Protein AF-0000000080181613 (afdb_homodimer)

Nearest PDB structures (foldseek):
  6r6u-assembly1_B  TM=8.801E-01  e=9.992E-25  Homo sapiens
  6s62-assembly1_C  TM=7.739E-01  e=1.213E-23  Pseudomonas aeruginosa PAO1
  7bra-assembly1_B  TM=8.434E-01  e=7.903E-22  Bacillus subtilis
  7e9d-assembly1_B  TM=8.275E-01  e=2.889E-21  Bacillus subtilis
  2hp0-assembly1_B  TM=8.731E-01  e=1.554E-19  Agrobacterium tumefaciens

Secondary structure (DSSP, 8-state):
-----HHHHHHHHHHH--GGGS-HHHHHHHHHHHHHHHHHHHHTTTSTTHHHHHHHHHHH--S--EEPTTS-EE-HHHHHHHHHHHHHTTS-S-BEEETTEEE-GGGGHHHHHHHHHHTT-BHHHHHHHHHHHHHHHHHHHHH--TTTTTB-THHHHHHHHHHHHHHHHT--HHHHHHHHHHHHHT-B-BGGGGSSSP-THHHHHHHHHHHHHHHHHHHHHTT----GGGTTSTTSHHHHHTS-----TT-----GGGGPBPPSSSS-GGGHHHHHHHHHHHHHHT--GGGEEEEEEEE-HHHIIIIISSTT---S---SHHHHTT-HHHHHHHHHHHS--SHHHHSHHHHT-HHHHHHHTTEEEEE-HHHHHHTTT---EEEEEEETTS-EEEEEES--TTSTTSPPPHHHHHHHHHHHHTTTS-HHHHHHHHHHHHTGGGSBHHHHHHHHHTS-SS--S--SS---/-----HHHHHHHHHHH--GGGS-HHHHHHHHHHHHHHHHHHHHTTT-TTHHHHHHHHHHH--S--EEPTTS-EE-HHHHHHHHHHHHHTTS-S-BEEETTEEE-GGGGHHHHHHHHHHTT-BHHHHHHHHHHHHHHHHHHHHH--TTTTTB-THHHHHHHHHHHHHHHHT--HHHHHHHHHHHHHT-B-BGGGGSSSP-THHHHHHHHHHHHHHHHHHHHHTT----GGGTTSTTSHHHHHTS-----TT-----GGGG-B--SSSS-GGGHHHHHHHHHHHHHHT--GGGEEEEEEEE-HHHIIIIISSTT---S---SHHHHTT-HHHHHHHHHHHS--SHHHHSHHHHT-HHHHHHHTTEEEEE-HHHHHHTTT---EEEEEEETTS-EEEEEES--TTSTTSPPPHHHHHHHHHHHHTTTS-HHHHHHHHHHHHTGGGSBHHHHHHHHHTS-SS--S--SS---

Sequence (936 aa):
MGQQYVVRDIGKFVAGAEASDLVGRSRRQLKRNVLDSIACAVGALDGELIGTIREHAAQFSGVPTATLVGGGRASVDQAAFFNSVLVRYPDLLDTYLTAGGLCHPADNFGAVLAVAEYTGASGADFLLALAVAYEVQCRFSAKVPVMARGLNHALQLAMSVAAGSAKLLGLGVDQTASAIAAAAVDNVSLAAVHAEPVSNWKGISPAITGMRAIYATMLTGRGITGPDALFDGPYGLAQLFGEPIDFDADDRPLTAVEQTYLKQYCSLIHGQAIVDAVLAIRTENQLSGQDAASVTLEVFQGAYDFAGGGAYGAKDHPRTKEQADYNLKYLSAVALIDGGVGPEQLESKRVTRADVQDLLARVEVRPAADLTADYPRRTAARVHVRTRDGREFSREETDYEGSPTRPMSWERVVDKFDWLAEPFCGAALRADIVAAVAQIDEIPITELTALLGAVSPVAAGPRSKPRFMGQQYVVRDIGKFVAGAEASDLVGRSRRQLKRNVLDSIACAVGALDGELIGTIREHAAQFSGVPTATLVGGGRASVDQAAFFNSVLVRYPDLLDTYLTAGGLCHPADNFGAVLAVAEYTGASGADFLLALAVAYEVQCRFSAKVPVMARGLNHALQLAMSVAAGSAKLLGLGVDQTASAIAAAAVDNVSLAAVHAEPVSNWKGISPAITGMRAIYATMLTGRGITGPDALFDGPYGLAQLFGEPIDFDADDRPLTAVEQTYLKQYCSLIHGQAIVDAVLAIRTENQLSGQDAASVTLEVFQGAYDFAGGGAYGAKDHPRTKEQADYNLKYLSAVALIDGGVGPEQLESKRVTRADVQDLLARVEVRPAADLTADYPRRTAARVHVRTRDGREFSREETDYEGSPTRPMSWERVVDKFDWLAEPFCGAALRADIVAAVAQIDEIPITELTALLGAVSPVAAGPRSKPRF

Structure (mmCIF, N/CA/C/O backbone):
data_AF-0000000080181613-model_v1
#
loop_
_entity.id
_entity.type
_entity.pdbx_description
1 polymer '2-methylcitrate dehydratase'
#
loop_
_atom_site.group_PDB
_atom_site.id
_atom_site.type_symbol
_atom_site.label_atom_id
_atom_site.label_alt_id
_atom_site.label_comp_id
_atom_site.label_asym_id
_atom_site.label_entity_id
_atom_site.label_seq_id
_atom_site.pdbx_PDB_ins_code
_atom_site.Cartn_x
_atom_site.Cartn_y
_atom_site.Cartn_z
_atom_site.occupancy
_atom_site.B_iso_or_equiv
_atom_site.auth_seq_id
_atom_site.auth_comp_id
_atom_site.auth_asym_id
_atom_site.auth_atom_id
_atom_site.pdbx_PDB_model_num
ATOM 1 N N . MET A 1 1 ? 29.016 7.316 16.312 1 33.53 1 MET A N 1
ATOM 2 C CA . MET A 1 1 ? 28.938 6.539 15.078 1 33.53 1 MET A CA 1
ATOM 3 C C . MET A 1 1 ? 27.484 6.414 14.609 1 33.53 1 MET A C 1
ATOM 5 O O . MET A 1 1 ? 26.609 6.062 15.391 1 33.53 1 MET A O 1
ATOM 9 N N . GLY A 1 2 ? 26.938 7.105 13.703 1 51.5 2 GLY A N 1
ATOM 10 C CA . GLY A 1 2 ? 25.531 7.191 13.312 1 51.5 2 GLY A CA 1
ATOM 11 C C . GLY A 1 2 ? 24.844 5.844 13.266 1 51.5 2 GLY A C 1
ATOM 12 O O . GLY A 1 2 ? 25.484 4.816 13.039 1 51.5 2 GLY A O 1
ATOM 13 N N . GLN A 1 3 ? 23.734 5.57 13.953 1 65.62 3 GLN A N 1
ATOM 14 C CA . GLN A 1 3 ? 23.016 4.305 14.016 1 65.62 3 GLN A CA 1
ATOM 15 C C . GLN A 1 3 ? 23 3.613 12.656 1 65.62 3 GLN A C 1
ATOM 17 O O . GLN A 1 3 ? 22.734 4.25 11.633 1 65.62 3 GLN A O 1
ATOM 22 N N . GLN A 1 4 ? 23.703 2.535 12.594 1 84.88 4 GLN A N 1
ATOM 23 C CA . GLN A 1 4 ? 23.688 1.706 11.391 1 84.88 4 GLN A CA 1
ATOM 24 C C . GLN A 1 4 ? 22.344 1.004 11.219 1 84.88 4 GLN A C 1
ATOM 26 O O . GLN A 1 4 ? 21.891 0.284 12.117 1 84.88 4 GLN A O 1
ATOM 31 N N . TYR A 1 5 ? 21.625 1.371 10.164 1 94.06 5 TYR A N 1
ATOM 32 C CA . TYR A 1 5 ? 20.312 0.81 9.898 1 94.06 5 TYR A CA 1
ATOM 33 C C . TYR A 1 5 ? 20.406 -0.378 8.953 1 94.06 5 TYR A C 1
ATOM 35 O O . TYR A 1 5 ? 21.156 -0.343 7.977 1 94.06 5 TYR A O 1
ATOM 43 N N . VAL A 1 6 ? 19.609 -1.441 9.25 1 97 6 VAL A N 1
ATOM 44 C CA . VAL A 1 6 ? 19.562 -2.66 8.445 1 97 6 VAL A CA 1
ATOM 45 C C . VAL A 1 6 ? 19.25 -2.311 6.996 1 97 6 VAL A C 1
ATOM 47 O O . VAL A 1 6 ? 19.812 -2.896 6.07 1 97 6 VAL A O 1
ATOM 50 N N . VAL A 1 7 ? 18.344 -1.355 6.758 1 97.94 7 VAL A N 1
ATOM 51 C CA . VAL A 1 7 ? 17.938 -1.015 5.402 1 97.94 7 VAL A CA 1
ATOM 52 C C . VAL A 1 7 ? 19.125 -0.48 4.613 1 97.94 7 VAL A C 1
ATOM 54 O O . VAL A 1 7 ? 19.219 -0.688 3.4 1 97.94 7 VAL A O 1
ATOM 57 N N . ARG A 1 8 ? 20.078 0.216 5.223 1 96.94 8 ARG A N 1
ATOM 58 C CA . ARG A 1 8 ? 21.266 0.711 4.543 1 96.94 8 ARG A CA 1
ATOM 59 C C . ARG A 1 8 ? 22.203 -0.437 4.152 1 96.94 8 ARG A C 1
ATOM 61 O O . ARG A 1 8 ? 22.875 -0.378 3.121 1 96.94 8 ARG A O 1
ATOM 68 N N . ASP A 1 9 ? 22.25 -1.458 5.027 1 97.5 9 ASP A N 1
ATOM 69 C CA . ASP A 1 9 ? 23.016 -2.654 4.676 1 97.5 9 ASP A CA 1
ATOM 70 C C . ASP A 1 9 ? 22.422 -3.328 3.434 1 97.5 9 ASP A C 1
ATOM 72 O O . ASP A 1 9 ? 23.172 -3.824 2.586 1 97.5 9 ASP A O 1
ATOM 76 N N . ILE A 1 10 ? 21.141 -3.373 3.365 1 98.38 10 ILE A N 1
ATOM 77 C CA . ILE A 1 10 ? 20.5 -3.936 2.182 1 98.38 10 ILE A CA 1
ATOM 78 C C . ILE A 1 10 ? 20.797 -3.061 0.966 1 98.38 10 ILE A C 1
ATOM 80 O O . ILE A 1 10 ? 21.031 -3.57 -0.132 1 98.38 10 ILE A O 1
ATOM 84 N N . GLY A 1 11 ? 20.703 -1.697 1.191 1 98.44 11 GLY A N 1
ATOM 85 C CA . GLY A 1 11 ? 21.078 -0.789 0.12 1 98.44 11 GLY A CA 1
ATOM 86 C C . GLY A 1 11 ? 22.469 -1.057 -0.428 1 98.44 11 GLY A C 1
ATOM 87 O O . GLY A 1 11 ? 22.672 -1.059 -1.644 1 98.44 11 GLY A O 1
ATOM 88 N N . LYS A 1 12 ? 23.453 -1.268 0.465 1 98.19 12 LYS A N 1
ATOM 89 C CA . LYS A 1 12 ? 24.828 -1.6 0.06 1 98.19 12 LYS A CA 1
ATOM 90 C C . LYS A 1 12 ? 24.859 -2.908 -0.724 1 98.19 12 LYS A C 1
ATOM 92 O O . LYS A 1 12 ? 25.578 -3.025 -1.714 1 98.19 12 LYS A O 1
ATOM 97 N N . PHE A 1 13 ? 24.156 -3.9 -0.235 1 98.62 13 PHE A N 1
ATOM 98 C CA . PHE A 1 13 ? 24.062 -5.199 -0.893 1 98.62 13 PHE A CA 1
ATOM 99 C C . PHE A 1 13 ? 23.547 -5.047 -2.318 1 98.62 13 PHE A C 1
ATOM 101 O O . PHE A 1 13 ? 24.141 -5.574 -3.26 1 98.62 13 PHE A O 1
ATOM 108 N N . VAL A 1 14 ? 22.453 -4.289 -2.51 1 98.75 14 VAL A N 1
ATOM 109 C CA . VAL A 1 14 ? 21.781 -4.113 -3.797 1 98.75 14 VAL A CA 1
ATOM 110 C C . VAL A 1 14 ? 22.688 -3.316 -4.738 1 98.75 14 VAL A C 1
ATOM 112 O O . VAL A 1 14 ? 22.938 -3.734 -5.871 1 98.75 14 VAL A O 1
ATOM 115 N N . ALA A 1 15 ? 23.156 -2.16 -4.258 1 98.19 15 ALA A N 1
ATOM 116 C CA . ALA A 1 15 ? 24 -1.289 -5.082 1 98.19 15 ALA A CA 1
ATOM 117 C C . ALA A 1 15 ? 25.297 -1.979 -5.465 1 98.19 15 ALA A C 1
ATOM 119 O O . ALA A 1 15 ? 25.828 -1.759 -6.559 1 98.19 15 ALA A O 1
ATOM 120 N N . GLY A 1 16 ? 25.781 -2.848 -4.617 1 98.06 16 GLY A N 1
ATOM 121 C CA . GLY A 1 16 ? 27.078 -3.467 -4.805 1 98.06 16 GLY A CA 1
ATOM 122 C C . GLY A 1 16 ? 27.016 -4.77 -5.582 1 98.06 16 GLY A C 1
ATOM 123 O O . GLY A 1 16 ? 28.047 -5.309 -5.984 1 98.06 16 GLY A O 1
ATOM 124 N N . ALA A 1 17 ? 25.859 -5.297 -5.867 1 98.44 17 ALA A N 1
ATOM 125 C CA . ALA A 1 17 ? 25.719 -6.559 -6.594 1 98.44 17 ALA A CA 1
ATOM 126 C C . ALA A 1 17 ? 26.312 -6.449 -7.996 1 98.44 17 ALA A C 1
ATOM 128 O O . ALA A 1 17 ? 26.156 -5.43 -8.672 1 98.44 17 ALA A O 1
ATOM 129 N N . GLU A 1 18 ? 27.031 -7.453 -8.422 1 97.94 18 GLU A N 1
ATOM 130 C CA . GLU A 1 18 ? 27.703 -7.488 -9.719 1 97.94 18 GLU A CA 1
ATOM 131 C C . GLU A 1 18 ? 27.453 -8.812 -10.43 1 97.94 18 GLU A C 1
ATOM 133 O O . GLU A 1 18 ? 26.969 -9.773 -9.82 1 97.94 18 GLU A O 1
ATOM 138 N N . ALA A 1 19 ? 27.734 -8.844 -11.719 1 96.56 19 ALA A N 1
ATOM 139 C CA . ALA A 1 19 ? 27.516 -10.023 -12.555 1 96.56 19 ALA A CA 1
ATOM 140 C C . ALA A 1 19 ? 28.219 -11.25 -11.977 1 96.56 19 ALA A C 1
ATOM 142 O O . ALA A 1 19 ? 27.719 -12.367 -12.094 1 96.56 19 ALA A O 1
ATOM 143 N N . SER A 1 20 ? 29.359 -11.008 -11.312 1 97.38 20 SER A N 1
ATOM 144 C CA . SER A 1 20 ? 30.156 -12.102 -10.766 1 97.38 20 SER A CA 1
ATOM 145 C C . SER A 1 20 ? 29.453 -12.75 -9.57 1 97.38 20 SER A C 1
ATOM 147 O O . SER A 1 20 ? 29.828 -13.844 -9.148 1 97.38 20 SER A O 1
ATOM 149 N N . ASP A 1 21 ? 28.406 -12.133 -9.031 1 98.06 21 ASP A N 1
ATOM 150 C CA . ASP A 1 21 ? 27.656 -12.68 -7.906 1 98.06 21 ASP A CA 1
ATOM 151 C C . ASP A 1 21 ? 26.594 -13.68 -8.383 1 98.06 21 ASP A C 1
ATOM 153 O O . ASP A 1 21 ? 26.047 -14.43 -7.578 1 98.06 21 ASP A O 1
ATOM 157 N N . LEU A 1 22 ? 26.266 -13.695 -9.68 1 97.94 22 LEU A N 1
ATOM 158 C CA . LEU A 1 22 ? 25.297 -14.586 -10.305 1 97.94 22 LEU A CA 1
ATOM 159 C C . LEU A 1 22 ? 25.984 -15.5 -11.32 1 97.94 22 LEU A C 1
ATOM 161 O O . LEU A 1 22 ? 26.016 -15.195 -12.508 1 97.94 22 LEU A O 1
ATOM 165 N N . VAL A 1 23 ? 26.469 -16.703 -10.883 1 93.19 23 VAL A N 1
ATOM 166 C CA . VAL A 1 23 ? 27.25 -17.531 -11.789 1 93.19 23 VAL A CA 1
ATOM 167 C C . VAL A 1 23 ? 26.797 -18.984 -11.688 1 93.19 23 VAL A C 1
ATOM 169 O O . VAL A 1 23 ? 26 -19.328 -10.805 1 93.19 23 VAL A O 1
ATOM 172 N N . GLY A 1 24 ? 27.156 -19.688 -12.766 1 95.44 24 GLY A N 1
ATOM 173 C CA . GLY A 1 24 ? 27 -21.125 -12.719 1 95.44 24 GLY A CA 1
ATOM 174 C C . GLY A 1 24 ? 25.547 -21.578 -12.648 1 95.44 24 GLY A C 1
ATOM 175 O O . GLY A 1 24 ? 24.734 -21.156 -13.469 1 95.44 24 GLY A O 1
ATOM 176 N N . ARG A 1 25 ? 25.297 -22.406 -11.688 1 96.12 25 ARG A N 1
ATOM 177 C CA . ARG A 1 25 ? 24 -23.047 -11.508 1 96.12 25 ARG A CA 1
ATOM 178 C C . ARG A 1 25 ? 22.906 -22.031 -11.25 1 96.12 25 ARG A C 1
ATOM 180 O O . ARG A 1 25 ? 21.797 -22.141 -11.781 1 96.12 25 ARG A O 1
ATOM 187 N N . SER A 1 26 ? 23.25 -20.984 -10.453 1 97.88 26 SER A N 1
ATOM 188 C CA . SER A 1 26 ? 22.266 -19.969 -10.117 1 97.88 26 SER A CA 1
ATOM 189 C C . SER A 1 26 ? 21.828 -19.203 -11.359 1 97.88 26 SER A C 1
ATOM 191 O O . SER A 1 26 ? 20.641 -18.922 -11.531 1 97.88 26 SER A O 1
ATOM 193 N N . ARG A 1 27 ? 22.734 -18.891 -12.234 1 98.12 27 ARG A N 1
ATOM 194 C CA . ARG A 1 27 ? 22.422 -18.188 -13.469 1 98.12 27 ARG A CA 1
ATOM 195 C C . ARG A 1 27 ? 21.531 -19.031 -14.375 1 98.12 27 ARG A C 1
ATOM 197 O O . ARG A 1 27 ? 20.547 -18.531 -14.922 1 98.12 27 ARG A O 1
ATOM 204 N N . ARG A 1 28 ? 21.859 -20.297 -14.555 1 97.81 28 ARG A N 1
ATOM 205 C CA . ARG A 1 28 ? 21.078 -21.203 -15.391 1 97.81 28 ARG A CA 1
ATOM 206 C C . ARG A 1 28 ? 19.672 -21.375 -14.836 1 97.81 28 ARG A C 1
ATOM 208 O O . ARG A 1 28 ? 18.688 -21.359 -15.586 1 97.81 28 ARG A O 1
ATOM 215 N N . GLN A 1 29 ? 19.594 -21.547 -13.555 1 98.12 29 GLN A N 1
ATOM 216 C CA . GLN A 1 29 ? 18.297 -21.75 -12.922 1 98.12 29 GLN A CA 1
ATOM 217 C C . GLN A 1 29 ? 17.438 -20.484 -13 1 98.12 29 GLN A C 1
ATOM 219 O O . GLN A 1 29 ? 16.219 -20.578 -13.125 1 98.12 29 GLN A O 1
ATOM 224 N N . LEU A 1 30 ? 18.094 -19.344 -12.898 1 98.69 30 LEU A N 1
ATOM 225 C CA . LEU A 1 30 ? 17.328 -18.109 -13.016 1 98.69 30 LEU A CA 1
ATOM 226 C C . LEU A 1 30 ? 16.719 -17.969 -14.414 1 98.69 30 LEU A C 1
ATOM 228 O O . LEU A 1 30 ? 15.578 -17.531 -14.562 1 98.69 30 LEU A O 1
ATOM 232 N N . LYS A 1 31 ? 17.516 -18.297 -15.469 1 98.75 31 LYS A N 1
ATOM 233 C CA . LYS A 1 31 ? 16.984 -18.297 -16.828 1 98.75 31 LYS A CA 1
ATOM 234 C C . LYS A 1 31 ? 15.797 -19.25 -16.969 1 98.75 31 LYS A C 1
ATOM 236 O O . LYS A 1 31 ? 14.805 -18.906 -17.609 1 98.75 31 LYS A O 1
ATOM 241 N N . ARG A 1 32 ? 15.914 -20.422 -16.344 1 98.75 32 ARG A N 1
ATOM 242 C CA . ARG A 1 32 ? 14.82 -21.375 -16.312 1 98.75 32 ARG A CA 1
ATOM 243 C C . ARG A 1 32 ? 13.57 -20.766 -15.688 1 98.75 32 ARG A C 1
ATOM 245 O O . ARG A 1 32 ? 12.469 -20.922 -16.219 1 98.75 32 ARG A O 1
ATOM 252 N N . ASN A 1 33 ? 13.742 -20.109 -14.562 1 98.88 33 ASN A N 1
ATOM 253 C CA . ASN A 1 33 ? 12.617 -19.5 -13.852 1 98.88 33 ASN A CA 1
ATOM 254 C C . ASN A 1 33 ? 12.023 -18.328 -14.641 1 98.88 33 ASN A C 1
ATOM 256 O O . ASN A 1 33 ? 10.828 -18.078 -14.57 1 98.88 33 ASN A O 1
ATOM 260 N N . VAL A 1 34 ? 12.844 -17.594 -15.383 1 98.94 34 VAL A N 1
ATOM 261 C CA . VAL A 1 34 ? 12.352 -16.547 -16.281 1 98.94 34 VAL A CA 1
ATOM 262 C C . VAL A 1 34 ? 11.406 -17.156 -17.312 1 98.94 34 VAL A C 1
ATOM 264 O O . VAL A 1 34 ? 10.305 -16.656 -17.516 1 98.94 34 VAL A O 1
ATOM 267 N N . LEU A 1 35 ? 11.867 -18.25 -17.953 1 98.94 35 LEU A N 1
ATOM 268 C CA . LEU A 1 35 ? 11.016 -18.906 -18.938 1 98.94 35 LEU A CA 1
ATOM 269 C C . LEU A 1 35 ? 9.727 -19.422 -18.297 1 98.94 35 LEU A C 1
ATOM 271 O O . LEU A 1 35 ? 8.656 -19.359 -18.906 1 98.94 35 LEU A O 1
ATOM 275 N N . ASP A 1 36 ? 9.852 -19.938 -17.078 1 98.94 36 ASP A N 1
ATOM 276 C CA . ASP A 1 36 ? 8.688 -20.391 -16.344 1 98.94 36 ASP A CA 1
ATOM 277 C C . ASP A 1 36 ? 7.699 -19.25 -16.109 1 98.94 36 ASP A C 1
ATOM 279 O O . ASP A 1 36 ? 6.488 -19.422 -16.266 1 98.94 36 ASP A O 1
ATOM 283 N N . SER A 1 37 ? 8.172 -18.094 -15.703 1 98.94 37 SER A N 1
ATOM 284 C CA . SER A 1 37 ? 7.328 -16.922 -15.508 1 98.94 37 SER A CA 1
ATOM 285 C C . SER A 1 37 ? 6.656 -16.484 -16.812 1 98.94 37 SER A C 1
ATOM 287 O O . SER A 1 37 ? 5.484 -16.109 -16.812 1 98.94 37 SER A O 1
ATOM 289 N N . ILE A 1 38 ? 7.406 -16.516 -17.875 1 98.94 38 ILE A N 1
ATOM 290 C CA . ILE A 1 38 ? 6.867 -16.172 -19.188 1 98.94 38 ILE A CA 1
ATOM 291 C C . ILE A 1 38 ? 5.773 -17.172 -19.578 1 98.94 38 ILE A C 1
ATOM 293 O O . ILE A 1 38 ? 4.738 -16.781 -20.125 1 98.94 38 ILE A O 1
ATOM 297 N N . ALA A 1 39 ? 6.023 -18.453 -19.297 1 98.88 39 ALA A N 1
ATOM 298 C CA . ALA A 1 39 ? 5.012 -19.484 -19.562 1 98.88 39 ALA A CA 1
ATOM 299 C C . ALA A 1 39 ? 3.703 -19.156 -18.859 1 98.88 39 ALA A C 1
ATOM 301 O O . ALA A 1 39 ? 2.629 -19.219 -19.453 1 98.88 39 ALA A O 1
ATOM 302 N N . CYS A 1 40 ? 3.789 -18.797 -17.609 1 98.75 40 CYS A N 1
ATOM 303 C CA . CYS A 1 40 ? 2.611 -18.438 -16.828 1 98.75 40 CYS A CA 1
ATOM 304 C C . CYS A 1 40 ? 1.915 -17.219 -17.422 1 98.75 40 CYS A C 1
ATOM 306 O O . CYS A 1 40 ? 0.693 -17.219 -17.594 1 98.75 40 CYS A O 1
ATOM 308 N N . ALA A 1 41 ? 2.693 -16.188 -17.734 1 98.88 41 ALA A N 1
ATOM 309 C CA . ALA A 1 41 ? 2.127 -14.938 -18.266 1 98.88 41 ALA A CA 1
ATOM 310 C C . ALA A 1 41 ? 1.372 -15.188 -19.562 1 98.88 41 ALA A C 1
ATOM 312 O O . ALA A 1 41 ? 0.231 -14.742 -19.719 1 98.88 41 ALA A O 1
ATOM 313 N N . VAL A 1 42 ? 2.014 -15.906 -20.484 1 98.75 42 VAL A N 1
ATOM 314 C CA . VAL A 1 42 ? 1.402 -16.172 -21.797 1 98.75 42 VAL A CA 1
ATOM 315 C C . VAL A 1 42 ? 0.176 -17.062 -21.609 1 98.75 42 VAL A C 1
ATOM 317 O O . VAL A 1 42 ? -0.871 -16.812 -22.219 1 98.75 42 VAL A O 1
ATOM 320 N N . GLY A 1 43 ? 0.278 -18.062 -20.75 1 97.69 43 GLY A N 1
ATOM 321 C CA . GLY A 1 43 ? -0.806 -19 -20.516 1 97.69 43 GLY A CA 1
ATOM 322 C C . GLY A 1 43 ? -2.004 -18.375 -19.828 1 97.69 43 GLY A C 1
ATOM 323 O O . GLY A 1 43 ? -3.082 -18.969 -19.781 1 97.69 43 GLY A O 1
ATOM 324 N N . ALA A 1 44 ? -1.874 -17.156 -19.344 1 98.06 44 ALA A N 1
ATOM 325 C CA . ALA A 1 44 ? -2.916 -16.516 -18.562 1 98.06 44 ALA A CA 1
ATOM 326 C C . ALA A 1 44 ? -3.76 -15.578 -19.422 1 98.06 44 ALA A C 1
ATOM 328 O O . ALA A 1 44 ? -4.789 -15.07 -18.969 1 98.06 44 ALA A O 1
ATOM 329 N N . LEU A 1 45 ? -3.416 -15.336 -20.688 1 98.12 45 LEU A N 1
ATOM 330 C CA . LEU A 1 45 ? -3.893 -14.219 -21.5 1 98.12 45 LEU A CA 1
ATOM 331 C C . LEU A 1 45 ? -5.395 -14.328 -21.734 1 98.12 45 LEU A C 1
ATOM 333 O O . LEU A 1 45 ? -6.07 -13.312 -21.938 1 98.12 45 LEU A O 1
ATOM 337 N N . ASP A 1 46 ? -5.973 -15.5 -21.656 1 95.19 46 ASP A N 1
ATOM 338 C CA . ASP A 1 46 ? -7.406 -15.625 -21.891 1 95.19 46 ASP A CA 1
ATOM 339 C C . ASP A 1 46 ? -8.156 -15.844 -20.578 1 95.19 46 ASP A C 1
ATOM 341 O O . ASP A 1 46 ? -9.305 -16.297 -20.578 1 95.19 46 ASP A O 1
ATOM 345 N N . GLY A 1 47 ? -7.461 -15.656 -19.406 1 94.88 47 GLY A N 1
ATOM 346 C CA . GLY A 1 47 ? -8.102 -15.797 -18.109 1 94.88 47 GLY A CA 1
ATOM 347 C C . GLY A 1 47 ? -9.312 -14.898 -17.938 1 94.88 47 GLY A C 1
ATOM 348 O O . GLY A 1 47 ? -9.406 -13.852 -18.594 1 94.88 47 GLY A O 1
ATOM 349 N N . GLU A 1 48 ? -10.117 -15.383 -16.859 1 88.25 48 GLU A N 1
ATOM 350 C CA . GLU A 1 48 ? -11.305 -14.617 -16.516 1 88.25 48 GLU A CA 1
ATOM 351 C C . GLU A 1 48 ? -10.922 -13.227 -16 1 88.25 48 GLU A C 1
ATOM 353 O O . GLU A 1 48 ? -10.07 -13.094 -15.117 1 88.25 48 GLU A O 1
ATOM 358 N N . LEU A 1 49 ? -11.102 -12.094 -16.406 1 90.44 49 LEU A N 1
ATOM 359 C CA . LEU A 1 49 ? -11.023 -10.68 -16.047 1 90.44 49 LEU A CA 1
ATOM 360 C C . LEU A 1 49 ? -9.742 -10.047 -16.578 1 90.44 49 LEU A C 1
ATOM 362 O O . LEU A 1 49 ? -9.469 -8.875 -16.328 1 90.44 49 LEU A O 1
ATOM 366 N N . ILE A 1 50 ? -8.867 -10.922 -17.297 1 97.19 50 ILE A N 1
ATOM 367 C CA . ILE A 1 50 ? -7.613 -10.398 -17.828 1 97.19 50 ILE A CA 1
ATOM 368 C C . ILE A 1 50 ? -7.895 -9.242 -18.781 1 97.19 50 ILE A C 1
ATOM 370 O O . ILE A 1 50 ? -7.203 -8.227 -18.766 1 97.19 50 ILE A O 1
ATOM 374 N N . GLY A 1 51 ? -8.953 -9.453 -19.625 1 97 51 GLY A N 1
ATOM 375 C CA . GLY A 1 51 ? -9.352 -8.359 -20.5 1 97 51 GLY A CA 1
ATOM 376 C C . GLY A 1 51 ? -9.703 -7.094 -19.75 1 97 51 GLY A C 1
ATOM 377 O O . GLY A 1 51 ? -9.266 -6 -20.125 1 97 51 GLY A O 1
ATOM 378 N N . THR A 1 52 ? -10.461 -7.262 -18.688 1 96.56 52 THR A N 1
ATOM 379 C CA . THR A 1 52 ? -10.875 -6.148 -17.844 1 96.56 52 THR A CA 1
ATOM 380 C C . THR A 1 52 ? -9.672 -5.488 -17.188 1 96.56 52 THR A C 1
ATOM 382 O O . THR A 1 52 ? -9.594 -4.262 -17.094 1 96.56 52 THR A O 1
ATOM 385 N N . ILE A 1 53 ? -8.797 -6.258 -16.734 1 98.06 53 ILE A N 1
ATOM 386 C CA . ILE A 1 53 ? -7.598 -5.762 -16.062 1 98.06 53 ILE A CA 1
ATOM 387 C C . ILE A 1 53 ? -6.707 -5.031 -17.062 1 98.06 53 ILE A C 1
ATOM 389 O O . ILE A 1 53 ? -6.102 -4.008 -16.734 1 98.06 53 ILE A O 1
ATOM 393 N N . ARG A 1 54 ? -6.629 -5.543 -18.297 1 98.12 54 ARG A N 1
ATOM 394 C CA . ARG A 1 54 ? -5.887 -4.875 -19.359 1 98.12 54 ARG A CA 1
ATOM 395 C C . ARG A 1 54 ? -6.457 -3.49 -19.625 1 98.12 54 ARG A C 1
ATOM 397 O O . ARG A 1 54 ? -5.711 -2.523 -19.781 1 98.12 54 ARG A O 1
ATOM 404 N N . GLU A 1 55 ? -7.777 -3.398 -19.719 1 97.44 55 GLU A N 1
ATOM 405 C CA . GLU A 1 55 ? -8.453 -2.121 -19.922 1 97.44 55 GLU A CA 1
ATOM 406 C C . GLU A 1 55 ? -8.164 -1.15 -18.781 1 97.44 55 GLU A C 1
ATOM 408 O O . GLU A 1 55 ? -7.965 0.045 -19.016 1 97.44 55 GLU A O 1
ATOM 413 N N . HIS A 1 56 ? -8.188 -1.678 -17.594 1 97.88 56 HIS A N 1
ATOM 414 C CA . HIS A 1 56 ? -7.883 -0.872 -16.422 1 97.88 56 HIS A CA 1
ATOM 415 C C . HIS A 1 56 ? -6.473 -0.296 -16.5 1 97.88 56 HIS A C 1
ATOM 417 O O . HIS A 1 56 ? -6.273 0.896 -16.25 1 97.88 56 HIS A O 1
ATOM 423 N N . ALA A 1 57 ? -5.504 -1.134 -16.797 1 98.06 57 ALA A N 1
ATOM 424 C CA . ALA A 1 57 ? -4.113 -0.7 -16.922 1 98.06 57 ALA A CA 1
ATOM 425 C C . ALA A 1 57 ? -3.979 0.377 -18 1 98.06 57 ALA A C 1
ATOM 427 O O . ALA A 1 57 ? -3.229 1.342 -17.828 1 98.06 57 ALA A O 1
ATOM 428 N N . ALA A 1 58 ? -4.668 0.205 -19.094 1 97.5 58 ALA A N 1
ATOM 429 C CA . ALA A 1 58 ? -4.629 1.172 -20.188 1 97.5 58 ALA A CA 1
ATOM 430 C C . ALA A 1 58 ? -5.164 2.529 -19.75 1 97.5 58 ALA A C 1
ATOM 432 O O . ALA A 1 58 ? -4.613 3.57 -20.109 1 97.5 58 ALA A O 1
ATOM 433 N N . GLN A 1 59 ? -6.211 2.523 -19 1 96.94 59 GLN A N 1
ATOM 434 C CA . GLN A 1 59 ? -6.844 3.752 -18.531 1 96.94 59 GLN A CA 1
ATOM 435 C C . GLN A 1 59 ? -5.879 4.578 -17.672 1 96.94 59 GLN A C 1
ATOM 437 O O . GLN A 1 59 ? -5.887 5.809 -17.75 1 96.94 59 GLN A O 1
ATOM 442 N N . PHE A 1 60 ? -5.059 3.963 -16.891 1 97.75 60 PHE A N 1
ATOM 443 C CA . PHE A 1 60 ? -4.211 4.668 -15.945 1 97.75 60 PHE A CA 1
ATOM 444 C C . PHE A 1 60 ? -2.793 4.816 -16.484 1 97.75 60 PHE A C 1
ATOM 446 O O . PHE A 1 60 ? -1.927 5.387 -15.82 1 97.75 60 PHE A O 1
ATOM 453 N N . SER A 1 61 ? -2.547 4.324 -17.688 1 98.31 61 SER A N 1
ATOM 454 C CA . SER A 1 61 ? -1.207 4.34 -18.266 1 98.31 61 SER A CA 1
ATOM 455 C C . SER A 1 61 ? -0.81 5.746 -18.703 1 98.31 61 SER A C 1
ATOM 457 O O . SER A 1 61 ? -1.521 6.383 -19.484 1 98.31 61 SER A O 1
ATOM 459 N N . GLY A 1 62 ? 0.364 6.211 -18.141 1 97.12 62 GLY A N 1
ATOM 460 C CA . GLY A 1 62 ? 0.996 7.391 -18.719 1 97.12 62 GLY A CA 1
ATOM 461 C C . GLY A 1 62 ? 1.679 7.125 -20.047 1 97.12 62 GLY A C 1
ATOM 462 O O . GLY A 1 62 ? 1.146 6.402 -20.891 1 97.12 62 GLY A O 1
ATOM 463 N N . VAL A 1 63 ? 2.838 7.723 -20.25 1 96 63 VAL A N 1
ATOM 464 C CA . VAL A 1 63 ? 3.613 7.508 -21.469 1 96 63 VAL A CA 1
ATOM 465 C C . VAL A 1 63 ? 4.035 6.043 -21.547 1 96 63 VAL A C 1
ATOM 467 O O . VAL A 1 63 ? 4.625 5.504 -20.609 1 96 63 VAL A O 1
ATOM 470 N N . PRO A 1 64 ? 3.666 5.402 -22.641 1 97.88 64 PRO A N 1
ATOM 471 C CA . PRO A 1 64 ? 4.062 4 -22.781 1 97.88 64 PRO A CA 1
ATOM 472 C C . PRO A 1 64 ? 5.574 3.816 -22.859 1 97.88 64 PRO A C 1
ATOM 474 O O . PRO A 1 64 ? 6.227 4.383 -23.75 1 97.88 64 PRO A O 1
ATOM 477 N N . THR A 1 65 ? 6.117 3.039 -21.953 1 98.38 65 THR A N 1
ATOM 478 C CA . THR A 1 65 ? 7.566 2.877 -21.906 1 98.38 65 THR A CA 1
ATOM 479 C C . THR A 1 65 ? 7.941 1.408 -21.734 1 98.38 65 THR A C 1
ATOM 481 O O . THR A 1 65 ? 9.125 1.061 -21.734 1 98.38 65 THR A O 1
ATOM 484 N N . ALA A 1 66 ? 6.992 0.488 -21.625 1 98.81 66 ALA A N 1
ATOM 485 C CA . ALA A 1 66 ? 7.242 -0.939 -21.438 1 98.81 66 ALA A CA 1
ATOM 486 C C . ALA A 1 66 ? 6.172 -1.778 -22.141 1 98.81 66 ALA A C 1
ATOM 488 O O . ALA A 1 66 ? 5.035 -1.334 -22.297 1 98.81 66 ALA A O 1
ATOM 489 N N . THR A 1 67 ? 6.516 -2.979 -22.484 1 98.88 67 THR A N 1
ATOM 490 C CA . THR A 1 67 ? 5.688 -3.861 -23.312 1 98.88 67 THR A CA 1
ATOM 491 C C . THR A 1 67 ? 4.746 -4.68 -22.422 1 98.88 67 THR A C 1
ATOM 493 O O . THR A 1 67 ? 5.133 -5.141 -21.359 1 98.88 67 THR A O 1
ATOM 496 N N . LEU A 1 68 ? 3.512 -4.801 -22.859 1 98.88 68 LEU A N 1
ATOM 497 C CA . LEU A 1 68 ? 2.58 -5.766 -22.281 1 98.88 68 LEU A CA 1
ATOM 498 C C . LEU A 1 68 ? 2.707 -7.121 -22.953 1 98.88 68 LEU A C 1
ATOM 500 O O . LEU A 1 68 ? 2.729 -7.199 -24.188 1 98.88 68 LEU A O 1
ATOM 504 N N . VAL A 1 69 ? 2.836 -8.188 -22.141 1 98.88 69 VAL A N 1
ATOM 505 C CA . VAL A 1 69 ? 2.715 -9.523 -22.719 1 98.88 69 VAL A CA 1
ATOM 506 C C . VAL A 1 69 ? 1.362 -9.664 -23.406 1 98.88 69 VAL A C 1
ATOM 508 O O . VAL A 1 69 ? 0.324 -9.328 -22.828 1 98.88 69 VAL A O 1
ATOM 511 N N . GLY A 1 70 ? 1.36 -10.234 -24.703 1 98.5 70 GLY A N 1
ATOM 512 C CA . GLY A 1 70 ? 0.125 -10.336 -25.469 1 98.5 70 GLY A CA 1
ATOM 513 C C . GLY A 1 70 ? -0.179 -9.094 -26.281 1 98.5 70 GLY A C 1
ATOM 514 O O . GLY A 1 70 ? -1.298 -8.93 -26.766 1 98.5 70 GLY A O 1
ATOM 515 N N . GLY A 1 71 ? 0.737 -8.078 -26.344 1 97.62 71 GLY A N 1
ATOM 516 C CA . GLY A 1 71 ? 0.609 -6.965 -27.281 1 97.62 71 GLY A CA 1
ATOM 517 C C . GLY A 1 71 ? 0.282 -5.652 -26.594 1 97.62 71 GLY A C 1
ATOM 518 O O . GLY A 1 71 ? -0.471 -5.625 -25.625 1 97.62 71 GLY A O 1
ATOM 519 N N . GLY A 1 72 ? 0.837 -4.609 -27.188 1 97.56 72 GLY A N 1
ATOM 520 C CA . GLY A 1 72 ? 0.64 -3.268 -26.672 1 97.56 72 GLY A CA 1
ATOM 521 C C . GLY A 1 72 ? 1.748 -2.826 -25.734 1 97.56 72 GLY A C 1
ATOM 522 O O . GLY A 1 72 ? 2.648 -3.605 -25.406 1 97.56 72 GLY A O 1
ATOM 523 N N . ARG A 1 73 ? 1.742 -1.562 -25.438 1 98.38 73 ARG A N 1
ATOM 524 C CA . ARG A 1 73 ? 2.684 -0.954 -24.516 1 98.38 73 ARG A CA 1
ATOM 525 C C . ARG A 1 73 ? 1.955 -0.092 -23.484 1 98.38 73 ARG A C 1
ATOM 527 O O . ARG A 1 73 ? 0.831 0.351 -23.719 1 98.38 73 ARG A O 1
ATOM 534 N N . ALA A 1 74 ? 2.516 0.114 -22.359 1 98.62 74 ALA A N 1
ATOM 535 C CA . ALA A 1 74 ? 2.004 0.94 -21.266 1 98.62 74 ALA A CA 1
ATOM 536 C C . ALA A 1 74 ? 3.145 1.602 -20.5 1 98.62 74 ALA A C 1
ATOM 538 O O . ALA A 1 74 ? 4.316 1.369 -20.797 1 98.62 74 ALA A O 1
ATOM 539 N N . SER A 1 75 ? 2.773 2.572 -19.625 1 98.69 75 SER A N 1
ATOM 540 C CA . SER A 1 75 ? 3.781 3.117 -18.719 1 98.69 75 SER A CA 1
ATOM 541 C C . SER A 1 75 ? 4.414 2.021 -17.875 1 98.69 75 SER A C 1
ATOM 543 O O . SER A 1 75 ? 3.811 0.967 -17.656 1 98.69 75 SER A O 1
ATOM 545 N N . VAL A 1 76 ? 5.605 2.211 -17.406 1 98.88 76 VAL A N 1
ATOM 546 C CA . VAL A 1 76 ? 6.41 1.221 -16.703 1 98.88 76 VAL A CA 1
ATOM 547 C C . VAL A 1 76 ? 5.605 0.628 -15.547 1 98.88 76 VAL A C 1
ATOM 549 O O . VAL A 1 76 ? 5.609 -0.587 -15.344 1 98.88 76 VAL A O 1
ATOM 552 N N . ASP A 1 77 ? 4.867 1.495 -14.805 1 98.69 77 ASP A N 1
ATOM 553 C CA . ASP A 1 77 ? 4.109 1.026 -13.648 1 98.69 77 ASP A CA 1
ATOM 554 C C . ASP A 1 77 ? 2.934 0.152 -14.078 1 98.69 77 ASP A C 1
ATOM 556 O O . ASP A 1 77 ? 2.676 -0.89 -13.477 1 98.69 77 ASP A O 1
ATOM 560 N N . GLN A 1 78 ? 2.229 0.486 -15.18 1 98.81 78 GLN A N 1
ATOM 561 C CA . GLN A 1 78 ? 1.054 -0.267 -15.602 1 98.81 78 GLN A CA 1
ATOM 562 C C . GLN A 1 78 ? 1.455 -1.551 -16.328 1 98.81 78 GLN A C 1
ATOM 564 O O . GLN A 1 78 ? 0.763 -2.566 -16.219 1 98.81 78 GLN A O 1
ATOM 569 N N . ALA A 1 79 ? 2.586 -1.523 -17.047 1 98.94 79 ALA A N 1
ATOM 570 C CA . ALA A 1 79 ? 3.119 -2.764 -17.594 1 98.94 79 ALA A CA 1
ATOM 571 C C . ALA A 1 79 ? 3.518 -3.734 -16.5 1 98.94 79 ALA A C 1
ATOM 573 O O . ALA A 1 79 ? 3.262 -4.938 -16.594 1 98.94 79 ALA A O 1
ATOM 574 N N . ALA A 1 80 ? 4.203 -3.189 -15.469 1 98.94 80 ALA A N 1
ATOM 575 C CA . ALA A 1 80 ? 4.543 -4 -14.305 1 98.94 80 ALA A CA 1
ATOM 576 C C . ALA A 1 80 ? 3.299 -4.645 -13.703 1 98.94 80 ALA A C 1
ATOM 578 O O . ALA A 1 80 ? 3.295 -5.84 -13.406 1 98.94 80 ALA A O 1
ATOM 579 N N . PHE A 1 81 ? 2.225 -3.844 -13.531 1 98.88 81 PHE A N 1
ATOM 580 C CA . PHE A 1 81 ? 0.977 -4.332 -12.961 1 98.88 81 PHE A CA 1
ATOM 581 C C . PHE A 1 81 ? 0.396 -5.461 -13.805 1 98.88 81 PHE A C 1
ATOM 583 O O . PHE A 1 81 ? 0.194 -6.57 -13.305 1 98.88 81 PHE A O 1
ATOM 590 N N . PHE A 1 82 ? 0.16 -5.203 -15.078 1 98.94 82 PHE A N 1
ATOM 591 C CA . PHE A 1 82 ? -0.532 -6.148 -15.945 1 98.94 82 PHE A CA 1
ATOM 592 C C . PHE A 1 82 ? 0.273 -7.434 -16.094 1 98.94 82 PHE A C 1
ATOM 594 O O . PHE A 1 82 ? -0.264 -8.531 -15.945 1 98.94 82 PHE A O 1
ATOM 601 N N . ASN A 1 83 ? 1.574 -7.312 -16.406 1 98.94 83 ASN A N 1
ATOM 602 C CA . ASN A 1 83 ? 2.418 -8.484 -16.609 1 98.94 83 ASN A CA 1
ATOM 603 C C . ASN A 1 83 ? 2.537 -9.32 -15.344 1 98.94 83 ASN A C 1
ATOM 605 O O . ASN A 1 83 ? 2.643 -10.547 -15.406 1 98.94 83 ASN A O 1
ATOM 609 N N . SER A 1 84 ? 2.545 -8.672 -14.164 1 98.88 84 SER A N 1
ATOM 610 C CA . SER A 1 84 ? 2.607 -9.406 -12.906 1 98.88 84 SER A CA 1
ATOM 611 C C . SER A 1 84 ? 1.302 -10.148 -12.633 1 98.88 84 SER A C 1
ATOM 613 O O . SER A 1 84 ? 1.31 -11.25 -12.078 1 98.88 84 SER A O 1
ATOM 615 N N . VAL A 1 85 ? 0.158 -9.531 -12.984 1 98.81 85 VAL A N 1
ATOM 616 C CA . VAL A 1 85 ? -1.119 -10.227 -12.867 1 98.81 85 VAL A CA 1
ATOM 617 C C . VAL A 1 85 ? -1.095 -11.5 -13.711 1 98.81 85 VAL A C 1
ATOM 619 O O . VAL A 1 85 ? -1.533 -12.555 -13.258 1 98.81 85 VAL A O 1
ATOM 622 N N . LEU A 1 86 ? -0.56 -11.367 -14.906 1 98.81 86 LEU A N 1
ATOM 623 C CA . LEU A 1 86 ? -0.518 -12.508 -15.812 1 98.81 86 LEU A CA 1
ATOM 624 C C . LEU A 1 86 ? 0.312 -13.641 -15.219 1 98.81 86 LEU A C 1
ATOM 626 O O . LEU A 1 86 ? -0.105 -14.805 -15.25 1 98.81 86 LEU A O 1
ATOM 630 N N . VAL A 1 87 ? 1.499 -13.328 -14.68 1 98.81 87 VAL A N 1
ATOM 631 C CA . VAL A 1 87 ? 2.385 -14.344 -14.117 1 98.81 87 VAL A CA 1
ATOM 632 C C . VAL A 1 87 ? 1.679 -15.07 -12.977 1 98.81 87 VAL A C 1
ATOM 634 O O . VAL A 1 87 ? 1.795 -16.281 -12.836 1 98.81 87 VAL A O 1
ATOM 637 N N . ARG A 1 88 ? 0.957 -14.344 -12.195 1 98.25 88 ARG A N 1
ATOM 638 C CA . ARG A 1 88 ? 0.355 -14.867 -10.977 1 98.25 88 ARG A CA 1
ATOM 639 C C . ARG A 1 88 ? -0.932 -15.625 -11.273 1 98.25 88 ARG A C 1
ATOM 641 O O . ARG A 1 88 ? -1.284 -16.562 -10.562 1 98.25 88 ARG A O 1
ATOM 648 N N . TYR A 1 89 ? -1.621 -15.375 -12.305 1 97.75 89 TYR A N 1
ATOM 649 C CA . TYR A 1 89 ? -3.01 -15.734 -12.57 1 97.75 89 TYR A CA 1
ATOM 650 C C . TYR A 1 89 ? -3.186 -17.25 -12.578 1 97.75 89 TYR A C 1
ATOM 652 O O . TYR A 1 89 ? -4.102 -17.781 -11.945 1 97.75 89 TYR A O 1
ATOM 660 N N . PRO A 1 90 ? -2.305 -18.016 -13.25 1 97.19 90 PRO A N 1
ATOM 661 C CA . PRO A 1 90 ? -2.559 -19.453 -13.336 1 97.19 90 PRO A CA 1
ATOM 662 C C . PRO A 1 90 ? -2.141 -20.203 -12.07 1 97.19 90 PRO A C 1
ATOM 664 O O . PRO A 1 90 ? -2.385 -21.406 -11.953 1 97.19 90 PRO A O 1
ATOM 667 N N . ASP A 1 91 ? -1.414 -19.484 -11.148 1 97.31 91 ASP A N 1
ATOM 668 C CA . ASP A 1 91 ? -0.834 -20.094 -9.953 1 97.31 91 ASP A CA 1
ATOM 669 C C . ASP A 1 91 ? 0.09 -21.266 -10.328 1 97.31 91 ASP A C 1
ATOM 671 O O . ASP A 1 91 ? 0.011 -22.344 -9.734 1 97.31 91 ASP A O 1
ATOM 675 N N . LEU A 1 92 ? 0.933 -21.047 -11.289 1 97.88 92 LEU A N 1
ATOM 676 C CA . LEU A 1 92 ? 1.888 -22 -11.828 1 97.88 92 LEU A CA 1
ATOM 677 C C . LEU A 1 92 ? 3.32 -21.516 -11.633 1 97.88 92 LEU A C 1
ATOM 679 O O . LEU A 1 92 ? 4.266 -22.172 -12.086 1 97.88 92 LEU A O 1
ATOM 683 N N . LEU A 1 93 ? 3.471 -20.406 -10.906 1 97.75 93 LEU A N 1
ATOM 684 C CA . LEU A 1 93 ? 4.766 -19.75 -10.773 1 97.75 93 LEU A CA 1
ATOM 685 C C . LEU A 1 93 ? 5.582 -20.391 -9.648 1 97.75 93 LEU A C 1
ATOM 687 O O . LEU A 1 93 ? 5.082 -21.25 -8.93 1 97.75 93 LEU A O 1
ATOM 691 N N . ASP A 1 94 ? 6.789 -20 -9.531 1 98.25 94 ASP A N 1
ATOM 692 C CA . ASP A 1 94 ? 7.711 -20.625 -8.586 1 98.25 94 ASP A CA 1
ATOM 693 C C . ASP A 1 94 ? 7.367 -20.234 -7.148 1 98.25 94 ASP A C 1
ATOM 695 O O . ASP A 1 94 ? 6.547 -19.344 -6.922 1 98.25 94 ASP A O 1
ATOM 699 N N . THR A 1 95 ? 7.82 -21 -6.207 1 97.44 95 THR A N 1
ATOM 700 C CA . THR A 1 95 ? 7.621 -20.812 -4.777 1 97.44 95 THR A CA 1
ATOM 701 C C . THR A 1 95 ? 8.922 -21.047 -4.016 1 97.44 95 THR A C 1
ATOM 703 O O . THR A 1 95 ? 9.742 -21.875 -4.418 1 97.44 95 THR A O 1
ATOM 706 N N . TYR A 1 96 ? 9.203 -20.25 -3.084 1 96.81 96 TYR A N 1
ATOM 707 C CA . TYR A 1 96 ? 10.266 -20.453 -2.104 1 96.81 96 TYR A CA 1
ATOM 708 C C . TYR A 1 96 ? 9.688 -20.766 -0.728 1 96.81 96 TYR A C 1
ATOM 710 O O . TYR A 1 96 ? 9.008 -19.922 -0.129 1 96.81 96 TYR A O 1
ATOM 718 N N . LEU A 1 97 ? 9.945 -21.953 -0.225 1 94.12 97 LEU A N 1
ATOM 719 C CA . LEU A 1 97 ? 9.352 -22.406 1.026 1 94.12 97 LEU A CA 1
ATOM 720 C C . LEU A 1 97 ? 10.312 -22.203 2.193 1 94.12 97 LEU A C 1
ATOM 722 O O . LEU A 1 97 ? 11.523 -22.375 2.045 1 94.12 97 LEU A O 1
ATOM 726 N N . THR A 1 98 ? 9.766 -21.797 3.273 1 90 98 THR A N 1
ATOM 727 C CA . THR A 1 98 ? 10.5 -21.672 4.527 1 90 98 THR A CA 1
ATOM 728 C C . THR A 1 98 ? 9.703 -22.25 5.688 1 90 98 THR A C 1
ATOM 730 O O . THR A 1 98 ? 8.523 -22.578 5.531 1 90 98 THR A O 1
ATOM 733 N N . ALA A 1 99 ? 10.273 -22.578 6.875 1 80.25 99 ALA A N 1
ATOM 734 C CA . ALA A 1 99 ? 9.609 -23.156 8.039 1 80.25 99 ALA A CA 1
ATOM 735 C C . ALA A 1 99 ? 8.414 -22.312 8.477 1 80.25 99 ALA A C 1
ATOM 737 O O . ALA A 1 99 ? 7.406 -22.859 8.938 1 80.25 99 ALA A O 1
ATOM 738 N N . GLY A 1 100 ? 8.391 -21.094 8.25 1 79.25 100 GLY A N 1
ATOM 739 C CA . GLY A 1 100 ? 7.309 -20.266 8.75 1 79.25 100 GLY A CA 1
ATOM 740 C C . GLY A 1 100 ? 6.625 -19.453 7.66 1 79.25 100 GLY A C 1
ATOM 741 O O . GLY A 1 100 ? 5.895 -18.516 7.949 1 79.25 100 GLY A O 1
ATOM 742 N N . GLY A 1 101 ? 6.789 -19.984 6.449 1 85.62 101 GLY A N 1
ATOM 743 C CA . GLY A 1 101 ? 6.137 -19.234 5.395 1 85.62 101 GLY A CA 1
ATOM 744 C C . GLY A 1 101 ? 6.637 -19.594 4.008 1 85.62 101 GLY A C 1
ATOM 745 O O . GLY A 1 101 ? 6.98 -20.734 3.744 1 85.62 101 GLY A O 1
ATOM 746 N N . LEU A 1 102 ? 6.359 -18.766 3.145 1 93.19 102 LEU A N 1
ATOM 747 C CA . LEU A 1 102 ? 6.773 -18.906 1.753 1 93.19 102 LEU A CA 1
ATOM 748 C C . LEU A 1 102 ? 6.703 -17.578 1.022 1 93.19 102 LEU A C 1
ATOM 750 O O . LEU A 1 102 ? 6.195 -16.594 1.567 1 93.19 102 LEU A O 1
ATOM 754 N N . CYS A 1 103 ? 7.27 -17.484 -0.061 1 96.56 103 CYS A N 1
ATOM 755 C CA . CYS A 1 103 ? 7.066 -16.406 -1.022 1 96.56 103 CYS A CA 1
ATOM 756 C C . CYS A 1 103 ? 7.141 -16.938 -2.451 1 96.56 103 CYS A C 1
ATOM 758 O O . CYS A 1 103 ? 7.434 -18.109 -2.672 1 96.56 103 CYS A O 1
ATOM 760 N N . HIS A 1 104 ? 6.727 -16.109 -3.365 1 98.19 104 HIS A N 1
ATOM 761 C CA . HIS A 1 104 ? 6.785 -16.406 -4.789 1 98.19 104 HIS A CA 1
ATOM 762 C C . HIS A 1 104 ? 7.707 -15.438 -5.52 1 98.19 104 HIS A C 1
ATOM 764 O O . HIS A 1 104 ? 7.254 -14.422 -6.051 1 98.19 104 HIS A O 1
ATOM 770 N N . PRO A 1 105 ? 8.977 -15.797 -5.699 1 98.56 105 PRO A N 1
ATOM 771 C CA . PRO A 1 105 ? 9.945 -14.867 -6.297 1 98.56 105 PRO A CA 1
ATOM 772 C C . PRO A 1 105 ? 9.562 -14.461 -7.719 1 98.56 105 PRO A C 1
ATOM 774 O O . PRO A 1 105 ? 9.891 -13.359 -8.156 1 98.56 105 PRO A O 1
ATOM 777 N N . ALA A 1 106 ? 8.836 -15.328 -8.398 1 98.81 106 ALA A N 1
ATOM 778 C CA . ALA A 1 106 ? 8.406 -15.031 -9.758 1 98.81 106 ALA A CA 1
ATOM 779 C C . ALA A 1 106 ? 7.504 -13.797 -9.797 1 98.81 106 ALA A C 1
ATOM 781 O O . ALA A 1 106 ? 7.301 -13.203 -10.852 1 98.81 106 ALA A O 1
ATOM 782 N N . ASP A 1 107 ? 6.922 -13.43 -8.641 1 98.75 107 ASP A N 1
ATOM 783 C CA . ASP A 1 107 ? 6.094 -12.234 -8.562 1 98.75 107 ASP A CA 1
ATOM 784 C C . ASP A 1 107 ? 6.91 -10.984 -8.883 1 98.75 107 ASP A C 1
ATOM 786 O O . ASP A 1 107 ? 6.344 -9.93 -9.18 1 98.75 107 ASP A O 1
ATOM 790 N N . ASN A 1 108 ? 8.25 -11.07 -8.852 1 98.94 108 ASN A N 1
ATOM 791 C CA . ASN A 1 108 ? 9.125 -9.961 -9.188 1 98.94 108 ASN A CA 1
ATOM 792 C C . ASN A 1 108 ? 9.242 -9.773 -10.695 1 98.94 108 ASN A C 1
ATOM 794 O O . ASN A 1 108 ? 9.648 -8.703 -11.164 1 98.94 108 ASN A O 1
ATOM 798 N N . PHE A 1 109 ? 8.969 -10.812 -11.531 1 98.94 109 PHE A N 1
ATOM 799 C CA . PHE A 1 109 ? 9.336 -10.875 -12.945 1 98.94 109 PHE A CA 1
ATOM 800 C C . PHE A 1 109 ? 8.711 -9.727 -13.719 1 98.94 109 PHE A C 1
ATOM 802 O O . PHE A 1 109 ? 9.422 -8.961 -14.383 1 98.94 109 PHE A O 1
ATOM 809 N N . GLY A 1 110 ? 7.352 -9.562 -13.633 1 98.94 110 GLY A N 1
ATOM 810 C CA . GLY A 1 110 ? 6.672 -8.531 -14.398 1 98.94 110 GLY A CA 1
ATOM 811 C C . GLY A 1 110 ? 7.164 -7.133 -14.078 1 98.94 110 GLY A C 1
ATOM 812 O O . GLY A 1 110 ? 7.355 -6.312 -14.977 1 98.94 110 GLY A O 1
ATOM 813 N N . ALA A 1 111 ? 7.402 -6.863 -12.797 1 98.88 111 ALA A N 1
ATOM 814 C CA . ALA A 1 111 ? 7.848 -5.547 -12.344 1 98.88 111 ALA A CA 1
ATOM 815 C C . ALA A 1 111 ? 9.273 -5.262 -12.812 1 98.88 111 ALA A C 1
ATOM 817 O O . ALA A 1 111 ? 9.539 -4.215 -13.406 1 98.88 111 ALA A O 1
ATOM 818 N N . VAL A 1 112 ? 10.18 -6.203 -12.578 1 98.94 112 VAL A N 1
ATOM 819 C CA . VAL A 1 112 ? 11.586 -6 -12.906 1 98.94 112 VAL A CA 1
ATOM 820 C C . VAL A 1 112 ? 11.758 -5.934 -14.422 1 98.94 112 VAL A C 1
ATOM 822 O O . VAL A 1 112 ? 12.578 -5.16 -14.922 1 98.94 112 VAL A O 1
ATOM 825 N N . LEU A 1 113 ? 10.984 -6.746 -15.195 1 98.94 113 LEU A N 1
ATOM 826 C CA . LEU A 1 113 ? 11.031 -6.703 -16.656 1 98.94 113 LEU A CA 1
ATOM 827 C C . LEU A 1 113 ? 10.617 -5.328 -17.172 1 98.94 113 LEU A C 1
ATOM 829 O O . LEU A 1 113 ? 11.258 -4.785 -18.078 1 98.94 113 LEU A O 1
ATOM 833 N N . ALA A 1 114 ? 9.531 -4.77 -16.625 1 98.94 114 ALA A N 1
ATOM 834 C CA . ALA A 1 114 ? 9.062 -3.455 -17.047 1 98.94 114 ALA A CA 1
ATOM 835 C C . ALA A 1 114 ? 10.125 -2.387 -16.812 1 98.94 114 ALA A C 1
ATOM 837 O O . ALA A 1 114 ? 10.375 -1.544 -17.672 1 98.94 114 ALA A O 1
ATOM 838 N N . VAL A 1 115 ? 10.758 -2.402 -15.648 1 98.94 115 VAL A N 1
ATOM 839 C CA . VAL A 1 115 ? 11.773 -1.402 -15.328 1 98.94 115 VAL A CA 1
ATOM 840 C C . VAL A 1 115 ? 12.992 -1.605 -16.219 1 98.94 115 VAL A C 1
ATOM 842 O O . VAL A 1 115 ? 13.641 -0.637 -16.625 1 98.94 115 VAL A O 1
ATOM 845 N N . ALA A 1 116 ? 13.336 -2.869 -16.469 1 98.94 116 ALA A N 1
ATOM 846 C CA . ALA A 1 116 ? 14.469 -3.141 -17.359 1 98.94 116 ALA A CA 1
ATOM 847 C C . ALA A 1 116 ? 14.242 -2.52 -18.734 1 98.94 116 ALA A C 1
ATOM 849 O O . ALA A 1 116 ? 15.133 -1.876 -19.281 1 98.94 116 ALA A O 1
ATOM 850 N N . GLU A 1 117 ? 13.094 -2.76 -19.281 1 98.88 117 GLU A N 1
ATOM 851 C CA . GLU A 1 117 ? 12.789 -2.16 -20.578 1 98.88 117 GLU A CA 1
ATOM 852 C C . GLU A 1 117 ? 12.773 -0.636 -20.484 1 98.88 117 GLU A C 1
ATOM 854 O O . GLU A 1 117 ? 13.297 0.047 -21.359 1 98.88 117 GLU A O 1
ATOM 859 N N . TYR A 1 118 ? 12.164 -0.1 -19.484 1 98.75 118 TYR A N 1
ATOM 860 C CA . TYR A 1 118 ? 12.062 1.337 -19.25 1 98.75 118 TYR A CA 1
ATOM 861 C C . TYR A 1 118 ? 13.445 1.986 -19.281 1 98.75 118 TYR A C 1
ATOM 863 O O . TYR A 1 118 ? 13.609 3.086 -19.812 1 98.75 118 TYR A O 1
ATOM 871 N N . THR A 1 119 ? 14.438 1.318 -18.703 1 98.69 119 THR A N 1
ATOM 872 C CA . THR A 1 119 ? 15.773 1.892 -18.578 1 98.69 119 THR A CA 1
ATOM 873 C C . THR A 1 119 ? 16.641 1.525 -19.781 1 98.69 119 THR A C 1
ATOM 875 O O . THR A 1 119 ? 17.797 1.934 -19.859 1 98.69 119 THR A O 1
ATOM 878 N N . GLY A 1 120 ? 16.094 0.704 -20.703 1 98.5 120 GLY A N 1
ATOM 879 C CA . GLY A 1 120 ? 16.906 0.238 -21.812 1 98.5 120 GLY A CA 1
ATOM 880 C C . GLY A 1 120 ? 18.016 -0.689 -21.391 1 98.5 120 GLY A C 1
ATOM 881 O O . GLY A 1 120 ? 19.125 -0.644 -21.953 1 98.5 120 GLY A O 1
ATOM 882 N N . ALA A 1 121 ? 17.781 -1.527 -20.469 1 98.69 121 ALA A N 1
ATOM 883 C CA . ALA A 1 121 ? 18.812 -2.385 -19.875 1 98.69 121 ALA A CA 1
ATOM 884 C C . ALA A 1 121 ? 19.172 -3.527 -20.812 1 98.69 121 ALA A C 1
ATOM 886 O O . ALA A 1 121 ? 18.422 -3.854 -21.734 1 98.69 121 ALA A O 1
ATOM 887 N N . SER A 1 122 ? 20.391 -4.102 -20.594 1 98.75 122 SER A N 1
ATOM 888 C CA . SER A 1 122 ? 20.75 -5.375 -21.219 1 98.75 122 SER A CA 1
ATOM 889 C C . SER A 1 122 ? 20.047 -6.539 -20.531 1 98.75 122 SER A C 1
ATOM 891 O O . SER A 1 122 ? 19.531 -6.398 -19.422 1 98.75 122 SER A O 1
ATOM 893 N N . GLY A 1 123 ? 20 -7.656 -21.219 1 98.69 123 GLY A N 1
ATOM 894 C CA . GLY A 1 123 ? 19.484 -8.859 -20.609 1 98.69 123 GLY A CA 1
ATOM 895 C C . GLY A 1 123 ? 20.266 -9.289 -19.375 1 98.69 123 GLY A C 1
ATOM 896 O O . GLY A 1 123 ? 19.703 -9.812 -18.422 1 98.69 123 GLY A O 1
ATOM 897 N N . ALA A 1 124 ? 21.562 -9.07 -19.391 1 98.56 124 ALA A N 1
ATOM 898 C CA . ALA A 1 124 ? 22.422 -9.383 -18.25 1 98.56 124 ALA A CA 1
ATOM 899 C C . ALA A 1 124 ? 22.062 -8.523 -17.047 1 98.56 124 ALA A C 1
ATOM 901 O O . ALA A 1 124 ? 22.031 -9.016 -15.914 1 98.56 124 ALA A O 1
ATOM 902 N N . ASP A 1 125 ? 21.828 -7.223 -17.328 1 98.69 125 ASP A N 1
ATOM 903 C CA . ASP A 1 125 ? 21.406 -6.324 -16.25 1 98.69 125 ASP A CA 1
ATOM 904 C C . ASP A 1 125 ? 20.062 -6.746 -15.672 1 98.69 125 ASP A C 1
ATOM 906 O O . ASP A 1 125 ? 19.859 -6.672 -14.461 1 98.69 125 ASP A O 1
ATOM 910 N N . PHE A 1 126 ? 19.188 -7.145 -16.547 1 98.88 126 PHE A N 1
ATOM 911 C CA . PHE A 1 126 ? 17.875 -7.641 -16.109 1 98.88 126 PHE A CA 1
ATOM 912 C C . PHE A 1 126 ? 18.031 -8.859 -15.219 1 98.88 126 PHE A C 1
ATOM 914 O O . PHE A 1 126 ? 17.438 -8.922 -14.133 1 98.88 126 PHE A O 1
ATOM 921 N N . LEU A 1 127 ? 18.812 -9.828 -15.625 1 98.75 127 LEU A N 1
ATOM 922 C CA . LEU A 1 127 ? 19.016 -11.047 -14.844 1 98.75 127 LEU A CA 1
ATOM 923 C C . LEU A 1 127 ? 19.594 -10.727 -13.469 1 98.75 127 LEU A C 1
ATOM 925 O O . LEU A 1 127 ? 19.188 -11.305 -12.461 1 98.75 127 LEU A O 1
ATOM 929 N N . LEU A 1 128 ? 20.578 -9.852 -13.5 1 98.88 128 LEU A N 1
ATOM 930 C CA . LEU A 1 128 ? 21.219 -9.477 -12.242 1 98.88 128 LEU A CA 1
ATOM 931 C C . LEU A 1 128 ? 20.219 -8.82 -11.297 1 98.88 128 LEU A C 1
ATOM 933 O O . LEU A 1 128 ? 20.156 -9.164 -10.117 1 98.88 128 LEU A O 1
ATOM 937 N N . ALA A 1 129 ? 19.453 -7.867 -11.812 1 98.94 129 ALA A N 1
ATOM 938 C CA . ALA A 1 129 ? 18.453 -7.176 -10.992 1 98.94 129 ALA A CA 1
ATOM 939 C C . ALA A 1 129 ? 17.406 -8.156 -10.469 1 98.94 129 ALA A C 1
ATOM 941 O O . ALA A 1 129 ? 16.984 -8.055 -9.32 1 98.94 129 ALA A O 1
ATOM 942 N N . LEU A 1 130 ? 16.969 -9.062 -11.336 1 98.94 130 LEU A N 1
ATOM 943 C CA . LEU A 1 130 ? 15.992 -10.062 -10.922 1 98.94 130 LEU A CA 1
ATOM 944 C C . LEU A 1 130 ? 16.578 -10.969 -9.844 1 98.94 130 LEU A C 1
ATOM 946 O O . LEU A 1 130 ? 15.891 -11.305 -8.867 1 98.94 130 LEU A O 1
ATOM 950 N N . ALA A 1 131 ? 17.828 -11.383 -10.008 1 98.94 131 ALA A N 1
ATOM 951 C CA . ALA A 1 131 ? 18.484 -12.203 -9 1 98.94 131 ALA A CA 1
ATOM 952 C C . ALA A 1 131 ? 18.562 -11.477 -7.656 1 98.94 131 ALA A C 1
ATOM 954 O O . ALA A 1 131 ? 18.359 -12.086 -6.602 1 98.94 131 ALA A O 1
ATOM 955 N N . VAL A 1 132 ? 18.891 -10.227 -7.707 1 98.88 132 VAL A N 1
ATOM 956 C CA . VAL A 1 132 ? 18.953 -9.406 -6.5 1 98.88 132 VAL A CA 1
ATOM 957 C C . VAL A 1 132 ? 17.578 -9.367 -5.832 1 98.88 132 VAL A C 1
ATOM 959 O O . VAL A 1 132 ? 17.469 -9.523 -4.617 1 98.88 132 VAL A O 1
ATOM 962 N N . ALA A 1 133 ? 16.562 -9.141 -6.613 1 98.94 133 ALA A N 1
ATOM 963 C CA . ALA A 1 133 ? 15.203 -9.141 -6.086 1 98.94 133 ALA A CA 1
ATOM 964 C C . ALA A 1 133 ? 14.859 -10.477 -5.438 1 98.94 133 ALA A C 1
ATOM 966 O O . ALA A 1 133 ? 14.312 -10.523 -4.336 1 98.94 133 ALA A O 1
ATOM 967 N N . TYR A 1 134 ? 15.203 -11.625 -6.145 1 98.88 134 TYR A N 1
ATOM 968 C CA . TYR A 1 134 ? 15 -12.953 -5.582 1 98.88 134 TYR A CA 1
ATOM 969 C C . TYR A 1 134 ? 15.672 -13.078 -4.223 1 98.88 134 TYR A C 1
ATOM 971 O O . TYR A 1 134 ? 15.07 -13.586 -3.27 1 98.88 134 TYR A O 1
ATOM 979 N N . GLU A 1 135 ? 16.891 -12.625 -4.102 1 98.69 135 GLU A N 1
ATOM 980 C CA . GLU A 1 135 ? 17.672 -12.766 -2.871 1 98.69 135 GLU A CA 1
ATOM 981 C C . GLU A 1 135 ? 17.031 -11.984 -1.726 1 98.69 135 GLU A C 1
ATOM 983 O O . GLU A 1 135 ? 16.875 -12.508 -0.621 1 98.69 135 GLU A O 1
ATOM 988 N N . VAL A 1 136 ? 16.656 -10.727 -2.018 1 98.62 136 VAL A N 1
ATOM 989 C CA . VAL A 1 136 ? 16.094 -9.883 -0.971 1 98.62 136 VAL A CA 1
ATOM 990 C C . VAL A 1 136 ? 14.797 -10.516 -0.451 1 98.62 136 VAL A C 1
ATOM 992 O O . VAL A 1 136 ? 14.586 -10.602 0.761 1 98.62 136 VAL A O 1
ATOM 995 N N . GLN A 1 137 ? 13.961 -10.945 -1.331 1 98.5 137 GLN A N 1
ATOM 996 C CA . GLN A 1 137 ? 12.688 -11.539 -0.942 1 98.5 137 GLN A CA 1
ATOM 997 C C . GLN A 1 137 ? 12.898 -12.844 -0.173 1 98.5 137 GLN A C 1
ATOM 999 O O . GLN A 1 137 ? 12.305 -13.047 0.886 1 98.5 137 GLN A O 1
ATOM 1004 N N . CYS A 1 138 ? 13.727 -13.711 -0.669 1 97.75 138 CYS A N 1
ATOM 1005 C CA . CYS A 1 138 ? 13.938 -15.039 -0.094 1 97.75 138 CYS A CA 1
ATOM 1006 C C . CYS A 1 138 ? 14.656 -14.945 1.243 1 97.75 138 CYS A C 1
ATOM 1008 O O . CYS A 1 138 ? 14.328 -15.672 2.184 1 97.75 138 CYS A O 1
ATOM 1010 N N . ARG A 1 139 ? 15.656 -14.078 1.338 1 96.88 139 ARG A N 1
ATOM 1011 C CA . ARG A 1 139 ? 16.375 -13.922 2.596 1 96.88 139 ARG A CA 1
ATOM 1012 C C . ARG A 1 139 ? 15.461 -13.414 3.697 1 96.88 139 ARG A C 1
ATOM 1014 O O . ARG A 1 139 ? 15.539 -13.867 4.844 1 96.88 139 ARG A O 1
ATOM 1021 N N . PHE A 1 140 ? 14.625 -12.398 3.35 1 96.75 140 PHE A N 1
ATOM 1022 C CA . PHE A 1 140 ? 13.633 -11.953 4.32 1 96.75 140 PHE A CA 1
ATOM 1023 C C . PHE A 1 140 ? 12.719 -13.109 4.723 1 96.75 140 PHE A C 1
ATOM 1025 O O . PHE A 1 140 ? 12.461 -13.312 5.91 1 96.75 140 PHE A O 1
ATOM 1032 N N . SER A 1 141 ? 12.203 -13.852 3.736 1 95.81 141 SER A N 1
ATOM 1033 C CA . SER A 1 141 ? 11.281 -14.953 3.992 1 95.81 141 SER A CA 1
ATOM 1034 C C . SER A 1 141 ? 11.922 -16.016 4.879 1 95.81 141 SER A C 1
ATOM 1036 O O . SER A 1 141 ? 11.25 -16.625 5.715 1 95.81 141 SER A O 1
ATOM 1038 N N . ALA A 1 142 ? 13.164 -16.281 4.66 1 93.94 142 ALA A N 1
ATOM 1039 C CA . ALA A 1 142 ? 13.891 -17.297 5.426 1 93.94 142 ALA A CA 1
ATOM 1040 C C . ALA A 1 142 ? 14.023 -16.891 6.891 1 93.94 142 ALA A C 1
ATOM 1042 O O . ALA A 1 142 ? 14.047 -17.75 7.777 1 93.94 142 ALA A O 1
ATOM 1043 N N . LYS A 1 143 ? 14.078 -15.641 7.129 1 93.19 143 LYS A N 1
ATOM 1044 C CA . LYS A 1 143 ? 14.336 -15.141 8.477 1 93.19 143 LYS A CA 1
ATOM 1045 C C . LYS A 1 143 ? 13.031 -14.875 9.219 1 93.19 143 LYS A C 1
ATOM 1047 O O . LYS A 1 143 ? 12.969 -15.023 10.445 1 93.19 143 LYS A O 1
ATOM 1052 N N . VAL A 1 144 ? 12.062 -14.32 8.531 1 93.94 144 VAL A N 1
ATOM 1053 C CA . VAL A 1 144 ? 10.844 -13.82 9.164 1 93.94 144 VAL A CA 1
ATOM 1054 C C . VAL A 1 144 ? 9.656 -14.688 8.75 1 93.94 144 VAL A C 1
ATOM 1056 O O . VAL A 1 144 ? 9.289 -14.719 7.578 1 93.94 144 VAL A O 1
ATOM 1059 N N . PRO A 1 145 ? 9 -15.367 9.648 1 91.81 145 PRO A N 1
ATOM 1060 C CA . PRO A 1 145 ? 7.84 -16.203 9.344 1 91.81 145 PRO A CA 1
ATOM 1061 C C . PRO A 1 145 ? 6.543 -15.414 9.219 1 91.81 145 PRO A C 1
ATOM 1063 O O . PRO A 1 145 ? 5.637 -15.57 10.047 1 91.81 145 PRO A O 1
ATOM 1066 N N . VAL A 1 146 ? 6.387 -14.602 8.203 1 92.31 146 VAL A N 1
ATOM 1067 C CA . VAL A 1 146 ? 5.305 -13.633 8.07 1 92.31 146 VAL A CA 1
ATOM 1068 C C . VAL A 1 146 ? 3.959 -14.352 8.117 1 92.31 146 VAL A C 1
ATOM 1070 O O . VAL A 1 146 ? 3.016 -13.883 8.758 1 92.31 146 VAL A O 1
ATOM 1073 N N . MET A 1 147 ? 3.826 -15.523 7.457 1 91.31 147 MET A N 1
ATOM 1074 C CA . MET A 1 147 ? 2.545 -16.219 7.387 1 91.31 147 MET A CA 1
ATOM 1075 C C . MET A 1 147 ? 2.176 -16.812 8.742 1 91.31 147 MET A C 1
ATOM 1077 O O . MET A 1 147 ? 1.002 -16.828 9.117 1 91.31 147 MET A O 1
ATOM 1081 N N . ALA A 1 148 ? 3.158 -17.344 9.438 1 90.31 148 ALA A N 1
ATOM 1082 C CA . ALA A 1 148 ? 2.924 -17.891 10.773 1 90.31 148 ALA A CA 1
ATOM 1083 C C . ALA A 1 148 ? 2.43 -16.797 11.727 1 90.31 148 ALA A C 1
ATOM 1085 O O . ALA A 1 148 ? 1.797 -17.094 12.742 1 90.31 148 ALA A O 1
ATOM 1086 N N . ARG A 1 149 ? 2.682 -15.57 11.383 1 92.12 149 ARG A N 1
ATOM 1087 C CA . ARG A 1 149 ? 2.268 -14.453 12.227 1 92.12 149 ARG A CA 1
ATOM 1088 C C . ARG A 1 149 ? 0.981 -13.82 11.703 1 92.12 149 ARG A C 1
ATOM 1090 O O . ARG A 1 149 ? 0.606 -12.727 12.117 1 92.12 149 ARG A O 1
ATOM 1097 N N . GLY A 1 150 ? 0.378 -14.477 10.742 1 93.25 150 GLY A N 1
ATOM 1098 C CA . GLY A 1 150 ? -0.898 -14.016 10.227 1 93.25 150 GLY A CA 1
ATOM 1099 C C . GLY A 1 150 ? -0.756 -12.906 9.195 1 93.25 150 GLY A C 1
ATOM 1100 O O . GLY A 1 150 ? -1.707 -12.164 8.938 1 93.25 150 GLY A O 1
ATOM 1101 N N . LEU A 1 151 ? 0.408 -12.75 8.641 1 96 151 LEU A N 1
ATOM 1102 C CA . LEU A 1 151 ? 0.67 -11.734 7.633 1 96 151 LEU A CA 1
ATOM 1103 C C . LEU A 1 151 ? 1.002 -12.367 6.289 1 96 151 LEU A C 1
ATOM 1105 O O . LEU A 1 151 ? 1.174 -13.586 6.199 1 96 151 LEU A O 1
ATOM 1109 N N . ASN A 1 152 ? 0.958 -11.555 5.246 1 95.88 152 ASN A N 1
ATOM 1110 C CA . ASN A 1 152 ? 1.089 -12.031 3.871 1 95.88 152 ASN A CA 1
ATOM 1111 C C . ASN A 1 152 ? 2.414 -11.594 3.252 1 95.88 152 ASN A C 1
ATOM 1113 O O . ASN A 1 152 ? 3.084 -10.703 3.773 1 95.88 152 ASN A O 1
ATOM 1117 N N . HIS A 1 153 ? 2.777 -12.273 2.193 1 94.12 153 HIS A N 1
ATOM 1118 C CA . HIS A 1 153 ? 4.113 -12.156 1.617 1 94.12 153 HIS A CA 1
ATOM 1119 C C . HIS A 1 153 ? 4.211 -10.953 0.691 1 94.12 153 HIS A C 1
ATOM 1121 O O . HIS A 1 153 ? 5.262 -10.711 0.091 1 94.12 153 HIS A O 1
ATOM 1127 N N . ALA A 1 154 ? 3.203 -10.117 0.58 1 97.06 154 ALA A N 1
ATOM 1128 C CA . ALA A 1 154 ? 3.291 -8.867 -0.178 1 97.06 154 ALA A CA 1
ATOM 1129 C C . ALA A 1 154 ? 4.312 -7.918 0.444 1 97.06 154 ALA A C 1
ATOM 1131 O O . ALA A 1 154 ? 4.926 -7.109 -0.256 1 97.06 154 ALA A O 1
ATOM 1132 N N . LEU A 1 155 ? 4.566 -8.086 1.732 1 97.69 155 LEU A N 1
ATOM 1133 C CA . LEU A 1 155 ? 5.535 -7.258 2.441 1 97.69 155 LEU A CA 1
ATOM 1134 C C . LEU A 1 155 ? 6.938 -7.449 1.874 1 97.69 155 LEU A C 1
ATOM 1136 O O . LEU A 1 155 ? 7.602 -6.477 1.511 1 97.69 155 LEU A O 1
ATOM 1140 N N . GLN A 1 156 ? 7.414 -8.648 1.821 1 97.31 156 GLN A N 1
ATOM 1141 C CA . GLN A 1 156 ? 8.766 -8.891 1.332 1 97.31 156 GLN A CA 1
ATOM 1142 C C . GLN A 1 156 ? 8.859 -8.633 -0.17 1 97.31 156 GLN A C 1
ATOM 1144 O O . GLN A 1 156 ? 9.922 -8.258 -0.675 1 97.31 156 GLN A O 1
ATOM 1149 N N . LEU A 1 157 ? 7.719 -8.812 -0.906 1 98.69 157 LEU A N 1
ATOM 1150 C CA . LEU A 1 157 ? 7.711 -8.492 -2.33 1 98.69 157 LEU A CA 1
ATOM 1151 C C . LEU A 1 157 ? 7.941 -7 -2.549 1 98.69 157 LEU A C 1
ATOM 1153 O O . LEU A 1 157 ? 8.656 -6.609 -3.471 1 98.69 157 LEU A O 1
ATOM 1157 N N . ALA A 1 158 ? 7.34 -6.168 -1.71 1 98.81 158 ALA A N 1
ATOM 1158 C CA . ALA A 1 158 ? 7.555 -4.727 -1.807 1 98.81 158 ALA A CA 1
ATOM 1159 C C . ALA A 1 158 ? 9.039 -4.383 -1.717 1 98.81 158 ALA A C 1
ATOM 1161 O O . ALA A 1 158 ? 9.539 -3.559 -2.486 1 98.81 158 ALA A O 1
ATOM 1162 N N . MET A 1 159 ? 9.711 -5.027 -0.832 1 98.81 159 MET A N 1
ATOM 1163 C CA . MET A 1 159 ? 11.148 -4.809 -0.642 1 98.81 159 MET A CA 1
ATOM 1164 C C . MET A 1 159 ? 11.938 -5.273 -1.859 1 98.81 159 MET A C 1
ATOM 1166 O O . MET A 1 159 ? 12.836 -4.574 -2.324 1 98.81 159 MET A O 1
ATOM 1170 N N . SER A 1 160 ? 11.602 -6.414 -2.338 1 98.94 160 SER A N 1
ATOM 1171 C CA . SER A 1 160 ? 12.398 -7.047 -3.385 1 98.94 160 SER A CA 1
ATOM 1172 C C . SER A 1 160 ? 12.227 -6.328 -4.719 1 98.94 160 SER A C 1
ATOM 1174 O O . SER A 1 160 ? 13.195 -6.152 -5.461 1 98.94 160 SER A O 1
ATOM 1176 N N . VAL A 1 161 ? 10.977 -5.914 -5.059 1 98.94 161 VAL A N 1
ATOM 1177 C CA . VAL A 1 161 ? 10.758 -5.16 -6.289 1 98.94 161 VAL A CA 1
ATOM 1178 C C . VAL A 1 161 ? 11.5 -3.83 -6.227 1 98.94 161 VAL A C 1
ATOM 1180 O O . VAL A 1 161 ? 12.094 -3.396 -7.215 1 98.94 161 VAL A O 1
ATOM 1183 N N . ALA A 1 162 ? 11.414 -3.172 -5.055 1 98.94 162 ALA A N 1
ATOM 1184 C CA . ALA A 1 162 ? 12.164 -1.928 -4.887 1 98.94 162 ALA A CA 1
ATOM 1185 C C . ALA A 1 162 ? 13.656 -2.152 -5.105 1 98.94 162 ALA A C 1
ATOM 1187 O O . ALA A 1 162 ? 14.32 -1.351 -5.766 1 98.94 162 ALA A O 1
ATOM 1188 N N . ALA A 1 163 ? 14.188 -3.205 -4.562 1 98.94 163 ALA A N 1
ATOM 1189 C CA . ALA A 1 163 ? 15.609 -3.531 -4.699 1 98.94 163 ALA A CA 1
ATOM 1190 C C . ALA A 1 163 ? 15.984 -3.748 -6.16 1 98.94 163 ALA A C 1
ATOM 1192 O O . ALA A 1 163 ? 16.922 -3.139 -6.664 1 98.94 163 ALA A O 1
ATOM 1193 N N . GLY A 1 164 ? 15.25 -4.652 -6.848 1 98.94 164 GLY A N 1
ATOM 1194 C CA . GLY A 1 164 ? 15.516 -4.902 -8.25 1 98.94 164 GLY A CA 1
ATOM 1195 C C . GLY A 1 164 ? 15.391 -3.662 -9.117 1 98.94 164 GLY A C 1
ATOM 1196 O O . GLY A 1 164 ? 16.219 -3.428 -10 1 98.94 164 GLY A O 1
ATOM 1197 N N . SER A 1 165 ? 14.359 -2.854 -8.875 1 98.94 165 SER A N 1
ATOM 1198 C CA . SER A 1 165 ? 14.133 -1.622 -9.625 1 98.94 165 SER A CA 1
ATOM 1199 C C . SER A 1 165 ? 15.25 -0.617 -9.391 1 98.94 165 SER A C 1
ATOM 1201 O O . SER A 1 165 ? 15.727 0.023 -10.328 1 98.94 165 SER A O 1
ATOM 1203 N N . ALA A 1 166 ? 15.609 -0.478 -8.117 1 98.94 166 ALA A N 1
ATOM 1204 C CA . ALA A 1 166 ? 16.688 0.447 -7.781 1 98.94 166 ALA A CA 1
ATOM 1205 C C . ALA A 1 166 ? 17.984 0.063 -8.5 1 98.94 166 ALA A C 1
ATOM 1207 O O . ALA A 1 166 ? 18.719 0.931 -8.977 1 98.94 166 ALA A O 1
ATOM 1208 N N . LYS A 1 167 ? 18.266 -1.222 -8.562 1 98.94 167 LYS A N 1
ATOM 1209 C CA . LYS A 1 167 ? 19.453 -1.715 -9.258 1 98.94 167 LYS A CA 1
ATOM 1210 C C . LYS A 1 167 ? 19.438 -1.309 -10.727 1 98.94 167 LYS A C 1
ATOM 1212 O O . LYS A 1 167 ? 20.438 -0.824 -11.25 1 98.94 167 LYS A O 1
ATOM 1217 N N . LEU A 1 168 ? 18.359 -1.495 -11.406 1 98.94 168 LEU A N 1
ATOM 1218 C CA . LEU A 1 168 ? 18.219 -1.194 -12.828 1 98.94 168 LEU A CA 1
ATOM 1219 C C . LEU A 1 168 ? 18.281 0.31 -13.07 1 98.94 168 LEU A C 1
ATOM 1221 O O . LEU A 1 168 ? 18.781 0.755 -14.109 1 98.94 168 LEU A O 1
ATOM 1225 N N . LEU A 1 169 ? 17.781 1.111 -12.109 1 98.88 169 LEU A N 1
ATOM 1226 C CA . LEU A 1 169 ? 17.75 2.564 -12.242 1 98.88 169 LEU A CA 1
ATOM 1227 C C . LEU A 1 169 ? 19.094 3.172 -11.898 1 98.88 169 LEU A C 1
ATOM 1229 O O . LEU A 1 169 ? 19.312 4.367 -12.109 1 98.88 169 LEU A O 1
ATOM 1233 N N . GLY A 1 170 ? 20 2.377 -11.336 1 98.69 170 GLY A N 1
ATOM 1234 C CA . GLY A 1 170 ? 21.328 2.846 -10.977 1 98.69 170 GLY A CA 1
ATOM 1235 C C . GLY A 1 170 ? 21.344 3.697 -9.719 1 98.69 170 GLY A C 1
ATOM 1236 O O . GLY A 1 170 ? 22.156 4.625 -9.602 1 98.69 170 GLY A O 1
ATOM 1237 N N . LEU A 1 171 ? 20.469 3.467 -8.812 1 98.69 171 LEU A N 1
ATOM 1238 C CA . LEU A 1 171 ? 20.406 4.258 -7.586 1 98.69 171 LEU A CA 1
ATOM 1239 C C . LEU A 1 171 ? 21.531 3.887 -6.637 1 98.69 171 LEU A C 1
ATOM 1241 O O . LEU A 1 171 ? 21.969 2.732 -6.602 1 98.69 171 LEU A O 1
ATOM 1245 N N . GLY A 1 172 ? 22.016 4.859 -5.879 1 98.44 172 GLY A N 1
ATOM 1246 C CA . GLY A 1 172 ? 23.031 4.629 -4.875 1 98.44 172 GLY A CA 1
ATOM 1247 C C . GLY A 1 172 ? 22.5 3.969 -3.617 1 98.44 172 GLY A C 1
ATOM 1248 O O . GLY A 1 172 ? 21.312 3.627 -3.547 1 98.44 172 GLY A O 1
ATOM 1249 N N . VAL A 1 173 ? 23.391 3.748 -2.646 1 98.25 173 VAL A N 1
ATOM 1250 C CA . VAL A 1 173 ? 23.094 3.025 -1.414 1 98.25 173 VAL A CA 1
ATOM 1251 C C . VAL A 1 173 ? 21.938 3.707 -0.681 1 98.25 173 VAL A C 1
ATOM 1253 O O . VAL A 1 173 ? 20.953 3.059 -0.317 1 98.25 173 VAL A O 1
ATOM 1256 N N . ASP A 1 174 ? 22 5.02 -0.491 1 97.88 174 ASP A N 1
ATOM 1257 C CA . ASP A 1 174 ? 21.016 5.754 0.305 1 97.88 174 ASP A CA 1
ATOM 1258 C C . ASP A 1 174 ? 19.656 5.781 -0.389 1 97.88 174 ASP A C 1
ATOM 1260 O O . ASP A 1 174 ? 18.625 5.594 0.254 1 97.88 174 ASP A O 1
ATOM 1264 N N . GLN A 1 175 ? 19.656 6.027 -1.7 1 98.62 175 GLN A N 1
ATOM 1265 C CA . GLN A 1 175 ? 18.406 6.047 -2.455 1 98.62 175 GLN A CA 1
ATOM 1266 C C . GLN A 1 175 ? 17.75 4.664 -2.479 1 98.62 175 GLN A C 1
ATOM 1268 O O . GLN A 1 175 ? 16.531 4.547 -2.4 1 98.62 175 GLN A O 1
ATOM 1273 N N . THR A 1 176 ? 18.578 3.631 -2.598 1 98.81 176 THR A N 1
ATOM 1274 C CA . THR A 1 176 ? 18.078 2.264 -2.584 1 98.81 176 THR A CA 1
ATOM 1275 C C . THR A 1 176 ? 17.453 1.931 -1.229 1 98.81 176 THR A C 1
ATOM 1277 O O . THR A 1 176 ? 16.375 1.343 -1.161 1 98.81 176 THR A O 1
ATOM 1280 N N . ALA A 1 177 ? 18.172 2.295 -0.156 1 98.69 177 ALA A N 1
ATOM 1281 C CA . ALA A 1 177 ? 17.641 2.088 1.188 1 98.69 177 ALA A CA 1
ATOM 1282 C C . ALA A 1 177 ? 16.297 2.799 1.364 1 98.69 177 ALA A C 1
ATOM 1284 O O . ALA A 1 177 ? 15.344 2.221 1.892 1 98.69 177 ALA A O 1
ATOM 1285 N N . SER A 1 178 ? 16.219 4.035 0.887 1 98.81 178 SER A N 1
ATOM 1286 C CA . SER A 1 178 ? 14.992 4.809 0.959 1 98.81 178 SER A CA 1
ATOM 1287 C C . SER A 1 178 ? 13.875 4.148 0.153 1 98.81 178 SER A C 1
ATOM 1289 O O . SER A 1 178 ? 12.719 4.141 0.576 1 98.81 178 SER A O 1
ATOM 1291 N N . ALA A 1 179 ? 14.234 3.639 -1.013 1 98.88 179 ALA A N 1
ATOM 1292 C CA . ALA A 1 179 ? 13.258 2.984 -1.876 1 98.88 179 ALA A CA 1
ATOM 1293 C C . ALA A 1 179 ? 12.656 1.76 -1.191 1 98.88 179 ALA A C 1
ATOM 1295 O O . ALA A 1 179 ? 11.438 1.572 -1.198 1 98.88 179 ALA A O 1
ATOM 1296 N N . ILE A 1 180 ? 13.508 0.944 -0.609 1 98.88 180 ILE A N 1
ATOM 1297 C CA . ILE A 1 180 ? 13.062 -0.265 0.077 1 98.88 180 ILE A CA 1
ATOM 1298 C C . ILE A 1 180 ? 12.18 0.11 1.267 1 98.88 180 ILE A C 1
ATOM 1300 O O . ILE A 1 180 ? 11.109 -0.463 1.455 1 98.88 180 ILE A O 1
ATOM 1304 N N . ALA A 1 181 ? 12.586 1.104 2.01 1 98.88 181 ALA A N 1
ATOM 1305 C CA . ALA A 1 181 ? 11.836 1.537 3.184 1 98.88 181 ALA A CA 1
ATOM 1306 C C . ALA A 1 181 ? 10.484 2.117 2.781 1 98.88 181 ALA A C 1
ATOM 1308 O O . ALA A 1 181 ? 9.453 1.772 3.369 1 98.88 181 ALA A O 1
ATOM 1309 N N . ALA A 1 182 ? 10.484 2.988 1.765 1 98.75 182 ALA A N 1
ATOM 1310 C CA . ALA A 1 182 ? 9.258 3.645 1.301 1 98.75 182 ALA A CA 1
ATOM 1311 C C . ALA A 1 182 ? 8.273 2.629 0.729 1 98.75 182 ALA A C 1
ATOM 1313 O O . ALA A 1 182 ? 7.066 2.74 0.941 1 98.75 182 ALA A O 1
ATOM 1314 N N . ALA A 1 183 ? 8.758 1.65 0.053 1 98.69 183 ALA A N 1
ATOM 1315 C CA . ALA A 1 183 ? 7.906 0.65 -0.585 1 98.69 183 ALA A CA 1
ATOM 1316 C C . ALA A 1 183 ? 7.281 -0.278 0.452 1 98.69 183 ALA A C 1
ATOM 1318 O O . ALA A 1 183 ? 6.176 -0.786 0.252 1 98.69 183 ALA A O 1
ATOM 1319 N N . ALA A 1 184 ? 7.922 -0.451 1.593 1 98.56 184 ALA A N 1
ATOM 1320 C CA . ALA A 1 184 ? 7.535 -1.533 2.492 1 98.56 184 ALA A CA 1
ATOM 1321 C C . ALA A 1 184 ? 6.789 -0.993 3.711 1 98.56 184 ALA A C 1
ATOM 1323 O O . ALA A 1 184 ? 5.93 -1.676 4.273 1 98.56 184 ALA A O 1
ATOM 1324 N N . VAL A 1 185 ? 7.023 0.226 4.145 1 98.62 185 VAL A N 1
ATOM 1325 C CA . VAL A 1 185 ? 6.594 0.725 5.445 1 98.62 185 VAL A CA 1
ATOM 1326 C C . VAL A 1 185 ? 5.07 0.796 5.492 1 98.62 185 VAL A C 1
ATOM 1328 O O . VAL A 1 185 ? 4.465 0.594 6.551 1 98.62 185 VAL A O 1
ATOM 1331 N N . ASP A 1 186 ? 4.418 1.046 4.336 1 97.88 186 ASP A N 1
ATOM 1332 C CA . ASP A 1 186 ? 2.963 1.107 4.246 1 97.88 186 ASP A CA 1
ATOM 1333 C C . ASP A 1 186 ? 2.4 -0.146 3.58 1 97.88 186 ASP A C 1
ATOM 1335 O O . ASP A 1 186 ? 1.33 -0.104 2.969 1 97.88 186 ASP A O 1
ATOM 1339 N N . ASN A 1 187 ? 3.133 -1.293 3.621 1 97.94 187 ASN A N 1
ATOM 1340 C CA . ASN A 1 187 ? 2.709 -2.463 2.859 1 97.94 187 ASN A CA 1
ATOM 1341 C C . ASN A 1 187 ? 2.725 -3.727 3.715 1 97.94 187 ASN A C 1
ATOM 1343 O O . ASN A 1 187 ? 2.855 -4.832 3.191 1 97.94 187 ASN A O 1
ATOM 1347 N N . VAL A 1 188 ? 2.619 -3.615 5.02 1 97.44 188 VAL A N 1
ATOM 1348 C CA . VAL A 1 188 ? 2.336 -4.816 5.801 1 97.44 188 VAL A CA 1
ATOM 1349 C C . VAL A 1 188 ? 0.971 -5.375 5.406 1 97.44 188 VAL A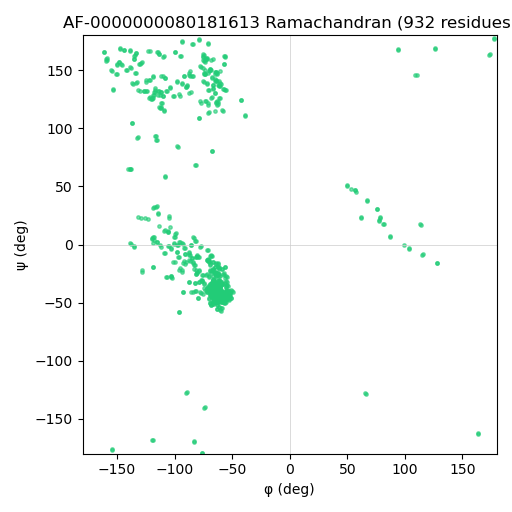 C 1
ATOM 1351 O O . VAL A 1 188 ? -0.035 -4.664 5.449 1 97.44 188 VAL A O 1
ATOM 1354 N N . SER A 1 189 ? 0.974 -6.586 4.941 1 97.75 189 SER A N 1
ATOM 1355 C CA . SER A 1 189 ? -0.196 -7.219 4.34 1 97.75 189 SER A CA 1
ATOM 1356 C C . SER A 1 189 ? -0.743 -8.328 5.227 1 97.75 189 SER A C 1
ATOM 1358 O O . SER A 1 189 ? 0.023 -9.078 5.84 1 97.75 189 SER A O 1
ATOM 1360 N N . LEU A 1 190 ? -2.08 -8.5 5.238 1 98.12 190 LEU A N 1
ATOM 1361 C CA . LEU A 1 190 ? -2.729 -9.5 6.082 1 98.12 190 LEU A CA 1
ATOM 1362 C C . LEU A 1 190 ? -2.898 -10.812 5.332 1 98.12 190 LEU A C 1
ATOM 1364 O O . LEU A 1 190 ? -3.195 -10.82 4.137 1 98.12 190 LEU A O 1
ATOM 1368 N N . ALA A 1 191 ? -2.771 -11.93 6.051 1 97.12 191 ALA A N 1
ATOM 1369 C CA . ALA A 1 191 ? -3.014 -13.25 5.469 1 97.12 191 ALA A CA 1
ATOM 1370 C C . ALA A 1 191 ? -4.488 -13.43 5.121 1 97.12 191 ALA A C 1
ATOM 1372 O O . ALA A 1 191 ? -4.848 -14.352 4.387 1 97.12 191 ALA A O 1
ATOM 1373 N N . ALA A 1 192 ? -5.352 -12.508 5.559 1 97.69 192 ALA A N 1
ATOM 1374 C CA . ALA A 1 192 ? -6.773 -12.531 5.238 1 97.69 192 ALA A CA 1
ATOM 1375 C C . ALA A 1 192 ? -6.996 -12.539 3.729 1 97.69 192 ALA A C 1
ATOM 1377 O O . ALA A 1 192 ? -8.07 -12.914 3.256 1 97.69 192 ALA A O 1
ATOM 1378 N N . VAL A 1 193 ? -6.004 -12.133 2.977 1 97.56 193 VAL A N 1
ATOM 1379 C CA . VAL A 1 193 ? -6.043 -12.164 1.518 1 97.56 193 VAL A CA 1
ATOM 1380 C C . VAL A 1 193 ? -6.348 -13.578 1.035 1 97.56 193 VAL A C 1
ATOM 1382 O O . VAL A 1 193 ? -6.965 -13.766 -0.015 1 97.56 193 VAL A O 1
ATOM 1385 N N . HIS A 1 194 ? -5.996 -14.586 1.832 1 96.31 194 HIS A N 1
ATOM 1386 C CA . HIS A 1 194 ? -6.113 -15.984 1.435 1 96.31 194 HIS A CA 1
ATOM 1387 C C . HIS A 1 194 ? -7.328 -16.641 2.086 1 96.31 194 HIS A C 1
ATOM 1389 O O . HIS A 1 194 ? -7.605 -17.812 1.843 1 96.31 194 HIS A O 1
ATOM 1395 N N . ALA A 1 195 ? -8.023 -15.922 2.912 1 96.69 195 ALA A N 1
ATOM 1396 C CA . ALA A 1 195 ? -9.125 -16.5 3.67 1 96.69 195 ALA A CA 1
ATOM 1397 C C . ALA A 1 195 ? -10.336 -16.75 2.773 1 96.69 195 ALA A C 1
ATOM 1399 O O . ALA A 1 195 ? -10.57 -16 1.82 1 96.69 195 ALA A O 1
ATOM 1400 N N . GLU A 1 196 ? -11.086 -17.797 3.057 1 95.75 196 GLU A N 1
ATOM 1401 C CA . GLU A 1 196 ? -12.312 -18.094 2.322 1 95.75 196 GLU A CA 1
ATOM 1402 C C . GLU A 1 196 ? -13.398 -17.062 2.615 1 95.75 196 GLU A C 1
ATOM 1404 O O . GLU A 1 196 ? -13.508 -16.578 3.74 1 95.75 196 GLU A O 1
ATOM 1409 N N . PRO A 1 197 ? -14.359 -16.781 1.651 1 95.75 197 PRO A N 1
ATOM 1410 C CA . PRO A 1 197 ? -14.156 -17.172 0.256 1 95.75 197 PRO A CA 1
ATOM 1411 C C . PRO A 1 197 ? -13.031 -16.406 -0.425 1 95.75 197 PRO A C 1
ATOM 1413 O O . PRO A 1 197 ? -13.023 -15.164 -0.403 1 95.75 197 PRO A O 1
ATOM 1416 N N . VAL A 1 198 ? -12.062 -17.125 -1.026 1 97 198 VAL A N 1
ATOM 1417 C CA . VAL A 1 198 ? -10.898 -16.484 -1.639 1 97 198 VAL A CA 1
ATOM 1418 C C . VAL A 1 198 ? -11.352 -15.555 -2.762 1 97 198 VAL A C 1
ATOM 1420 O O . VAL A 1 198 ? -12.133 -15.953 -3.631 1 97 198 VAL A O 1
ATOM 1423 N N . SER A 1 199 ? -10.922 -14.305 -2.686 1 97.38 199 SER A N 1
ATOM 1424 C CA . SER A 1 199 ? -11.32 -13.297 -3.664 1 97.38 199 SER A CA 1
ATOM 1425 C C . SER A 1 199 ? -10.305 -13.195 -4.797 1 97.38 199 SER A C 1
ATOM 1427 O O . SER A 1 199 ? -9.25 -13.836 -4.754 1 97.38 199 SER A O 1
ATOM 1429 N N . ASN A 1 200 ? -10.641 -12.336 -5.844 1 97.75 200 ASN A N 1
ATOM 1430 C CA . ASN A 1 200 ? -9.719 -12.07 -6.941 1 97.75 200 ASN A CA 1
ATOM 1431 C C . ASN A 1 200 ? -8.438 -11.406 -6.449 1 97.75 200 ASN A C 1
ATOM 1433 O O . ASN A 1 200 ? -7.379 -11.555 -7.059 1 97.75 200 ASN A O 1
ATOM 1437 N N . TRP A 1 201 ? -8.562 -10.734 -5.324 1 98.19 201 TRP A N 1
ATOM 1438 C CA . TRP A 1 201 ? -7.469 -9.898 -4.848 1 98.19 201 TRP A CA 1
ATOM 1439 C C . TRP A 1 201 ? -6.234 -10.742 -4.531 1 98.19 201 TRP A C 1
ATOM 1441 O O . TRP A 1 201 ? -5.105 -10.25 -4.602 1 98.19 201 TRP A O 1
ATOM 1451 N N . LYS A 1 202 ? -6.453 -11.992 -4.219 1 96.81 202 LYS A N 1
ATOM 1452 C CA . LYS A 1 202 ? -5.328 -12.891 -3.967 1 96.81 202 LYS A CA 1
ATOM 1453 C C . LYS A 1 202 ? -4.336 -12.859 -5.125 1 96.81 202 LYS A C 1
ATOM 1455 O O . LYS A 1 202 ? -3.121 -12.867 -4.906 1 96.81 202 LYS A O 1
ATOM 1460 N N . GLY A 1 203 ? -4.848 -12.852 -6.34 1 96.69 203 GLY A N 1
ATOM 1461 C CA . GLY A 1 203 ? -4.012 -12.852 -7.531 1 96.69 203 GLY A CA 1
ATOM 1462 C C . GLY A 1 203 ? -3.592 -11.469 -7.973 1 96.69 203 GLY A C 1
ATOM 1463 O O . GLY A 1 203 ? -2.711 -11.32 -8.82 1 96.69 203 GLY A O 1
ATOM 1464 N N . ILE A 1 204 ? -4.145 -10.422 -7.383 1 98.06 204 ILE A N 1
ATOM 1465 C CA . ILE A 1 204 ? -3.904 -9.039 -7.793 1 98.06 204 ILE A CA 1
ATOM 1466 C C . ILE A 1 204 ? -2.943 -8.367 -6.812 1 98.06 204 ILE A C 1
ATOM 1468 O O . ILE A 1 204 ? -2.129 -7.531 -7.207 1 98.06 204 ILE A O 1
ATOM 1472 N N . SER A 1 205 ? -2.93 -8.836 -5.57 1 98.38 205 SER A N 1
ATOM 1473 C CA . SER A 1 205 ? -2.145 -8.266 -4.48 1 98.38 205 SER A CA 1
ATOM 1474 C C . SER A 1 205 ? -0.675 -8.133 -4.867 1 98.38 205 SER A C 1
ATOM 1476 O O . SER A 1 205 ? -0.077 -7.066 -4.703 1 98.38 205 SER A O 1
ATOM 1478 N N . PRO A 1 206 ? -0.024 -9.188 -5.461 1 98.44 206 PRO A N 1
ATOM 1479 C CA . PRO A 1 206 ? 1.388 -9.031 -5.82 1 98.44 206 PRO A CA 1
ATOM 1480 C C . PRO A 1 206 ? 1.611 -7.965 -6.891 1 98.44 206 PRO A C 1
ATOM 1482 O O . PRO A 1 206 ? 2.586 -7.215 -6.824 1 98.44 206 PRO A O 1
ATOM 1485 N N . ALA A 1 207 ? 0.716 -7.875 -7.844 1 98.75 207 ALA A N 1
ATOM 1486 C CA . ALA A 1 207 ? 0.859 -6.926 -8.945 1 98.75 207 ALA A CA 1
ATOM 1487 C C . ALA A 1 207 ? 0.732 -5.488 -8.453 1 98.75 207 ALA A C 1
ATOM 1489 O O . ALA A 1 207 ? 1.503 -4.617 -8.859 1 98.75 207 ALA A O 1
ATOM 1490 N N . ILE A 1 208 ? -0.244 -5.238 -7.586 1 98.38 208 ILE A N 1
ATOM 1491 C CA . ILE A 1 208 ? -0.431 -3.902 -7.031 1 98.38 208 ILE A CA 1
ATOM 1492 C C . ILE A 1 208 ? 0.772 -3.527 -6.172 1 98.38 208 ILE A C 1
ATOM 1494 O O . ILE A 1 208 ? 1.215 -2.377 -6.18 1 98.38 208 ILE A O 1
ATOM 1498 N N . THR A 1 209 ? 1.289 -4.508 -5.426 1 98.62 209 THR A N 1
ATOM 1499 C CA . THR A 1 209 ? 2.473 -4.301 -4.602 1 98.62 209 THR A CA 1
ATOM 1500 C C . THR A 1 209 ? 3.674 -3.92 -5.461 1 98.62 209 THR A C 1
ATOM 1502 O O . THR A 1 209 ? 4.387 -2.963 -5.152 1 98.62 209 THR A O 1
ATOM 1505 N N . GLY A 1 210 ? 3.904 -4.668 -6.559 1 98.75 210 GLY A N 1
ATOM 1506 C CA . GLY A 1 210 ? 5.016 -4.387 -7.449 1 98.75 210 GLY A CA 1
ATOM 1507 C C . GLY A 1 210 ? 4.918 -3.029 -8.117 1 98.75 210 GLY A C 1
ATOM 1508 O O . GLY A 1 210 ? 5.902 -2.289 -8.18 1 98.75 210 GLY A O 1
ATOM 1509 N N . MET A 1 211 ? 3.727 -2.693 -8.617 1 98.62 211 MET A N 1
ATOM 1510 C CA . MET A 1 211 ? 3.475 -1.414 -9.281 1 98.62 211 MET A CA 1
ATOM 1511 C C . MET A 1 211 ? 3.779 -0.251 -8.344 1 98.62 211 MET A C 1
ATOM 1513 O O . MET A 1 211 ? 4.445 0.71 -8.734 1 98.62 211 MET A O 1
ATOM 1517 N N . ARG A 1 212 ? 3.348 -0.384 -7.141 1 98.06 212 ARG A N 1
ATOM 1518 C CA . ARG A 1 212 ? 3.561 0.661 -6.145 1 98.06 212 ARG A CA 1
ATOM 1519 C C . ARG A 1 212 ? 5.035 0.777 -5.777 1 98.06 212 ARG A C 1
ATOM 1521 O O . ARG A 1 212 ? 5.539 1.879 -5.551 1 98.06 212 ARG A O 1
ATOM 1528 N N . ALA A 1 213 ? 5.672 -0.344 -5.625 1 98.81 213 ALA A N 1
ATOM 1529 C CA . ALA A 1 213 ? 7.094 -0.341 -5.289 1 98.81 213 ALA A CA 1
ATOM 1530 C C . ALA A 1 213 ? 7.91 0.386 -6.359 1 98.81 213 ALA A C 1
ATOM 1532 O O . ALA A 1 213 ? 8.844 1.126 -6.039 1 98.81 213 ALA A O 1
ATOM 1533 N N . ILE A 1 214 ? 7.586 0.187 -7.625 1 98.88 214 ILE A N 1
ATOM 1534 C CA . ILE A 1 214 ? 8.258 0.882 -8.719 1 98.88 214 ILE A CA 1
ATOM 1535 C C . ILE A 1 214 ? 8.016 2.385 -8.594 1 98.88 214 ILE A C 1
ATOM 1537 O O . ILE A 1 214 ? 8.953 3.182 -8.695 1 98.88 214 ILE A O 1
ATOM 1541 N N . TYR A 1 215 ? 6.766 2.748 -8.336 1 98.69 215 TYR A N 1
ATOM 1542 C CA . TYR A 1 215 ? 6.395 4.152 -8.195 1 98.69 215 TYR A CA 1
ATOM 1543 C C . TYR A 1 215 ? 7.195 4.816 -7.082 1 98.69 215 TYR A C 1
ATOM 1545 O O . TYR A 1 215 ? 7.762 5.895 -7.273 1 98.69 215 TYR A O 1
ATOM 1553 N N . ALA A 1 216 ? 7.254 4.172 -5.938 1 98.69 216 ALA A N 1
ATOM 1554 C CA . ALA A 1 216 ? 7.988 4.688 -4.785 1 98.69 216 ALA A CA 1
ATOM 1555 C C . ALA A 1 216 ? 9.484 4.758 -5.078 1 98.69 216 ALA A C 1
ATOM 1557 O O . ALA A 1 216 ? 10.156 5.715 -4.684 1 98.69 216 ALA A O 1
ATOM 1558 N N . THR A 1 217 ? 10.016 3.719 -5.754 1 98.88 217 THR A N 1
ATOM 1559 C CA . THR A 1 217 ? 11.438 3.68 -6.07 1 98.88 217 THR A CA 1
ATOM 1560 C C . THR A 1 217 ? 11.828 4.855 -6.965 1 98.88 217 THR A C 1
ATOM 1562 O O . THR A 1 217 ? 12.844 5.508 -6.734 1 98.88 217 THR A O 1
ATOM 1565 N N . MET A 1 218 ? 11.031 5.117 -7.934 1 98.62 218 MET A N 1
ATOM 1566 C CA . MET A 1 218 ? 11.336 6.227 -8.836 1 98.62 218 MET A CA 1
ATOM 1567 C C . MET A 1 218 ? 11.203 7.562 -8.117 1 98.62 218 MET A C 1
ATOM 1569 O O . MET A 1 218 ? 11.953 8.5 -8.406 1 98.62 218 MET A O 1
ATOM 1573 N N . LEU A 1 219 ? 10.266 7.656 -7.18 1 98.19 219 LEU A N 1
ATOM 1574 C CA . LEU A 1 219 ? 10.133 8.844 -6.344 1 98.19 219 LEU A CA 1
ATOM 1575 C C . LEU A 1 219 ? 11.391 9.062 -5.508 1 98.19 219 LEU A C 1
ATOM 1577 O O . LEU A 1 219 ? 11.875 10.195 -5.387 1 98.19 219 LEU A O 1
ATOM 1581 N N . THR A 1 220 ? 11.898 8.023 -4.898 1 98.12 220 THR A N 1
ATOM 1582 C CA . THR A 1 220 ? 13.109 8.125 -4.094 1 98.12 220 THR A CA 1
ATOM 1583 C C . THR A 1 220 ? 14.32 8.445 -4.973 1 98.12 220 THR A C 1
ATOM 1585 O O . THR A 1 220 ? 15.266 9.102 -4.527 1 98.12 220 THR A O 1
ATOM 1588 N N . GLY A 1 221 ? 14.32 7.977 -6.227 1 98.06 221 GLY A N 1
ATOM 1589 C CA . GLY A 1 221 ? 15.344 8.359 -7.188 1 98.06 221 GLY A CA 1
ATOM 1590 C C . GLY A 1 221 ? 15.406 9.852 -7.43 1 98.06 221 GLY A C 1
ATOM 1591 O O . GLY A 1 221 ? 16.438 10.375 -7.852 1 98.06 221 GLY A O 1
ATOM 1592 N N . ARG A 1 222 ? 14.312 10.539 -7.117 1 97.19 222 ARG A N 1
ATOM 1593 C CA . ARG A 1 222 ? 14.227 11.984 -7.301 1 97.19 222 ARG A CA 1
ATOM 1594 C C . ARG A 1 222 ? 14.547 12.719 -6.004 1 97.19 222 ARG A C 1
ATOM 1596 O O . ARG A 1 222 ? 14.406 13.938 -5.93 1 97.19 222 ARG A O 1
ATOM 1603 N N . GLY A 1 223 ? 14.883 11.984 -4.988 1 96.75 223 GLY A N 1
ATOM 1604 C CA . GLY A 1 223 ? 15.375 12.633 -3.785 1 96.75 223 GLY A CA 1
ATOM 1605 C C . GLY A 1 223 ? 14.469 12.445 -2.586 1 96.75 223 GLY A C 1
ATOM 1606 O O . GLY A 1 223 ? 14.82 12.82 -1.466 1 96.75 223 GLY A O 1
ATOM 1607 N N . ILE A 1 224 ? 13.305 11.914 -2.732 1 97.88 224 ILE A N 1
ATOM 1608 C CA . ILE A 1 224 ? 12.414 11.633 -1.614 1 97.88 224 ILE A CA 1
ATOM 1609 C C . ILE A 1 224 ? 13.016 10.547 -0.727 1 97.88 224 ILE A C 1
ATOM 1611 O O . ILE A 1 224 ? 13.531 9.547 -1.227 1 97.88 224 ILE A O 1
ATOM 1615 N N . THR A 1 225 ? 12.945 10.711 0.563 1 98.12 225 THR A N 1
ATOM 1616 C CA . THR A 1 225 ? 13.578 9.766 1.477 1 98.12 225 THR A CA 1
ATOM 1617 C C . THR A 1 225 ? 12.516 8.93 2.197 1 98.12 225 THR A C 1
ATOM 1619 O O . THR A 1 225 ? 11.414 9.406 2.461 1 98.12 225 THR A O 1
ATOM 1622 N N . GLY A 1 226 ? 12.859 7.629 2.422 1 98.44 226 GLY A N 1
ATOM 1623 C CA . GLY A 1 226 ? 12.055 6.73 3.234 1 98.44 226 GLY A CA 1
ATOM 1624 C C . GLY A 1 226 ? 12.578 6.574 4.648 1 98.44 226 GLY A C 1
ATOM 1625 O O . GLY A 1 226 ? 13.688 7.023 4.961 1 98.44 226 GLY A O 1
ATOM 1626 N N . PRO A 1 227 ? 11.781 6.02 5.52 1 98.25 227 PRO A N 1
ATOM 1627 C CA . PRO A 1 227 ? 12.188 5.914 6.926 1 98.25 227 PRO A CA 1
ATOM 1628 C C . PRO A 1 227 ? 13.297 4.895 7.145 1 98.25 227 PRO A C 1
ATOM 1630 O O . PRO A 1 227 ? 13.062 3.688 7.039 1 98.25 227 PRO A O 1
ATOM 1633 N N . ASP A 1 228 ? 14.414 5.344 7.664 1 96.88 228 ASP A N 1
ATOM 1634 C CA . ASP A 1 228 ? 15.547 4.469 7.965 1 96.88 228 ASP A CA 1
ATOM 1635 C C . ASP A 1 228 ? 15.188 3.465 9.055 1 96.88 228 ASP A C 1
ATOM 1637 O O . ASP A 1 228 ? 15.797 2.396 9.148 1 96.88 228 ASP A O 1
ATOM 1641 N N . ALA A 1 229 ? 14.156 3.76 9.805 1 96.12 229 ALA A N 1
ATOM 1642 C CA . ALA A 1 229 ? 13.758 3.004 10.992 1 96.12 229 ALA A CA 1
ATOM 1643 C C . ALA A 1 229 ? 12.953 1.765 10.609 1 96.12 229 ALA A C 1
ATOM 1645 O O . ALA A 1 229 ? 12.547 0.988 11.477 1 96.12 229 ALA A O 1
ATOM 1646 N N . LEU A 1 230 ? 12.742 1.463 9.367 1 98.06 230 LEU A N 1
ATOM 1647 C CA . LEU A 1 230 ? 11.812 0.443 8.891 1 98.06 230 LEU A CA 1
ATOM 1648 C C . LEU A 1 230 ? 12.047 -0.881 9.609 1 98.06 230 LEU A C 1
ATOM 1650 O O . LEU A 1 230 ? 11.094 -1.511 10.078 1 98.06 230 LEU A O 1
ATOM 1654 N N . PHE A 1 231 ? 13.32 -1.285 9.719 1 97.94 231 PHE A N 1
ATOM 1655 C CA . PHE A 1 231 ? 13.578 -2.623 10.234 1 97.94 231 PHE A CA 1
ATOM 1656 C C . PHE A 1 231 ? 13.867 -2.576 11.734 1 97.94 231 PHE A C 1
ATOM 1658 O O . PHE A 1 231 ? 13.109 -3.129 12.531 1 97.94 231 PHE A O 1
ATOM 1665 N N . ASP A 1 232 ? 14.859 -1.84 12.117 1 96.5 232 ASP A N 1
ATOM 1666 C CA . ASP A 1 232 ? 15.406 -1.971 13.461 1 96.5 232 ASP A CA 1
ATOM 1667 C C . ASP A 1 232 ? 15.125 -0.716 14.289 1 96.5 232 ASP A C 1
ATOM 1669 O O . ASP A 1 232 ? 15.539 -0.628 15.453 1 96.5 232 ASP A O 1
ATOM 1673 N N . GLY A 1 233 ? 14.508 0.277 13.742 1 94.81 233 GLY A N 1
ATOM 1674 C CA . GLY A 1 233 ? 14.117 1.445 14.516 1 94.81 233 GLY A CA 1
ATOM 1675 C C . GLY A 1 233 ? 12.859 1.225 15.336 1 94.81 233 GLY A C 1
ATOM 1676 O O . GLY A 1 233 ? 12.266 0.146 15.289 1 94.81 233 GLY A O 1
ATOM 1677 N N . PRO A 1 234 ? 12.547 2.297 16.125 1 95 234 PRO A N 1
ATOM 1678 C CA . PRO A 1 234 ? 11.297 2.213 16.891 1 95 234 PRO A CA 1
ATOM 1679 C C . PRO A 1 234 ? 10.086 1.95 15.992 1 95 234 PRO A C 1
ATOM 1681 O O . PRO A 1 234 ? 9.93 2.59 14.945 1 95 234 PRO A O 1
ATOM 1684 N N . TYR A 1 235 ? 9.25 0.931 16.484 1 95.75 235 TYR A N 1
ATOM 1685 C CA . TYR A 1 235 ? 8 0.571 15.812 1 95.75 235 TYR A CA 1
ATOM 1686 C C . TYR A 1 235 ? 8.266 0.056 14.406 1 95.75 235 TYR A C 1
ATOM 1688 O O . TYR A 1 235 ? 7.414 0.171 13.523 1 95.75 235 TYR A O 1
ATOM 1696 N N . GLY A 1 236 ? 9.477 -0.424 14.195 1 97.44 236 GLY A N 1
ATOM 1697 C CA . GLY A 1 236 ? 9.828 -1.058 12.93 1 97.44 236 GLY A CA 1
ATOM 1698 C C . GLY A 1 236 ? 9.414 -2.516 12.859 1 97.44 236 GLY A C 1
ATOM 1699 O O . GLY A 1 236 ? 8.648 -2.992 13.703 1 97.44 236 GLY A O 1
ATOM 1700 N N . LEU A 1 237 ? 9.859 -3.217 11.883 1 97.94 237 LEU A N 1
ATOM 1701 C CA . LEU A 1 237 ? 9.492 -4.598 11.602 1 97.94 237 LEU A CA 1
ATOM 1702 C C . LEU A 1 237 ? 10.031 -5.535 12.672 1 97.94 237 LEU A C 1
ATOM 1704 O O . LEU A 1 237 ? 9.383 -6.527 13.023 1 97.94 237 LEU A O 1
ATOM 1708 N N . ALA A 1 238 ? 11.312 -5.301 13.141 1 97.31 238 ALA A N 1
ATOM 1709 C CA . ALA A 1 238 ? 11.867 -6.145 14.195 1 97.31 238 ALA A CA 1
ATOM 1710 C C . ALA A 1 238 ? 10.961 -6.16 15.422 1 97.31 238 ALA A C 1
ATOM 1712 O O . ALA A 1 238 ? 10.781 -7.199 16.047 1 97.31 238 ALA A O 1
ATOM 1713 N N . GLN A 1 239 ? 10.422 -5.023 15.766 1 95.88 239 GLN A N 1
ATOM 1714 C CA . GLN A 1 239 ? 9.477 -4.945 16.875 1 95.88 239 GLN A CA 1
ATOM 1715 C C . GLN A 1 239 ? 8.172 -5.668 16.547 1 95.88 239 GLN A C 1
ATOM 1717 O O . GLN A 1 239 ? 7.625 -6.383 17.391 1 95.88 239 GLN A O 1
ATOM 1722 N N . LEU A 1 240 ? 7.621 -5.457 15.359 1 95.75 240 LEU A N 1
ATOM 1723 C CA . LEU A 1 240 ? 6.379 -6.098 14.945 1 95.75 240 LEU A CA 1
ATOM 1724 C C . LEU A 1 240 ? 6.492 -7.617 15.039 1 95.75 240 LEU A C 1
ATOM 1726 O O . LEU A 1 240 ? 5.57 -8.289 15.5 1 95.75 240 LEU A O 1
ATOM 1730 N N . PHE A 1 241 ? 7.617 -8.125 14.625 1 95.25 241 PHE A N 1
ATOM 1731 C CA . PHE A 1 241 ? 7.762 -9.57 14.539 1 95.25 241 PHE A CA 1
ATOM 1732 C C . PHE A 1 241 ? 8.43 -10.125 15.789 1 95.25 241 PHE A C 1
ATOM 1734 O O . PHE A 1 241 ? 8.508 -11.344 15.977 1 95.25 241 PHE A O 1
ATOM 1741 N N . GLY A 1 242 ? 8.984 -9.281 16.656 1 94.19 242 GLY A N 1
ATOM 1742 C CA . GLY A 1 242 ? 9.547 -9.68 17.938 1 94.19 242 GLY A CA 1
ATOM 1743 C C . GLY A 1 242 ? 10.922 -10.312 17.828 1 94.19 242 GLY A C 1
ATOM 1744 O O . GLY A 1 242 ? 11.328 -11.109 18.672 1 94.19 242 GLY A O 1
ATOM 1745 N N . GLU A 1 243 ? 11.625 -10.062 16.719 1 93.38 243 GLU A N 1
ATOM 1746 C CA . GLU A 1 243 ? 12.961 -10.602 16.516 1 93.38 243 GLU A CA 1
ATOM 1747 C C . GLU A 1 243 ? 13.766 -9.727 15.562 1 93.38 243 GLU A C 1
ATOM 1749 O O . GLU A 1 243 ? 13.203 -9.094 14.664 1 93.38 243 GLU A O 1
ATOM 1754 N N . PRO A 1 244 ? 15.086 -9.68 15.727 1 94.06 244 PRO A N 1
ATOM 1755 C CA . PRO A 1 244 ? 15.914 -8.961 14.758 1 94.06 244 PRO A CA 1
ATOM 1756 C C . PRO A 1 244 ? 15.844 -9.562 13.359 1 94.06 244 PRO A C 1
ATOM 1758 O O . PRO A 1 244 ? 15.672 -10.773 13.211 1 94.06 244 PRO A O 1
ATOM 1761 N N . ILE A 1 245 ? 15.945 -8.781 12.383 1 94.88 245 ILE A N 1
ATOM 1762 C CA . ILE A 1 245 ? 15.891 -9.219 10.992 1 94.88 245 ILE A CA 1
ATOM 1763 C C . ILE A 1 245 ? 17.25 -9 10.328 1 94.88 245 ILE A C 1
ATOM 1765 O O . ILE A 1 245 ? 17.719 -7.867 10.219 1 94.88 245 ILE A O 1
ATOM 1769 N N . ASP A 1 246 ? 17.828 -10.039 9.898 1 92.12 246 ASP A N 1
ATOM 1770 C CA . ASP A 1 246 ? 19.125 -10.023 9.25 1 92.12 246 ASP A CA 1
ATOM 1771 C C . ASP A 1 246 ? 19.047 -10.594 7.836 1 92.12 246 ASP A C 1
ATOM 1773 O O . ASP A 1 246 ? 18.594 -11.719 7.641 1 92.12 246 ASP A O 1
ATOM 1777 N N . PHE A 1 247 ? 19.484 -9.859 6.855 1 94.56 247 PHE A N 1
ATOM 1778 C CA . PHE A 1 247 ? 19.422 -10.25 5.453 1 94.56 247 PHE A CA 1
ATOM 1779 C C . PHE A 1 247 ? 20.719 -10.922 5.023 1 94.56 247 PHE A C 1
ATOM 1781 O O . PHE A 1 247 ? 20.844 -11.352 3.875 1 94.56 247 PHE A O 1
ATOM 1788 N N . ASP A 1 248 ? 21.672 -11.078 5.938 1 94.94 248 ASP A N 1
ATOM 1789 C CA . ASP A 1 248 ? 23 -11.57 5.578 1 94.94 248 ASP A CA 1
ATOM 1790 C C . ASP A 1 248 ? 23.578 -10.797 4.391 1 94.94 248 ASP A C 1
ATOM 1792 O O . ASP A 1 248 ? 23.984 -11.391 3.391 1 94.94 248 ASP A O 1
ATOM 1796 N N . ALA A 1 249 ? 23.547 -9.484 4.508 1 94.06 249 ALA A N 1
ATOM 1797 C CA . ALA A 1 249 ? 23.859 -8.594 3.393 1 94.06 249 ALA A CA 1
ATOM 1798 C C . ALA A 1 249 ? 25.328 -8.719 2.996 1 94.06 249 ALA A C 1
ATOM 1800 O O . ALA A 1 249 ? 25.719 -8.305 1.901 1 94.06 249 ALA A O 1
ATOM 1801 N N . ASP A 1 250 ? 26.188 -9.305 3.791 1 94.69 250 ASP A N 1
ATOM 1802 C CA . ASP A 1 250 ? 27.594 -9.492 3.484 1 94.69 250 ASP A CA 1
ATOM 1803 C C . ASP A 1 250 ? 27.812 -10.734 2.619 1 94.69 250 ASP A C 1
ATOM 1805 O O . ASP A 1 250 ? 28.875 -10.914 2.039 1 94.69 250 ASP A O 1
ATOM 1809 N N . ASP A 1 251 ? 26.812 -11.641 2.576 1 96.5 251 ASP A N 1
ATOM 1810 C CA . ASP A 1 251 ? 26.875 -12.812 1.708 1 96.5 251 ASP A CA 1
ATOM 1811 C C . ASP A 1 251 ? 26.531 -12.445 0.266 1 96.5 251 ASP A C 1
ATOM 1813 O O . ASP A 1 251 ? 25.359 -12.344 -0.095 1 96.5 251 ASP A O 1
ATOM 1817 N N . ARG A 1 252 ? 27.438 -12.43 -0.636 1 96.25 252 ARG A N 1
ATOM 1818 C CA . ARG A 1 252 ? 27.344 -11.773 -1.937 1 96.25 252 ARG A CA 1
ATOM 1819 C C . ARG A 1 252 ? 26.703 -12.703 -2.971 1 96.25 252 ARG A C 1
ATOM 1821 O O . ARG A 1 252 ? 26.078 -12.234 -3.92 1 96.25 252 ARG A O 1
ATOM 1828 N N . PRO A 1 253 ? 26.922 -14.055 -2.867 1 97.5 253 PRO A N 1
ATOM 1829 C CA . PRO A 1 253 ? 26.391 -14.938 -3.908 1 97.5 253 PRO A CA 1
ATOM 1830 C C . PRO A 1 253 ? 24.859 -14.867 -4.016 1 97.5 253 PRO A C 1
ATOM 1832 O O . PRO A 1 253 ? 24.172 -14.773 -2.998 1 97.5 253 PRO A O 1
ATOM 1835 N N . LEU A 1 254 ? 24.391 -14.82 -5.18 1 98.56 254 LEU A N 1
ATOM 1836 C CA . LEU A 1 254 ? 22.953 -14.781 -5.477 1 98.56 254 LEU A CA 1
ATOM 1837 C C . LEU A 1 254 ? 22.438 -16.172 -5.816 1 98.56 254 LEU A C 1
ATOM 1839 O O . LEU A 1 254 ? 22.266 -16.5 -6.992 1 98.56 254 LEU A O 1
ATOM 1843 N N . THR A 1 255 ? 22.094 -16.969 -4.789 1 98.12 255 THR A N 1
ATOM 1844 C CA . THR A 1 255 ? 21.859 -18.391 -5 1 98.12 255 THR A CA 1
ATOM 1845 C C . THR A 1 255 ? 20.438 -18.766 -4.609 1 98.12 255 THR A C 1
ATOM 1847 O O . THR A 1 255 ? 20.062 -19.953 -4.66 1 98.12 255 THR A O 1
ATOM 1850 N N . ALA A 1 256 ? 19.562 -17.797 -4.242 1 97.62 256 ALA A N 1
ATOM 1851 C CA . ALA A 1 256 ? 18.234 -18.094 -3.713 1 97.62 256 ALA A CA 1
ATOM 1852 C C . ALA A 1 256 ? 17.406 -18.891 -4.719 1 97.62 256 ALA A C 1
ATOM 1854 O O . ALA A 1 256 ? 16.609 -19.75 -4.336 1 97.62 256 ALA A O 1
ATOM 1855 N N . VAL A 1 257 ? 17.594 -18.656 -5.992 1 98.19 257 VAL A N 1
ATOM 1856 C CA . VAL A 1 257 ? 16.797 -19.266 -7.055 1 98.19 257 VAL A CA 1
ATOM 1857 C C . VAL A 1 257 ? 16.984 -20.781 -7.027 1 98.19 257 VAL A C 1
ATOM 1859 O O . VAL A 1 257 ? 16.078 -21.531 -7.418 1 98.19 257 VAL A O 1
ATOM 1862 N N . GLU A 1 258 ? 18.094 -21.281 -6.5 1 97.44 258 GLU A N 1
ATOM 1863 C CA . GLU A 1 258 ? 18.406 -22.703 -6.488 1 97.44 258 GLU A CA 1
ATOM 1864 C C . GLU A 1 258 ? 17.469 -23.453 -5.547 1 97.44 258 GLU A C 1
ATOM 1866 O O . GLU A 1 258 ? 17.328 -24.672 -5.648 1 97.44 258 GLU A O 1
ATOM 1871 N N . GLN A 1 259 ? 16.828 -22.688 -4.672 1 95.81 259 GLN A N 1
ATOM 1872 C CA . GLN A 1 259 ? 15.961 -23.297 -3.674 1 95.81 259 GLN A CA 1
ATOM 1873 C C . GLN A 1 259 ? 14.484 -23.094 -4.008 1 95.81 259 GLN A C 1
ATOM 1875 O O . GLN A 1 259 ? 13.609 -23.391 -3.195 1 95.81 259 GLN A O 1
ATOM 1880 N N . THR A 1 260 ? 14.203 -22.625 -5.176 1 97.31 260 THR A N 1
ATOM 1881 C CA . THR A 1 260 ? 12.82 -22.375 -5.562 1 97.31 260 THR A CA 1
ATOM 1882 C C . THR A 1 260 ? 12.172 -23.656 -6.098 1 97.31 260 THR A C 1
ATOM 1884 O O . THR A 1 260 ? 12.859 -24.516 -6.672 1 97.31 260 THR A O 1
ATOM 1887 N N . TYR A 1 261 ? 10.906 -23.797 -5.805 1 97.06 261 TYR A N 1
ATOM 1888 C CA . TYR A 1 261 ? 10.039 -24.828 -6.367 1 97.06 261 TYR A CA 1
ATOM 1889 C C . TYR A 1 261 ? 9.375 -24.344 -7.648 1 97.06 261 TYR A C 1
ATOM 1891 O O . TYR A 1 261 ? 8.953 -23.188 -7.738 1 97.06 261 TYR A O 1
ATOM 1899 N N . LEU A 1 262 ? 9.336 -25.156 -8.672 1 98.25 262 LEU A N 1
ATOM 1900 C CA . LEU A 1 262 ? 8.516 -24.875 -9.844 1 98.25 262 LEU A CA 1
ATOM 1901 C C . LEU A 1 262 ? 7.258 -25.734 -9.852 1 98.25 262 LEU A C 1
ATOM 1903 O O . LEU A 1 262 ? 7.32 -26.938 -9.547 1 98.25 262 LEU A O 1
ATOM 1907 N N . LYS A 1 263 ? 6.18 -25.172 -10.125 1 98.12 263 LYS A N 1
ATOM 1908 C CA . LYS A 1 263 ? 4.906 -25.875 -10.125 1 98.12 263 LYS A CA 1
ATOM 1909 C C . LYS A 1 263 ? 4.633 -26.531 -11.477 1 98.12 263 LYS A C 1
ATOM 1911 O O . LYS A 1 263 ? 5 -25.984 -12.516 1 98.12 263 LYS A O 1
ATOM 1916 N N . GLN A 1 264 ? 3.988 -27.688 -11.414 1 96.81 264 GLN A N 1
ATOM 1917 C CA . GLN A 1 264 ? 3.586 -28.406 -12.617 1 96.81 264 GLN A CA 1
ATOM 1918 C C . GLN A 1 264 ? 2.094 -28.234 -12.891 1 96.81 264 GLN A C 1
ATOM 1920 O O . GLN A 1 264 ? 1.657 -28.297 -14.039 1 96.81 264 GLN A O 1
ATOM 1925 N N . TYR A 1 265 ? 1.341 -28.031 -11.852 1 97.75 265 TYR A N 1
ATOM 1926 C CA . TYR A 1 265 ? -0.117 -28 -11.906 1 97.75 265 TYR A CA 1
ATOM 1927 C C . TYR A 1 265 ? -0.65 -26.656 -11.461 1 97.75 265 TYR A C 1
ATOM 1929 O O . TYR A 1 265 ? -0.041 -25.984 -10.625 1 97.75 265 TYR A O 1
ATOM 1937 N N . CYS A 1 266 ? -1.73 -26.219 -12.086 1 97.75 266 CYS A N 1
ATOM 1938 C CA . CYS A 1 266 ? -2.373 -24.969 -11.688 1 97.75 266 CYS A CA 1
ATOM 1939 C C . CYS A 1 266 ? -2.988 -25.094 -10.297 1 97.75 266 CYS A C 1
ATOM 1941 O O . CYS A 1 266 ? -4.207 -25.234 -10.164 1 97.75 266 CYS A O 1
ATOM 1943 N N . SER A 1 267 ? -2.201 -24.969 -9.312 1 97.31 267 SER A N 1
ATOM 1944 C CA . SER A 1 267 ? -2.584 -25.125 -7.914 1 97.31 267 SER A CA 1
ATOM 1945 C C . SER A 1 267 ? -1.597 -24.422 -6.988 1 97.31 267 SER A C 1
ATOM 1947 O O . SER A 1 267 ? -0.461 -24.156 -7.383 1 97.31 267 SER A O 1
ATOM 1949 N N . LEU A 1 268 ? -2.084 -24.156 -5.75 1 96.62 268 LEU A N 1
ATOM 1950 C CA . LEU A 1 268 ? -1.129 -23.734 -4.73 1 96.62 268 LEU A CA 1
ATOM 1951 C C . LEU A 1 268 ? -0.031 -24.781 -4.555 1 96.62 268 LEU A C 1
ATOM 1953 O O . LEU A 1 268 ? -0.191 -25.922 -4.965 1 96.62 268 LEU A O 1
ATOM 1957 N N . ILE A 1 269 ? 1.046 -24.391 -3.967 1 96.25 269 ILE A N 1
ATOM 1958 C CA . ILE A 1 269 ? 2.256 -25.203 -3.891 1 96.25 269 ILE A CA 1
ATOM 1959 C C . ILE A 1 269 ? 1.96 -26.516 -3.152 1 96.25 269 ILE A C 1
ATOM 1961 O O . ILE A 1 269 ? 2.506 -27.562 -3.494 1 96.25 269 ILE A O 1
ATOM 1965 N N . HIS A 1 270 ? 1.069 -26.5 -2.188 1 94.5 270 HIS A N 1
ATOM 1966 C CA . HIS A 1 270 ? 0.8 -27.672 -1.364 1 94.5 270 HIS A CA 1
ATOM 1967 C C . HIS A 1 270 ? -0.096 -28.672 -2.096 1 94.5 270 HIS A C 1
ATOM 1969 O O . HIS A 1 270 ? -0.271 -29.812 -1.645 1 94.5 270 HIS A O 1
ATOM 1975 N N . GLY A 1 271 ? -0.616 -28.266 -3.16 1 96.81 271 GLY A N 1
ATOM 1976 C CA . GLY A 1 271 ? -1.436 -29.156 -3.971 1 96.81 271 GLY A CA 1
ATOM 1977 C C . GLY A 1 271 ? -0.63 -29.969 -4.969 1 96.81 271 GLY A C 1
ATOM 1978 O O . GLY A 1 271 ? -1.121 -30.953 -5.508 1 96.81 271 GLY A O 1
ATOM 1979 N N . GLN A 1 272 ? 0.642 -29.641 -5.234 1 97.06 272 GLN A N 1
ATOM 1980 C CA . GLN A 1 272 ? 1.451 -30.234 -6.285 1 97.06 272 GLN A CA 1
ATOM 1981 C C . GLN A 1 272 ? 1.65 -31.734 -6.035 1 97.06 272 GLN A C 1
ATOM 1983 O O . GLN A 1 272 ? 1.335 -32.562 -6.891 1 97.06 272 GLN A O 1
ATOM 1988 N N . ALA A 1 273 ? 2.102 -32.094 -4.828 1 96.38 273 ALA A N 1
ATOM 1989 C CA . ALA A 1 273 ? 2.365 -33.469 -4.492 1 96.38 273 ALA A CA 1
ATOM 1990 C C . ALA A 1 273 ? 1.075 -34.281 -4.488 1 96.38 273 ALA A C 1
ATOM 1992 O O . ALA A 1 273 ? 1.076 -35.469 -4.848 1 96.38 273 ALA A O 1
ATOM 1993 N N . ILE A 1 274 ? -0.001 -33.656 -4.098 1 97.5 274 ILE A N 1
ATOM 1994 C CA . ILE A 1 274 ? -1.299 -34.344 -4.035 1 97.5 274 ILE A CA 1
ATOM 1995 C C . ILE A 1 274 ? -1.772 -34.688 -5.445 1 97.5 274 ILE A C 1
ATOM 1997 O O . ILE A 1 274 ? -2.162 -35.812 -5.723 1 97.5 274 ILE A O 1
ATOM 2001 N N . VAL A 1 275 ? -1.732 -33.688 -6.336 1 97.75 275 VAL A N 1
ATOM 2002 C CA . VAL A 1 275 ? -2.156 -33.906 -7.715 1 97.75 275 VAL A CA 1
ATOM 2003 C C . VAL A 1 275 ? -1.263 -34.969 -8.359 1 97.75 275 VAL A C 1
ATOM 2005 O O . VAL A 1 275 ? -1.75 -35.875 -9.062 1 97.75 275 VAL A O 1
ATOM 2008 N N . ASP A 1 276 ? 0.024 -34.875 -8.117 1 96.94 276 ASP A N 1
ATOM 2009 C CA . ASP A 1 276 ? 0.972 -35.875 -8.633 1 96.94 276 ASP A CA 1
ATOM 2010 C C . ASP A 1 276 ? 0.599 -37.281 -8.195 1 96.94 276 ASP A C 1
ATOM 2012 O O . ASP A 1 276 ? 0.592 -38.188 -9 1 96.94 276 ASP A O 1
ATOM 2016 N N . ALA A 1 277 ? 0.295 -37.469 -6.949 1 97.62 277 ALA A N 1
ATOM 2017 C CA . ALA A 1 277 ? -0.071 -38.75 -6.383 1 97.62 277 ALA A CA 1
ATOM 2018 C C . ALA A 1 277 ? -1.391 -39.25 -6.965 1 97.62 277 ALA A C 1
ATOM 2020 O O . ALA A 1 277 ? -1.525 -40.438 -7.289 1 97.62 277 ALA A O 1
ATOM 2021 N N . VAL A 1 278 ? -2.355 -38.375 -7.035 1 97.75 278 VAL A N 1
ATOM 2022 C CA . VAL A 1 278 ? -3.668 -38.75 -7.562 1 97.75 278 VAL A CA 1
ATOM 2023 C C . VAL A 1 278 ? -3.533 -39.219 -9.008 1 97.75 278 VAL A C 1
ATOM 2025 O O . VAL A 1 278 ? -4.117 -40.219 -9.391 1 97.75 278 VAL A O 1
ATOM 2028 N N . LEU A 1 279 ? -2.795 -38.5 -9.812 1 97.25 279 LEU A N 1
ATOM 2029 C CA . LEU A 1 279 ? -2.615 -38.844 -11.211 1 97.25 279 LEU A CA 1
ATOM 2030 C C . LEU A 1 279 ? -1.878 -40.156 -11.352 1 97.25 279 LEU A C 1
ATOM 2032 O O . LEU A 1 279 ? -2.176 -40.969 -12.25 1 97.25 279 LEU A O 1
ATOM 2036 N N . ALA A 1 280 ? -0.894 -40.406 -10.5 1 97.19 280 ALA A N 1
ATOM 2037 C CA . ALA A 1 280 ? -0.195 -41.688 -10.508 1 97.19 280 ALA A CA 1
ATOM 2038 C C . ALA A 1 280 ? -1.156 -42.844 -10.227 1 97.19 280 ALA A C 1
ATOM 2040 O O . ALA A 1 280 ? -1.145 -43.844 -10.922 1 97.19 280 ALA A O 1
ATOM 2041 N N . ILE A 1 281 ? -1.955 -42.656 -9.203 1 97.81 281 ILE A N 1
ATOM 2042 C CA . ILE A 1 281 ? -2.934 -43.688 -8.852 1 97.81 281 ILE A CA 1
ATOM 2043 C C . ILE A 1 281 ? -3.885 -43.938 -10.023 1 97.81 281 ILE A C 1
ATOM 2045 O O . ILE A 1 281 ? -4.164 -45.062 -10.391 1 97.81 281 ILE A O 1
ATOM 2049 N N . ARG A 1 282 ? -4.363 -42.844 -10.555 1 97.44 282 ARG A N 1
ATOM 2050 C CA . ARG A 1 282 ? -5.285 -42.906 -11.68 1 97.44 282 ARG A CA 1
ATOM 2051 C C . ARG A 1 282 ? -4.672 -43.656 -12.852 1 97.44 282 ARG A C 1
ATOM 2053 O O . ARG A 1 282 ? -5.301 -44.562 -13.398 1 97.44 282 ARG A O 1
ATOM 2060 N N . THR A 1 283 ? -3.457 -43.312 -13.273 1 96.31 283 THR A N 1
ATOM 2061 C CA . THR A 1 283 ? -2.789 -43.875 -14.445 1 96.31 283 THR A CA 1
ATOM 2062 C C . THR A 1 283 ? -2.393 -45.312 -14.211 1 96.31 283 THR A C 1
ATOM 2064 O O . THR A 1 283 ? -2.648 -46.188 -15.055 1 96.31 283 THR A O 1
ATOM 2067 N N . GLU A 1 284 ? -1.809 -45.594 -13.086 1 96.94 284 GLU A N 1
ATOM 2068 C CA . GLU A 1 284 ? -1.303 -46.938 -12.773 1 96.94 284 GLU A CA 1
ATOM 2069 C C . GLU A 1 284 ? -2.441 -47.938 -12.672 1 96.94 284 GLU A C 1
ATOM 2071 O O . GLU A 1 284 ? -2.252 -49.125 -12.938 1 96.94 284 GLU A O 1
ATOM 2076 N N . ASN A 1 285 ? -3.604 -47.438 -12.352 1 96.56 285 ASN A N 1
ATOM 2077 C CA . ASN A 1 285 ? -4.707 -48.375 -12.094 1 96.56 285 ASN A CA 1
ATOM 2078 C C . ASN A 1 285 ? -5.844 -48.156 -13.094 1 96.56 285 ASN A C 1
ATOM 2080 O O . ASN A 1 285 ? -6.922 -48.75 -12.938 1 96.56 285 ASN A O 1
ATOM 2084 N N . GLN A 1 286 ? -5.664 -47.281 -14.031 1 95.88 286 GLN A N 1
ATOM 2085 C CA . GLN A 1 286 ? -6.629 -46.969 -15.094 1 95.88 286 GLN A CA 1
ATOM 2086 C C . GLN A 1 286 ? -7.988 -46.625 -14.516 1 95.88 286 GLN A C 1
ATOM 2088 O O . GLN A 1 286 ? -9.016 -47.156 -14.914 1 95.88 286 GLN A O 1
ATOM 2093 N N . LEU A 1 287 ? -7.914 -45.75 -13.531 1 95.94 287 LEU A N 1
ATOM 2094 C CA . LEU A 1 287 ? -9.133 -45.281 -12.883 1 95.94 287 LEU A CA 1
ATOM 2095 C C . LEU A 1 287 ? -9.727 -44.094 -13.625 1 95.94 287 LEU A C 1
ATOM 2097 O O . LEU A 1 287 ? -9 -43.312 -14.266 1 95.94 287 LEU A O 1
ATOM 2101 N N . SER A 1 288 ? -11.07 -44 -13.562 1 91.88 288 SER A N 1
ATOM 2102 C CA . SER A 1 288 ? -11.797 -42.812 -13.953 1 91.88 288 SER A CA 1
ATOM 2103 C C . SER A 1 288 ? -12.477 -42.156 -12.758 1 91.88 288 SER A C 1
ATOM 2105 O O . SER A 1 288 ? -12.586 -42.75 -11.695 1 91.88 288 SER A O 1
ATOM 2107 N N . GLY A 1 289 ? -12.867 -40.906 -12.961 1 89.06 289 GLY A N 1
ATOM 2108 C CA . GLY A 1 289 ? -13.555 -40.188 -11.898 1 89.06 289 GLY A CA 1
ATOM 2109 C C . GLY A 1 289 ? -14.789 -40.906 -11.398 1 89.06 289 GLY A C 1
ATOM 2110 O O . GLY A 1 289 ? -15.109 -40.875 -10.211 1 89.06 289 GLY A O 1
ATOM 2111 N N . GLN A 1 290 ? -15.438 -41.531 -12.234 1 89.81 290 GLN A N 1
ATOM 2112 C CA . GLN A 1 290 ? -16.672 -42.25 -11.906 1 89.81 290 GLN A CA 1
ATOM 2113 C C . GLN A 1 290 ? -16.391 -43.469 -11.023 1 89.81 290 GLN A C 1
ATOM 2115 O O . GLN A 1 290 ? -17.281 -43.938 -10.297 1 89.81 290 GLN A O 1
ATOM 2120 N N . ASP A 1 291 ? -15.227 -43.938 -11.062 1 94.81 291 ASP A N 1
ATOM 2121 C CA . ASP A 1 291 ? -14.867 -45.125 -10.297 1 94.81 291 ASP A CA 1
ATOM 2122 C C . ASP A 1 291 ? -14.695 -44.781 -8.82 1 94.81 291 ASP A C 1
ATOM 2124 O O . ASP A 1 291 ? -14.789 -45.656 -7.961 1 94.81 291 ASP A O 1
ATOM 2128 N N . ALA A 1 292 ? -14.367 -43.562 -8.547 1 96.56 292 ALA A N 1
ATOM 2129 C CA . ALA A 1 292 ? -13.977 -43.188 -7.191 1 96.56 292 ALA A CA 1
ATOM 2130 C C . ALA A 1 292 ? -15.195 -43.062 -6.285 1 96.56 292 ALA A C 1
ATOM 2132 O O . ALA A 1 292 ? -16.125 -42.312 -6.582 1 96.56 292 ALA A O 1
ATOM 2133 N N . ALA A 1 293 ? -15.242 -43.812 -5.223 1 97.75 293 ALA A N 1
ATOM 2134 C CA . ALA A 1 293 ? -16.266 -43.688 -4.188 1 97.75 293 ALA A CA 1
ATOM 2135 C C . ALA A 1 293 ? -15.898 -42.594 -3.182 1 97.75 293 ALA A C 1
ATOM 2137 O O . ALA A 1 293 ? -16.766 -41.844 -2.725 1 97.75 293 ALA A O 1
ATOM 2138 N N . SER A 1 294 ? -14.641 -42.562 -2.838 1 97.94 294 SER A N 1
ATOM 2139 C CA . SER A 1 294 ? -14.148 -41.531 -1.909 1 97.94 294 SER A CA 1
ATOM 2140 C C . SER A 1 294 ? -12.641 -41.344 -2.041 1 97.94 294 SER A C 1
ATOM 2142 O O . SER A 1 294 ? -11.945 -42.219 -2.57 1 97.94 294 SER A O 1
ATOM 2144 N N . VAL A 1 295 ? -12.188 -40.281 -1.632 1 98.56 295 VAL A N 1
ATOM 2145 C CA . VAL A 1 295 ? -10.766 -39.938 -1.598 1 98.56 295 VAL A CA 1
ATOM 2146 C C . VAL A 1 295 ? -10.398 -39.375 -0.227 1 98.56 295 VAL A C 1
ATOM 2148 O O . VAL A 1 295 ? -11.148 -38.562 0.336 1 98.56 295 VAL A O 1
ATOM 2151 N N . THR A 1 296 ? -9.336 -39.812 0.367 1 98.75 296 THR A N 1
ATOM 2152 C CA . THR A 1 296 ? -8.797 -39.25 1.601 1 98.75 296 THR A CA 1
ATOM 2153 C C . THR A 1 296 ? -7.387 -38.719 1.374 1 98.75 296 THR A C 1
ATOM 2155 O O . THR A 1 296 ? -6.52 -39.406 0.846 1 98.75 296 THR A O 1
ATOM 2158 N N . LEU A 1 297 ? -7.176 -37.531 1.758 1 98.75 297 LEU A N 1
ATOM 2159 C CA . LEU A 1 297 ? -5.883 -36.844 1.671 1 98.75 297 LEU A CA 1
ATOM 2160 C C . LEU A 1 297 ? -5.301 -36.625 3.059 1 98.75 297 LEU A C 1
ATOM 2162 O O . LEU A 1 297 ? -5.945 -36 3.906 1 98.75 297 LEU A O 1
ATOM 2166 N N . GLU A 1 298 ? -4.125 -37.125 3.334 1 98.56 298 GLU A N 1
ATOM 2167 C CA . GLU A 1 298 ? -3.357 -36.75 4.52 1 98.56 298 GLU A CA 1
ATOM 2168 C C . GLU A 1 298 ? -2.264 -35.75 4.184 1 98.56 298 GLU A C 1
ATOM 2170 O O . GLU A 1 298 ? -1.456 -35.969 3.281 1 98.56 298 GLU A O 1
ATOM 2175 N N . VAL A 1 299 ? -2.273 -34.688 4.91 1 97.69 299 VAL A N 1
ATOM 2176 C CA . VAL A 1 299 ? -1.346 -33.625 4.617 1 97.69 299 VAL A CA 1
ATOM 2177 C C . VAL A 1 299 ? -0.769 -33.062 5.922 1 97.69 299 VAL A C 1
ATOM 2179 O O . VAL A 1 299 ? -1.184 -33.469 7.012 1 97.69 299 VAL A O 1
ATOM 2182 N N . PHE A 1 300 ? 0.308 -32.25 5.855 1 94.81 300 PHE A N 1
ATOM 2183 C CA . PHE A 1 300 ? 0.811 -31.562 7.043 1 94.81 300 PHE A CA 1
ATOM 2184 C C . PHE A 1 300 ? -0.138 -30.438 7.473 1 94.81 300 PHE A C 1
ATOM 2186 O O . PHE A 1 300 ? -0.931 -29.953 6.664 1 94.81 300 PHE A O 1
ATOM 2193 N N . GLN A 1 301 ? -0.062 -30 8.727 1 94.88 301 GLN A N 1
ATOM 2194 C CA . GLN A 1 301 ? -1.029 -29.109 9.359 1 94.88 301 GLN A CA 1
ATOM 2195 C C . GLN A 1 301 ? -1.19 -27.812 8.562 1 94.88 301 GLN A C 1
ATOM 2197 O O . GLN A 1 301 ? -2.309 -27.328 8.367 1 94.88 301 GLN A O 1
ATOM 2202 N N . GLY A 1 302 ? -0.122 -27.203 8.094 1 92.44 302 GLY A N 1
ATOM 2203 C CA . GLY A 1 302 ? -0.178 -25.969 7.324 1 92.44 302 GLY A CA 1
ATOM 2204 C C . GLY A 1 302 ? -0.989 -26.109 6.047 1 92.44 302 GLY A C 1
ATOM 2205 O O . GLY A 1 302 ? -1.759 -25.203 5.699 1 92.44 302 GLY A O 1
ATOM 2206 N N . ALA A 1 303 ? -0.798 -27.188 5.371 1 95.31 303 ALA A N 1
ATOM 2207 C CA . ALA A 1 303 ? -1.563 -27.438 4.152 1 95.31 303 ALA A CA 1
ATOM 2208 C C . ALA A 1 303 ? -3.053 -27.578 4.457 1 95.31 303 ALA A C 1
ATOM 2210 O O . ALA A 1 303 ? -3.895 -27.094 3.697 1 95.31 303 ALA A O 1
ATOM 2211 N N . TYR A 1 304 ? -3.34 -28.297 5.582 1 97.25 304 TYR A N 1
ATOM 2212 C CA . TYR A 1 304 ? -4.73 -28.422 6 1 97.25 304 TYR A CA 1
ATOM 2213 C C . TYR A 1 304 ? -5.344 -27.062 6.312 1 97.25 304 TYR A C 1
ATOM 2215 O O . TYR A 1 304 ? -6.469 -26.781 5.898 1 97.25 304 TYR A O 1
ATOM 2223 N N . ASP A 1 305 ? -4.625 -26.266 7.016 1 94.75 305 ASP A N 1
ATOM 2224 C CA . ASP A 1 305 ? -5.113 -24.953 7.414 1 94.75 305 ASP A CA 1
ATOM 2225 C C . ASP A 1 305 ? -5.359 -24.062 6.195 1 94.75 305 ASP A C 1
ATOM 2227 O O . ASP A 1 305 ? -6.379 -23.375 6.117 1 94.75 305 ASP A O 1
ATOM 2231 N N . PHE A 1 306 ? -4.477 -24.109 5.25 1 93.69 306 PHE A N 1
ATOM 2232 C CA . PHE A 1 306 ? -4.504 -23.188 4.117 1 93.69 306 PHE A CA 1
ATOM 2233 C C . PHE A 1 306 ? -5.484 -23.672 3.055 1 93.69 306 PHE A C 1
ATOM 2235 O O . PHE A 1 306 ? -6.203 -22.859 2.455 1 93.69 306 PHE A O 1
ATOM 2242 N N . ALA A 1 307 ? -5.531 -24.984 2.809 1 96.75 307 ALA A N 1
ATOM 2243 C CA . ALA A 1 307 ? -6.184 -25.438 1.578 1 96.75 307 ALA A CA 1
ATOM 2244 C C . ALA A 1 307 ? -7.047 -26.672 1.828 1 96.75 307 ALA A C 1
ATOM 2246 O O . ALA A 1 307 ? -7.656 -27.203 0.9 1 96.75 307 ALA A O 1
ATOM 2247 N N . GLY A 1 308 ? -7.094 -27.141 3.059 1 97.75 308 GLY A N 1
ATOM 2248 C CA . GLY A 1 308 ? -7.797 -28.391 3.332 1 97.75 308 GLY A CA 1
ATOM 2249 C C . GLY A 1 308 ? -9.094 -28.188 4.098 1 97.75 308 GLY A C 1
ATOM 2250 O O . GLY A 1 308 ? -9.836 -29.141 4.336 1 97.75 308 GLY A O 1
ATOM 2251 N N . GLY A 1 309 ? -9.32 -26.953 4.531 1 96.12 309 GLY A N 1
ATOM 2252 C CA . GLY A 1 309 ? -10.539 -26.656 5.266 1 96.12 309 GLY A CA 1
ATOM 2253 C C . GLY A 1 309 ? -10.289 -26.281 6.711 1 96.12 309 GLY A C 1
ATOM 2254 O O . GLY A 1 309 ? -11.195 -26.359 7.547 1 96.12 309 GLY A O 1
ATOM 2255 N N . GLY A 1 310 ? -9.141 -25.938 7.035 1 96.06 310 GLY A N 1
ATOM 2256 C CA . GLY A 1 310 ? -8.766 -25.594 8.398 1 96.06 310 GLY A CA 1
ATOM 2257 C C . GLY A 1 310 ? -8.938 -24.109 8.695 1 96.06 310 GLY A C 1
ATOM 2258 O O . GLY A 1 310 ? -10 -23.547 8.438 1 96.06 310 GLY A O 1
ATOM 2259 N N . ALA A 1 311 ? -7.91 -23.469 9.195 1 94.44 311 ALA A N 1
ATOM 2260 C CA . ALA A 1 311 ? -7.938 -22.141 9.797 1 94.44 311 ALA A CA 1
ATOM 2261 C C . ALA A 1 311 ? 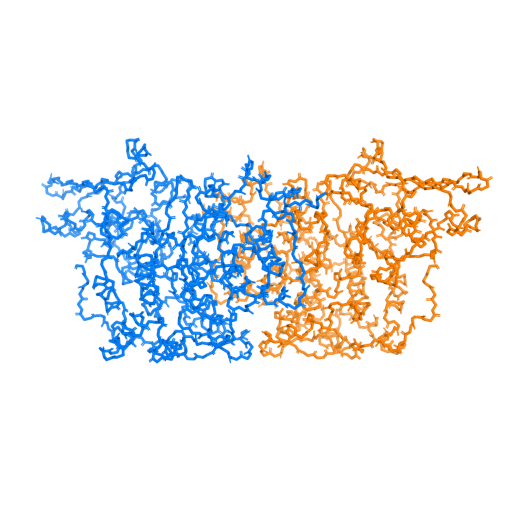-8.398 -21.094 8.797 1 94.44 311 ALA A C 1
ATOM 2263 O O . ALA A 1 311 ? -9.023 -20.094 9.172 1 94.44 311 ALA A O 1
ATOM 2264 N N . TYR A 1 312 ? -8.125 -21.266 7.508 1 95.44 312 TYR A N 1
ATOM 2265 C CA . TYR A 1 312 ? -8.438 -20.25 6.512 1 95.44 312 TYR A CA 1
ATOM 2266 C C . TYR A 1 312 ? -9.859 -20.406 5.984 1 95.44 312 TYR A C 1
ATOM 2268 O O . TYR A 1 312 ? -10.328 -19.609 5.184 1 95.44 312 TYR A O 1
ATOM 2276 N N . GLY A 1 313 ? -10.547 -21.484 6.367 1 95.06 313 GLY A N 1
ATOM 2277 C CA . GLY A 1 313 ? -11.969 -21.609 6.059 1 95.06 313 GLY A CA 1
ATOM 2278 C C . GLY A 1 313 ? -12.305 -22.906 5.348 1 95.06 313 GLY A C 1
ATOM 2279 O O . GLY A 1 313 ? -11.414 -23.609 4.855 1 95.06 313 GLY A O 1
ATOM 2280 N N . ALA A 1 314 ? -13.562 -23.172 5.266 1 95.12 314 ALA A N 1
ATOM 2281 C CA . ALA A 1 314 ? -14.078 -24.422 4.695 1 95.12 314 ALA A CA 1
ATOM 2282 C C . ALA A 1 314 ? -13.859 -24.453 3.184 1 95.12 314 ALA A C 1
ATOM 2284 O O . ALA A 1 314 ? -13.906 -23.422 2.516 1 95.12 314 ALA A O 1
ATOM 2285 N N . LYS A 1 315 ? -13.664 -25.656 2.645 1 97.12 315 LYS A N 1
ATOM 2286 C CA . LYS A 1 315 ? -13.312 -25.859 1.239 1 97.12 315 LYS A CA 1
ATOM 2287 C C . LYS A 1 315 ? -14.383 -26.688 0.524 1 97.12 315 LYS A C 1
ATOM 2289 O O . LYS A 1 315 ? -14.117 -27.281 -0.521 1 97.12 315 LYS A O 1
ATOM 2294 N N . ASP A 1 316 ? -15.578 -26.578 0.905 1 96.62 316 ASP A N 1
ATOM 2295 C CA . ASP A 1 316 ? -16.578 -27.562 0.488 1 96.62 316 ASP A CA 1
ATOM 2296 C C . ASP A 1 316 ? -17.312 -27.094 -0.774 1 96.62 316 ASP A C 1
ATOM 2298 O O . ASP A 1 316 ? -17.891 -27.906 -1.5 1 96.62 316 ASP A O 1
ATOM 2302 N N . HIS A 1 317 ? -17.312 -25.844 -1.04 1 94.81 317 HIS A N 1
ATOM 2303 C CA . HIS A 1 317 ? -18.141 -25.375 -2.146 1 94.81 317 HIS A CA 1
ATOM 2304 C C . HIS A 1 317 ? -17.422 -24.297 -2.951 1 94.81 317 HIS A C 1
ATOM 2306 O O . HIS A 1 317 ? -17.891 -23.172 -3.051 1 94.81 317 HIS A O 1
ATOM 2312 N N . PRO A 1 318 ? -16.297 -24.656 -3.627 1 97.75 318 PRO A N 1
ATOM 2313 C CA . PRO A 1 318 ? -15.656 -23.672 -4.488 1 97.75 318 PRO A CA 1
ATOM 2314 C C . PRO A 1 318 ? -16.5 -23.312 -5.707 1 97.75 318 PRO A C 1
ATOM 2316 O O . PRO A 1 318 ? -17.172 -24.172 -6.273 1 97.75 318 PRO A O 1
ATOM 2319 N N . ARG A 1 319 ? -16.453 -22.047 -6.09 1 96.69 319 ARG A N 1
ATOM 2320 C CA . ARG A 1 319 ? -17.281 -21.578 -7.195 1 96.69 319 ARG A CA 1
ATOM 2321 C C . ARG A 1 319 ? -16.438 -20.844 -8.234 1 96.69 319 ARG A C 1
ATOM 2323 O O . ARG A 1 319 ? -16.859 -20.688 -9.383 1 96.69 319 ARG A O 1
ATOM 2330 N N . THR A 1 320 ? -15.312 -20.328 -7.859 1 96.62 320 THR A N 1
ATOM 2331 C CA . THR A 1 320 ? -14.469 -19.531 -8.734 1 96.62 320 THR A CA 1
ATOM 2332 C C . THR A 1 320 ? -13.086 -20.141 -8.883 1 96.62 320 THR A C 1
ATOM 2334 O O . THR A 1 320 ? -12.727 -21.062 -8.133 1 96.62 320 THR A O 1
ATOM 2337 N N . LYS A 1 321 ? -12.336 -19.656 -9.859 1 96.69 321 LYS A N 1
ATOM 2338 C CA . LYS A 1 321 ? -10.953 -20.078 -10.086 1 96.69 321 LYS A CA 1
ATOM 2339 C C . LYS A 1 321 ? -10.109 -19.891 -8.828 1 96.69 321 LYS A C 1
ATOM 2341 O O . LYS A 1 321 ? -9.328 -20.766 -8.461 1 96.69 321 LYS A O 1
ATOM 2346 N N . GLU A 1 322 ? -10.258 -18.75 -8.141 1 96.31 322 GLU A N 1
ATOM 2347 C CA . GLU A 1 322 ? -9.469 -18.406 -6.965 1 96.31 322 GLU A CA 1
ATOM 2348 C C . GLU A 1 322 ? -9.734 -19.359 -5.812 1 96.31 322 GLU A C 1
ATOM 2350 O O . GLU A 1 322 ? -8.812 -19.734 -5.078 1 96.31 322 GLU A O 1
ATOM 2355 N N . GLN A 1 323 ? -10.938 -19.766 -5.715 1 97.25 323 GLN A N 1
ATOM 2356 C CA . GLN A 1 323 ? -11.289 -20.719 -4.672 1 97.25 323 GLN A CA 1
ATOM 2357 C C . GLN A 1 323 ? -10.789 -22.109 -5.016 1 97.25 323 GLN A C 1
ATOM 2359 O O . GLN A 1 323 ? -10.328 -22.844 -4.137 1 97.25 323 GLN A O 1
ATOM 2364 N N . ALA A 1 324 ? -10.781 -22.422 -6.27 1 98.12 324 ALA A N 1
ATOM 2365 C CA . ALA A 1 324 ? -10.484 -23.781 -6.723 1 98.12 324 ALA A CA 1
ATOM 2366 C C . ALA A 1 324 ? -8.992 -24.078 -6.629 1 98.12 324 ALA A C 1
ATOM 2368 O O . ALA A 1 324 ? -8.594 -25.172 -6.219 1 98.12 324 ALA A O 1
ATOM 2369 N N . ASP A 1 325 ? -8.141 -23.156 -7.02 1 97.5 325 ASP A N 1
ATOM 2370 C CA . ASP A 1 325 ? -6.711 -23.453 -7.051 1 97.5 325 ASP A CA 1
ATOM 2371 C C . ASP A 1 325 ? -6.109 -23.406 -5.648 1 97.5 325 ASP A C 1
ATOM 2373 O O . ASP A 1 325 ? -4.934 -23.719 -5.457 1 97.5 325 ASP A O 1
ATOM 2377 N N . TYR A 1 326 ? -6.898 -23.094 -4.621 1 97.19 326 TYR A N 1
ATOM 2378 C CA . TYR A 1 326 ? -6.539 -23.156 -3.207 1 97.19 326 TYR A CA 1
ATOM 2379 C C . TYR A 1 326 ? -7.387 -24.188 -2.471 1 97.19 326 TYR A C 1
ATOM 2381 O O . TYR A 1 326 ? -7.793 -23.953 -1.328 1 97.19 326 TYR A O 1
ATOM 2389 N N . ASN A 1 327 ? -7.762 -25.219 -3.104 1 98.44 327 ASN A N 1
ATOM 2390 C CA . ASN A 1 327 ? -8.711 -26.203 -2.572 1 98.44 327 ASN A CA 1
ATOM 2391 C C . ASN A 1 327 ? -8.258 -27.625 -2.857 1 98.44 327 ASN A C 1
ATOM 2393 O O . ASN A 1 327 ? -8.461 -28.141 -3.959 1 98.44 327 ASN A O 1
ATOM 2397 N N . LEU A 1 328 ? -7.742 -28.297 -1.821 1 98.56 328 LEU A N 1
ATOM 2398 C CA . LEU A 1 328 ? -7.199 -29.641 -2.01 1 98.56 328 LEU A CA 1
ATOM 2399 C C . LEU A 1 328 ? -8.297 -30.625 -2.377 1 98.56 328 LEU A C 1
ATOM 2401 O O . LEU A 1 328 ? -8.055 -31.594 -3.102 1 98.56 328 LEU A O 1
ATOM 2405 N N . LYS A 1 329 ? -9.531 -30.375 -1.907 1 98.69 329 LYS A N 1
ATOM 2406 C CA . LYS A 1 329 ? -10.656 -31.234 -2.273 1 98.69 329 LYS A CA 1
ATOM 2407 C C . LYS A 1 329 ? -10.961 -31.125 -3.764 1 98.69 329 LYS A C 1
ATOM 2409 O O . LYS A 1 329 ? -11.062 -32.156 -4.453 1 98.69 329 LYS A O 1
ATOM 2414 N N . TYR A 1 330 ? -11.047 -29.938 -4.195 1 98.69 330 TYR A N 1
ATOM 2415 C CA . TYR A 1 330 ? -11.336 -29.719 -5.609 1 98.69 330 TYR A CA 1
ATOM 2416 C C . TYR A 1 330 ? -10.219 -30.281 -6.484 1 98.69 330 TYR A C 1
ATOM 2418 O O . TYR A 1 330 ? -10.477 -31 -7.453 1 98.69 330 TYR A O 1
ATOM 2426 N N . LEU A 1 331 ? -8.969 -29.953 -6.164 1 98.62 331 LEU A N 1
ATOM 2427 C CA . LEU A 1 331 ? -7.816 -30.297 -6.98 1 98.62 331 LEU A CA 1
ATOM 2428 C C . LEU A 1 331 ? -7.695 -31.812 -7.129 1 98.62 331 LEU A C 1
ATOM 2430 O O . LEU A 1 331 ? -7.422 -32.312 -8.219 1 98.62 331 LEU A O 1
ATOM 2434 N N . SER A 1 332 ? -7.918 -32.562 -6.066 1 98.19 332 SER A N 1
ATOM 2435 C CA . SER A 1 332 ? -7.84 -34 -6.145 1 98.19 332 SER A CA 1
ATOM 2436 C C . SER A 1 332 ? -9 -34.594 -6.953 1 98.19 332 SER A C 1
ATOM 2438 O O . SER A 1 332 ? -8.812 -35.5 -7.75 1 98.19 332 SER A O 1
ATOM 2440 N N . ALA A 1 333 ? -10.172 -33.969 -6.766 1 98.31 333 ALA A N 1
ATOM 2441 C CA . ALA A 1 333 ? -11.359 -34.438 -7.477 1 98.31 333 ALA A CA 1
ATOM 2442 C C . ALA A 1 333 ? -11.211 -34.25 -8.984 1 98.31 333 ALA A C 1
ATOM 2444 O O . ALA A 1 333 ? -11.406 -35.188 -9.766 1 98.31 333 ALA A O 1
ATOM 2445 N N . VAL A 1 334 ? -10.828 -33.062 -9.359 1 98.19 334 VAL A N 1
ATOM 2446 C CA . VAL A 1 334 ? -10.773 -32.75 -10.781 1 98.19 334 VAL A CA 1
ATOM 2447 C C . VAL A 1 334 ? -9.617 -33.5 -11.438 1 98.19 334 VAL A C 1
ATOM 2449 O O . VAL A 1 334 ? -9.711 -33.875 -12.602 1 98.19 334 VAL A O 1
ATOM 2452 N N . ALA A 1 335 ? -8.492 -33.656 -10.727 1 97.81 335 ALA A N 1
ATOM 2453 C CA . ALA A 1 335 ? -7.375 -34.469 -11.25 1 97.81 335 ALA A CA 1
ATOM 2454 C C . ALA A 1 335 ? -7.809 -35.875 -11.539 1 97.81 335 ALA A C 1
ATOM 2456 O O . ALA A 1 335 ? -7.41 -36.469 -12.555 1 97.81 335 ALA A O 1
ATOM 2457 N N . LEU A 1 336 ? -8.578 -36.438 -10.688 1 97.56 336 LEU A N 1
ATOM 2458 C CA . LEU A 1 336 ? -9.047 -37.812 -10.859 1 97.56 336 LEU A CA 1
ATOM 2459 C C . LEU A 1 336 ? -10.008 -37.906 -12.047 1 97.56 336 LEU A C 1
ATOM 2461 O O . LEU A 1 336 ? -10.008 -38.906 -12.766 1 97.56 336 LEU A O 1
ATOM 2465 N N . ILE A 1 337 ? -10.797 -36.906 -12.219 1 97.38 337 ILE A N 1
ATOM 2466 C CA . ILE A 1 337 ? -11.844 -36.906 -13.242 1 97.38 337 ILE A CA 1
ATOM 2467 C C . ILE A 1 337 ? -11.227 -36.594 -14.609 1 97.38 337 ILE A C 1
ATOM 2469 O O . ILE A 1 337 ? -11.453 -37.344 -15.578 1 97.38 337 ILE A O 1
ATOM 2473 N N . ASP A 1 338 ? -10.398 -35.594 -14.633 1 96.56 338 ASP A N 1
ATOM 2474 C CA . ASP A 1 338 ? -9.953 -35.062 -15.914 1 96.56 338 ASP A CA 1
ATOM 2475 C C . ASP A 1 338 ? -8.562 -35.562 -16.266 1 96.56 338 ASP A C 1
ATOM 2477 O O . ASP A 1 338 ? -8.125 -35.438 -17.422 1 96.56 338 ASP A O 1
ATOM 2481 N N . GLY A 1 339 ? -7.867 -36.094 -15.328 1 96.19 339 GLY A N 1
ATOM 2482 C CA . GLY A 1 339 ? -6.52 -36.594 -15.594 1 96.19 339 GLY A CA 1
ATOM 2483 C C . GLY A 1 339 ? -5.484 -35.5 -15.648 1 96.19 339 GLY A C 1
ATOM 2484 O O . GLY A 1 339 ? -4.438 -35.656 -16.281 1 96.19 339 GLY A O 1
ATOM 2485 N N . GLY A 1 340 ? -5.738 -34.375 -15.039 1 95.56 340 GLY A N 1
ATOM 2486 C CA . GLY A 1 340 ? -4.824 -33.25 -15.008 1 95.56 340 GLY A CA 1
ATOM 2487 C C . GLY A 1 340 ? -5.418 -32 -14.359 1 95.56 340 GLY A C 1
ATOM 2488 O O . GLY A 1 340 ? -6.625 -31.953 -14.133 1 95.56 340 GLY A O 1
ATOM 2489 N N . VAL A 1 341 ? -4.535 -31.109 -14.031 1 97.62 341 VAL A N 1
ATOM 2490 C CA . VAL A 1 341 ? -4.957 -29.828 -13.492 1 97.62 341 VAL A CA 1
ATOM 2491 C C . VAL A 1 341 ? -4.223 -28.703 -14.203 1 97.62 341 VAL A C 1
ATOM 2493 O O . VAL A 1 341 ? -3.16 -28.25 -13.758 1 97.62 341 VAL A O 1
ATOM 2496 N N . GLY A 1 342 ? -4.77 -28.172 -15.242 1 96.56 342 GLY A N 1
ATOM 2497 C CA . GLY A 1 342 ? -4.316 -27.016 -16 1 96.56 342 GLY A CA 1
ATOM 2498 C C . GLY A 1 342 ? -5.316 -25.875 -16 1 96.56 342 GLY A C 1
ATOM 2499 O O . GLY A 1 342 ? -6.238 -25.844 -15.188 1 96.56 342 GLY A O 1
ATOM 2500 N N . PRO A 1 343 ? -5.098 -24.922 -16.828 1 95.56 343 PRO A N 1
ATOM 2501 C CA . PRO A 1 343 ? -5.992 -23.766 -16.891 1 95.56 343 PRO A CA 1
ATOM 2502 C C . PRO A 1 343 ? -7.449 -24.156 -17.125 1 95.56 343 PRO A C 1
ATOM 2504 O O . PRO A 1 343 ? -8.359 -23.562 -16.531 1 95.56 343 PRO A O 1
ATOM 2507 N N . GLU A 1 344 ? -7.699 -25.172 -17.922 1 94.69 344 GLU A N 1
ATOM 2508 C CA . GLU A 1 344 ? -9.055 -25.578 -18.266 1 94.69 344 GLU A CA 1
ATOM 2509 C C . GLU A 1 344 ? -9.805 -26.078 -17.031 1 94.69 344 GLU A C 1
ATOM 2511 O O . GLU A 1 344 ? -11 -25.812 -16.875 1 94.69 344 GLU A O 1
ATOM 2516 N N . GLN A 1 345 ? -9.148 -26.766 -16.203 1 96.5 345 GLN A N 1
ATOM 2517 C CA . GLN A 1 345 ? -9.758 -27.344 -15.008 1 96.5 345 GLN A CA 1
ATOM 2518 C C . GLN A 1 345 ? -10.109 -26.25 -13.992 1 96.5 345 GLN A C 1
ATOM 2520 O O . GLN A 1 345 ? -10.859 -26.5 -13.047 1 96.5 345 GLN A O 1
ATOM 2525 N N . LEU A 1 346 ? -9.57 -25.031 -14.164 1 96.75 346 LEU A N 1
ATOM 2526 C CA . LEU A 1 346 ? -9.789 -23.984 -13.172 1 96.75 346 LEU A CA 1
ATOM 2527 C C . LEU A 1 346 ? -10.797 -22.953 -13.672 1 96.75 346 LEU A C 1
ATOM 2529 O O . LEU A 1 346 ? -11.148 -22.016 -12.953 1 96.75 346 LEU A O 1
ATOM 2533 N N . GLU A 1 347 ? -11.289 -23.125 -14.891 1 95.62 347 GLU A N 1
ATOM 2534 C CA . GLU A 1 347 ? -12.375 -22.266 -15.352 1 95.62 347 GLU A CA 1
ATOM 2535 C C . GLU A 1 347 ? -13.602 -22.391 -14.445 1 95.62 347 GLU A C 1
ATOM 2537 O O . GLU A 1 347 ? -13.977 -23.5 -14.055 1 95.62 347 GLU A O 1
ATOM 2542 N N . SER A 1 348 ? -14.211 -21.266 -14.164 1 95.69 348 SER A N 1
ATOM 2543 C CA . SER A 1 348 ? -15.336 -21.25 -13.234 1 95.69 348 SER A CA 1
ATOM 2544 C C . SER A 1 348 ? -16.422 -22.219 -13.672 1 95.69 348 SER A C 1
ATOM 2546 O O . SER A 1 348 ? -17.047 -22.875 -12.836 1 95.69 348 SER A O 1
ATOM 2548 N N . LYS A 1 349 ? -16.688 -22.297 -14.961 1 96.19 349 LYS A N 1
ATOM 2549 C CA . LYS A 1 349 ? -17.703 -23.219 -15.477 1 96.19 349 LYS A CA 1
ATOM 2550 C C . LYS A 1 349 ? -17.344 -24.656 -15.156 1 96.19 349 LYS A C 1
ATOM 2552 O O . LYS A 1 349 ? -18.234 -25.484 -14.914 1 96.19 349 LYS A O 1
ATOM 2557 N N . ARG A 1 350 ? -16.047 -25.031 -15.195 1 97.06 350 ARG A N 1
ATOM 2558 C CA . ARG A 1 350 ? -15.625 -26.375 -14.844 1 97.06 350 ARG A CA 1
ATOM 2559 C C . ARG A 1 350 ? -15.703 -26.594 -13.336 1 97.06 350 ARG A C 1
ATOM 2561 O O . ARG A 1 350 ? -16.141 -27.656 -12.875 1 97.06 350 ARG A O 1
ATOM 2568 N N . VAL A 1 351 ? -15.344 -25.609 -12.539 1 98.19 351 VAL A N 1
ATOM 2569 C CA . VAL A 1 351 ? -15.305 -25.672 -11.078 1 98.19 351 VAL A CA 1
ATOM 2570 C C . VAL A 1 351 ? -16.703 -25.969 -10.539 1 98.19 351 VAL A C 1
ATOM 2572 O O . VAL A 1 351 ? -16.844 -26.719 -9.57 1 98.19 351 VAL A O 1
ATOM 2575 N N . THR A 1 352 ? -17.719 -25.453 -11.219 1 98.06 352 THR A N 1
ATOM 2576 C CA . THR A 1 352 ? -19.078 -25.531 -10.664 1 98.06 352 THR A CA 1
ATOM 2577 C C . THR A 1 352 ? -19.828 -26.703 -11.258 1 98.06 352 THR A C 1
ATOM 2579 O O . THR A 1 352 ? -21 -26.938 -10.93 1 98.06 352 THR A O 1
ATOM 2582 N N . ARG A 1 353 ? -19.203 -27.469 -12.164 1 98 353 ARG A N 1
ATOM 2583 C CA . ARG A 1 353 ? -19.906 -28.594 -12.797 1 98 353 ARG A CA 1
ATOM 2584 C C . ARG A 1 353 ? -20.266 -29.672 -11.773 1 98 353 ARG A C 1
ATOM 2586 O O . ARG A 1 353 ? -19.484 -29.938 -10.859 1 98 353 ARG A O 1
ATOM 2593 N N . ALA A 1 354 ? -21.359 -30.359 -11.977 1 97.5 354 ALA A N 1
ATOM 2594 C CA . ALA A 1 354 ? -21.953 -31.281 -11.008 1 97.5 354 ALA A CA 1
ATOM 2595 C C . ALA A 1 354 ? -21.031 -32.469 -10.766 1 97.5 354 ALA A C 1
ATOM 2597 O O . ALA A 1 354 ? -20.953 -33 -9.648 1 97.5 354 ALA A O 1
ATOM 2598 N N . ASP A 1 355 ? -20.391 -33 -11.781 1 97.19 355 ASP A N 1
ATOM 2599 C CA . ASP A 1 355 ? -19.547 -34.188 -11.633 1 97.19 355 ASP A CA 1
ATOM 2600 C C . ASP A 1 355 ? -18.406 -33.906 -10.664 1 97.19 355 ASP A C 1
ATOM 2602 O O . ASP A 1 355 ? -18.109 -34.75 -9.797 1 97.19 355 ASP A O 1
ATOM 2606 N N . VAL A 1 356 ? -17.766 -32.781 -10.828 1 97.38 356 VAL A N 1
ATOM 2607 C CA . VAL A 1 356 ? -16.641 -32.469 -9.969 1 97.38 356 VAL A CA 1
ATOM 2608 C C . VAL A 1 356 ? -17.141 -32.125 -8.562 1 97.38 356 VAL A C 1
ATOM 2610 O O . VAL A 1 356 ? -16.531 -32.562 -7.57 1 97.38 356 VAL A O 1
ATOM 2613 N N . GLN A 1 357 ? -18.297 -31.391 -8.453 1 97.88 357 GLN A N 1
ATOM 2614 C CA . GLN A 1 357 ? -18.844 -31.047 -7.145 1 97.88 357 GLN A CA 1
ATOM 2615 C C . GLN A 1 357 ? -19.266 -32.281 -6.379 1 97.88 357 GLN A C 1
ATOM 2617 O O . GLN A 1 357 ? -19.109 -32.344 -5.156 1 97.88 357 GLN A O 1
ATOM 2622 N N . ASP A 1 358 ? -19.781 -33.188 -7.047 1 97.5 358 ASP A N 1
ATOM 2623 C CA . ASP A 1 358 ? -20.203 -34.469 -6.434 1 97.5 358 ASP A CA 1
ATOM 2624 C C . ASP A 1 358 ? -19.016 -35.219 -5.84 1 97.5 358 ASP A C 1
ATOM 2626 O O . ASP A 1 358 ? -19.078 -35.688 -4.703 1 97.5 358 ASP A O 1
ATOM 2630 N N . LEU A 1 359 ? -17.953 -35.375 -6.609 1 97.62 359 LEU A N 1
ATOM 2631 C CA . LEU A 1 359 ? -16.781 -36.094 -6.113 1 97.62 359 LEU A CA 1
ATOM 2632 C C . LEU A 1 359 ? -16.094 -35.312 -5 1 97.62 359 LEU A C 1
ATOM 2634 O O . LEU A 1 359 ? -15.625 -35.875 -4.02 1 97.62 359 LEU A O 1
ATOM 2638 N N . LEU A 1 360 ? -15.953 -34 -5.207 1 97.94 360 LEU A N 1
ATOM 2639 C CA . LEU A 1 360 ? -15.359 -33.125 -4.207 1 97.94 360 LEU A CA 1
ATOM 2640 C C . LEU A 1 360 ? -16 -33.344 -2.844 1 97.94 360 LEU A C 1
ATOM 2642 O O . LEU A 1 360 ? -15.32 -33.344 -1.82 1 97.94 360 LEU A O 1
ATOM 2646 N N . ALA A 1 361 ? -17.328 -33.531 -2.799 1 97.56 361 ALA A N 1
ATOM 2647 C CA . ALA A 1 361 ? -18.078 -33.719 -1.563 1 97.56 361 ALA A CA 1
ATOM 2648 C C . ALA A 1 361 ? -17.672 -35 -0.847 1 97.56 361 ALA A C 1
ATOM 2650 O O . ALA A 1 361 ? -17.922 -35.156 0.347 1 97.56 361 ALA A O 1
ATOM 2651 N N . ARG A 1 362 ? -17 -35.875 -1.553 1 97.69 362 ARG A N 1
ATOM 2652 C CA . ARG A 1 362 ? -16.578 -37.125 -0.99 1 97.69 362 ARG A CA 1
ATOM 2653 C C . ARG A 1 362 ? -15.062 -37.156 -0.765 1 97.69 362 ARG A C 1
ATOM 2655 O O . ARG A 1 362 ? -14.484 -38.25 -0.585 1 97.69 362 ARG A O 1
ATOM 2662 N N . VAL A 1 363 ? -14.453 -36.125 -0.841 1 98.56 363 VAL A N 1
ATOM 2663 C CA . VAL A 1 363 ? -13.039 -36 -0.517 1 98.56 363 VAL A CA 1
ATOM 2664 C C . VAL A 1 363 ? -12.883 -35.5 0.919 1 98.56 363 VAL A C 1
ATOM 2666 O O . VAL A 1 363 ? -13.5 -34.5 1.312 1 98.56 363 VAL A O 1
ATOM 2669 N N . GLU A 1 364 ? -12.102 -36.156 1.694 1 98.38 364 GLU A N 1
ATOM 2670 C CA . GLU A 1 364 ? -11.758 -35.75 3.053 1 98.38 364 GLU A CA 1
ATOM 2671 C C . GLU A 1 364 ? -10.281 -35.406 3.17 1 98.38 364 GLU A C 1
ATOM 2673 O O . GLU A 1 364 ? -9.422 -36.125 2.666 1 98.38 364 GLU A O 1
ATOM 2678 N N . VAL A 1 365 ? -9.977 -34.281 3.775 1 98.69 365 VAL A N 1
ATOM 2679 C CA . VAL A 1 365 ? -8.602 -33.875 4.035 1 98.69 365 VAL A CA 1
ATOM 2680 C C . VAL A 1 365 ? -8.328 -33.906 5.539 1 98.69 365 VAL A C 1
ATOM 2682 O O . VAL A 1 365 ? -9.109 -33.375 6.328 1 98.69 365 VAL A O 1
ATOM 2685 N N . ARG A 1 366 ? -7.258 -34.5 5.934 1 97.94 366 ARG A N 1
ATOM 2686 C CA . ARG A 1 366 ? -6.895 -34.594 7.348 1 97.94 366 ARG A CA 1
ATOM 2687 C C . ARG A 1 366 ? -5.43 -34.219 7.562 1 97.94 366 ARG A C 1
ATOM 2689 O O . ARG A 1 366 ? -4.57 -34.594 6.754 1 97.94 366 ARG A O 1
ATOM 2696 N N . PRO A 1 367 ? -5.172 -33.5 8.625 1 97.94 367 PRO A N 1
ATOM 2697 C CA . PRO A 1 367 ? -3.764 -33.312 8.977 1 97.94 367 PRO A CA 1
ATOM 2698 C C . PRO A 1 367 ? -3.131 -34.531 9.609 1 97.94 367 PRO A C 1
ATOM 2700 O O . PRO A 1 367 ? -3.789 -35.25 10.367 1 97.94 367 PRO A O 1
ATOM 2703 N N . ALA A 1 368 ? -1.949 -34.812 9.281 1 97.75 368 ALA A N 1
ATOM 2704 C CA . ALA A 1 368 ? -1.192 -35.906 9.852 1 97.75 368 ALA A CA 1
ATOM 2705 C C . ALA A 1 368 ? 0.04 -35.406 10.602 1 97.75 368 ALA A C 1
ATOM 2707 O O . ALA A 1 368 ? 0.846 -34.656 10.047 1 97.75 368 ALA A O 1
ATOM 2708 N N . ALA A 1 369 ? 0.259 -35.938 11.781 1 96.75 369 ALA A N 1
ATOM 2709 C CA . ALA A 1 369 ? 1.313 -35.438 12.672 1 96.75 369 ALA A CA 1
ATOM 2710 C C . ALA A 1 369 ? 2.695 -35.75 12.094 1 96.75 369 ALA A C 1
ATOM 2712 O O . ALA A 1 369 ? 3.615 -34.938 12.227 1 96.75 369 ALA A O 1
ATOM 2713 N N . ASP A 1 370 ? 2.85 -36.875 11.562 1 95.88 370 ASP A N 1
ATOM 2714 C CA . ASP A 1 370 ? 4.148 -37.25 11.016 1 95.88 370 ASP A CA 1
ATOM 2715 C C . ASP A 1 370 ? 4.516 -36.375 9.812 1 95.88 370 ASP A C 1
ATOM 2717 O O . ASP A 1 370 ? 5.672 -35.969 9.664 1 95.88 370 ASP A O 1
ATOM 2721 N N . LEU A 1 371 ? 3.551 -36.125 8.969 1 95.31 371 LEU A N 1
ATOM 2722 C CA . LEU A 1 371 ? 3.789 -35.219 7.832 1 95.31 371 LEU A CA 1
ATOM 2723 C C . LEU A 1 371 ? 4.082 -33.812 8.297 1 95.31 371 LEU A C 1
ATOM 2725 O O . LEU A 1 371 ? 4.914 -33.125 7.715 1 95.31 371 LEU A O 1
ATOM 2729 N N . THR A 1 372 ? 3.42 -33.344 9.352 1 94 372 THR A N 1
ATOM 2730 C CA . THR A 1 372 ? 3.639 -32.031 9.922 1 94 372 THR A CA 1
ATOM 2731 C C . THR A 1 372 ? 5.059 -31.906 10.469 1 94 372 THR A C 1
ATOM 2733 O O . THR A 1 372 ? 5.699 -30.859 10.312 1 94 372 THR A O 1
ATOM 2736 N N . ALA A 1 373 ? 5.562 -32.938 11.07 1 92.31 373 ALA A N 1
ATOM 2737 C CA . ALA A 1 373 ? 6.891 -32.938 11.68 1 92.31 373 ALA A CA 1
ATOM 2738 C C . ALA A 1 373 ? 7.98 -32.844 10.617 1 92.31 373 ALA A C 1
ATOM 2740 O O . ALA A 1 373 ? 9.047 -32.281 10.875 1 92.31 373 ALA A O 1
ATOM 2741 N N . ASP A 1 374 ? 7.707 -33.25 9.461 1 88.69 374 ASP A N 1
ATOM 2742 C CA . ASP A 1 374 ? 8.703 -33.281 8.391 1 88.69 374 ASP A CA 1
ATOM 2743 C C . ASP A 1 374 ? 8.703 -31.969 7.598 1 88.69 374 ASP A C 1
ATOM 2745 O O . ASP A 1 374 ? 9.641 -31.703 6.844 1 88.69 374 ASP A O 1
ATOM 2749 N N . TYR A 1 375 ? 7.762 -31.234 7.734 1 86.19 375 TYR A N 1
ATOM 2750 C CA . TYR A 1 375 ? 7.676 -29.953 7.051 1 86.19 375 TYR A CA 1
ATOM 2751 C C . TYR A 1 375 ? 8.648 -28.953 7.648 1 86.19 375 TYR A C 1
ATOM 2753 O O . TYR A 1 375 ? 8.844 -28.906 8.867 1 86.19 375 TYR A O 1
ATOM 2761 N N . PRO A 1 376 ? 9.375 -28.125 6.879 1 81.19 376 PRO A N 1
ATOM 2762 C CA . PRO A 1 376 ? 9.25 -27.938 5.43 1 81.19 376 PRO A CA 1
ATOM 2763 C C . PRO A 1 376 ? 10.312 -28.703 4.652 1 81.19 376 PRO A C 1
ATOM 2765 O O . PRO A 1 376 ? 10.477 -28.5 3.447 1 81.19 376 PRO A O 1
ATOM 2768 N N . ARG A 1 377 ? 11.07 -29.5 5.336 1 79.31 377 ARG A N 1
ATOM 2769 C CA . ARG A 1 377 ? 12.102 -30.281 4.656 1 79.31 377 ARG A CA 1
ATOM 2770 C C . ARG A 1 377 ? 11.508 -31.109 3.516 1 79.31 377 ARG A C 1
ATOM 2772 O O . ARG A 1 377 ? 12.156 -31.297 2.482 1 79.31 377 ARG A O 1
ATOM 2779 N N . ARG A 1 378 ? 10.328 -31.5 3.848 1 80.88 378 ARG A N 1
ATOM 2780 C CA . ARG A 1 378 ? 9.539 -32.188 2.834 1 80.88 378 ARG A CA 1
ATOM 2781 C C . ARG A 1 378 ? 8.117 -31.656 2.783 1 80.88 378 ARG A C 1
ATOM 2783 O O . ARG A 1 378 ? 7.586 -31.188 3.793 1 80.88 378 ARG A O 1
ATOM 2790 N N . THR A 1 379 ? 7.562 -31.688 1.569 1 87 379 THR A N 1
ATOM 2791 C CA . THR A 1 379 ? 6.152 -31.359 1.39 1 87 379 THR A CA 1
ATOM 2792 C C . THR A 1 379 ? 5.34 -32.594 1.062 1 87 379 THR A C 1
ATOM 2794 O O . THR A 1 379 ? 4.625 -32.656 0.059 1 87 379 THR A O 1
ATOM 2797 N N . ALA A 1 380 ? 5.426 -33.5 1.977 1 91.44 380 ALA A N 1
ATOM 2798 C CA . ALA A 1 380 ? 4.895 -34.844 1.73 1 91.44 380 ALA A CA 1
ATOM 2799 C C . ALA A 1 380 ? 3.377 -34.844 1.877 1 91.44 380 ALA A C 1
ATOM 2801 O O . ALA A 1 380 ? 2.805 -34.031 2.604 1 91.44 380 ALA A O 1
ATOM 2802 N N . ALA A 1 381 ? 2.75 -35.75 1.198 1 96.31 381 ALA A N 1
ATOM 2803 C CA . ALA A 1 381 ? 1.312 -36 1.255 1 96.31 381 ALA A CA 1
ATOM 2804 C C . ALA A 1 381 ? 0.993 -37.469 0.974 1 96.31 381 ALA A C 1
ATOM 2806 O O . ALA A 1 381 ? 1.808 -38.188 0.388 1 96.31 381 ALA A O 1
ATOM 2807 N N . ARG A 1 382 ? -0.123 -37.906 1.484 1 98.19 382 ARG A N 1
ATOM 2808 C CA . ARG A 1 382 ? -0.632 -39.219 1.22 1 98.19 382 ARG A CA 1
ATOM 2809 C C . ARG A 1 382 ? -2.045 -39.188 0.646 1 98.19 382 ARG A C 1
ATOM 2811 O O . ARG A 1 382 ? -2.896 -38.438 1.148 1 98.19 382 ARG A O 1
ATOM 2818 N N . VAL A 1 383 ? -2.229 -39.906 -0.387 1 98.56 383 VAL A N 1
ATOM 2819 C CA . VAL A 1 383 ? -3.527 -39.969 -1.046 1 98.56 383 VAL A CA 1
ATOM 2820 C C . VAL A 1 383 ? -4.074 -41.406 -0.969 1 98.56 383 VAL A C 1
ATOM 2822 O O . VAL A 1 383 ? -3.348 -42.375 -1.223 1 98.56 383 VAL A O 1
ATOM 2825 N N . HIS A 1 384 ? -5.336 -41.531 -0.543 1 98.44 384 HIS A N 1
ATOM 2826 C CA . HIS A 1 384 ? -6.062 -42.781 -0.534 1 98.44 384 HIS A CA 1
ATOM 2827 C C . HIS A 1 384 ? -7.332 -42.688 -1.375 1 98.44 384 HIS A C 1
ATOM 2829 O O . HIS A 1 384 ? -8.164 -41.812 -1.156 1 98.44 384 HIS A O 1
ATOM 2835 N N . VAL A 1 385 ? -7.492 -43.625 -2.309 1 98.5 385 VAL A N 1
ATOM 2836 C CA . VAL A 1 385 ? -8.68 -43.688 -3.16 1 98.5 385 VAL A CA 1
ATOM 2837 C C . VAL A 1 385 ? -9.406 -45 -2.955 1 98.5 385 VAL A C 1
ATOM 2839 O O . VAL A 1 385 ? -8.805 -46.062 -3.062 1 98.5 385 VAL A O 1
ATOM 2842 N N . ARG A 1 386 ? -10.641 -44.812 -2.656 1 98.31 386 ARG A N 1
ATOM 2843 C CA . ARG A 1 386 ? -11.523 -45.969 -2.623 1 98.31 386 ARG A CA 1
ATOM 2844 C C . ARG A 1 386 ? -12.469 -45.969 -3.82 1 98.31 386 ARG A C 1
ATOM 2846 O O . ARG A 1 386 ? -13.109 -44.969 -4.113 1 98.31 386 ARG A O 1
ATOM 2853 N N . THR A 1 387 ? -12.539 -47.125 -4.457 1 97.88 387 THR A N 1
ATOM 2854 C CA . THR A 1 387 ? -13.406 -47.219 -5.629 1 97.88 387 THR A CA 1
ATOM 2855 C C . THR A 1 387 ? -14.789 -47.75 -5.25 1 97.88 387 THR A C 1
ATOM 2857 O O . THR A 1 387 ? -14.969 -48.312 -4.16 1 97.88 387 THR A O 1
ATOM 2860 N N . ARG A 1 388 ? -15.719 -47.531 -6.125 1 96.56 388 ARG A N 1
ATOM 2861 C CA . ARG A 1 388 ? -17.094 -47.969 -5.891 1 96.56 388 ARG A CA 1
ATOM 2862 C C . ARG A 1 388 ? -17.188 -49.5 -5.816 1 96.56 388 ARG A C 1
ATOM 2864 O O . ARG A 1 388 ? -18.047 -50.031 -5.121 1 96.56 388 ARG A O 1
ATOM 2871 N N . ASP A 1 389 ? -16.312 -50.188 -6.457 1 96.25 389 ASP A N 1
ATOM 2872 C CA . ASP A 1 389 ? -16.312 -51.656 -6.445 1 96.25 389 ASP A CA 1
ATOM 2873 C C . ASP A 1 389 ? -15.547 -52.188 -5.242 1 96.25 389 ASP A C 1
ATOM 2875 O O . ASP A 1 389 ? -15.328 -53.406 -5.133 1 96.25 389 ASP A O 1
ATOM 2879 N N . GLY A 1 390 ? -15.016 -51.281 -4.43 1 95.69 390 GLY A N 1
ATOM 2880 C CA . GLY A 1 390 ? -14.484 -51.719 -3.143 1 95.69 390 GLY A CA 1
ATOM 2881 C C . GLY A 1 390 ? -12.969 -51.781 -3.117 1 95.69 390 GLY A C 1
ATOM 2882 O O . GLY A 1 390 ? -12.367 -52 -2.068 1 95.69 390 GLY A O 1
ATOM 2883 N N . ARG A 1 391 ? -12.211 -51.531 -4.195 1 97.31 391 ARG A N 1
ATOM 2884 C CA . ARG A 1 391 ? -10.75 -51.5 -4.219 1 97.31 391 ARG A CA 1
ATOM 2885 C C . ARG A 1 391 ? -10.211 -50.25 -3.551 1 97.31 391 ARG A C 1
ATOM 2887 O O . ARG A 1 391 ? -10.891 -49.219 -3.502 1 97.31 391 ARG A O 1
ATOM 2894 N N . GLU A 1 392 ? -8.992 -50.438 -2.986 1 97.69 392 GLU A N 1
ATOM 2895 C CA . GLU A 1 392 ? -8.312 -49.312 -2.332 1 97.69 392 GLU A CA 1
ATOM 2896 C C . GLU A 1 392 ? -6.906 -49.125 -2.898 1 97.69 392 GLU A C 1
ATOM 2898 O O . GLU A 1 392 ? -6.172 -50.094 -3.1 1 97.69 392 GLU A O 1
ATOM 2903 N N . PHE A 1 393 ? -6.621 -47.969 -3.207 1 98.25 393 PHE A N 1
ATOM 2904 C CA . PHE A 1 393 ? -5.309 -47.562 -3.711 1 98.25 393 PHE A CA 1
ATOM 2905 C C . PHE A 1 393 ? -4.715 -46.438 -2.873 1 98.25 393 PHE A C 1
ATOM 2907 O O . PHE A 1 393 ? -5.434 -45.562 -2.424 1 98.25 393 PHE A O 1
ATOM 2914 N N . SER A 1 394 ? -3.438 -46.5 -2.623 1 97.75 394 SER A N 1
ATOM 2915 C CA . SER A 1 394 ? -2.77 -45.469 -1.847 1 97.75 394 SER A CA 1
ATOM 2916 C C . SER A 1 394 ? -1.416 -45.094 -2.451 1 97.75 394 SER A C 1
ATOM 2918 O O . SER A 1 394 ? -0.787 -45.938 -3.111 1 97.75 394 SER A O 1
ATOM 2920 N N . ARG A 1 395 ? -1.043 -43.906 -2.211 1 97.88 395 ARG A N 1
ATOM 2921 C CA . ARG A 1 395 ? 0.265 -43.438 -2.646 1 97.88 395 ARG A CA 1
ATOM 2922 C C . ARG A 1 395 ? 0.76 -42.312 -1.75 1 97.88 395 ARG A C 1
ATOM 2924 O O . ARG A 1 395 ? -0.018 -41.438 -1.351 1 97.88 395 ARG A O 1
ATOM 2931 N N . GLU A 1 396 ? 1.995 -42.438 -1.367 1 96.31 396 GLU A N 1
ATOM 2932 C CA . GLU A 1 396 ? 2.67 -41.375 -0.643 1 96.31 396 GLU A CA 1
ATOM 2933 C C . GLU A 1 396 ? 3.746 -40.719 -1.503 1 96.31 396 GLU A C 1
ATOM 2935 O O . GLU A 1 396 ? 4.516 -41.406 -2.174 1 96.31 396 GLU A O 1
ATOM 2940 N N . GLU A 1 397 ? 3.711 -39.469 -1.615 1 94.56 397 GLU A N 1
ATOM 2941 C CA . GLU A 1 397 ? 4.738 -38.656 -2.295 1 94.56 397 GLU A CA 1
ATOM 2942 C C . GLU A 1 397 ? 5.484 -37.781 -1.313 1 94.56 397 GLU A C 1
ATOM 2944 O O . GLU A 1 397 ? 4.863 -37.062 -0.528 1 94.56 397 GLU A O 1
ATOM 2949 N N . THR A 1 398 ? 6.812 -37.812 -1.329 1 91.19 398 THR A N 1
ATOM 2950 C CA . THR A 1 398 ? 7.621 -37 -0.446 1 91.19 398 THR A CA 1
ATOM 2951 C C . THR A 1 398 ? 8.047 -35.719 -1.155 1 91.19 398 THR A C 1
ATOM 2953 O O . THR A 1 398 ? 8.477 -34.75 -0.511 1 91.19 398 THR A O 1
ATOM 2956 N N . ASP A 1 399 ? 8.031 -35.75 -2.398 1 91.06 399 ASP A N 1
ATOM 2957 C CA . ASP A 1 399 ? 8.352 -34.594 -3.258 1 91.06 399 ASP A CA 1
ATOM 2958 C C . ASP A 1 399 ? 7.66 -34.719 -4.613 1 91.06 399 ASP A C 1
ATOM 2960 O O . ASP A 1 399 ? 6.742 -35.531 -4.773 1 91.06 399 ASP A O 1
ATOM 2964 N N . TYR A 1 400 ? 7.875 -33.875 -5.512 1 92.38 400 TYR A N 1
ATOM 2965 C CA . TYR A 1 400 ? 7.375 -33.875 -6.883 1 92.38 400 TYR A CA 1
ATOM 2966 C C . TYR A 1 400 ? 8.367 -33.219 -7.836 1 92.38 400 TYR A C 1
ATOM 2968 O O . TYR A 1 400 ? 9.312 -32.562 -7.398 1 92.38 400 TYR A O 1
ATOM 2976 N N . GLU A 1 401 ? 8.258 -33.594 -9.172 1 95 401 GLU A N 1
ATOM 2977 C CA . GLU A 1 401 ? 9.109 -32.938 -10.148 1 95 401 GLU A CA 1
ATOM 2978 C C . GLU A 1 401 ? 8.883 -31.422 -10.125 1 95 401 GLU A C 1
ATOM 2980 O O . GLU A 1 401 ? 7.809 -30.938 -10.484 1 95 401 GLU A O 1
ATOM 2985 N N . GLY A 1 402 ? 9.805 -30.609 -9.766 1 95.75 402 GLY A N 1
ATOM 2986 C CA . GLY A 1 402 ? 9.75 -29.172 -9.578 1 95.75 402 GLY A CA 1
ATOM 2987 C C . GLY A 1 402 ? 10.281 -28.719 -8.234 1 95.75 402 GLY A C 1
ATOM 2988 O O . GLY A 1 402 ? 10.578 -27.547 -8.039 1 95.75 402 GLY A O 1
ATOM 2989 N N . SER A 1 403 ? 10.398 -29.719 -7.293 1 94.88 403 SER A N 1
ATOM 2990 C CA . SER A 1 403 ? 11.016 -29.438 -6 1 94.88 403 SER A CA 1
ATOM 2991 C C . SER A 1 403 ? 12.531 -29.297 -6.133 1 94.88 403 SER A C 1
ATOM 2993 O O . SER A 1 403 ? 13.125 -29.766 -7.098 1 94.88 403 SER A O 1
ATOM 2995 N N . PRO A 1 404 ? 13.141 -28.609 -5.18 1 93.06 404 PRO A N 1
ATOM 2996 C CA . PRO A 1 404 ? 14.602 -28.5 -5.219 1 93.06 404 PRO A CA 1
ATOM 2997 C C . PRO A 1 404 ? 15.289 -29.859 -5.215 1 93.06 404 PRO A C 1
ATOM 2999 O O . PRO A 1 404 ? 16.375 -30.016 -5.789 1 93.06 404 PRO A O 1
ATOM 3002 N N . THR A 1 405 ? 14.648 -30.891 -4.699 1 92.12 405 THR A N 1
ATOM 3003 C CA . THR A 1 405 ? 15.219 -32.219 -4.633 1 92.12 405 THR A CA 1
ATOM 3004 C C . THR A 1 405 ? 15.031 -32.969 -5.957 1 92.12 405 THR A C 1
ATOM 3006 O O . THR A 1 405 ? 15.711 -33.969 -6.223 1 92.12 405 THR A O 1
ATOM 3009 N N . ARG A 1 406 ? 14.094 -32.562 -6.766 1 94.06 406 ARG A N 1
ATOM 3010 C CA . ARG A 1 406 ? 13.812 -33.094 -8.102 1 94.06 406 ARG A CA 1
ATOM 3011 C C . ARG A 1 406 ? 13.492 -31.953 -9.07 1 94.06 406 ARG A C 1
ATOM 3013 O O . ARG A 1 406 ? 12.391 -31.875 -9.602 1 94.06 406 ARG A O 1
ATOM 3020 N N . PRO A 1 407 ? 14.508 -31.141 -9.289 1 94.94 407 PRO A N 1
ATOM 3021 C CA . PRO A 1 407 ? 14.25 -29.906 -10.031 1 94.94 407 PRO A CA 1
ATOM 3022 C C . PRO A 1 407 ? 13.812 -30.172 -11.477 1 94.94 407 PRO A C 1
ATOM 3024 O O . PRO A 1 407 ? 14.305 -31.094 -12.109 1 94.94 407 PRO A O 1
ATOM 3027 N N . MET A 1 408 ? 12.914 -29.391 -11.961 1 96.94 408 MET A N 1
ATOM 3028 C CA . MET A 1 408 ? 12.516 -29.422 -13.359 1 96.94 408 MET A CA 1
ATOM 3029 C C . MET A 1 408 ? 13.664 -29 -14.266 1 96.94 408 MET A C 1
ATOM 3031 O O . MET A 1 408 ? 14.297 -27.969 -14.031 1 96.94 408 MET A O 1
ATOM 3035 N N . SER A 1 409 ? 13.961 -29.766 -15.289 1 97.38 409 SER A N 1
ATOM 3036 C CA . SER A 1 409 ? 15.016 -29.406 -16.234 1 97.38 409 SER A CA 1
ATOM 3037 C C . SER A 1 409 ? 14.578 -28.297 -17.172 1 97.38 409 SER A C 1
ATOM 3039 O O . SER A 1 409 ? 13.391 -27.953 -17.219 1 97.38 409 SER A O 1
ATOM 3041 N N . TRP A 1 410 ? 15.562 -27.688 -17.828 1 98.19 410 TRP A N 1
ATOM 3042 C CA . TRP A 1 410 ? 15.273 -26.672 -18.844 1 98.19 410 TRP A CA 1
ATOM 3043 C C . TRP A 1 410 ? 14.289 -27.219 -19.875 1 98.19 410 TRP A C 1
ATOM 3045 O O . TRP A 1 410 ? 13.32 -26.531 -20.219 1 98.19 410 TRP A O 1
ATOM 3055 N N . GLU A 1 411 ? 14.492 -28.438 -20.328 1 98.19 411 GLU A N 1
ATOM 3056 C CA . GLU A 1 411 ? 13.656 -29.062 -21.359 1 98.19 411 GLU A CA 1
ATOM 3057 C C . GLU A 1 411 ? 12.219 -29.219 -20.859 1 98.19 411 GLU A C 1
ATOM 3059 O O . GLU A 1 411 ? 11.273 -29.031 -21.625 1 98.19 411 GLU A O 1
ATOM 3064 N N . ARG A 1 412 ? 12.07 -29.562 -19.594 1 97.69 412 ARG A N 1
ATOM 3065 C CA . ARG A 1 412 ? 10.742 -29.734 -19.016 1 97.69 412 ARG A CA 1
ATOM 3066 C C . ARG A 1 412 ? 10.023 -28.391 -18.906 1 97.69 412 ARG A C 1
ATOM 3068 O O . ARG A 1 412 ? 8.797 -28.312 -19.047 1 97.69 412 ARG A O 1
ATOM 3075 N N . VAL A 1 413 ? 10.773 -27.328 -18.641 1 98.56 413 VAL A N 1
ATOM 3076 C CA . VAL A 1 413 ? 10.18 -26 -18.578 1 98.56 413 VAL A CA 1
ATOM 3077 C C . VAL A 1 413 ? 9.805 -25.531 -19.984 1 98.56 413 VAL A C 1
ATOM 3079 O O . VAL A 1 413 ? 8.781 -24.875 -20.172 1 98.56 413 VAL A O 1
ATOM 3082 N N . VAL A 1 414 ? 10.625 -25.844 -21 1 98.62 414 VAL A N 1
ATOM 3083 C CA . VAL A 1 414 ? 10.273 -25.547 -22.391 1 98.62 414 VAL A CA 1
ATOM 3084 C C . VAL A 1 414 ? 8.977 -26.25 -22.75 1 98.62 414 VAL A C 1
ATOM 3086 O O . VAL A 1 414 ? 8.102 -25.672 -23.406 1 98.62 414 VAL A O 1
ATOM 3089 N N . ASP A 1 415 ? 8.852 -27.516 -22.328 1 97.62 415 ASP A N 1
ATOM 3090 C CA . ASP A 1 415 ? 7.625 -28.281 -22.562 1 97.62 415 ASP A CA 1
ATOM 3091 C C . ASP A 1 415 ? 6.426 -27.578 -21.922 1 97.62 415 ASP A C 1
ATOM 3093 O O . ASP A 1 415 ? 5.352 -27.5 -22.516 1 97.62 415 ASP A O 1
ATOM 3097 N N . LYS A 1 416 ? 6.609 -27.141 -20.688 1 97.62 416 LYS A N 1
ATOM 3098 C CA . LYS A 1 416 ? 5.574 -26.391 -19.969 1 97.62 416 LYS A CA 1
ATOM 3099 C C . LYS A 1 416 ? 5.199 -25.125 -20.703 1 97.62 416 LYS A C 1
ATOM 3101 O O . LYS A 1 416 ? 4.02 -24.797 -20.844 1 97.62 416 LYS A O 1
ATOM 3106 N N . PHE A 1 417 ? 6.23 -24.406 -21.219 1 98.56 417 PHE A N 1
ATOM 3107 C CA . PHE A 1 417 ? 6 -23.188 -21.984 1 98.56 417 PHE A CA 1
ATOM 3108 C C . PHE A 1 417 ? 5.219 -23.484 -23.25 1 98.56 417 PHE A C 1
ATOM 3110 O O . PHE A 1 417 ? 4.254 -22.781 -23.562 1 98.56 417 PHE A O 1
ATOM 3117 N N . ASP A 1 418 ? 5.625 -24.484 -23.922 1 97.88 418 ASP A N 1
ATOM 3118 C CA . ASP A 1 418 ? 4.961 -24.844 -25.172 1 97.88 418 ASP A CA 1
ATOM 3119 C C . ASP A 1 418 ? 3.492 -25.188 -24.938 1 97.88 418 ASP A C 1
ATOM 3121 O O . ASP A 1 418 ? 2.621 -24.766 -25.703 1 97.88 418 ASP A O 1
ATOM 3125 N N . TRP A 1 419 ? 3.275 -25.922 -23.891 1 96.88 419 TRP A N 1
ATOM 3126 C CA . TRP A 1 419 ? 1.923 -26.312 -23.5 1 96.88 419 TRP A CA 1
ATOM 3127 C C . TRP A 1 419 ? 1.065 -25.094 -23.203 1 96.88 419 TRP A C 1
ATOM 3129 O O . TRP A 1 419 ? -0.036 -24.953 -23.734 1 96.88 419 TRP A O 1
ATOM 3139 N N . LEU A 1 420 ? 1.514 -24.156 -22.438 1 97.56 420 LEU A N 1
ATOM 3140 C CA . LEU A 1 420 ? 0.749 -23 -22 1 97.56 420 LEU A CA 1
ATOM 3141 C C . LEU A 1 420 ? 0.613 -21.969 -23.125 1 97.56 420 LEU A C 1
ATOM 3143 O O . LEU A 1 420 ? -0.4 -21.281 -23.219 1 97.56 420 LEU A O 1
ATOM 3147 N N . ALA A 1 421 ? 1.607 -21.875 -24 1 98.06 421 ALA A N 1
ATOM 3148 C CA . ALA A 1 421 ? 1.688 -20.797 -24.984 1 98.06 421 ALA A CA 1
ATOM 3149 C C . ALA A 1 421 ? 1.009 -21.188 -26.281 1 98.06 421 ALA A C 1
ATOM 3151 O O . ALA A 1 421 ? 0.695 -20.312 -27.109 1 98.06 421 ALA A O 1
ATOM 3152 N N . GLU A 1 422 ? 0.769 -22.453 -26.469 1 97.75 422 GLU A N 1
ATOM 3153 C CA . GLU A 1 422 ? 0.306 -22.984 -27.75 1 97.75 422 GLU A CA 1
ATOM 3154 C C . GLU A 1 422 ? -0.914 -22.219 -28.25 1 97.75 422 GLU A C 1
ATOM 3156 O O . GLU A 1 422 ? -1.001 -21.875 -29.438 1 97.75 422 GLU A O 1
ATOM 3161 N N . PRO A 1 423 ? -1.853 -21.859 -27.406 1 97.56 423 PRO A N 1
ATOM 3162 C CA . PRO A 1 423 ? -3.037 -21.172 -27.906 1 97.56 423 PRO A CA 1
ATOM 3163 C C . PRO A 1 423 ? -2.732 -19.75 -28.375 1 97.56 423 PRO A C 1
ATOM 3165 O O . PRO A 1 423 ? -3.537 -19.141 -29.094 1 97.56 423 PRO A O 1
ATOM 3168 N N . PHE A 1 424 ? -1.565 -19.141 -28.062 1 98.25 424 PHE A N 1
ATOM 3169 C CA . PHE A 1 424 ? -1.381 -17.703 -28.203 1 98.25 424 PHE A CA 1
ATOM 3170 C C . PHE A 1 424 ? -0.265 -17.391 -29.203 1 98.25 424 PHE A C 1
ATOM 3172 O O . PHE A 1 424 ? -0.137 -16.266 -29.672 1 98.25 424 PHE A O 1
ATOM 3179 N N . CYS A 1 425 ? 0.559 -18.344 -29.438 1 96.12 425 CYS A N 1
ATOM 3180 C CA . CYS A 1 425 ? 1.621 -18.094 -30.406 1 96.12 425 CYS A CA 1
ATOM 3181 C C . CYS A 1 425 ? 2.033 -19.375 -31.109 1 96.12 425 CYS A C 1
ATOM 3183 O O . CYS A 1 425 ? 1.952 -20.453 -30.547 1 96.12 425 CYS A O 1
ATOM 3185 N N . GLY A 1 426 ? 2.439 -19.297 -32.406 1 96.88 426 GLY A N 1
ATOM 3186 C CA . GLY A 1 426 ? 2.879 -20.422 -33.219 1 96.88 426 GLY A CA 1
ATOM 3187 C C . GLY A 1 426 ? 4.23 -20.969 -32.812 1 96.88 426 GLY A C 1
ATOM 3188 O O . GLY A 1 426 ? 4.906 -20.391 -31.953 1 96.88 426 GLY A O 1
ATOM 3189 N N . ALA A 1 427 ? 4.652 -22.078 -33.406 1 97.31 427 ALA A N 1
ATOM 3190 C CA . ALA A 1 427 ? 5.871 -22.797 -33.031 1 97.31 427 ALA A CA 1
ATOM 3191 C C . ALA A 1 427 ? 7.105 -21.922 -33.25 1 97.31 427 ALA A C 1
ATOM 3193 O O . ALA A 1 427 ? 8.055 -22 -32.469 1 97.31 427 ALA A O 1
ATOM 3194 N N . ALA A 1 428 ? 7.133 -21.125 -34.25 1 98.44 428 ALA A N 1
ATOM 3195 C CA . ALA A 1 428 ? 8.289 -20.297 -34.562 1 98.44 428 ALA A CA 1
ATOM 3196 C C . ALA A 1 428 ? 8.516 -19.234 -33.469 1 98.44 428 ALA A C 1
ATOM 3198 O O . ALA A 1 428 ? 9.648 -19.047 -33.031 1 98.44 428 ALA A O 1
ATOM 3199 N N . LEU A 1 429 ? 7.445 -18.516 -33.156 1 98.62 429 LEU A N 1
ATOM 3200 C CA . LEU A 1 429 ? 7.562 -17.5 -32.125 1 98.62 429 LEU A CA 1
ATOM 3201 C C . LEU A 1 429 ? 7.945 -18.141 -30.781 1 98.62 429 LEU A C 1
ATOM 3203 O O . LEU A 1 429 ? 8.734 -17.562 -30.016 1 98.62 429 LEU A O 1
ATOM 3207 N N . ARG A 1 430 ? 7.379 -19.297 -30.406 1 98.69 430 ARG A N 1
ATOM 3208 C CA . ARG A 1 430 ? 7.746 -20 -29.188 1 98.69 430 ARG A CA 1
ATOM 3209 C C . ARG A 1 430 ? 9.234 -20.328 -29.172 1 98.69 430 ARG A C 1
ATOM 3211 O O . ARG A 1 430 ? 9.906 -20.141 -28.156 1 98.69 430 ARG A O 1
ATOM 3218 N N . ALA A 1 431 ? 9.727 -20.828 -30.281 1 98.75 431 ALA A N 1
ATOM 3219 C CA . ALA A 1 431 ? 11.148 -21.156 -30.391 1 98.75 431 ALA A CA 1
ATOM 3220 C C . ALA A 1 431 ? 12 -19.906 -30.203 1 98.75 431 ALA A C 1
ATOM 3222 O O . ALA A 1 431 ? 13.055 -19.953 -29.562 1 98.75 431 ALA A O 1
ATOM 3223 N N . ASP A 1 432 ? 11.578 -18.781 -30.766 1 98.88 432 ASP A N 1
ATOM 3224 C CA . ASP A 1 432 ? 12.305 -17.531 -30.641 1 98.88 432 ASP A CA 1
ATOM 3225 C C . ASP A 1 432 ? 12.352 -17.062 -29.188 1 98.88 432 ASP A C 1
ATOM 3227 O O . ASP A 1 432 ? 13.375 -16.547 -28.734 1 98.88 432 ASP A O 1
ATOM 3231 N N . ILE A 1 433 ? 11.242 -17.203 -28.5 1 98.94 433 ILE A N 1
ATOM 3232 C CA . ILE A 1 433 ? 11.18 -16.797 -27.094 1 98.94 433 ILE A CA 1
ATOM 3233 C C . ILE A 1 433 ? 12.109 -17.656 -26.266 1 98.94 433 ILE A C 1
ATOM 3235 O O . ILE A 1 433 ? 12.859 -17.156 -25.422 1 98.94 433 ILE A O 1
ATOM 3239 N N . VAL A 1 434 ? 12.047 -18.984 -26.453 1 98.94 434 VAL A N 1
ATOM 3240 C CA . VAL A 1 434 ? 12.914 -19.906 -25.719 1 98.94 434 VAL A CA 1
ATOM 3241 C C . VAL A 1 434 ? 14.375 -19.547 -25.969 1 98.94 434 VAL A C 1
ATOM 3243 O O . VAL A 1 434 ? 15.18 -19.5 -25.031 1 98.94 434 VAL A O 1
ATOM 3246 N N . ALA A 1 435 ? 14.734 -19.297 -27.219 1 98.88 435 ALA A N 1
ATOM 3247 C CA . ALA A 1 435 ? 16.109 -18.938 -27.578 1 98.88 435 ALA A CA 1
ATOM 3248 C C . ALA A 1 435 ? 16.531 -17.625 -26.938 1 98.88 435 ALA A C 1
ATOM 3250 O O . ALA A 1 435 ? 17.656 -17.5 -26.453 1 98.88 435 ALA A O 1
ATOM 3251 N N . ALA A 1 436 ? 15.641 -16.656 -26.969 1 98.88 436 ALA A N 1
ATOM 3252 C CA . ALA A 1 436 ? 15.93 -15.359 -26.359 1 98.88 436 ALA A CA 1
ATOM 3253 C C . ALA A 1 436 ? 16.203 -15.492 -24.859 1 98.88 436 ALA A C 1
ATOM 3255 O O . ALA A 1 436 ? 17.109 -14.859 -24.328 1 98.88 436 ALA A O 1
ATOM 3256 N N . VAL A 1 437 ? 15.43 -16.297 -24.172 1 98.94 437 VAL A N 1
ATOM 3257 C CA . VAL A 1 437 ? 15.617 -16.484 -22.734 1 98.94 437 VAL A CA 1
ATOM 3258 C C . VAL A 1 437 ? 16.922 -17.234 -22.484 1 98.94 437 VAL A C 1
ATOM 3260 O O . VAL A 1 437 ? 17.672 -16.906 -21.562 1 98.94 437 VAL A O 1
ATOM 3263 N N . ALA A 1 438 ? 17.188 -18.266 -23.266 1 98.69 438 ALA A N 1
ATOM 3264 C CA . ALA A 1 438 ? 18.406 -19.062 -23.125 1 98.69 438 ALA A CA 1
ATOM 3265 C C . ALA A 1 438 ? 19.641 -18.172 -23.266 1 98.69 438 ALA A C 1
ATOM 3267 O O . ALA A 1 438 ? 20.656 -18.406 -22.609 1 98.69 438 ALA A O 1
ATOM 3268 N N . GLN A 1 439 ? 19.547 -17.141 -24.109 1 98.25 439 GLN A N 1
ATOM 3269 C CA . GLN A 1 439 ? 20.703 -16.281 -24.375 1 98.25 439 GLN A CA 1
ATOM 3270 C C . GLN A 1 439 ? 20.469 -14.875 -23.859 1 98.25 439 GLN A C 1
ATOM 3272 O O . GLN A 1 439 ? 21 -13.906 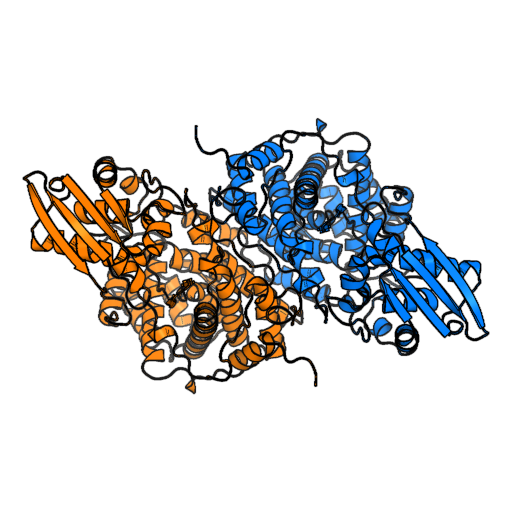-24.391 1 98.25 439 GLN A O 1
ATOM 3277 N N . ILE A 1 440 ? 19.641 -14.789 -22.859 1 98.5 440 ILE A N 1
ATOM 3278 C CA . ILE A 1 440 ? 19.141 -13.492 -22.438 1 98.5 440 ILE A CA 1
ATOM 3279 C C . ILE A 1 440 ? 20.297 -12.594 -22.016 1 98.5 440 ILE A C 1
ATOM 3281 O O . ILE A 1 440 ? 20.25 -11.375 -22.188 1 98.5 440 ILE A O 1
ATOM 3285 N N . ASP A 1 441 ? 21.406 -13.07 -21.469 1 95.19 441 ASP A N 1
ATOM 3286 C CA . ASP A 1 441 ? 22.531 -12.273 -20.984 1 95.19 441 ASP A CA 1
ATOM 3287 C C . ASP A 1 441 ? 23.312 -11.672 -22.156 1 95.19 441 ASP A C 1
ATOM 3289 O O . ASP A 1 441 ? 24.188 -10.828 -21.953 1 95.19 441 ASP A O 1
ATOM 3293 N N . GLU A 1 442 ? 22.938 -12.031 -23.391 1 97.5 442 GLU A N 1
ATOM 3294 C CA . GLU A 1 442 ? 23.703 -11.602 -24.547 1 97.5 442 GLU A CA 1
ATOM 3295 C C . GLU A 1 442 ? 22.891 -10.672 -25.438 1 97.5 442 GLU A C 1
ATOM 3297 O O . GLU A 1 442 ? 23.359 -10.258 -26.5 1 97.5 442 GLU A O 1
ATOM 3302 N N . ILE A 1 443 ? 21.766 -10.383 -25.062 1 98.62 443 ILE A N 1
ATOM 3303 C CA . ILE A 1 443 ? 20.891 -9.555 -25.906 1 98.62 443 ILE A CA 1
ATOM 3304 C C . ILE A 1 443 ? 20.344 -8.391 -25.094 1 98.62 443 ILE A C 1
ATOM 3306 O O . ILE A 1 443 ? 20.344 -8.438 -23.859 1 98.62 443 ILE A O 1
ATOM 3310 N N . PRO A 1 444 ? 19.938 -7.289 -25.828 1 98.62 444 PRO A N 1
ATOM 3311 C CA . PRO A 1 444 ? 19.156 -6.285 -25.109 1 98.62 444 PRO A CA 1
ATOM 3312 C C . PRO A 1 444 ? 17.812 -6.816 -24.625 1 98.62 444 PRO A C 1
ATOM 3314 O O . PRO A 1 444 ? 17.188 -7.645 -25.312 1 98.62 444 PRO A O 1
ATOM 3317 N N . ILE A 1 445 ? 17.328 -6.32 -23.531 1 98.81 445 ILE A N 1
ATOM 3318 C CA . ILE A 1 445 ? 16.094 -6.84 -22.953 1 98.81 445 ILE A CA 1
ATOM 3319 C C . ILE A 1 445 ? 14.93 -6.57 -23.906 1 98.81 445 ILE A C 1
ATOM 3321 O O . ILE A 1 445 ? 13.938 -7.297 -23.891 1 98.81 445 ILE A O 1
ATOM 3325 N N . THR A 1 446 ? 15.047 -5.539 -24.781 1 98.75 446 THR A N 1
ATOM 3326 C CA . THR A 1 446 ? 13.992 -5.137 -25.703 1 98.75 446 THR A CA 1
ATOM 3327 C C . THR A 1 446 ? 13.75 -6.215 -26.766 1 98.75 446 THR A C 1
ATOM 3329 O O . THR A 1 446 ? 12.672 -6.285 -27.344 1 98.75 446 THR A O 1
ATOM 3332 N N . GLU A 1 447 ? 14.773 -7.07 -26.984 1 98.81 447 GLU A N 1
ATOM 3333 C CA . GLU A 1 447 ? 14.555 -8.188 -27.906 1 98.81 447 GLU A CA 1
ATOM 3334 C C . GLU A 1 447 ? 13.555 -9.188 -27.312 1 98.81 447 GLU A C 1
ATOM 3336 O O . GLU A 1 447 ? 12.672 -9.68 -28.031 1 98.81 447 GLU A O 1
ATOM 3341 N N . LEU A 1 448 ? 13.742 -9.477 -26.062 1 98.88 448 LEU A N 1
ATOM 3342 C CA . LEU A 1 448 ? 12.797 -10.383 -25.406 1 98.88 448 LEU A CA 1
ATOM 3343 C C . LEU A 1 448 ? 11.414 -9.75 -25.328 1 98.88 448 LEU A C 1
ATOM 3345 O O . LEU A 1 448 ? 10.406 -10.406 -25.625 1 98.88 448 LEU A O 1
ATOM 3349 N N . THR A 1 449 ? 11.344 -8.461 -24.906 1 98.88 449 THR A N 1
ATOM 3350 C CA . THR A 1 449 ? 10.031 -7.844 -24.719 1 98.88 449 THR A CA 1
ATOM 3351 C C . THR A 1 449 ? 9.312 -7.707 -26.062 1 98.88 449 THR A C 1
ATOM 3353 O O . THR A 1 449 ? 8.086 -7.805 -26.125 1 98.88 449 THR A O 1
ATOM 3356 N N . ALA A 1 450 ? 10.055 -7.496 -27.141 1 98.75 450 ALA A N 1
ATOM 3357 C CA . ALA A 1 450 ? 9.445 -7.453 -28.469 1 98.75 450 ALA A CA 1
ATOM 3358 C C . ALA A 1 450 ? 8.781 -8.781 -28.812 1 98.75 450 ALA A C 1
ATOM 3360 O O . ALA A 1 450 ? 7.688 -8.812 -29.375 1 98.75 450 ALA A O 1
ATOM 3361 N N . LEU A 1 451 ? 9.469 -9.867 -28.531 1 98.88 451 LEU A N 1
ATOM 3362 C CA . LEU A 1 451 ? 8.914 -11.195 -28.766 1 98.88 451 LEU A CA 1
ATOM 3363 C C . LEU A 1 451 ? 7.652 -11.414 -27.938 1 98.88 451 LEU A C 1
ATOM 3365 O O . LEU A 1 451 ? 6.664 -11.953 -28.438 1 98.88 451 LEU A O 1
ATOM 3369 N N . LEU A 1 452 ? 7.672 -11.008 -26.672 1 98.94 452 LEU A N 1
ATOM 3370 C CA . LEU A 1 452 ? 6.516 -11.164 -25.797 1 98.94 452 LEU A CA 1
ATOM 3371 C C . LEU A 1 452 ? 5.352 -10.297 -26.281 1 98.94 452 LEU A C 1
ATOM 3373 O O . LEU A 1 452 ? 4.191 -10.68 -26.125 1 98.94 452 LEU A O 1
ATOM 3377 N N . GLY A 1 453 ? 5.672 -9.094 -26.828 1 98.81 453 GLY A N 1
ATOM 3378 C CA . GLY A 1 453 ? 4.656 -8.227 -27.406 1 98.81 453 GLY A CA 1
ATOM 3379 C C . GLY A 1 453 ? 4.016 -8.797 -28.656 1 98.81 453 GLY A C 1
ATOM 3380 O O . GLY A 1 453 ? 2.91 -8.398 -29.031 1 98.81 453 GLY A O 1
ATOM 3381 N N . ALA A 1 454 ? 4.695 -9.727 -29.297 1 98.62 454 ALA A N 1
ATOM 3382 C CA . ALA A 1 454 ? 4.215 -10.312 -30.547 1 98.62 454 ALA A CA 1
ATOM 3383 C C . ALA A 1 454 ? 3.256 -11.469 -30.266 1 98.62 454 ALA A C 1
ATOM 3385 O O . ALA A 1 454 ? 2.594 -11.961 -31.188 1 98.62 454 ALA A O 1
ATOM 3386 N N . VAL A 1 455 ? 3.197 -11.898 -29.016 1 98.75 455 VAL A N 1
ATOM 3387 C CA . VAL A 1 455 ? 2.252 -12.938 -28.625 1 98.75 455 VAL A CA 1
ATOM 3388 C C . VAL A 1 455 ? 0.823 -12.43 -28.797 1 98.75 455 VAL A C 1
ATOM 3390 O O . VAL A 1 455 ? 0.537 -11.258 -28.516 1 98.75 455 VAL A O 1
ATOM 3393 N N . SER A 1 456 ? -0.106 -13.305 -29.281 1 98.12 456 SER A N 1
ATOM 3394 C CA . SER A 1 456 ? -1.499 -12.906 -29.453 1 98.12 456 SER A CA 1
ATOM 3395 C C . SER A 1 456 ? -2.195 -12.719 -28.109 1 98.12 456 SER A C 1
ATOM 3397 O O . SER A 1 456 ? -2.061 -13.562 -27.219 1 98.12 456 SER A O 1
ATOM 3399 N N . PRO A 1 457 ? -2.91 -11.648 -27.938 1 96.75 457 PRO A N 1
ATOM 3400 C CA . PRO A 1 457 ? -3.641 -11.445 -26.688 1 96.75 457 PRO A CA 1
ATOM 3401 C C . PRO A 1 457 ? -4.852 -12.367 -26.562 1 96.75 457 PRO A C 1
ATOM 3403 O O . PRO A 1 457 ? -5.449 -12.461 -25.484 1 96.75 457 PRO A O 1
ATOM 3406 N N . VAL A 1 458 ? -5.234 -12.992 -27.656 1 95.75 458 VAL A N 1
ATOM 3407 C CA . VAL A 1 458 ? -6.398 -13.867 -27.688 1 95.75 458 VAL A CA 1
ATOM 3408 C C . VAL A 1 458 ? -5.98 -15.266 -28.141 1 95.75 458 VAL A C 1
ATOM 3410 O O . VAL A 1 458 ? -5.117 -15.414 -29 1 95.75 458 VAL A O 1
ATOM 3413 N N . ALA A 1 459 ? -6.566 -16.25 -27.547 1 96.12 459 ALA A N 1
ATOM 3414 C CA . ALA A 1 459 ? -6.281 -17.625 -27.922 1 96.12 459 ALA A CA 1
ATOM 3415 C C . ALA A 1 459 ? -6.77 -17.922 -29.344 1 96.12 459 ALA A C 1
ATOM 3417 O O . ALA A 1 459 ? -7.875 -17.531 -29.719 1 96.12 459 ALA A O 1
ATOM 3418 N N . ALA A 1 460 ? -5.961 -18.547 -30.109 1 93.88 460 ALA A N 1
ATOM 3419 C CA . ALA A 1 460 ? -6.332 -18.922 -31.469 1 93.88 460 ALA A CA 1
ATOM 3420 C C . ALA A 1 460 ? -7.176 -20.203 -31.469 1 93.88 460 ALA A C 1
ATOM 3422 O O . ALA A 1 460 ? -7.957 -20.438 -32.375 1 93.88 460 ALA A O 1
ATOM 3423 N N . GLY A 1 461 ? -7.109 -21.031 -30.516 1 90.62 461 GLY A N 1
ATOM 3424 C CA . GLY A 1 461 ? -7.801 -22.297 -30.375 1 90.62 461 GLY A CA 1
ATOM 3425 C C . GLY A 1 461 ? -7.414 -23.047 -29.109 1 90.62 461 GLY A C 1
ATOM 3426 O O . GLY A 1 461 ? -6.621 -22.547 -28.312 1 90.62 461 GLY A O 1
ATOM 3427 N N . PRO A 1 462 ? -8.062 -24.141 -28.953 1 89.38 462 PRO A N 1
ATOM 3428 C CA . PRO A 1 462 ? -7.703 -24.969 -27.797 1 89.38 462 PRO A CA 1
ATOM 3429 C C . PRO A 1 462 ? -6.309 -25.578 -27.922 1 89.38 462 PRO A C 1
ATOM 3431 O O . PRO A 1 462 ? -5.73 -25.594 -29.016 1 89.38 462 PRO A O 1
ATOM 3434 N N . ARG A 1 463 ? -5.719 -25.969 -26.797 1 91.38 463 ARG A N 1
ATOM 3435 C CA . ARG A 1 463 ? -4.473 -26.719 -26.812 1 91.38 463 ARG A CA 1
ATOM 3436 C C . ARG A 1 463 ? -4.652 -28.062 -27.531 1 91.38 463 ARG A C 1
ATOM 3438 O O . ARG A 1 463 ? -5.691 -28.703 -27.391 1 91.38 463 ARG A O 1
ATOM 3445 N N . SER A 1 464 ? -3.699 -28.484 -28.297 1 89.06 464 SER A N 1
ATOM 3446 C CA . SER A 1 464 ? -3.811 -29.625 -29.203 1 89.06 464 SER A CA 1
ATOM 3447 C C . SER A 1 464 ? -3.719 -30.938 -28.438 1 89.06 464 SER A C 1
ATOM 3449 O O . SER A 1 464 ? -4.223 -31.969 -28.891 1 89.06 464 SER A O 1
ATOM 3451 N N . LYS A 1 465 ? -3.021 -31.016 -27.359 1 86.56 465 LYS A N 1
ATOM 3452 C CA . LYS A 1 465 ? -2.838 -32.25 -26.594 1 86.56 465 LYS A CA 1
ATOM 3453 C C . LYS A 1 465 ? -2.848 -31.953 -25.094 1 86.56 465 LYS A C 1
ATOM 3455 O O . LYS A 1 465 ? -2.467 -30.859 -24.672 1 86.56 465 LYS A O 1
ATOM 3460 N N . PRO A 1 466 ? -3.322 -33 -24.391 1 83.5 466 PRO A N 1
ATOM 3461 C CA . PRO A 1 466 ? -3.201 -32.844 -22.938 1 83.5 466 PRO A CA 1
ATOM 3462 C C . PRO A 1 466 ? -1.752 -32.875 -22.469 1 83.5 466 PRO A C 1
ATOM 3464 O O . PRO A 1 466 ? -0.916 -33.562 -23.078 1 83.5 466 PRO A O 1
ATOM 3467 N N . ARG A 1 467 ? -1.487 -32.219 -21.438 1 87.62 467 ARG A N 1
ATOM 3468 C CA . ARG A 1 467 ? -0.131 -32.188 -20.891 1 87.62 467 ARG A CA 1
ATOM 3469 C C . ARG A 1 467 ? 0.15 -33.406 -20.031 1 87.62 467 ARG A C 1
ATOM 3471 O O . ARG A 1 467 ? 1.294 -33.875 -19.938 1 87.62 467 ARG A O 1
ATOM 3478 N N . PHE A 1 468 ? -0.896 -33.812 -19.422 1 84.94 468 PHE A N 1
ATOM 3479 C CA . PHE A 1 468 ? -0.7 -34.812 -18.406 1 84.94 468 PHE A CA 1
ATOM 3480 C C . PHE A 1 468 ? -1.311 -36.156 -18.859 1 84.94 468 PHE A C 1
ATOM 3482 O O . PHE A 1 468 ? -2.314 -36.156 -19.562 1 84.94 468 PHE A O 1
ATOM 3489 N N . MET B 1 1 ? -27.297 -19.047 7.207 1 33.84 1 MET B N 1
ATOM 3490 C CA . MET B 1 1 ? -27.297 -17.609 7.023 1 33.84 1 MET B CA 1
ATOM 3491 C C . MET B 1 1 ? -25.891 -17.094 6.676 1 33.84 1 MET B C 1
ATOM 3493 O O . MET B 1 1 ? -24.922 -17.438 7.348 1 33.84 1 MET B O 1
ATOM 3497 N N . GLY B 1 2 ? -25.484 -16.828 5.52 1 51.94 2 GLY B N 1
ATOM 3498 C CA . GLY B 1 2 ? -24.141 -16.531 5.059 1 51.94 2 GLY B CA 1
ATOM 3499 C C . GLY B 1 2 ? -23.391 -15.602 5.988 1 51.94 2 GLY B C 1
ATOM 3500 O O . GLY B 1 2 ? -24 -14.805 6.707 1 51.94 2 GLY B O 1
ATOM 3501 N N . GLN B 1 3 ? -22.219 -15.914 6.504 1 65.44 3 GLN B N 1
ATOM 3502 C CA . GLN B 1 3 ? -21.422 -15.125 7.438 1 65.44 3 GLN B CA 1
ATOM 3503 C C . GLN B 1 3 ? -21.5 -13.633 7.102 1 65.44 3 GLN B C 1
ATOM 3505 O O . GLN B 1 3 ? -21.359 -13.25 5.938 1 65.44 3 GLN B O 1
ATOM 3510 N N . GLN B 1 4 ? -22.141 -12.914 7.949 1 85 4 GLN B N 1
ATOM 3511 C CA . GLN B 1 4 ? -22.203 -11.461 7.816 1 85 4 GLN B CA 1
ATOM 3512 C C . GLN B 1 4 ? -20.859 -10.82 8.117 1 85 4 GLN B C 1
ATOM 3514 O O . GLN B 1 4 ? -20.297 -11.023 9.203 1 85 4 GLN B O 1
ATOM 3519 N N . TYR B 1 5 ? -20.25 -10.234 7.102 1 94.06 5 TYR B N 1
ATOM 3520 C CA . TYR B 1 5 ? -18.938 -9.617 7.242 1 94.06 5 TYR B CA 1
ATOM 3521 C C . TYR B 1 5 ? -19.062 -8.125 7.551 1 94.06 5 TYR B C 1
ATOM 3523 O O . TYR B 1 5 ? -19.906 -7.438 6.965 1 94.06 5 TYR B O 1
ATOM 3531 N N . VAL B 1 6 ? -18.219 -7.625 8.484 1 97.06 6 VAL B N 1
ATOM 3532 C CA . VAL B 1 6 ? -18.188 -6.227 8.898 1 97.06 6 VAL B CA 1
ATOM 3533 C C . VAL B 1 6 ? -18.031 -5.328 7.676 1 97.06 6 VAL B C 1
ATOM 3535 O O . VAL B 1 6 ? -18.656 -4.27 7.586 1 97.06 6 VAL B O 1
ATOM 3538 N N . VAL B 1 7 ? -17.188 -5.723 6.707 1 97.94 7 VAL B N 1
ATOM 3539 C CA . VAL B 1 7 ? -16.922 -4.891 5.539 1 97.94 7 VAL B CA 1
ATOM 3540 C C . VAL B 1 7 ? -18.203 -4.684 4.738 1 97.94 7 VAL B C 1
ATOM 3542 O O . VAL B 1 7 ? -18.406 -3.625 4.137 1 97.94 7 VAL B O 1
ATOM 3545 N N . ARG B 1 8 ? -19.125 -5.629 4.684 1 96.94 8 ARG B N 1
ATOM 3546 C CA . ARG B 1 8 ? -20.406 -5.484 3.984 1 96.94 8 ARG B CA 1
ATOM 3547 C C . ARG B 1 8 ? -21.312 -4.488 4.699 1 96.94 8 ARG B C 1
ATOM 3549 O O . ARG B 1 8 ? -22.078 -3.77 4.059 1 96.94 8 ARG B O 1
ATOM 3556 N N . ASP B 1 9 ? -21.234 -4.5 6.035 1 97.5 9 ASP B N 1
ATOM 3557 C CA . ASP B 1 9 ? -21.969 -3.494 6.797 1 97.5 9 ASP B CA 1
ATOM 3558 C C . ASP B 1 9 ? -21.484 -2.088 6.461 1 97.5 9 ASP B C 1
ATOM 3560 O O . ASP B 1 9 ? -22.281 -1.153 6.367 1 97.5 9 ASP B O 1
ATOM 3564 N N . ILE B 1 10 ? -20.203 -1.942 6.336 1 98.38 10 ILE B N 1
ATOM 3565 C CA . ILE B 1 10 ? -19.656 -0.648 5.949 1 98.38 10 ILE B CA 1
ATOM 3566 C C . ILE B 1 10 ? -20.094 -0.299 4.535 1 98.38 10 ILE B C 1
ATOM 3568 O O . ILE B 1 10 ? -20.406 0.857 4.242 1 98.38 10 ILE B O 1
ATOM 3572 N N . GLY B 1 11 ? -20.031 -1.348 3.631 1 98.44 11 GLY B N 1
ATOM 3573 C CA . GLY B 1 11 ? -20.547 -1.134 2.289 1 98.44 11 GLY B CA 1
ATOM 3574 C C . GLY B 1 11 ? -21.969 -0.605 2.271 1 98.44 11 GLY B C 1
ATOM 3575 O O . GLY B 1 11 ? -22.297 0.313 1.513 1 98.44 11 GLY B O 1
ATOM 3576 N N . LYS B 1 12 ? -22.875 -1.187 3.09 1 98.19 12 LYS B N 1
ATOM 3577 C CA . LYS B 1 12 ? -24.25 -0.724 3.211 1 98.19 12 LYS B CA 1
ATOM 3578 C C . LYS B 1 12 ? -24.297 0.715 3.715 1 98.19 12 LYS B C 1
ATOM 3580 O O . LYS B 1 12 ? -25.109 1.514 3.242 1 98.19 12 LYS B O 1
ATOM 3585 N N . PHE B 1 13 ? -23.516 1.005 4.723 1 98.62 13 PHE B N 1
ATOM 3586 C CA . PHE B 1 13 ? -23.422 2.348 5.285 1 98.62 13 PHE B CA 1
ATOM 3587 C C . PHE B 1 13 ? -23.062 3.361 4.211 1 98.62 13 PHE B C 1
ATOM 3589 O O . PHE B 1 13 ? -23.719 4.395 4.066 1 98.62 13 PHE B O 1
ATOM 3596 N N . VAL B 1 14 ? -22.016 3.072 3.41 1 98.75 14 VAL B N 1
ATOM 3597 C CA . VAL B 1 14 ? -21.484 3.973 2.393 1 98.75 14 VAL B CA 1
ATOM 3598 C C . VAL B 1 14 ? -22.5 4.137 1.263 1 98.75 14 VAL B C 1
ATOM 3600 O O . VAL B 1 14 ? -22.828 5.258 0.879 1 98.75 14 VAL B O 1
ATOM 3603 N N . ALA B 1 15 ? -22.969 3.004 0.727 1 98.19 15 ALA B N 1
ATOM 3604 C CA . ALA B 1 15 ? -23.922 3.033 -0.388 1 98.19 15 ALA B CA 1
ATOM 3605 C C . ALA B 1 15 ? -25.219 3.713 0.017 1 98.19 15 ALA B C 1
ATOM 3607 O O . ALA B 1 15 ? -25.859 4.379 -0.8 1 98.19 15 ALA B O 1
ATOM 3608 N N . GLY B 1 16 ? -25.578 3.6 1.261 1 98 16 GLY B N 1
ATOM 3609 C CA . GLY B 1 16 ? -26.875 4.082 1.736 1 98 16 GLY B CA 1
ATOM 3610 C C . GLY B 1 16 ? -26.828 5.52 2.229 1 98 16 GLY B C 1
ATOM 3611 O O . GLY B 1 16 ? -27.859 6.129 2.479 1 98 16 GLY B O 1
ATOM 3612 N N . ALA B 1 17 ? -25.672 6.129 2.344 1 98.44 17 ALA B N 1
ATOM 3613 C CA . ALA B 1 17 ? -25.547 7.5 2.828 1 98.44 17 ALA B CA 1
ATOM 3614 C C . ALA B 1 17 ? -26.281 8.477 1.904 1 98.44 17 ALA B C 1
ATOM 3616 O O . ALA B 1 17 ? -26.219 8.336 0.68 1 98.44 17 ALA B O 1
ATOM 3617 N N . GLU B 1 18 ? -26.984 9.422 2.463 1 97.94 18 GLU B N 1
ATOM 3618 C CA . GLU B 1 18 ? -27.766 10.414 1.723 1 97.94 18 GLU B CA 1
ATOM 3619 C C . GLU B 1 18 ? -27.531 11.82 2.258 1 97.94 18 GLU B C 1
ATOM 3621 O O . GLU B 1 18 ? -26.953 11.992 3.34 1 97.94 18 GLU B O 1
ATOM 3626 N N . ALA B 1 19 ? -27.938 12.812 1.487 1 96.56 19 ALA B N 1
ATOM 3627 C CA . ALA B 1 19 ? -27.734 14.219 1.831 1 96.56 19 ALA B CA 1
ATOM 3628 C C . ALA B 1 19 ? -28.328 14.531 3.203 1 96.56 19 ALA B C 1
ATOM 3630 O O . ALA B 1 19 ? -27.797 15.359 3.939 1 96.56 19 ALA B O 1
ATOM 3631 N N . SER B 1 20 ? -29.406 13.82 3.555 1 97.38 20 SER B N 1
ATOM 3632 C CA . SER B 1 20 ? -30.109 14.07 4.816 1 97.38 20 SER B CA 1
ATOM 3633 C C . SER B 1 20 ? -29.266 13.609 6.004 1 97.38 20 SER B C 1
ATOM 3635 O O . SER B 1 20 ? -29.562 13.969 7.148 1 97.38 20 SER B O 1
ATOM 3637 N N . ASP B 1 21 ? -28.203 12.844 5.785 1 98.06 21 ASP B N 1
ATOM 3638 C CA . ASP B 1 21 ? -27.344 12.367 6.855 1 98.06 21 ASP B CA 1
ATOM 3639 C C . ASP B 1 21 ? -26.297 13.422 7.215 1 98.06 21 ASP B C 1
ATOM 3641 O O . ASP B 1 21 ? -25.641 13.32 8.25 1 98.06 21 ASP B O 1
ATOM 3645 N N . LEU B 1 22 ? -26.078 14.43 6.363 1 98 22 LEU B N 1
ATOM 3646 C CA . LEU B 1 22 ? -25.125 15.531 6.551 1 98 22 LEU B CA 1
ATOM 3647 C C . LEU B 1 22 ? -25.859 16.859 6.664 1 98 22 LEU B C 1
ATOM 3649 O O . LEU B 1 22 ? -26.016 17.578 5.672 1 98 22 LEU B O 1
ATOM 3653 N N . VAL B 1 23 ? -26.25 17.281 7.895 1 93.38 23 VAL B N 1
ATOM 3654 C CA . VAL B 1 23 ? -27.094 18.469 8.023 1 93.38 23 VAL B CA 1
ATOM 3655 C C . VAL B 1 23 ? -26.562 19.359 9.156 1 93.38 23 VAL B C 1
ATOM 3657 O O . VAL B 1 23 ? -25.688 18.938 9.914 1 93.38 23 VAL B O 1
ATOM 3660 N N . GLY B 1 24 ? -27 20.609 9.039 1 95.44 24 GLY B N 1
ATOM 3661 C CA . GLY B 1 24 ? -26.781 21.516 10.156 1 95.44 24 GLY B CA 1
ATOM 3662 C C . GLY B 1 24 ? -25.312 21.812 10.414 1 95.44 24 GLY B C 1
ATOM 3663 O O . GLY B 1 24 ? -24.578 22.203 9.5 1 95.44 24 GLY B O 1
ATOM 3664 N N . ARG B 1 25 ? -24.922 21.625 11.641 1 96.19 25 ARG B N 1
ATOM 3665 C CA . ARG B 1 25 ? -23.594 21.969 12.133 1 96.19 25 ARG B CA 1
ATOM 3666 C C . ARG B 1 25 ? -22.531 21.156 11.414 1 96.19 25 ARG B C 1
ATOM 3668 O O . ARG B 1 25 ? -21.469 21.688 11.062 1 96.19 25 ARG B O 1
ATOM 3675 N N . SER B 1 26 ? -22.844 19.859 11.164 1 97.88 26 SER B N 1
ATOM 3676 C CA . SER B 1 26 ? -21.875 18.984 10.508 1 97.88 26 SER B CA 1
ATOM 3677 C C . SER B 1 26 ? -21.578 19.469 9.094 1 97.88 26 SER B C 1
ATOM 3679 O O . SER B 1 26 ? -20.422 19.469 8.656 1 97.88 26 SER B O 1
ATOM 3681 N N . ARG B 1 27 ? -22.578 19.891 8.383 1 98.12 27 ARG B N 1
ATOM 3682 C CA . ARG B 1 27 ? -22.406 20.391 7.023 1 98.12 27 ARG B CA 1
ATOM 3683 C C . ARG B 1 27 ? -21.578 21.656 7.008 1 98.12 27 ARG B C 1
ATOM 3685 O O . ARG B 1 27 ? -20.656 21.797 6.191 1 98.12 27 ARG B O 1
ATOM 3692 N N . ARG B 1 28 ? -21.859 22.594 7.887 1 97.81 28 ARG B N 1
ATOM 3693 C CA . ARG B 1 28 ? -21.125 23.859 7.973 1 97.81 28 ARG B CA 1
ATOM 3694 C C . ARG B 1 28 ? -19.656 23.609 8.336 1 97.81 28 ARG B C 1
ATOM 3696 O O . ARG B 1 28 ? -18.766 24.219 7.754 1 97.81 28 ARG B O 1
ATOM 3703 N N . GLN B 1 29 ? -19.469 22.734 9.273 1 98.12 29 GLN B N 1
ATOM 3704 C CA . GLN B 1 29 ? -18.109 22.453 9.719 1 98.12 29 GLN B CA 1
ATOM 3705 C C . GLN B 1 29 ? -17.312 21.734 8.625 1 98.12 29 GLN B C 1
ATOM 3707 O O . GLN B 1 29 ? -16.109 21.938 8.5 1 98.12 29 GLN B O 1
ATOM 3712 N N . LEU B 1 30 ? -18 20.891 7.879 1 98.69 30 LEU B N 1
ATOM 3713 C CA . LEU B 1 30 ? -17.297 20.219 6.789 1 98.69 30 LEU B CA 1
ATOM 3714 C C . LEU B 1 30 ? -16.844 21.219 5.738 1 98.69 30 LEU B C 1
ATOM 3716 O O . LEU B 1 30 ? -15.734 21.109 5.203 1 98.69 30 LEU B O 1
ATOM 3720 N N . LYS B 1 31 ? -17.703 22.203 5.387 1 98.75 31 LYS B N 1
ATOM 3721 C CA . LYS B 1 31 ? -17.312 23.266 4.465 1 98.75 31 LYS B CA 1
ATOM 3722 C C . LYS B 1 31 ? -16.094 24.031 4.992 1 98.75 31 LYS B C 1
ATOM 3724 O O . LYS B 1 31 ? -15.188 24.344 4.234 1 98.75 31 LYS B O 1
ATOM 3729 N N . ARG B 1 32 ? -16.109 24.297 6.289 1 98.75 32 ARG B N 1
ATOM 3730 C CA . ARG B 1 32 ? -14.977 24.953 6.949 1 98.75 32 ARG B CA 1
ATOM 3731 C C . ARG B 1 32 ? -13.703 24.125 6.766 1 98.75 32 ARG B C 1
ATOM 3733 O O . ARG B 1 32 ? -12.648 24.672 6.434 1 98.75 32 ARG B O 1
ATOM 3740 N N . ASN B 1 33 ? -13.797 22.828 6.992 1 98.88 33 ASN B N 1
ATOM 3741 C CA . ASN B 1 33 ? -12.641 21.938 6.871 1 98.88 33 ASN B CA 1
ATOM 3742 C C . ASN B 1 33 ? -12.172 21.828 5.426 1 98.88 33 ASN B C 1
ATOM 3744 O O . ASN B 1 33 ? -10.977 21.656 5.164 1 98.88 33 ASN B O 1
ATOM 3748 N N . VAL B 1 34 ? -13.086 21.891 4.473 1 98.94 34 VAL B N 1
ATOM 3749 C CA . VAL B 1 34 ? -12.719 21.922 3.059 1 98.94 34 VAL B CA 1
ATOM 3750 C C . VAL B 1 34 ? -11.852 23.141 2.775 1 98.94 34 VAL B C 1
ATOM 3752 O O . VAL B 1 34 ? -10.797 23.016 2.148 1 98.94 34 VAL B O 1
ATOM 3755 N N . LEU B 1 35 ? -12.312 24.312 3.246 1 98.94 35 LEU B N 1
ATOM 3756 C CA . LEU B 1 35 ? -11.531 25.531 3.037 1 98.94 35 LEU B CA 1
ATOM 3757 C C . LEU B 1 35 ? -10.172 25.422 3.717 1 98.94 35 LEU B C 1
ATOM 3759 O O . LEU B 1 35 ? -9.164 25.891 3.18 1 98.94 35 LEU B O 1
ATOM 3763 N N . ASP B 1 36 ? -10.164 24.828 4.895 1 98.94 36 ASP B N 1
ATOM 3764 C CA . ASP B 1 36 ? -8.914 24.594 5.609 1 98.94 36 ASP B CA 1
ATOM 3765 C C . ASP B 1 36 ? -7.957 23.734 4.793 1 98.94 36 ASP B C 1
ATOM 3767 O O . ASP B 1 36 ? -6.758 24.016 4.719 1 98.94 36 ASP B O 1
ATOM 3771 N N . SER B 1 37 ? -8.445 22.656 4.215 1 98.94 37 SER B N 1
ATOM 3772 C CA . SER B 1 37 ? -7.637 21.781 3.369 1 98.94 37 SER B CA 1
ATOM 3773 C C . SER B 1 37 ? -7.105 22.531 2.152 1 98.94 37 SER B C 1
ATOM 3775 O O . SER B 1 37 ? -5.953 22.344 1.757 1 98.94 37 SER B O 1
ATOM 3777 N N . ILE B 1 38 ? -7.953 23.344 1.562 1 98.94 38 ILE B N 1
ATOM 3778 C CA . ILE B 1 38 ? -7.551 24.141 0.411 1 98.94 38 ILE B CA 1
ATOM 3779 C C . ILE B 1 38 ? -6.453 25.125 0.824 1 98.94 38 ILE B C 1
ATOM 3781 O O . ILE B 1 38 ? -5.492 25.328 0.085 1 98.94 38 ILE B O 1
ATOM 3785 N N . ALA B 1 39 ? -6.621 25.734 2.004 1 98.88 39 ALA B N 1
ATOM 3786 C CA . ALA B 1 39 ? -5.598 26.641 2.527 1 98.88 39 ALA B CA 1
ATOM 3787 C C . ALA B 1 39 ? -4.242 25.938 2.605 1 98.88 39 ALA B C 1
ATOM 3789 O O . ALA B 1 39 ? -3.227 26.484 2.172 1 98.88 39 ALA B O 1
ATOM 3790 N N . CYS B 1 40 ? -4.234 24.75 3.137 1 98.75 40 CYS B N 1
ATOM 3791 C CA . CYS B 1 40 ? -3.004 23.984 3.252 1 98.75 40 CYS B CA 1
ATOM 3792 C C . CYS B 1 40 ? -2.418 23.672 1.878 1 98.75 40 CYS B C 1
ATOM 3794 O O . CYS B 1 40 ? -1.217 23.844 1.66 1 98.75 40 CYS B O 1
ATOM 3796 N N . ALA B 1 41 ? -3.266 23.219 0.963 1 98.88 41 ALA B N 1
ATOM 3797 C CA . ALA B 1 41 ? -2.803 22.844 -0.37 1 98.88 41 ALA B CA 1
ATOM 3798 C C . ALA B 1 41 ? -2.16 24.031 -1.086 1 98.88 41 ALA B C 1
ATOM 3800 O O . ALA B 1 41 ? -1.058 23.906 -1.626 1 98.88 41 ALA B O 1
ATOM 3801 N N . VAL B 1 42 ? -2.852 25.172 -1.075 1 98.75 42 VAL B N 1
ATOM 3802 C CA . VAL B 1 42 ? -2.35 26.359 -1.759 1 98.75 42 VAL B CA 1
ATOM 3803 C C . VAL B 1 42 ? -1.074 26.844 -1.075 1 98.75 42 VAL B C 1
ATOM 3805 O O . VAL B 1 42 ? -0.098 27.188 -1.743 1 98.75 42 VAL B O 1
ATOM 3808 N N . GLY B 1 43 ? -1.05 26.812 0.253 1 97.69 43 GLY B N 1
ATOM 3809 C CA . GLY B 1 43 ? 0.09 27.297 1.02 1 97.69 43 GLY B CA 1
ATOM 3810 C C . GLY B 1 43 ? 1.319 26.422 0.87 1 97.69 43 GLY B C 1
ATOM 3811 O O . GLY B 1 43 ? 2.422 26.812 1.248 1 97.69 43 GLY B O 1
ATOM 3812 N N . ALA B 1 44 ? 1.178 25.266 0.268 1 98.06 44 ALA B N 1
ATOM 3813 C CA . ALA B 1 44 ? 2.26 24.297 0.177 1 98.06 44 ALA B CA 1
ATOM 3814 C C . ALA B 1 44 ? 2.977 24.391 -1.167 1 98.06 44 ALA B C 1
ATOM 3816 O O . ALA B 1 44 ? 4.023 23.766 -1.366 1 98.06 44 ALA B O 1
ATOM 3817 N N . LEU B 1 45 ? 2.508 25.188 -2.125 1 98.12 45 LEU B N 1
ATOM 3818 C CA . LEU B 1 45 ? 2.859 25.109 -3.539 1 98.12 45 LEU B CA 1
ATOM 3819 C C . LEU B 1 45 ? 4.336 25.422 -3.75 1 98.12 45 LEU B C 1
ATOM 3821 O O . LEU B 1 45 ? 4.945 24.938 -4.711 1 98.12 45 LEU B O 1
ATOM 3825 N N . ASP B 1 46 ? 4.98 26.156 -2.879 1 95.12 46 ASP B N 1
ATOM 3826 C CA . ASP B 1 46 ? 6.391 26.484 -3.066 1 95.12 46 ASP B CA 1
ATOM 3827 C C . ASP B 1 46 ? 7.273 25.656 -2.139 1 95.12 46 ASP B C 1
ATOM 3829 O O . ASP B 1 46 ? 8.438 25.984 -1.909 1 95.12 46 ASP B O 1
ATOM 3833 N N . GLY B 1 47 ? 6.738 24.625 -1.583 1 95 47 GLY B N 1
ATOM 3834 C CA . GLY B 1 47 ? 7.523 23.75 -0.726 1 95 47 GLY B CA 1
ATOM 3835 C C . GLY B 1 47 ? 8.703 23.109 -1.441 1 95 47 GLY B C 1
ATOM 3836 O O . GLY B 1 47 ? 8.672 22.953 -2.662 1 95 47 GLY B O 1
ATOM 3837 N N . GLU B 1 48 ? 9.844 22.797 -0.755 1 89.56 48 GLU B N 1
ATOM 3838 C CA . GLU B 1 48 ? 11.125 22.328 -1.264 1 89.56 48 GLU B CA 1
ATOM 3839 C C . GLU B 1 48 ? 10.945 21.156 -2.221 1 89.56 48 GLU B C 1
ATOM 3841 O O . GLU B 1 48 ? 11.555 21.125 -3.293 1 89.56 48 GLU B O 1
ATOM 3846 N N . LEU B 1 49 ? 10.086 20.109 -2.096 1 90.62 49 LEU B N 1
ATOM 3847 C CA . LEU B 1 49 ? 10.016 18.938 -2.953 1 90.62 49 LEU B CA 1
ATOM 3848 C C . LEU B 1 49 ? 8.703 18.906 -3.729 1 90.62 49 LEU B C 1
ATOM 3850 O O . LEU B 1 49 ? 8.406 17.922 -4.422 1 90.62 49 LEU B O 1
ATOM 3854 N N . ILE B 1 50 ? 8.023 19.984 -3.783 1 97.25 50 ILE B N 1
ATOM 3855 C CA . ILE B 1 50 ? 6.707 19.984 -4.41 1 97.25 50 ILE B CA 1
ATOM 3856 C C . ILE B 1 50 ? 6.859 20 -5.93 1 97.25 50 ILE B C 1
ATOM 3858 O O . ILE B 1 50 ? 6.125 19.297 -6.637 1 97.25 50 ILE B O 1
ATOM 3862 N N . GLY B 1 51 ? 7.848 20.828 -6.438 1 97 51 GLY B N 1
ATOM 3863 C CA . GLY B 1 51 ? 8.117 20.797 -7.867 1 97 51 GLY B CA 1
ATOM 3864 C C . GLY B 1 51 ? 8.484 19.422 -8.383 1 97 51 GLY B C 1
ATOM 3865 O O . GLY B 1 51 ? 7.973 18.984 -9.414 1 97 51 GLY B O 1
ATOM 3866 N N . THR B 1 52 ? 9.352 18.75 -7.652 1 96.69 52 THR B N 1
ATOM 3867 C CA . THR B 1 52 ? 9.797 17.406 -8 1 96.69 52 THR B CA 1
ATOM 3868 C C . THR B 1 52 ? 8.625 16.438 -7.973 1 96.69 52 THR B C 1
ATOM 3870 O O . THR B 1 52 ? 8.508 15.57 -8.852 1 96.69 52 THR B O 1
ATOM 3873 N N . ILE B 1 53 ? 7.828 16.547 -7.023 1 98.06 53 ILE B N 1
ATOM 3874 C CA . ILE B 1 53 ? 6.68 15.664 -6.859 1 98.06 53 ILE B CA 1
ATOM 3875 C C . ILE B 1 53 ? 5.672 15.922 -7.98 1 98.06 53 ILE B C 1
ATOM 3877 O O . ILE B 1 53 ? 5.055 14.984 -8.492 1 98.06 53 ILE B O 1
ATOM 3881 N N . ARG B 1 54 ? 5.508 17.188 -8.359 1 98.12 54 ARG B N 1
ATOM 3882 C CA . ARG B 1 54 ? 4.637 17.531 -9.477 1 98.12 54 ARG B CA 1
ATOM 3883 C C . ARG B 1 54 ? 5.121 16.875 -10.766 1 98.12 54 ARG B C 1
ATOM 3885 O O . ARG B 1 54 ? 4.32 16.344 -11.531 1 98.12 54 ARG B O 1
ATOM 3892 N N . GLU B 1 55 ? 6.426 16.938 -11.016 1 97.56 55 GLU B N 1
ATOM 3893 C CA . GLU B 1 55 ? 7.023 16.297 -12.188 1 97.56 55 GLU B CA 1
ATOM 3894 C C . GLU B 1 55 ? 6.797 14.797 -12.172 1 97.56 55 GLU B C 1
ATOM 3896 O O . GLU B 1 55 ? 6.531 14.188 -13.211 1 97.56 55 GLU B O 1
ATOM 3901 N N . HIS B 1 56 ? 6.949 14.227 -11.016 1 97.94 56 HIS B N 1
ATOM 3902 C CA . HIS B 1 56 ? 6.723 12.797 -10.852 1 97.94 56 HIS B CA 1
ATOM 3903 C C . HIS B 1 56 ? 5.285 12.422 -11.211 1 97.94 56 HIS B C 1
ATOM 3905 O O . HIS B 1 56 ? 5.059 11.461 -11.945 1 97.94 56 HIS B O 1
ATOM 3911 N N . ALA B 1 57 ? 4.328 13.148 -10.68 1 98.12 57 ALA B N 1
ATOM 3912 C CA . ALA B 1 57 ? 2.918 12.914 -10.969 1 98.12 57 ALA B CA 1
ATOM 3913 C C . ALA B 1 57 ? 2.641 13.031 -12.461 1 98.12 57 ALA B C 1
ATOM 3915 O O . ALA B 1 57 ? 1.873 12.242 -13.023 1 98.12 57 ALA B O 1
ATOM 3916 N N . ALA B 1 58 ? 3.234 14.016 -13.094 1 97.62 58 ALA B N 1
ATOM 3917 C CA . ALA B 1 58 ? 3.055 14.219 -14.531 1 97.62 58 ALA B CA 1
ATOM 3918 C C . ALA B 1 58 ? 3.57 13.023 -15.328 1 97.62 58 ALA B C 1
ATOM 3920 O O . ALA B 1 58 ? 2.941 12.602 -16.297 1 97.62 58 ALA B O 1
ATOM 3921 N N . GLN B 1 59 ? 4.68 12.5 -14.938 1 97.06 59 GLN B N 1
ATOM 3922 C CA . GLN B 1 59 ? 5.297 11.375 -15.641 1 97.06 59 GLN B CA 1
ATOM 3923 C C . GLN B 1 59 ? 4.383 10.156 -15.641 1 97.06 59 GLN B C 1
ATOM 3925 O O . GLN B 1 59 ? 4.328 9.414 -16.625 1 97.06 59 GLN B O 1
ATOM 3930 N N . PHE B 1 60 ? 3.666 9.914 -14.602 1 97.81 60 PHE B N 1
ATOM 3931 C CA . PHE B 1 60 ? 2.883 8.695 -14.453 1 97.81 60 PHE B CA 1
ATOM 3932 C C . PHE B 1 60 ? 1.416 8.945 -14.781 1 97.81 60 PHE B C 1
ATOM 3934 O O . PHE B 1 60 ? 0.59 8.039 -14.703 1 97.81 60 PHE B O 1
ATOM 3941 N N . SER B 1 61 ? 1.081 10.18 -15.156 1 98.31 61 SER B N 1
ATOM 3942 C CA . SER B 1 61 ? -0.305 10.562 -15.414 1 98.31 61 SER B CA 1
ATOM 3943 C C . SER B 1 61 ? -0.805 9.969 -16.719 1 98.31 61 SER B C 1
ATOM 3945 O O . SER B 1 61 ? -0.197 10.18 -17.781 1 98.31 61 SER B O 1
ATOM 3947 N N . GLY B 1 62 ? -1.945 9.195 -16.609 1 97.12 62 GLY B N 1
ATOM 3948 C CA . GLY B 1 62 ? -2.68 8.836 -17.812 1 97.12 62 GLY B CA 1
ATOM 3949 C C . GLY B 1 62 ? -3.477 9.992 -18.391 1 97.12 62 GLY B C 1
ATOM 3950 O O . GLY B 1 62 ? -2.998 11.125 -18.438 1 97.12 62 GLY B O 1
ATOM 3951 N N . VAL B 1 63 ? -4.68 9.711 -18.875 1 95.94 63 VAL B N 1
ATOM 3952 C CA . VAL B 1 63 ? -5.555 10.742 -19.406 1 95.94 63 VAL B CA 1
ATOM 3953 C C . VAL B 1 63 ? -5.918 11.742 -18.312 1 95.94 63 VAL B C 1
ATOM 3955 O O . VAL B 1 63 ? -6.391 11.352 -17.25 1 95.94 63 VAL B O 1
ATOM 3958 N N . PRO B 1 64 ? -5.617 12.992 -18.562 1 97.81 64 PRO B N 1
ATOM 3959 C CA . PRO B 1 64 ? -5.953 13.992 -17.547 1 97.81 64 PRO B CA 1
ATOM 3960 C C . PRO B 1 64 ? -7.457 14.117 -17.312 1 97.81 64 PRO B C 1
ATOM 3962 O O . PRO B 1 64 ? -8.211 14.414 -18.25 1 97.81 64 PRO B O 1
ATOM 3965 N N . THR B 1 65 ? -7.879 13.906 -16.094 1 98.38 65 THR B N 1
ATOM 3966 C CA . THR B 1 65 ? -9.305 13.914 -15.812 1 98.38 65 THR B CA 1
ATOM 3967 C C . THR B 1 65 ? -9.602 14.719 -14.547 1 98.38 65 THR B C 1
ATOM 3969 O O . THR B 1 65 ? -10.766 14.898 -14.172 1 98.38 65 THR B O 1
ATOM 3972 N N . ALA B 1 66 ? -8.609 15.258 -13.859 1 98.81 66 ALA B N 1
ATOM 3973 C CA . ALA B 1 66 ? -8.773 16.031 -12.633 1 98.81 66 ALA B CA 1
ATOM 3974 C C . ALA B 1 66 ? -7.742 17.141 -12.531 1 98.81 66 ALA B C 1
ATOM 3976 O O . ALA B 1 66 ? -6.641 17.031 -13.078 1 98.81 66 ALA B O 1
ATOM 3977 N N . THR B 1 67 ? -8.062 18.172 -11.805 1 98.88 67 THR B N 1
ATOM 3978 C CA . THR B 1 67 ? -7.277 19.406 -11.734 1 98.88 67 THR B CA 1
ATOM 3979 C C . THR B 1 67 ? -6.227 19.312 -10.633 1 98.88 67 THR B C 1
ATOM 3981 O O . THR B 1 67 ? -6.492 18.766 -9.555 1 98.88 67 THR B O 1
ATOM 3984 N N . LEU B 1 68 ? -5.031 19.75 -10.922 1 98.88 68 LEU B N 1
ATOM 3985 C CA . LEU B 1 68 ? -4.016 19.969 -9.906 1 98.88 68 LEU B CA 1
ATOM 3986 C C . LEU B 1 68 ? -4.152 21.359 -9.297 1 98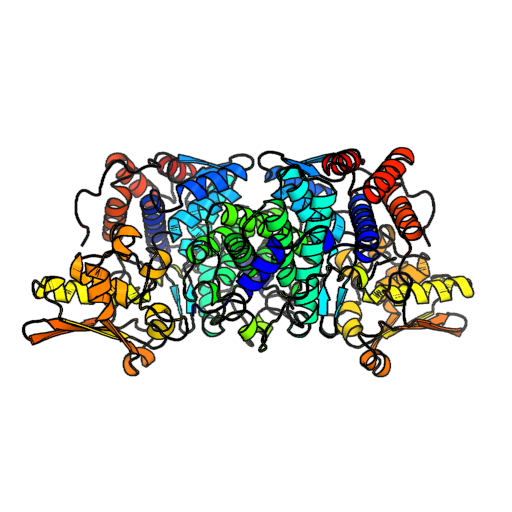.88 68 LEU B C 1
ATOM 3988 O O . LEU B 1 68 ? -4.293 22.344 -10.023 1 98.88 68 LEU B O 1
ATOM 3992 N N . VAL B 1 69 ? -4.148 21.422 -7.945 1 98.88 69 VAL B N 1
ATOM 3993 C CA . VAL B 1 69 ? -4.02 22.734 -7.305 1 98.88 69 VAL B CA 1
ATOM 3994 C C . VAL B 1 69 ? -2.732 23.406 -7.766 1 98.88 69 VAL B C 1
ATOM 3996 O O . VAL B 1 69 ? -1.66 22.812 -7.742 1 98.88 69 VAL B O 1
ATOM 3999 N N . GLY B 1 70 ? -2.834 24.75 -8.156 1 98.5 70 GLY B N 1
ATOM 4000 C CA . GLY B 1 70 ? -1.669 25.453 -8.68 1 98.5 70 GLY B CA 1
ATOM 4001 C C . GLY B 1 70 ? -1.495 25.281 -10.18 1 98.5 70 GLY B C 1
ATOM 4002 O O . GLY B 1 70 ? -0.431 25.578 -10.727 1 98.5 70 GLY B O 1
ATOM 4003 N N . GLY B 1 71 ? -2.465 24.656 -10.914 1 97.69 71 GLY B N 1
ATOM 4004 C CA . GLY B 1 71 ? -2.469 24.656 -12.367 1 97.69 71 GLY B CA 1
ATOM 4005 C C . GLY B 1 71 ? -2.137 23.297 -12.961 1 97.69 71 GLY B C 1
ATOM 4006 O O . GLY B 1 71 ? -1.3 22.578 -12.43 1 97.69 71 GLY B O 1
ATOM 4007 N N . GLY B 1 72 ? -2.785 23.062 -14.094 1 97.56 72 GLY B N 1
ATOM 4008 C CA . GLY B 1 72 ? -2.6 21.797 -14.797 1 97.56 72 GLY B CA 1
ATOM 4009 C C . GLY B 1 72 ? -3.635 20.75 -14.438 1 97.56 72 GLY B C 1
ATOM 4010 O O . GLY B 1 72 ? -4.469 20.984 -13.555 1 97.56 72 GLY B O 1
ATOM 4011 N N . ARG B 1 73 ? -3.65 19.719 -15.219 1 98.38 73 ARG B N 1
ATOM 4012 C CA . ARG B 1 73 ? -4.527 18.578 -15 1 98.38 73 ARG B CA 1
ATOM 4013 C C . ARG B 1 73 ? -3.744 17.266 -15.062 1 98.38 73 ARG B C 1
ATOM 4015 O O . ARG B 1 73 ? -2.664 17.219 -15.656 1 98.38 73 ARG B O 1
ATOM 4022 N N . ALA B 1 74 ? -4.207 16.25 -14.445 1 98.62 74 ALA B N 1
ATOM 4023 C CA . ALA B 1 74 ? -3.633 14.898 -14.43 1 98.62 74 ALA B CA 1
ATOM 4024 C C . ALA B 1 74 ? -4.727 13.836 -14.336 1 98.62 74 ALA B C 1
ATOM 4026 O O . ALA B 1 74 ? -5.91 14.164 -14.242 1 98.62 74 ALA B O 1
ATOM 4027 N N . SER B 1 75 ? -4.312 12.57 -14.555 1 98.69 75 SER B N 1
ATOM 4028 C CA . SER B 1 75 ? -5.258 11.484 -14.305 1 98.69 75 SER B CA 1
ATOM 4029 C C . SER B 1 75 ? -5.762 11.516 -12.867 1 98.69 75 SER B C 1
ATOM 4031 O O . SER B 1 75 ? -5.102 12.062 -11.977 1 98.69 75 SER B O 1
ATOM 40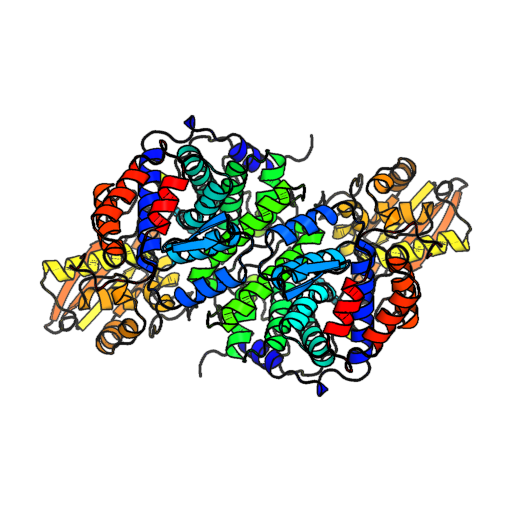33 N N . VAL B 1 76 ? -6.914 10.984 -12.609 1 98.88 76 VAL B N 1
ATOM 4034 C CA . VAL B 1 76 ? -7.605 11.039 -11.328 1 98.88 76 VAL B CA 1
ATOM 4035 C C . VAL B 1 76 ? -6.672 10.578 -10.211 1 98.88 76 VAL B C 1
ATOM 4037 O O . VAL B 1 76 ? -6.605 11.203 -9.148 1 98.88 76 VAL B O 1
ATOM 4040 N N . ASP B 1 77 ? -5.902 9.484 -10.461 1 98.69 77 ASP B N 1
ATOM 4041 C CA . ASP B 1 77 ? -5.023 8.938 -9.438 1 98.69 77 ASP B CA 1
ATOM 4042 C C . ASP B 1 77 ? -3.857 9.883 -9.148 1 98.69 77 ASP B C 1
ATOM 4044 O O . ASP B 1 77 ? -3.502 10.102 -7.992 1 98.69 77 ASP B O 1
ATOM 4048 N N . GLN B 1 78 ? -3.271 10.539 -10.172 1 98.81 78 GLN B N 1
ATOM 4049 C CA . GLN B 1 78 ? -2.109 11.398 -9.984 1 98.81 78 GLN B CA 1
ATOM 4050 C C . GLN B 1 78 ? -2.52 12.758 -9.43 1 98.81 78 GLN B C 1
ATOM 4052 O O . GLN B 1 78 ? -1.779 13.367 -8.648 1 98.81 78 GLN B O 1
ATOM 4057 N N . ALA B 1 79 ? -3.715 13.242 -9.797 1 98.94 79 ALA B N 1
ATOM 4058 C CA . ALA B 1 79 ? -4.242 14.445 -9.156 1 98.94 79 ALA B CA 1
ATOM 4059 C C . ALA B 1 79 ? -4.496 14.203 -7.672 1 98.94 79 ALA B C 1
ATOM 4061 O O . ALA B 1 79 ? -4.203 15.07 -6.84 1 98.94 79 ALA B O 1
ATOM 4062 N N . ALA B 1 80 ? -5.102 13.039 -7.371 1 98.94 80 ALA B N 1
ATOM 4063 C CA . ALA B 1 80 ? -5.301 12.656 -5.977 1 98.94 80 ALA B CA 1
ATOM 4064 C C . ALA B 1 80 ? -3.979 12.664 -5.211 1 98.94 80 ALA B C 1
ATOM 4066 O O . ALA B 1 80 ? -3.895 13.211 -4.109 1 98.94 80 ALA B O 1
ATOM 4067 N N . PHE B 1 81 ? -2.932 12.07 -5.816 1 98.88 81 PHE B N 1
ATOM 4068 C CA . PHE B 1 81 ? -1.615 12 -5.191 1 98.88 81 PHE B CA 1
ATOM 4069 C C . PHE B 1 81 ? -1.069 13.398 -4.922 1 98.88 81 PHE B C 1
ATOM 4071 O O . PHE B 1 81 ? -0.777 13.742 -3.777 1 98.88 81 PHE B O 1
ATOM 4078 N N . PHE B 1 82 ? -0.97 14.211 -5.957 1 98.94 82 PHE B N 1
ATOM 4079 C CA . PHE B 1 82 ? -0.323 15.516 -5.859 1 98.94 82 PHE B CA 1
ATOM 4080 C C . PHE B 1 82 ? -1.083 16.422 -4.902 1 98.94 82 PHE B C 1
ATOM 4082 O O . PHE B 1 82 ? -0.486 17.031 -4.012 1 98.94 82 PHE B O 1
ATOM 4089 N N . ASN B 1 83 ? -2.406 16.531 -5.059 1 98.94 83 ASN B N 1
ATOM 4090 C CA . ASN B 1 83 ? -3.215 17.406 -4.223 1 98.94 83 ASN B CA 1
ATOM 4091 C C . ASN B 1 83 ? -3.182 16.969 -2.758 1 98.94 83 ASN B C 1
ATOM 4093 O O . ASN B 1 83 ? -3.242 17.812 -1.856 1 98.94 83 ASN B O 1
ATOM 4097 N N . SER B 1 84 ? -3.102 15.648 -2.506 1 98.88 84 SER B N 1
ATOM 4098 C CA . SER B 1 84 ? -3.018 15.156 -1.133 1 98.88 84 SER B CA 1
ATOM 4099 C C . SER B 1 84 ? -1.663 15.484 -0.513 1 98.88 84 SER B C 1
ATOM 4101 O O . SER B 1 84 ? -1.574 15.773 0.684 1 98.88 84 SER B O 1
ATOM 4103 N N . VAL B 1 85 ? -0.585 15.406 -1.318 1 98.81 85 VAL B N 1
ATOM 4104 C CA . VAL B 1 85 ? 0.725 15.82 -0.829 1 98.81 85 VAL B CA 1
ATOM 4105 C C . VAL B 1 85 ? 0.675 17.281 -0.391 1 98.81 85 VAL B C 1
ATOM 4107 O O . VAL B 1 85 ? 1.197 17.641 0.668 1 98.81 85 VAL B O 1
ATOM 4110 N N . LEU B 1 86 ? 0.025 18.094 -1.205 1 98.88 86 LEU B N 1
ATOM 4111 C CA . LEU B 1 86 ? -0.053 19.516 -0.908 1 98.88 86 LEU B CA 1
ATOM 4112 C C . LEU B 1 86 ? -0.778 19.766 0.412 1 98.88 86 LEU B C 1
ATOM 4114 O O . LEU B 1 86 ? -0.321 20.547 1.24 1 98.88 86 LEU B O 1
ATOM 4118 N N . VAL B 1 87 ? -1.908 19.094 0.625 1 98.81 87 VAL B N 1
ATOM 4119 C CA . VAL B 1 87 ? -2.695 19.266 1.84 1 98.81 87 VAL B CA 1
ATOM 4120 C C . VAL B 1 87 ? -1.858 18.891 3.061 1 98.81 87 VAL B C 1
ATOM 4122 O O . VAL B 1 87 ? -1.91 19.578 4.09 1 98.81 87 VAL B O 1
ATOM 4125 N N . ARG B 1 88 ? -1.1 17.875 2.939 1 98.25 88 ARG B N 1
ATOM 4126 C CA . ARG B 1 88 ? -0.367 17.297 4.066 1 98.25 88 ARG B CA 1
ATOM 4127 C C . ARG B 1 88 ? 0.918 18.078 4.332 1 98.25 88 ARG B C 1
ATOM 4129 O O . ARG B 1 88 ? 1.377 18.156 5.473 1 98.25 88 ARG B O 1
ATOM 4136 N N . TYR B 1 89 ? 1.487 18.734 3.416 1 97.69 89 TYR B N 1
ATOM 4137 C CA . TYR B 1 89 ? 2.861 19.234 3.393 1 97.69 89 TYR B CA 1
ATOM 4138 C C . TYR B 1 89 ? 3.102 20.219 4.523 1 97.69 89 TYR B C 1
ATOM 4140 O O . TYR B 1 89 ? 4.098 20.125 5.246 1 97.69 89 TYR B O 1
ATOM 4148 N N . PRO B 1 90 ? 2.203 21.188 4.77 1 97.12 90 PRO B N 1
ATOM 4149 C CA . PRO B 1 90 ? 2.51 22.188 5.793 1 97.12 90 PRO B CA 1
ATOM 4150 C C . PRO B 1 90 ? 2.24 21.703 7.211 1 97.12 90 PRO B C 1
ATOM 4152 O O . PRO B 1 90 ? 2.549 22.391 8.18 1 97.12 90 PRO B O 1
ATOM 4155 N N . ASP B 1 91 ? 1.57 20.5 7.312 1 97.31 91 ASP B N 1
ATOM 4156 C CA . ASP B 1 91 ? 1.129 19.953 8.594 1 97.31 91 ASP B CA 1
ATOM 4157 C C . ASP B 1 91 ? 0.225 20.953 9.328 1 97.31 91 ASP B C 1
ATOM 4159 O O . ASP B 1 91 ? 0.412 21.203 10.516 1 97.31 91 ASP B O 1
ATOM 4163 N N . LEU B 1 92 ? -0.706 21.5 8.633 1 97.88 92 LEU B N 1
ATOM 4164 C CA . LEU B 1 92 ? -1.666 22.5 9.117 1 97.88 92 LEU B CA 1
ATOM 4165 C C . LEU B 1 92 ? -3.092 21.969 9 1 97.88 92 LEU B C 1
ATOM 4167 O O . LEU B 1 92 ? -4.051 22.688 9.297 1 97.88 92 LEU B O 1
ATOM 4171 N N . LEU B 1 93 ? -3.225 20.688 8.617 1 97.81 93 LEU B N 1
ATOM 4172 C CA . LEU B 1 93 ? -4.531 20.109 8.32 1 97.81 93 LEU B CA 1
ATOM 4173 C C . LEU B 1 93 ? -5.207 19.625 9.602 1 97.81 93 LEU B C 1
ATOM 4175 O O . LEU B 1 93 ? -4.605 19.656 10.68 1 97.81 93 LEU B O 1
ATOM 4179 N N . ASP B 1 94 ? -6.41 19.234 9.484 1 98.25 94 ASP B N 1
ATOM 4180 C CA . ASP B 1 94 ? -7.215 18.875 10.648 1 98.25 94 ASP B CA 1
ATOM 4181 C C . ASP B 1 94 ? -6.754 17.547 11.242 1 98.25 94 ASP B C 1
ATOM 4183 O O . ASP B 1 94 ? -5.957 16.828 10.633 1 98.25 94 ASP B O 1
ATOM 4187 N N . THR B 1 95 ? -7.09 17.297 12.469 1 97.44 95 THR B N 1
ATOM 4188 C CA . THR B 1 95 ? -6.77 16.078 13.219 1 97.44 95 THR B CA 1
ATOM 4189 C C . THR B 1 95 ? -7.984 15.602 14.008 1 97.44 95 THR B C 1
ATOM 4191 O O . THR B 1 95 ? -8.805 16.406 14.453 1 97.44 95 THR B O 1
ATOM 4194 N N . TYR B 1 96 ? -8.203 14.375 14.031 1 96.81 96 TYR B N 1
ATOM 4195 C CA . TYR B 1 96 ? -9.164 13.695 14.898 1 96.81 96 TYR B CA 1
ATOM 4196 C C . TYR B 1 96 ? -8.445 12.875 15.961 1 96.81 96 TYR B C 1
ATOM 4198 O O . TYR B 1 96 ? -7.738 11.922 15.648 1 96.81 96 TYR B O 1
ATOM 4206 N N . LEU B 1 97 ? -8.609 13.242 17.219 1 94.06 97 LEU B N 1
ATOM 4207 C CA . LEU B 1 97 ? -7.879 12.602 18.312 1 94.06 97 LEU B CA 1
ATOM 4208 C C . LEU B 1 97 ? -8.734 11.539 18.984 1 94.06 97 LEU B C 1
ATOM 4210 O O . LEU B 1 97 ? -9.945 11.711 19.141 1 94.06 97 LEU B O 1
ATOM 4214 N N . THR B 1 98 ? -8.102 10.477 19.312 1 90.06 98 THR B N 1
ATOM 4215 C CA . THR B 1 98 ? -8.719 9.398 20.078 1 90.06 98 THR B CA 1
ATOM 4216 C C . THR B 1 98 ? -7.789 8.93 21.203 1 90.06 98 THR B C 1
ATOM 4218 O O . THR B 1 98 ? -6.621 9.32 21.25 1 90.06 98 THR B O 1
ATOM 4221 N N . ALA B 1 99 ? -8.234 8.188 22.25 1 80.38 99 ALA B N 1
ATOM 4222 C CA . ALA B 1 99 ? -7.445 7.711 23.375 1 80.38 99 ALA B CA 1
ATOM 4223 C C . ALA B 1 99 ? -6.25 6.891 22.906 1 80.38 99 ALA B C 1
ATOM 4225 O O . ALA B 1 99 ? -5.18 6.93 23.516 1 80.38 99 ALA B O 1
ATOM 4226 N N . GLY B 1 100 ? -6.309 6.254 21.828 1 79.44 100 GLY B N 1
ATOM 4227 C CA . GLY B 1 100 ? -5.219 5.391 21.406 1 79.44 100 GLY B CA 1
ATOM 4228 C C . GLY B 1 100 ? -4.664 5.742 20.047 1 79.44 100 GLY B C 1
ATOM 4229 O O . GLY B 1 100 ? -3.953 4.941 19.422 1 79.44 100 GLY B O 1
ATOM 4230 N N . GLY B 1 101 ? -4.922 7.012 19.688 1 85.69 101 GLY B N 1
ATOM 4231 C CA . GLY B 1 101 ? -4.395 7.367 18.391 1 85.69 101 GLY B CA 1
ATOM 4232 C C . GLY B 1 101 ? -5.016 8.633 17.812 1 85.69 101 GLY B C 1
ATOM 4233 O O . GLY B 1 101 ? -5.348 9.555 18.562 1 85.69 101 GLY B O 1
ATOM 4234 N N . LEU B 1 102 ? -4.855 8.781 16.609 1 93.19 102 LEU B N 1
ATOM 4235 C CA . LEU B 1 102 ? -5.398 9.914 15.867 1 93.19 102 LEU B CA 1
ATOM 4236 C C . LEU B 1 102 ? -5.453 9.617 14.375 1 93.19 102 LEU B C 1
ATOM 4238 O O . LEU B 1 102 ? -4.945 8.586 13.922 1 93.19 102 LEU B O 1
ATOM 4242 N N . CYS B 1 103 ? -6.125 10.359 13.672 1 96.56 103 CYS B N 1
ATOM 4243 C CA . CYS B 1 103 ? -6.059 10.406 12.219 1 96.56 103 CYS B CA 1
ATOM 4244 C C . CYS B 1 103 ? -6.242 11.836 11.711 1 96.56 103 CYS B C 1
ATOM 4246 O O . CYS B 1 103 ? -6.516 12.742 12.492 1 96.56 103 CYS B O 1
ATOM 4248 N N . HIS B 1 104 ? -5.945 12.023 10.453 1 98.19 104 HIS B N 1
ATOM 4249 C CA . HIS B 1 104 ? -6.121 13.305 9.773 1 98.19 104 HIS B CA 1
ATOM 4250 C C . HIS B 1 104 ? -7.152 13.195 8.656 1 98.19 104 HIS B C 1
ATOM 4252 O O . HIS B 1 104 ? -6.793 12.969 7.496 1 98.19 104 HIS B O 1
ATOM 4258 N N . PRO B 1 105 ? -8.414 13.5 8.93 1 98.56 105 PRO B N 1
ATOM 4259 C CA . PRO B 1 105 ? -9.469 13.32 7.93 1 98.56 105 PRO B CA 1
ATOM 4260 C C . PRO B 1 105 ? -9.242 14.156 6.672 1 98.56 105 PRO B C 1
ATOM 4262 O O . PRO B 1 105 ? -9.664 13.766 5.582 1 98.56 105 PRO B O 1
ATOM 4265 N N . ALA B 1 106 ? -8.547 15.273 6.832 1 98.81 106 ALA B N 1
ATOM 4266 C CA . ALA B 1 106 ? -8.25 16.141 5.691 1 98.81 106 ALA B CA 1
ATOM 4267 C C . ALA B 1 106 ? -7.414 15.414 4.648 1 98.81 106 ALA B C 1
ATOM 4269 O O . ALA B 1 106 ? -7.336 15.844 3.494 1 98.81 106 ALA B O 1
ATOM 4270 N N . ASP B 1 107 ? -6.746 14.312 5.062 1 98.75 107 ASP B N 1
ATOM 4271 C CA . ASP B 1 107 ? -5.969 13.516 4.117 1 98.75 107 ASP B CA 1
ATOM 4272 C C . ASP B 1 107 ? -6.859 12.922 3.031 1 98.75 107 ASP B C 1
ATOM 4274 O O . ASP B 1 107 ? -6.371 12.492 1.987 1 98.75 107 ASP B O 1
ATOM 4278 N N . ASN B 1 108 ? -8.18 12.898 3.242 1 98.94 108 ASN B N 1
ATOM 4279 C CA . ASN B 1 108 ? -9.133 12.398 2.256 1 98.94 108 ASN B CA 1
ATOM 4280 C C . ASN B 1 108 ? -9.398 13.43 1.158 1 98.94 108 ASN B C 1
ATOM 4282 O O . ASN B 1 108 ? -9.883 13.078 0.081 1 98.94 108 ASN B O 1
ATOM 4286 N N . PHE B 1 109 ? -9.164 14.75 1.396 1 98.94 109 PHE B N 1
ATOM 4287 C CA . PHE B 1 109 ? -9.656 15.852 0.578 1 98.94 109 PHE B CA 1
ATOM 4288 C C . PHE B 1 109 ? -9.156 15.727 -0.858 1 98.94 109 PHE B C 1
ATOM 4290 O O . PHE B 1 109 ? -9.953 15.711 -1.798 1 98.94 109 PHE B O 1
ATOM 4297 N N . GLY B 1 110 ? -7.797 15.617 -1.043 1 98.94 110 GLY B N 1
ATOM 4298 C CA . GLY B 1 110 ? -7.234 15.562 -2.383 1 98.94 110 GLY B CA 1
ATOM 4299 C C . GLY B 1 110 ? -7.754 14.391 -3.197 1 98.94 110 GLY B C 1
ATOM 4300 O O . GLY B 1 110 ? -8.062 14.539 -4.383 1 98.94 110 GLY B O 1
ATOM 4301 N N . ALA B 1 111 ? -7.887 13.227 -2.57 1 98.88 111 ALA B N 1
ATOM 4302 C CA . ALA B 1 111 ? -8.344 12.016 -3.242 1 98.88 111 ALA B CA 1
ATOM 4303 C C . ALA B 1 111 ? -9.812 12.125 -3.629 1 98.88 111 ALA B C 1
ATOM 4305 O O . ALA B 1 111 ? -10.18 11.898 -4.785 1 98.88 111 ALA B O 1
ATOM 4306 N N . VAL B 1 112 ? -10.656 12.516 -2.674 1 98.94 112 VAL B N 1
ATOM 4307 C CA . VAL B 1 112 ? -12.094 12.578 -2.91 1 98.94 112 VAL B CA 1
ATOM 4308 C C . VAL B 1 112 ? -12.406 13.68 -3.912 1 98.94 112 VAL B C 1
ATOM 4310 O O . VAL B 1 112 ? -13.305 13.531 -4.75 1 98.94 112 VAL B O 1
ATOM 4313 N N . LEU B 1 113 ? -11.672 14.828 -3.863 1 98.94 113 LEU B N 1
ATOM 4314 C CA . LEU B 1 113 ? -11.852 15.914 -4.82 1 98.94 113 LEU B CA 1
ATOM 4315 C C . LEU B 1 113 ? -11.555 15.445 -6.238 1 98.94 113 LEU B C 1
ATOM 4317 O O . LEU B 1 113 ? -12.297 15.758 -7.172 1 98.94 113 LEU B O 1
ATOM 4321 N N . ALA B 1 114 ? -10.453 14.719 -6.422 1 98.94 114 ALA B N 1
ATOM 4322 C CA . ALA B 1 114 ? -10.078 14.219 -7.738 1 98.94 114 ALA B CA 1
ATOM 4323 C C . ALA B 1 114 ? -11.156 13.297 -8.305 1 98.94 114 ALA B C 1
ATOM 4325 O O . ALA B 1 114 ? -11.516 13.406 -9.477 1 98.94 114 ALA B O 1
ATOM 4326 N N . VAL B 1 115 ? -11.672 12.383 -7.492 1 98.94 115 VAL B N 1
ATOM 4327 C CA . VAL B 1 115 ? -12.688 11.453 -7.961 1 98.94 115 VAL B CA 1
ATOM 4328 C C . VAL B 1 115 ? -13.984 12.211 -8.266 1 98.94 115 VAL B C 1
ATOM 4330 O O . VAL B 1 115 ? -14.703 11.875 -9.211 1 98.94 115 VAL B O 1
ATOM 4333 N N . ALA B 1 116 ? -14.297 13.203 -7.418 1 98.94 116 ALA B N 1
ATOM 4334 C CA . ALA B 1 116 ? -15.492 14.008 -7.68 1 98.94 116 ALA B CA 1
ATOM 4335 C C . ALA B 1 116 ? -15.414 14.664 -9.055 1 98.94 116 ALA B C 1
ATOM 4337 O O . ALA B 1 116 ? -16.391 14.633 -9.812 1 98.94 116 ALA B O 1
ATOM 4338 N N . GLU B 1 117 ? -14.312 15.289 -9.328 1 98.88 117 GLU B N 1
ATOM 4339 C CA . GLU B 1 117 ? -14.156 15.906 -10.641 1 98.88 117 GLU B CA 1
ATOM 4340 C C . GLU B 1 117 ? -14.195 14.859 -11.75 1 98.88 117 GLU B C 1
ATOM 4342 O O . GLU B 1 117 ? -14.828 15.07 -12.781 1 98.88 117 GLU B O 1
ATOM 4347 N N . TYR B 1 118 ? -13.516 13.781 -11.57 1 98.75 118 TYR B N 1
ATOM 4348 C CA . TYR B 1 118 ? -13.461 12.68 -12.531 1 98.75 118 TYR B CA 1
ATOM 4349 C C . TYR B 1 118 ? -14.859 12.227 -12.914 1 98.75 118 TYR B C 1
ATOM 4351 O O . TYR B 1 118 ? -15.125 11.914 -14.078 1 98.75 118 TYR B O 1
ATOM 4359 N N . THR B 1 119 ? -15.773 12.172 -11.945 1 98.69 119 THR B N 1
ATOM 4360 C CA . THR B 1 119 ? -17.109 11.648 -12.18 1 98.69 119 THR B CA 1
ATOM 4361 C C . THR B 1 119 ? -18.078 12.766 -12.586 1 98.69 119 THR B C 1
ATOM 4363 O O . THR B 1 119 ? -19.25 12.516 -12.852 1 98.69 119 THR B O 1
ATOM 4366 N N . GLY B 1 120 ? -17.578 14.016 -12.594 1 98.5 120 GLY B N 1
ATOM 4367 C CA . GLY B 1 120 ? -18.469 15.133 -12.875 1 98.5 120 GLY B CA 1
ATOM 4368 C C . GLY B 1 120 ? -19.5 15.367 -11.797 1 98.5 120 GLY B C 1
ATOM 4369 O O . GLY B 1 120 ? -20.641 15.727 -12.094 1 98.5 120 GLY B O 1
ATOM 4370 N N . ALA B 1 121 ? -19.141 15.195 -10.586 1 98.69 121 ALA B N 1
ATOM 4371 C CA . ALA B 1 121 ? -20.062 15.258 -9.461 1 98.69 121 ALA B CA 1
ATOM 4372 C C . ALA B 1 121 ? -20.469 16.703 -9.156 1 98.69 121 ALA B C 1
ATOM 4374 O O . ALA B 1 121 ? -19.781 17.641 -9.555 1 98.69 121 ALA B O 1
ATOM 4375 N N . SER B 1 122 ? -21.641 16.844 -8.469 1 98.75 122 SER B N 1
ATOM 4376 C CA . SER B 1 122 ? -22 18.125 -7.863 1 98.75 122 SER B CA 1
ATOM 4377 C C . SER B 1 122 ? -21.188 18.391 -6.598 1 98.75 122 SER B C 1
ATOM 4379 O O . SER B 1 122 ? -20.594 17.469 -6.039 1 98.75 122 SER B O 1
ATOM 4381 N N . GLY B 1 123 ? -21.156 19.641 -6.199 1 98.75 123 GLY B N 1
ATOM 4382 C CA . GLY B 1 123 ? -20.531 19.969 -4.926 1 98.75 123 GLY B CA 1
ATOM 4383 C C . GLY B 1 123 ? -21.188 19.266 -3.748 1 98.75 123 GLY B C 1
ATOM 4384 O O . GLY B 1 123 ? -20.516 18.906 -2.787 1 98.75 123 GLY B O 1
ATOM 4385 N N . ALA B 1 124 ? -22.484 19.078 -3.811 1 98.56 124 ALA B N 1
ATOM 4386 C CA . ALA B 1 124 ? -23.219 18.375 -2.762 1 98.56 124 ALA B CA 1
ATOM 4387 C C . ALA B 1 124 ? -22.781 16.922 -2.674 1 98.56 124 ALA B C 1
ATOM 4389 O O . ALA B 1 124 ? -22.641 16.375 -1.577 1 98.56 124 ALA B O 1
ATOM 4390 N N . ASP B 1 125 ? -22.641 16.297 -3.861 1 98.69 125 ASP B N 1
ATOM 4391 C CA . ASP B 1 125 ? -22.172 14.914 -3.898 1 98.69 125 ASP B CA 1
ATOM 4392 C C . ASP B 1 125 ? -20.75 14.805 -3.334 1 98.69 125 ASP B C 1
ATOM 4394 O O . ASP B 1 125 ? -20.438 13.836 -2.633 1 98.69 125 ASP B O 1
ATOM 4398 N N . PHE B 1 126 ? -19.938 15.766 -3.672 1 98.88 126 PHE B N 1
ATOM 4399 C CA . PHE B 1 126 ? -18.578 15.812 -3.143 1 98.88 126 PHE B CA 1
ATOM 4400 C C . PHE B 1 126 ? -18.594 15.914 -1.621 1 98.88 126 PHE B C 1
ATOM 4402 O O . PHE B 1 126 ? -17.906 15.156 -0.938 1 98.88 126 PHE B O 1
ATOM 4409 N N . LEU B 1 127 ? -19.375 16.812 -1.067 1 98.81 127 LEU B N 1
ATOM 4410 C CA . LEU B 1 127 ? -19.453 16.984 0.378 1 98.81 127 LEU B CA 1
ATOM 4411 C C . LEU B 1 127 ? -19.922 15.711 1.062 1 98.81 127 LEU B C 1
ATOM 4413 O O . LEU B 1 127 ? -19.391 15.328 2.107 1 98.81 127 LEU B O 1
ATOM 4417 N N . LEU B 1 128 ? -20.938 15.133 0.466 1 98.88 128 LEU B N 1
ATOM 4418 C CA . LEU B 1 128 ? -21.469 13.898 1.044 1 98.88 128 LEU B CA 1
ATOM 4419 C C . LEU B 1 128 ? -20.422 12.805 1.059 1 98.88 128 LEU B C 1
ATOM 4421 O O . LEU B 1 128 ? -20.234 12.125 2.07 1 98.88 128 LEU B O 1
ATOM 4425 N N . ALA B 1 129 ? -19.734 12.609 -0.072 1 98.94 129 ALA B N 1
ATOM 4426 C CA . ALA B 1 129 ? -18.703 11.586 -0.168 1 98.94 129 ALA B CA 1
ATOM 4427 C C . ALA B 1 129 ? -17.562 11.859 0.816 1 98.94 129 ALA B C 1
ATOM 4429 O O . ALA B 1 129 ? -17.047 10.93 1.437 1 98.94 129 ALA B O 1
ATOM 4430 N N . LEU B 1 130 ? -17.172 13.125 0.917 1 98.94 130 LEU B N 1
ATOM 4431 C CA . LEU B 1 130 ? -16.125 13.5 1.857 1 98.94 130 LEU B CA 1
ATOM 4432 C C . LEU B 1 130 ? -16.562 13.234 3.293 1 98.94 130 LEU B C 1
ATOM 4434 O O . LEU B 1 130 ? -15.773 12.734 4.105 1 98.94 130 LEU B O 1
ATOM 4438 N N . ALA B 1 131 ? -17.797 13.562 3.613 1 98.94 131 ALA B N 1
ATOM 4439 C CA . ALA B 1 131 ? -18.328 13.297 4.949 1 98.94 131 ALA B CA 1
ATOM 4440 C C . ALA B 1 131 ? -18.312 11.805 5.258 1 98.94 131 ALA B C 1
ATOM 4442 O O . ALA B 1 131 ? -17.984 11.398 6.379 1 98.94 131 ALA B O 1
ATOM 4443 N N . VAL B 1 132 ? -18.703 11.023 4.309 1 98.88 132 VAL B N 1
ATOM 4444 C CA . VAL B 1 132 ? -18.688 9.57 4.465 1 98.88 132 VAL B CA 1
ATOM 4445 C C . VAL B 1 132 ? -17.266 9.094 4.73 1 98.88 132 VAL B C 1
ATOM 4447 O O . VAL B 1 132 ? -17.031 8.273 5.617 1 98.88 132 VAL B O 1
ATOM 4450 N N . ALA B 1 133 ? -16.328 9.586 3.967 1 98.94 133 ALA B N 1
ATOM 4451 C CA . ALA B 1 133 ? -14.93 9.242 4.176 1 98.94 133 ALA B CA 1
ATOM 4452 C C . ALA B 1 133 ? -14.469 9.625 5.578 1 98.94 133 ALA B C 1
ATOM 4454 O O . ALA B 1 133 ? -13.82 8.836 6.266 1 98.94 133 ALA B O 1
ATOM 4455 N N . TYR B 1 134 ? -14.82 10.891 6.031 1 98.88 134 TYR B N 1
ATOM 4456 C CA . TYR B 1 134 ? -14.516 11.336 7.387 1 98.88 134 TYR B CA 1
ATOM 4457 C C . TYR B 1 134 ? -15.055 10.344 8.414 1 98.88 134 TYR B C 1
ATOM 4459 O O . TYR B 1 134 ? -14.344 9.969 9.352 1 98.88 134 TYR B O 1
ATOM 4467 N N . GLU B 1 135 ? -16.266 9.906 8.258 1 98.69 135 GLU B N 1
ATOM 4468 C CA . GLU B 1 135 ? -16.922 9.031 9.219 1 98.69 135 GLU B CA 1
ATOM 4469 C C . GLU B 1 135 ? -16.219 7.68 9.297 1 98.69 135 GLU B C 1
ATOM 4471 O O . GLU B 1 135 ? -15.938 7.184 10.398 1 98.69 135 GLU B O 1
ATOM 4476 N N . VAL B 1 136 ? -15.938 7.102 8.117 1 98.62 136 VAL B N 1
ATOM 4477 C CA . VAL B 1 136 ? -15.312 5.785 8.094 1 98.62 136 VAL B CA 1
ATOM 4478 C C . VAL B 1 136 ? -13.953 5.844 8.789 1 98.62 136 VAL B C 1
ATOM 4480 O O . VAL B 1 136 ? -13.625 4.984 9.609 1 98.62 136 VAL B O 1
ATOM 4483 N N . GLN B 1 137 ? -13.18 6.828 8.469 1 98.5 137 GLN B N 1
ATOM 4484 C CA . GLN B 1 137 ? -11.852 6.969 9.055 1 98.5 137 GLN B CA 1
ATOM 4485 C C . GLN B 1 137 ? -11.938 7.207 10.555 1 98.5 137 GLN B C 1
ATOM 4487 O O . GLN B 1 137 ? -11.234 6.559 11.336 1 98.5 137 GLN B O 1
ATOM 4492 N N . CYS B 1 138 ? -12.773 8.117 10.984 1 97.75 138 CYS B N 1
ATOM 4493 C CA . CYS B 1 138 ? -12.875 8.516 12.383 1 97.75 138 CYS B CA 1
ATOM 4494 C C . CYS B 1 138 ? -13.469 7.402 13.234 1 97.75 138 CYS B C 1
ATOM 4496 O O . CYS B 1 138 ? -13.023 7.16 14.352 1 97.75 138 CYS B O 1
ATOM 4498 N N . ARG B 1 139 ? -14.484 6.723 12.727 1 96.88 139 ARG B N 1
ATOM 4499 C CA . ARG B 1 139 ? -15.094 5.629 13.469 1 96.88 139 ARG B CA 1
ATOM 4500 C C . ARG B 1 139 ? -14.094 4.5 13.703 1 96.88 139 ARG B C 1
ATOM 4502 O O . ARG B 1 139 ? -14.047 3.918 14.789 1 96.88 139 ARG B O 1
ATOM 4509 N N . PHE B 1 140 ? -13.336 4.152 12.625 1 96.81 140 PHE B N 1
ATOM 4510 C CA . PHE B 1 140 ? -12.273 3.17 12.82 1 96.81 140 PHE B CA 1
ATOM 4511 C C . PHE B 1 140 ? -11.289 3.645 13.875 1 96.81 140 PHE B C 1
ATOM 4513 O O . PHE B 1 140 ? -10.914 2.885 14.773 1 96.81 140 PHE B O 1
ATOM 4520 N N . SER B 1 141 ? -10.836 4.902 13.766 1 95.81 141 SER B N 1
ATOM 4521 C CA . SER B 1 141 ? -9.844 5.457 14.68 1 95.81 141 SER B CA 1
ATOM 4522 C C . SER B 1 141 ? -10.352 5.441 16.125 1 95.81 141 SER B C 1
ATOM 4524 O O . SER B 1 141 ? -9.578 5.227 17.047 1 95.81 141 SER B O 1
ATOM 4526 N N . ALA B 1 142 ? -11.594 5.727 16.297 1 94 142 ALA B N 1
ATOM 4527 C CA . ALA B 1 142 ? -12.195 5.77 17.641 1 94 142 ALA B CA 1
ATOM 4528 C C . ALA B 1 142 ? -12.211 4.387 18.281 1 94 142 ALA B C 1
ATOM 4530 O O . ALA B 1 142 ? -12.117 4.258 19.5 1 94 142 ALA B O 1
ATOM 4531 N N . LYS B 1 143 ? -12.305 3.389 17.484 1 93.19 143 LYS B N 1
ATOM 4532 C CA . LYS B 1 143 ? -12.461 2.029 17.984 1 93.19 143 LYS B CA 1
ATOM 4533 C C . LYS B 1 143 ? -11.109 1.337 18.141 1 93.19 143 LYS B C 1
ATOM 4535 O O . LYS B 1 143 ? -10.93 0.506 19.031 1 93.19 143 LYS B O 1
ATOM 4540 N N . VAL B 1 144 ? -10.234 1.556 17.188 1 93.94 144 VAL B N 1
ATOM 4541 C CA . VAL B 1 144 ? -8.992 0.796 17.094 1 93.94 144 VAL B CA 1
ATOM 4542 C C . VAL B 1 144 ? -7.805 1.708 17.391 1 93.94 144 VAL B C 1
ATOM 4544 O O . VAL B 1 144 ? -7.543 2.656 16.641 1 93.94 144 VAL B O 1
ATOM 4547 N N . PRO B 1 145 ? -7.031 1.471 18.406 1 91.75 145 PRO B N 1
ATOM 4548 C CA . PRO B 1 145 ? -5.871 2.291 18.766 1 91.75 145 PRO B CA 1
ATOM 4549 C C . PRO B 1 145 ? -4.629 1.938 17.953 1 91.75 145 PRO B C 1
ATOM 4551 O O . PRO B 1 145 ? -3.643 1.446 18.5 1 91.75 145 PRO B O 1
ATOM 4554 N N . VAL B 1 146 ? -4.605 2.209 16.672 1 92.44 146 VAL B N 1
ATOM 4555 C CA . VAL B 1 146 ? -3.586 1.754 15.742 1 92.44 146 VAL B CA 1
ATOM 4556 C C . VAL B 1 146 ? -2.209 2.23 16.203 1 92.44 146 VAL B C 1
ATOM 4558 O O . VAL B 1 146 ? -1.236 1.474 16.156 1 92.44 146 VAL B O 1
ATOM 4561 N N . MET B 1 147 ? -2.08 3.486 16.672 1 91.38 147 MET B N 1
ATOM 4562 C CA . MET B 1 147 ? -0.781 4.039 17.047 1 91.38 147 MET B CA 1
ATOM 4563 C C . MET B 1 147 ? -0.266 3.395 18.328 1 91.38 147 MET B C 1
ATOM 4565 O O . MET B 1 147 ? 0.936 3.17 18.469 1 91.38 147 MET B O 1
ATOM 4569 N N . ALA B 1 148 ? -1.155 3.158 19.266 1 90.25 148 ALA B N 1
ATOM 4570 C CA . ALA B 1 148 ? -0.778 2.49 20.5 1 90.25 148 ALA B CA 1
ATOM 4571 C C . ALA B 1 148 ? -0.24 1.089 20.234 1 90.25 148 ALA B C 1
ATOM 4573 O O . ALA B 1 148 ? 0.498 0.532 21.047 1 90.25 148 ALA B O 1
ATOM 4574 N N . ARG B 1 149 ? -0.58 0.545 19.094 1 92.19 149 ARG B N 1
ATOM 4575 C CA . ARG B 1 149 ? -0.136 -0.796 18.734 1 92.19 149 ARG B CA 1
ATOM 4576 C C . ARG B 1 149 ? 1.074 -0.737 17.797 1 92.19 149 ARG B C 1
ATOM 4578 O O . ARG B 1 149 ? 1.443 -1.741 17.188 1 92.19 149 ARG B O 1
ATOM 4585 N N . GLY B 1 150 ? 1.611 0.457 17.656 1 93.25 150 GLY B N 1
ATOM 4586 C CA . GLY B 1 150 ? 2.816 0.616 16.859 1 93.25 150 GLY B CA 1
ATOM 4587 C C . GLY B 1 150 ? 2.539 0.688 15.359 1 93.25 150 GLY B C 1
ATOM 4588 O O . GLY B 1 150 ? 3.434 0.447 14.547 1 93.25 150 GLY B O 1
ATOM 4589 N N . LEU B 1 151 ? 1.334 0.96 14.992 1 96.06 151 LEU B N 1
ATOM 4590 C CA . LEU B 1 151 ? 0.942 1.059 13.594 1 96.06 151 LEU B CA 1
ATOM 4591 C C . LEU B 1 151 ? 0.508 2.48 13.25 1 96.06 151 LEU B C 1
ATOM 4593 O O . LEU B 1 151 ? 0.377 3.326 14.133 1 96.06 151 LEU B O 1
ATOM 4597 N N . ASN B 1 152 ? 0.419 2.762 11.953 1 95.81 152 ASN B N 1
ATOM 4598 C CA . ASN B 1 152 ? 0.179 4.109 11.453 1 95.81 152 ASN B CA 1
ATOM 4599 C C . ASN B 1 152 ? -1.219 4.246 10.859 1 95.81 152 ASN B C 1
ATOM 4601 O O . ASN B 1 152 ? -1.879 3.242 10.578 1 95.81 152 ASN B O 1
ATOM 4605 N N . HIS B 1 153 ? -1.648 5.473 10.727 1 94.12 153 HIS B N 1
ATOM 4606 C CA . HIS B 1 153 ? -3.037 5.777 10.398 1 94.12 153 HIS B CA 1
ATOM 4607 C C . HIS B 1 153 ? -3.275 5.719 8.891 1 94.12 153 HIS B C 1
ATOM 4609 O O . HIS B 1 153 ? -4.379 6.004 8.422 1 94.12 153 HIS B O 1
ATOM 4615 N N . ALA B 1 154 ? -2.328 5.305 8.086 1 97 154 ALA B N 1
ATOM 4616 C CA . ALA B 1 154 ? -2.545 5.086 6.656 1 97 154 ALA B CA 1
ATOM 4617 C C . ALA B 1 154 ? -3.549 3.959 6.422 1 97 154 ALA B C 1
ATOM 4619 O O . ALA B 1 154 ? -4.258 3.951 5.414 1 97 154 ALA B O 1
ATOM 4620 N N . LEU B 1 155 ? -3.684 3.066 7.391 1 97.69 155 LEU B N 1
ATOM 4621 C CA . LEU B 1 155 ? -4.609 1.943 7.293 1 97.69 155 LEU B CA 1
ATOM 4622 C C . LEU B 1 155 ? -6.051 2.436 7.199 1 97.69 155 LEU B C 1
ATOM 4624 O O . LEU B 1 155 ? -6.781 2.061 6.281 1 97.69 155 LEU B O 1
ATOM 4628 N N . GLN B 1 156 ? -6.484 3.225 8.133 1 97.38 156 GLN B N 1
ATOM 4629 C CA . GLN B 1 156 ? -7.871 3.686 8.125 1 97.38 156 GLN B CA 1
ATOM 4630 C C . GLN B 1 156 ? -8.109 4.676 6.984 1 97.38 156 GLN B C 1
ATOM 4632 O O . GLN B 1 156 ? -9.227 4.793 6.484 1 97.38 156 GLN B O 1
ATOM 4637 N N . LEU B 1 157 ? -7.031 5.406 6.547 1 98.69 157 LEU B N 1
ATOM 4638 C CA . LEU B 1 157 ? -7.168 6.289 5.395 1 98.69 157 LEU B CA 1
ATOM 4639 C C . LEU B 1 157 ? -7.477 5.488 4.133 1 98.69 157 LEU B C 1
ATOM 4641 O O . LEU B 1 157 ? -8.297 5.914 3.311 1 98.69 157 LEU B O 1
ATOM 4645 N N . ALA B 1 158 ? -6.84 4.336 3.975 1 98.81 158 ALA B N 1
ATOM 4646 C CA . ALA B 1 158 ? -7.121 3.477 2.828 1 98.81 158 ALA B CA 1
ATOM 4647 C C . ALA B 1 158 ? -8.602 3.121 2.76 1 98.81 158 ALA B C 1
ATOM 4649 O O . ALA B 1 158 ? -9.211 3.158 1.686 1 98.81 158 ALA B O 1
ATOM 4650 N N . MET B 1 159 ? -9.164 2.822 3.881 1 98.81 159 MET B N 1
ATOM 4651 C CA . MET B 1 159 ? -10.578 2.471 3.965 1 98.81 159 MET B CA 1
ATOM 4652 C C . MET B 1 159 ? -11.453 3.666 3.613 1 98.81 159 MET B C 1
ATOM 4654 O O . MET B 1 159 ? -12.43 3.531 2.867 1 98.81 159 MET B O 1
ATOM 4658 N N . SER B 1 160 ? -11.117 4.785 4.152 1 98.94 160 SER B N 1
ATOM 4659 C CA . SER B 1 160 ? -11.984 5.953 4.039 1 98.94 160 SER B CA 1
ATOM 4660 C C . SER B 1 160 ? -11.969 6.516 2.621 1 98.94 160 SER B C 1
ATOM 4662 O O . SER B 1 160 ? -13.008 6.926 2.096 1 98.94 160 SER B O 1
ATOM 4664 N N . VAL B 1 161 ? -10.766 6.562 1.976 1 98.94 161 VAL B N 1
ATOM 4665 C CA . VAL B 1 161 ? -10.695 7.027 0.595 1 98.94 161 VAL B CA 1
ATOM 4666 C C . VAL B 1 161 ? -11.484 6.09 -0.313 1 98.94 161 VAL B C 1
ATOM 4668 O O . VAL B 1 161 ? -12.188 6.539 -1.221 1 98.94 161 VAL B O 1
ATOM 4671 N N . ALA B 1 162 ? -11.32 4.777 -0.075 1 98.94 162 ALA B N 1
ATOM 4672 C CA . ALA B 1 162 ? -12.102 3.814 -0.85 1 98.94 162 ALA B CA 1
ATOM 4673 C C . ALA B 1 162 ? -13.602 4.062 -0.682 1 98.94 162 ALA B C 1
ATOM 4675 O O . ALA B 1 162 ? -14.359 4.023 -1.656 1 98.94 162 ALA B O 1
ATOM 4676 N N . ALA B 1 163 ? -14.031 4.301 0.518 1 98.94 163 ALA B N 1
ATOM 4677 C CA . ALA B 1 163 ? -15.445 4.551 0.81 1 98.94 163 ALA B CA 1
ATOM 4678 C C . ALA B 1 163 ? -15.945 5.789 0.076 1 98.94 163 ALA B C 1
ATOM 4680 O O . ALA B 1 163 ? -16.953 5.738 -0.625 1 98.94 163 ALA B O 1
ATOM 4681 N N . GLY B 1 164 ? -15.242 6.93 0.261 1 98.94 164 GLY B N 1
ATOM 4682 C CA . GLY B 1 164 ? -15.625 8.156 -0.421 1 98.94 164 GLY B CA 1
ATOM 4683 C C . GLY B 1 164 ? -15.633 8.023 -1.932 1 98.94 164 GLY B C 1
ATOM 4684 O O . GLY B 1 164 ? -16.547 8.508 -2.602 1 98.94 164 GLY B O 1
ATOM 4685 N N . SER B 1 165 ? -14.617 7.363 -2.486 1 98.94 165 SER B N 1
ATOM 4686 C CA . SER B 1 165 ? -14.516 7.156 -3.928 1 98.94 165 SER B CA 1
ATOM 4687 C C . SER B 1 165 ? -15.648 6.277 -4.441 1 98.94 165 SER B C 1
ATOM 4689 O O . SER B 1 165 ? -16.234 6.566 -5.484 1 98.94 165 SER B O 1
ATOM 4691 N N . ALA B 1 166 ? -15.891 5.195 -3.707 1 98.94 166 ALA B N 1
ATOM 4692 C CA . ALA B 1 166 ? -16.969 4.297 -4.102 1 98.94 166 ALA B CA 1
ATOM 4693 C C . ALA B 1 166 ? -18.312 5.035 -4.148 1 98.94 166 ALA B C 1
ATOM 4695 O O . ALA B 1 166 ? -19.125 4.805 -5.047 1 98.94 166 ALA B O 1
ATOM 4696 N N . LYS B 1 167 ? -18.547 5.898 -3.176 1 98.94 167 LYS B N 1
ATOM 4697 C CA . LYS B 1 167 ? -19.766 6.691 -3.135 1 98.94 167 LYS B CA 1
ATOM 4698 C C . LYS B 1 167 ? -19.906 7.559 -4.387 1 98.94 167 LYS B C 1
ATOM 4700 O O . LYS B 1 167 ? -20.969 7.605 -5.004 1 98.94 167 LYS B O 1
ATOM 4705 N N . LEU B 1 168 ? -18.891 8.25 -4.781 1 98.94 168 LEU B N 1
ATOM 4706 C CA . LEU B 1 168 ? -18.891 9.148 -5.93 1 98.94 168 LEU B CA 1
ATOM 4707 C C . LEU B 1 168 ? -19.031 8.359 -7.23 1 98.94 168 LEU B C 1
ATOM 4709 O O . LEU B 1 168 ? -19.641 8.844 -8.188 1 98.94 168 LEU B O 1
ATOM 4713 N N . LEU B 1 169 ? -18.484 7.129 -7.273 1 98.88 169 LEU B N 1
ATOM 4714 C CA . LEU B 1 169 ? -18.516 6.297 -8.469 1 98.88 169 LEU B CA 1
ATOM 4715 C C . LEU B 1 169 ? -19.859 5.586 -8.586 1 98.88 169 LEU B C 1
ATOM 4717 O O . LEU B 1 169 ? -20.156 4.957 -9.617 1 98.88 169 LEU B O 1
ATOM 4721 N N . GLY B 1 170 ? -20.688 5.629 -7.539 1 98.69 170 GLY B N 1
ATOM 4722 C CA . GLY B 1 170 ? -21.984 4.996 -7.547 1 98.69 170 GLY B CA 1
ATOM 4723 C C . GLY B 1 170 ? -21.922 3.49 -7.398 1 98.69 170 GLY B C 1
ATOM 4724 O O . GLY B 1 170 ? -22.75 2.77 -7.961 1 98.69 170 GLY B O 1
ATOM 4725 N N . LEU B 1 171 ? -20.969 2.98 -6.723 1 98.69 171 LEU B N 1
ATOM 4726 C CA . LEU B 1 171 ? -20.812 1.539 -6.555 1 98.69 171 LEU B CA 1
ATOM 4727 C C . LEU B 1 171 ? -21.844 0.999 -5.562 1 98.69 171 LEU B C 1
ATOM 4729 O O . LEU B 1 171 ? -22.219 1.693 -4.617 1 98.69 171 LEU B O 1
ATOM 4733 N N . GLY B 1 172 ? -22.281 -0.228 -5.777 1 98.44 172 GLY B N 1
ATOM 4734 C CA . GLY B 1 172 ? -23.188 -0.895 -4.863 1 98.44 172 GLY B CA 1
ATOM 4735 C C . GLY B 1 172 ? -22.516 -1.405 -3.605 1 98.44 172 GLY B C 1
ATOM 4736 O O . GLY B 1 172 ? -21.312 -1.186 -3.408 1 98.44 172 GLY B O 1
ATOM 4737 N N . VAL B 1 173 ? -23.312 -2.047 -2.738 1 98.25 173 VAL B N 1
ATOM 4738 C CA . VAL B 1 173 ? -22.859 -2.506 -1.427 1 98.25 173 VAL B CA 1
ATOM 4739 C C . VAL B 1 173 ? -21.688 -3.457 -1.585 1 98.25 173 VAL B C 1
ATOM 4741 O O . VAL B 1 173 ? -20.641 -3.275 -0.945 1 98.25 173 VAL B O 1
ATOM 4744 N N . ASP B 1 174 ? -21.781 -4.449 -2.463 1 97.94 174 ASP B N 1
ATOM 4745 C CA . ASP B 1 174 ? -20.766 -5.488 -2.605 1 97.94 174 ASP B CA 1
ATOM 4746 C C . ASP B 1 174 ? -19.469 -4.914 -3.193 1 97.94 174 ASP B C 1
ATOM 4748 O O . ASP B 1 174 ? -18.375 -5.238 -2.73 1 97.94 174 ASP B O 1
ATOM 4752 N N . GLN B 1 175 ? -19.594 -4.07 -4.219 1 98.62 175 GLN B N 1
ATOM 4753 C CA . GLN B 1 175 ? -18.422 -3.449 -4.828 1 98.62 175 GLN B CA 1
ATOM 4754 C C . GLN B 1 175 ? -17.719 -2.514 -3.848 1 98.62 175 GLN B C 1
ATOM 4756 O O . GLN B 1 175 ? -16.484 -2.443 -3.818 1 98.62 175 GLN B O 1
ATOM 4761 N N . THR B 1 176 ? -18.516 -1.794 -3.055 1 98.81 176 THR B N 1
ATOM 4762 C CA . THR B 1 176 ? -17.953 -0.903 -2.045 1 98.81 176 THR B CA 1
ATOM 4763 C C . THR B 1 176 ? -17.203 -1.696 -0.982 1 98.81 176 THR B C 1
ATOM 4765 O O . THR B 1 176 ? -16.094 -1.323 -0.589 1 98.81 176 THR B O 1
ATOM 4768 N N . ALA B 1 177 ? -17.828 -2.781 -0.515 1 98.69 177 ALA B N 1
ATOM 4769 C CA . ALA B 1 177 ? -17.156 -3.652 0.454 1 98.69 177 ALA B CA 1
ATOM 4770 C C . ALA B 1 177 ? -15.844 -4.188 -0.099 1 98.69 177 ALA B C 1
ATOM 4772 O O . ALA B 1 177 ? -14.82 -4.18 0.593 1 98.69 177 ALA B O 1
ATOM 4773 N N . SER B 1 178 ? -15.867 -4.613 -1.349 1 98.81 178 SER B N 1
ATOM 4774 C CA . SER B 1 178 ? -14.664 -5.113 -2.008 1 98.81 178 SER B CA 1
ATOM 4775 C C . SER B 1 178 ? -13.602 -4.023 -2.119 1 98.81 178 SER B C 1
ATOM 4777 O O . SER B 1 178 ? -12.406 -4.293 -1.948 1 98.81 178 SER B O 1
ATOM 4779 N N . ALA B 1 179 ? -14.039 -2.822 -2.449 1 98.88 179 ALA B N 1
ATOM 4780 C CA . ALA B 1 179 ? -13.117 -1.699 -2.586 1 98.88 179 ALA B CA 1
ATOM 4781 C C . ALA B 1 179 ? -12.406 -1.408 -1.267 1 98.88 179 ALA B C 1
ATOM 4783 O O . ALA B 1 179 ? -11.188 -1.229 -1.237 1 98.88 179 ALA B O 1
ATOM 4784 N N . ILE B 1 180 ? -13.164 -1.366 -0.194 1 98.88 180 ILE B N 1
ATOM 4785 C CA . ILE B 1 180 ? -12.617 -1.093 1.128 1 98.88 180 ILE B CA 1
ATOM 4786 C C . ILE B 1 180 ? -11.648 -2.205 1.521 1 98.88 180 ILE B C 1
ATOM 4788 O O . ILE B 1 180 ? -10.539 -1.936 1.986 1 98.88 180 ILE B O 1
ATOM 4792 N N . ALA B 1 181 ? -12.023 -3.43 1.275 1 98.88 181 ALA B N 1
ATOM 4793 C CA . ALA B 1 181 ? -11.188 -4.574 1.625 1 98.88 181 ALA B CA 1
ATOM 4794 C C . ALA B 1 181 ? -9.898 -4.578 0.804 1 98.88 181 ALA B C 1
ATOM 4796 O O . ALA B 1 181 ? -8.812 -4.766 1.35 1 98.88 181 ALA B O 1
ATOM 4797 N N . ALA B 1 182 ? -10.023 -4.355 -0.506 1 98.75 182 ALA B N 1
ATOM 4798 C CA . ALA B 1 182 ? -8.875 -4.371 -1.412 1 98.75 182 ALA B CA 1
ATOM 4799 C C . ALA B 1 182 ? -7.906 -3.238 -1.09 1 98.75 182 ALA B C 1
ATOM 4801 O O . ALA B 1 182 ? -6.688 -3.42 -1.147 1 98.75 182 ALA B O 1
ATOM 4802 N N . ALA B 1 183 ? -8.406 -2.113 -0.731 1 98.69 183 ALA B N 1
ATOM 4803 C CA . ALA B 1 183 ? -7.578 -0.944 -0.448 1 98.69 183 ALA B CA 1
ATOM 4804 C C . ALA B 1 183 ? -6.824 -1.111 0.868 1 98.69 183 ALA B C 1
ATOM 4806 O O . ALA B 1 183 ? -5.727 -0.577 1.034 1 98.69 183 ALA B O 1
ATOM 4807 N N . ALA B 1 184 ? -7.348 -1.91 1.774 1 98.56 184 ALA B N 1
ATOM 4808 C CA . ALA B 1 184 ? -6.836 -1.883 3.143 1 98.56 184 ALA B CA 1
ATOM 4809 C C . ALA B 1 184 ? -6.012 -3.129 3.445 1 98.56 184 ALA B C 1
ATOM 4811 O O . ALA B 1 184 ? -5.082 -3.084 4.258 1 98.56 184 ALA B O 1
ATOM 4812 N N . VAL B 1 185 ? -6.254 -4.254 2.811 1 98.62 185 VAL B N 1
ATOM 4813 C CA . VAL B 1 185 ? -5.727 -5.551 3.223 1 98.62 185 VAL B CA 1
ATOM 4814 C C . VAL B 1 185 ? -4.207 -5.562 3.062 1 98.62 185 VAL B C 1
ATOM 4816 O O . VAL B 1 185 ? -3.5 -6.207 3.842 1 98.62 185 VAL B O 1
ATOM 4819 N N . ASP B 1 186 ? -3.674 -4.809 2.078 1 97.94 186 ASP B N 1
ATOM 4820 C CA . ASP B 1 186 ? -2.236 -4.715 1.844 1 97.94 186 ASP B CA 1
ATOM 4821 C C . ASP B 1 186 ? -1.685 -3.381 2.344 1 97.94 186 ASP B C 1
ATOM 4823 O O . ASP B 1 186 ? -0.662 -2.902 1.85 1 97.94 186 ASP B O 1
ATOM 4827 N N . ASN B 1 187 ? -2.383 -2.703 3.301 1 97.94 187 ASN B N 1
ATOM 4828 C CA . ASN B 1 187 ? -1.988 -1.349 3.674 1 97.94 187 ASN B CA 1
ATOM 4829 C C . ASN B 1 187 ? -1.848 -1.202 5.184 1 97.94 187 ASN B C 1
ATOM 4831 O O . ASN B 1 187 ? -1.961 -0.097 5.719 1 97.94 187 ASN B O 1
ATOM 4835 N N . VAL B 1 188 ? -1.625 -2.27 5.91 1 97.38 188 VAL B N 1
ATOM 4836 C CA . VAL B 1 188 ? -1.203 -2.088 7.297 1 97.38 188 VAL B CA 1
ATOM 4837 C C . VAL B 1 188 ? 0.14 -1.363 7.336 1 97.38 188 VAL B C 1
ATOM 4839 O O . VAL B 1 188 ? 1.106 -1.799 6.707 1 97.38 188 VAL B O 1
ATOM 4842 N N . SER B 1 189 ? 0.162 -0.237 7.973 1 97.75 189 SER B N 1
ATOM 4843 C CA . SER B 1 189 ? 1.297 0.681 7.957 1 97.75 189 SER B CA 1
ATOM 4844 C C . SER B 1 189 ? 1.974 0.749 9.32 1 97.75 189 SER B C 1
ATOM 4846 O O . SER B 1 189 ? 1.302 0.73 10.352 1 97.75 189 SER B O 1
ATOM 4848 N N . LEU B 1 190 ? 3.307 0.912 9.336 1 98.12 190 LEU B N 1
ATOM 4849 C CA . LEU B 1 190 ? 4.074 0.942 10.57 1 98.12 190 LEU B CA 1
ATOM 4850 C C . LEU B 1 190 ? 4.23 2.371 11.078 1 98.12 190 LEU B C 1
ATOM 4852 O O . LEU B 1 190 ? 4.41 3.299 10.289 1 98.12 190 LEU B O 1
ATOM 4856 N N . ALA B 1 191 ? 4.223 2.537 12.398 1 97.12 191 ALA B N 1
ATOM 4857 C CA . ALA B 1 191 ? 4.461 3.842 13.008 1 97.12 191 ALA B CA 1
ATOM 4858 C C . ALA B 1 191 ? 5.902 4.293 12.797 1 97.12 191 ALA B C 1
ATOM 4860 O O . ALA B 1 191 ? 6.23 5.465 12.992 1 97.12 191 ALA B O 1
ATOM 4861 N N . ALA B 1 192 ? 6.766 3.404 12.289 1 97.62 192 ALA B N 1
ATOM 4862 C CA . ALA B 1 192 ? 8.156 3.723 11.969 1 97.62 192 ALA B CA 1
ATOM 4863 C C . ALA B 1 192 ? 8.234 4.891 10.992 1 97.62 192 ALA B C 1
ATOM 4865 O O . ALA B 1 192 ? 9.281 5.535 10.875 1 97.62 192 ALA B O 1
ATOM 4866 N N . VAL B 1 193 ? 7.156 5.164 10.305 1 97.56 193 VAL B N 1
ATOM 4867 C CA . VAL B 1 193 ? 7.066 6.293 9.383 1 97.56 193 VAL B CA 1
ATOM 4868 C C . VAL B 1 193 ? 7.383 7.59 10.125 1 97.56 193 VAL B C 1
ATOM 4870 O O . VAL B 1 193 ? 7.906 8.539 9.539 1 97.56 193 VAL B O 1
ATOM 4873 N N . HIS B 1 194 ? 7.156 7.613 11.43 1 96.25 194 HIS B N 1
ATOM 4874 C CA . HIS B 1 194 ? 7.297 8.82 12.234 1 96.25 194 HIS B CA 1
ATOM 4875 C C . HIS B 1 194 ? 8.594 8.805 13.039 1 96.25 194 HIS B C 1
ATOM 4877 O O . HIS B 1 194 ? 8.898 9.758 13.75 1 96.25 194 HIS B O 1
ATOM 4883 N N . ALA B 1 195 ? 9.328 7.738 12.961 1 96.69 195 ALA B N 1
ATOM 4884 C CA . ALA B 1 195 ? 10.523 7.582 13.789 1 96.69 195 ALA B CA 1
ATOM 4885 C C . ALA B 1 195 ? 11.656 8.477 13.289 1 96.69 195 ALA B C 1
ATOM 4887 O O . ALA B 1 195 ? 11.766 8.734 12.086 1 96.69 195 ALA B O 1
ATOM 4888 N N . GLU B 1 196 ? 12.469 8.961 14.203 1 95.69 196 GLU B N 1
ATOM 4889 C CA . GLU B 1 196 ? 13.633 9.773 13.852 1 95.69 196 GLU B CA 1
ATOM 4890 C C . GLU B 1 196 ? 14.695 8.93 13.148 1 95.69 196 GLU B C 1
ATOM 4892 O O . GLU B 1 196 ? 14.891 7.762 13.477 1 95.69 196 GLU B O 1
ATOM 4897 N N . PRO B 1 197 ? 15.547 9.523 12.227 1 95.75 197 PRO B N 1
ATOM 4898 C CA . PRO B 1 197 ? 15.234 10.844 11.656 1 95.75 197 PRO B CA 1
ATOM 4899 C C . PRO B 1 197 ? 14.016 10.812 10.734 1 95.75 197 PRO B C 1
ATOM 4901 O O . PRO B 1 197 ? 13.961 10 9.812 1 95.75 197 PRO B O 1
ATOM 4904 N N . VAL B 1 198 ? 13.031 11.68 10.992 1 96.94 198 VAL B N 1
ATOM 4905 C CA . VAL B 1 198 ? 11.789 11.688 10.227 1 96.94 198 VAL B CA 1
ATOM 4906 C C . VAL B 1 198 ? 12.086 11.969 8.758 1 96.94 198 VAL B C 1
ATOM 4908 O O . VAL B 1 198 ? 12.789 12.93 8.43 1 96.94 198 VAL B O 1
ATOM 4911 N N . SER B 1 199 ? 11.609 11.094 7.895 1 97.31 199 SER B N 1
ATOM 4912 C CA . SER B 1 199 ? 11.867 11.203 6.465 1 97.31 199 SER B CA 1
ATOM 4913 C C . SER B 1 199 ? 10.75 11.961 5.754 1 97.31 199 SER B C 1
ATOM 4915 O O . SER B 1 199 ? 9.742 12.297 6.367 1 97.31 199 SER B O 1
ATOM 4917 N N . ASN B 1 200 ? 10.961 12.219 4.398 1 97.75 200 ASN B N 1
ATOM 4918 C CA . ASN B 1 200 ? 9.93 12.852 3.572 1 97.75 200 ASN B CA 1
ATOM 4919 C C . ASN B 1 200 ? 8.672 11.992 3.494 1 97.75 200 ASN B C 1
ATOM 4921 O O . ASN B 1 200 ? 7.57 12.516 3.326 1 97.75 200 ASN B O 1
ATOM 4925 N N . TRP B 1 201 ? 8.867 10.711 3.689 1 98.19 201 TRP B N 1
ATOM 4926 C CA . TRP B 1 201 ? 7.785 9.758 3.457 1 98.19 201 TRP B CA 1
ATOM 4927 C C . TRP B 1 201 ? 6.625 10.016 4.418 1 98.19 201 TRP B C 1
ATOM 4929 O O . TRP B 1 201 ? 5.477 9.703 4.105 1 98.19 201 TRP B O 1
ATOM 4939 N N . LYS B 1 202 ? 6.93 10.594 5.551 1 96.81 202 LYS B N 1
ATOM 4940 C CA . LYS B 1 202 ? 5.879 10.938 6.504 1 96.81 202 LYS B CA 1
ATOM 4941 C C . LYS B 1 202 ? 4.781 11.758 5.84 1 96.81 202 LYS B C 1
ATOM 4943 O O . LYS B 1 202 ? 3.594 11.539 6.09 1 96.81 202 LYS B O 1
ATOM 4948 N N . GLY B 1 203 ? 5.168 12.703 5.008 1 96.62 203 GLY B N 1
ATOM 4949 C CA . GLY B 1 203 ? 4.227 13.578 4.336 1 96.62 203 GLY B CA 1
ATOM 4950 C C . GLY B 1 203 ? 3.705 13.008 3.029 1 96.62 203 GLY B C 1
ATOM 4951 O O . GLY B 1 203 ? 2.742 13.523 2.461 1 96.62 203 GLY B O 1
ATOM 4952 N N . ILE B 1 204 ? 4.262 11.914 2.549 1 98 204 ILE B N 1
ATOM 4953 C CA . ILE B 1 204 ? 3.928 11.328 1.253 1 98 204 ILE B CA 1
ATOM 4954 C C . ILE B 1 204 ? 3.037 10.109 1.451 1 98 204 ILE B C 1
ATOM 4956 O O . ILE B 1 204 ? 2.158 9.828 0.63 1 98 204 ILE B O 1
ATOM 4960 N N . SER B 1 205 ? 3.154 9.445 2.6 1 98.38 205 SER B N 1
ATOM 4961 C CA . SER B 1 205 ? 2.451 8.211 2.928 1 98.38 205 SER B CA 1
ATOM 4962 C C . SER B 1 205 ? 0.948 8.359 2.713 1 98.38 205 SER B C 1
ATOM 4964 O O . SER B 1 205 ? 0.325 7.52 2.053 1 98.38 205 SER B O 1
ATOM 4966 N N . PRO B 1 206 ? 0.287 9.461 3.205 1 98.5 206 PRO B N 1
ATOM 4967 C CA . PRO B 1 206 ? -1.157 9.57 2.99 1 98.5 206 PRO B CA 1
ATOM 4968 C C . PRO B 1 206 ? -1.526 9.688 1.513 1 98.5 206 PRO B C 1
ATOM 4970 O O . PRO B 1 206 ? -2.521 9.109 1.072 1 98.5 206 PRO B O 1
ATOM 4973 N N . ALA B 1 207 ? -0.73 10.406 0.753 1 98.75 207 ALA B N 1
ATOM 4974 C CA . ALA B 1 207 ? -1.015 10.625 -0.663 1 98.75 207 ALA B CA 1
ATOM 4975 C C . ALA B 1 207 ? -0.898 9.32 -1.452 1 98.75 207 ALA B C 1
ATOM 4977 O O . ALA B 1 207 ? -1.737 9.031 -2.309 1 98.75 207 ALA B O 1
ATOM 4978 N N . ILE B 1 208 ? 0.135 8.547 -1.168 1 98.38 208 ILE B N 1
ATOM 4979 C CA . ILE B 1 208 ? 0.319 7.266 -1.837 1 98.38 208 ILE B CA 1
ATOM 4980 C C . ILE B 1 208 ? -0.822 6.32 -1.466 1 98.38 208 ILE B C 1
ATOM 4982 O O . ILE B 1 208 ? -1.313 5.57 -2.311 1 98.38 208 ILE B O 1
ATOM 4986 N N . THR B 1 209 ? -1.224 6.363 -0.197 1 98.62 209 THR B N 1
ATOM 4987 C CA . THR B 1 209 ? -2.334 5.547 0.28 1 98.62 209 THR B CA 1
ATOM 4988 C C . THR B 1 209 ? -3.623 5.906 -0.455 1 98.62 209 THR B C 1
ATOM 4990 O O . THR B 1 209 ? -4.344 5.02 -0.919 1 98.62 209 THR B O 1
ATOM 4993 N N . GLY B 1 210 ? -3.914 7.219 -0.562 1 98.81 210 GLY B N 1
ATOM 4994 C CA . GLY B 1 210 ? -5.113 7.668 -1.253 1 98.81 210 GLY B CA 1
ATOM 4995 C C . GLY B 1 210 ? -5.133 7.289 -2.721 1 98.81 210 GLY B C 1
ATOM 4996 O O . GLY B 1 210 ? -6.145 6.805 -3.23 1 98.81 210 GLY B O 1
ATOM 4997 N N . MET B 1 211 ? -4.008 7.504 -3.412 1 98.69 211 MET B N 1
ATOM 4998 C CA . MET B 1 211 ? -3.875 7.176 -4.828 1 98.69 211 MET B CA 1
ATOM 4999 C C . MET B 1 211 ? -4.133 5.691 -5.07 1 98.69 211 MET B C 1
ATOM 5001 O O . MET B 1 211 ? -4.863 5.328 -5.996 1 98.69 211 MET B O 1
ATOM 5005 N N . ARG B 1 212 ? -3.572 4.879 -4.23 1 98.12 212 ARG B N 1
ATOM 5006 C CA . ARG B 1 212 ? -3.736 3.436 -4.348 1 98.12 212 ARG B CA 1
ATOM 5007 C C . ARG B 1 212 ? -5.184 3.025 -4.09 1 98.12 212 ARG B C 1
ATOM 5009 O O . ARG B 1 212 ? -5.707 2.127 -4.75 1 98.12 212 ARG B O 1
ATOM 5016 N N . ALA B 1 213 ? -5.773 3.619 -3.092 1 98.81 213 ALA B N 1
ATOM 5017 C CA . ALA B 1 213 ? -7.16 3.303 -2.758 1 98.81 213 ALA B CA 1
ATOM 5018 C C . ALA B 1 213 ? -8.094 3.615 -3.926 1 98.81 213 ALA B C 1
ATOM 5020 O O . ALA B 1 213 ? -9.023 2.854 -4.207 1 98.81 213 ALA B O 1
ATOM 5021 N N . ILE B 1 214 ? -7.875 4.73 -4.613 1 98.88 214 ILE B N 1
ATOM 5022 C CA . ILE B 1 214 ? -8.672 5.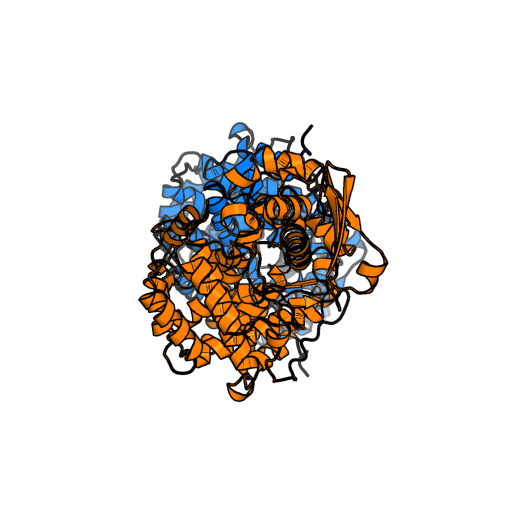086 -5.781 1 98.88 214 ILE B CA 1
ATOM 5023 C C . ILE B 1 214 ? -8.484 4.039 -6.875 1 98.88 214 ILE B C 1
ATOM 5025 O O . ILE B 1 214 ? -9.461 3.562 -7.461 1 98.88 214 ILE B O 1
ATOM 5029 N N . TYR B 1 215 ? -7.234 3.662 -7.105 1 98.69 215 TYR B N 1
ATOM 5030 C CA . TYR B 1 215 ? -6.918 2.666 -8.117 1 98.69 215 TYR B CA 1
ATOM 5031 C C . TYR B 1 215 ? -7.641 1.354 -7.844 1 98.69 215 TYR B C 1
ATOM 5033 O O . TYR B 1 215 ? -8.266 0.785 -8.742 1 98.69 215 TYR B O 1
ATOM 5041 N N . ALA B 1 216 ? -7.57 0.885 -6.621 1 98.69 216 ALA B N 1
ATOM 5042 C CA . ALA B 1 216 ? -8.219 -0.357 -6.215 1 98.69 216 ALA B CA 1
ATOM 5043 C C . ALA B 1 216 ? -9.742 -0.241 -6.324 1 98.69 216 ALA B C 1
ATOM 5045 O O . ALA B 1 216 ? -10.414 -1.187 -6.746 1 98.69 216 ALA B O 1
ATOM 5046 N N . THR B 1 217 ? -10.281 0.932 -5.91 1 98.88 217 THR B N 1
ATOM 5047 C CA . THR B 1 217 ? -11.727 1.139 -5.957 1 98.88 217 THR B CA 1
ATOM 5048 C C . THR B 1 217 ? -12.242 1.051 -7.391 1 98.88 217 THR B C 1
ATOM 5050 O O . THR B 1 217 ? -13.258 0.411 -7.652 1 98.88 217 THR B O 1
ATOM 5053 N N . MET B 1 218 ? -11.547 1.66 -8.281 1 98.62 218 MET B N 1
ATOM 5054 C CA . MET B 1 218 ? -11.969 1.625 -9.68 1 98.62 218 MET B CA 1
ATOM 5055 C C . MET B 1 218 ? -11.836 0.219 -10.25 1 98.62 218 MET B C 1
ATOM 5057 O O . MET B 1 218 ? -12.641 -0.196 -11.086 1 98.62 218 MET B O 1
ATOM 5061 N N . LEU B 1 219 ? -10.82 -0.525 -9.812 1 98.19 219 LEU B N 1
ATOM 5062 C CA . LEU B 1 219 ? -10.672 -1.924 -10.195 1 98.19 219 LEU B CA 1
ATOM 5063 C C . LEU B 1 219 ? -11.859 -2.752 -9.719 1 98.19 219 LEU B C 1
ATOM 5065 O O . LEU B 1 219 ? -12.375 -3.588 -10.461 1 98.19 219 LEU B O 1
ATOM 5069 N N . THR B 1 220 ? -12.266 -2.572 -8.484 1 98.19 220 THR B N 1
ATOM 5070 C CA . THR B 1 220 ? -13.398 -3.309 -7.938 1 98.19 220 THR B CA 1
ATOM 5071 C C . THR B 1 220 ? -14.695 -2.891 -8.633 1 98.19 220 THR B C 1
ATOM 5073 O O . THR B 1 220 ? -15.617 -3.691 -8.766 1 98.19 220 THR B O 1
ATOM 5076 N N . GLY B 1 221 ? -14.789 -1.622 -9.078 1 98.06 221 GLY B N 1
ATOM 5077 C CA . GLY B 1 221 ? -15.906 -1.18 -9.891 1 98.06 221 GLY B CA 1
ATOM 5078 C C . GLY B 1 221 ? -16.047 -1.962 -11.18 1 98.06 221 GLY B C 1
ATOM 5079 O O . GLY B 1 221 ? -17.141 -2.023 -11.758 1 98.06 221 GLY B O 1
ATOM 5080 N N . ARG B 1 222 ? -14.969 -2.588 -11.609 1 97.12 222 ARG B N 1
ATOM 5081 C CA . ARG B 1 222 ? -14.961 -3.377 -12.836 1 97.12 222 ARG B CA 1
ATOM 5082 C C . ARG B 1 222 ? -15.195 -4.855 -12.539 1 97.12 222 ARG B C 1
ATOM 5084 O O . ARG B 1 222 ? -15.109 -5.695 -13.438 1 97.12 222 ARG B O 1
ATOM 5091 N N . GLY B 1 223 ? -15.398 -5.172 -11.305 1 96.81 223 GLY B N 1
ATOM 5092 C CA . GLY B 1 223 ? -15.82 -6.527 -10.984 1 96.81 223 GLY B CA 1
ATOM 5093 C C . GLY B 1 223 ? -14.797 -7.289 -10.164 1 96.81 223 GLY B C 1
ATOM 5094 O O . GLY B 1 223 ? -15.062 -8.398 -9.695 1 96.81 223 GLY B O 1
ATOM 5095 N N . ILE B 1 224 ? -13.633 -6.789 -9.953 1 97.88 224 ILE B N 1
ATOM 5096 C CA . ILE B 1 224 ? -12.625 -7.426 -9.109 1 97.88 224 ILE B CA 1
ATOM 5097 C C . ILE B 1 224 ? -13.102 -7.434 -7.66 1 97.88 224 ILE B C 1
ATOM 5099 O O . ILE B 1 224 ? -13.617 -6.43 -7.164 1 97.88 224 ILE B O 1
ATOM 5103 N N . THR B 1 225 ? -12.914 -8.516 -6.961 1 98.12 225 THR B N 1
ATOM 5104 C CA . THR B 1 225 ? -13.414 -8.633 -5.598 1 98.12 225 THR B CA 1
ATOM 5105 C C . THR B 1 225 ? -12.266 -8.594 -4.594 1 98.12 225 THR B C 1
ATOM 5107 O O . THR B 1 225 ? -11.156 -9.047 -4.898 1 98.12 225 THR B O 1
ATOM 5110 N N . GLY B 1 226 ? -12.523 -7.953 -3.43 1 98.44 226 GLY B N 1
ATOM 5111 C CA . GLY B 1 226 ? -11.609 -7.961 -2.299 1 98.44 226 GLY B CA 1
ATOM 5112 C C . GLY B 1 226 ? -12 -8.961 -1.228 1 98.44 226 GLY B C 1
ATOM 5113 O O . GLY B 1 226 ? -13.086 -9.531 -1.269 1 98.44 226 GLY B O 1
ATOM 5114 N N . PRO B 1 227 ? -11.094 -9.234 -0.32 1 98.25 227 PRO B N 1
ATOM 5115 C CA . PRO B 1 227 ? -11.367 -10.258 0.692 1 98.25 227 PRO B CA 1
ATOM 5116 C C . PRO B 1 227 ? -12.414 -9.82 1.715 1 98.25 227 PRO B C 1
ATOM 5118 O O . PRO B 1 227 ? -12.141 -8.953 2.545 1 98.25 227 PRO B O 1
ATOM 5121 N N . ASP B 1 228 ? -13.484 -10.57 1.814 1 96.94 228 ASP B N 1
ATOM 5122 C CA . ASP B 1 228 ? -14.547 -10.297 2.779 1 96.94 228 ASP B CA 1
ATOM 5123 C C . ASP B 1 228 ? -14.047 -10.461 4.211 1 96.94 228 ASP B C 1
ATOM 5125 O O . ASP B 1 228 ? -14.602 -9.875 5.141 1 96.94 228 ASP B O 1
ATOM 5129 N N . ALA B 1 229 ? -12.961 -11.164 4.367 1 96.25 229 ALA B N 1
ATOM 5130 C CA . ALA B 1 229 ? -12.422 -11.562 5.664 1 96.25 229 ALA B CA 1
ATOM 5131 C C . ALA B 1 229 ? -11.609 -10.438 6.293 1 96.25 229 ALA B C 1
ATOM 5133 O O . ALA B 1 229 ? -11.086 -10.586 7.398 1 96.25 229 ALA B O 1
ATOM 5134 N N . LEU B 1 230 ? -11.508 -9.281 5.707 1 98.06 230 LEU B N 1
ATOM 5135 C CA . LEU B 1 230 ? -10.586 -8.219 6.094 1 98.06 230 LEU B CA 1
ATOM 5136 C C . LEU B 1 230 ? -10.688 -7.93 7.59 1 98.06 230 LEU B C 1
ATOM 5138 O O . LEU B 1 230 ? -9.672 -7.84 8.281 1 98.06 230 LEU B O 1
ATOM 5142 N N . PHE B 1 231 ? -11.922 -7.812 8.086 1 97.94 231 PHE B N 1
ATOM 5143 C CA . PHE B 1 231 ? -12.07 -7.359 9.461 1 97.94 231 PHE B CA 1
ATOM 5144 C C . PHE B 1 231 ? -12.219 -8.547 10.414 1 97.94 231 PHE B C 1
ATOM 5146 O O . PHE B 1 231 ? -11.367 -8.758 11.281 1 97.94 231 PHE B O 1
ATOM 5153 N N . ASP B 1 232 ? -13.203 -9.352 10.18 1 96.56 232 ASP B N 1
ATOM 5154 C CA . ASP B 1 232 ? -13.609 -10.32 11.195 1 96.56 232 ASP B CA 1
ATOM 5155 C C . ASP B 1 232 ? -13.32 -11.75 10.734 1 96.56 232 ASP B C 1
ATOM 5157 O O . ASP B 1 232 ? -13.641 -12.711 11.445 1 96.56 232 ASP B O 1
ATOM 5161 N N . GLY B 1 233 ? -12.797 -11.938 9.578 1 94.81 233 GLY B N 1
ATOM 5162 C CA . GLY B 1 233 ? -12.383 -13.266 9.148 1 94.81 233 GLY B CA 1
ATOM 5163 C C . GLY B 1 233 ? -11.047 -13.695 9.727 1 94.81 233 GLY B C 1
ATOM 5164 O O . GLY B 1 233 ? -10.414 -12.938 10.469 1 94.81 233 GLY B O 1
ATOM 5165 N N . PRO B 1 234 ? -10.703 -14.977 9.375 1 95 234 PRO B N 1
ATOM 5166 C CA . PRO B 1 234 ? -9.383 -15.453 9.805 1 95 234 PRO B CA 1
ATOM 5167 C C . PRO B 1 234 ? -8.25 -14.539 9.328 1 95 234 PRO B C 1
ATOM 5169 O O . PRO B 1 234 ? -8.219 -14.148 8.164 1 95 234 PRO B O 1
ATOM 5172 N N . TYR B 1 235 ? -7.336 -14.227 10.344 1 95.75 235 TYR B N 1
ATOM 5173 C CA . TYR B 1 235 ? -6.145 -13.422 10.086 1 95.75 235 TYR B CA 1
ATOM 5174 C C . TYR B 1 235 ? -6.523 -12.031 9.602 1 95.75 235 TYR B C 1
ATOM 5176 O O . TYR B 1 235 ? -5.762 -11.383 8.875 1 95.75 235 TYR B O 1
ATOM 5184 N N . GLY B 1 236 ? -7.719 -11.602 9.945 1 97.5 236 GLY B N 1
ATOM 5185 C CA . GLY B 1 236 ? -8.164 -10.25 9.656 1 97.5 236 GLY B CA 1
ATOM 5186 C C . GLY B 1 236 ? -7.703 -9.234 10.68 1 97.5 236 GLY B C 1
ATOM 5187 O O . GLY B 1 236 ? -6.84 -9.531 11.508 1 97.5 236 GLY B O 1
ATOM 5188 N N . LEU B 1 237 ? -8.195 -8.055 10.633 1 97.94 237 LEU B N 1
ATOM 5189 C CA . LEU B 1 237 ? -7.793 -6.934 11.469 1 97.94 237 LEU B CA 1
ATOM 5190 C C . LEU B 1 237 ? -8.195 -7.168 12.922 1 97.94 237 LEU B C 1
ATOM 5192 O O . LEU B 1 237 ? -7.48 -6.766 13.844 1 97.94 237 LEU B O 1
ATOM 5196 N N . ALA B 1 238 ? -9.438 -7.73 13.156 1 97.38 238 ALA B N 1
ATOM 5197 C CA . ALA B 1 238 ? -9.852 -8.016 14.531 1 97.38 238 ALA B CA 1
ATOM 5198 C C . ALA B 1 238 ? -8.828 -8.898 15.242 1 97.38 238 ALA B C 1
ATOM 5200 O O . ALA B 1 238 ? -8.547 -8.703 16.422 1 97.38 238 ALA B O 1
ATOM 5201 N N . GLN B 1 239 ? -8.305 -9.875 14.555 1 95.88 239 GLN B N 1
ATOM 5202 C CA . GLN B 1 239 ? -7.262 -10.734 15.117 1 95.88 239 GLN B CA 1
ATOM 5203 C C . GLN B 1 239 ? -5.969 -9.953 15.336 1 95.88 239 GLN B C 1
ATOM 5205 O O . GLN B 1 239 ? -5.312 -10.102 16.359 1 95.88 239 GLN B O 1
ATOM 5210 N N . LEU B 1 240 ? -5.543 -9.156 14.352 1 95.75 240 LEU B N 1
ATOM 5211 C CA . LEU B 1 240 ? -4.32 -8.367 14.453 1 95.75 240 LEU B CA 1
ATOM 5212 C C . LEU B 1 240 ? -4.363 -7.465 15.68 1 95.75 240 LEU B C 1
ATOM 5214 O O . LEU B 1 240 ? -3.365 -7.34 16.391 1 95.75 240 LEU B O 1
ATOM 5218 N N . PHE B 1 241 ? -5.492 -6.887 15.922 1 95.38 241 PHE B N 1
ATOM 5219 C CA . PHE B 1 241 ? -5.582 -5.891 16.984 1 95.38 241 PHE B CA 1
ATOM 5220 C C . PHE B 1 241 ? -6.109 -6.52 18.281 1 95.38 241 PHE B C 1
ATOM 5222 O O . PHE B 1 241 ? -6.121 -5.875 19.328 1 95.38 241 PHE B O 1
ATOM 5229 N N . GLY B 1 242 ? -6.605 -7.75 18.234 1 94.31 242 GLY B N 1
ATOM 5230 C CA . GLY B 1 242 ? -7.027 -8.492 19.422 1 94.31 242 GLY B CA 1
ATOM 5231 C C . GLY B 1 242 ? -8.375 -8.055 19.953 1 94.31 242 GLY B C 1
ATOM 5232 O O . GLY B 1 242 ? -8.656 -8.203 21.141 1 94.31 242 GLY B O 1
ATOM 5233 N N . GLU B 1 243 ? -9.195 -7.418 19.109 1 93.56 243 GLU B N 1
ATOM 5234 C CA . GLU B 1 243 ? -10.523 -6.98 19.516 1 93.56 243 GLU B CA 1
ATOM 5235 C C . GLU B 1 243 ? -11.453 -6.848 18.312 1 93.56 243 GLU B C 1
ATOM 5237 O O . GLU B 1 243 ? -11 -6.559 17.203 1 93.56 243 GLU B O 1
ATOM 5242 N N . PRO B 1 244 ? -12.758 -7.055 18.516 1 94.06 244 PRO B N 1
ATOM 5243 C CA . PRO B 1 244 ? -13.703 -6.812 17.422 1 94.06 244 PRO B CA 1
ATOM 5244 C C . PRO B 1 244 ? -13.742 -5.352 16.984 1 94.06 244 PRO B C 1
ATOM 5246 O O . PRO B 1 244 ? -13.523 -4.453 17.797 1 94.06 244 PRO B O 1
ATOM 5249 N N . ILE B 1 245 ? -13.961 -5.113 15.766 1 94.94 245 ILE B N 1
ATOM 5250 C CA . ILE B 1 245 ? -14.016 -3.766 15.203 1 94.94 245 ILE B CA 1
ATOM 5251 C C . ILE B 1 245 ? -15.438 -3.453 14.742 1 94.94 245 ILE B C 1
ATOM 5253 O O . ILE B 1 245 ? -15.969 -4.117 13.852 1 94.94 245 ILE B O 1
ATOM 5257 N N . ASP B 1 246 ? -16.016 -2.49 15.328 1 92.19 246 ASP B N 1
ATOM 5258 C CA . ASP B 1 246 ? -17.375 -2.059 15.023 1 92.19 246 ASP B CA 1
ATOM 5259 C C . ASP B 1 246 ? -17.391 -0.609 14.539 1 92.19 246 ASP B C 1
ATOM 5261 O O . ASP B 1 246 ? -16.906 0.288 15.234 1 92.19 246 ASP B O 1
ATOM 5265 N N . PHE B 1 247 ? -17.938 -0.352 13.398 1 94.69 247 PHE B N 1
ATOM 5266 C CA . PHE B 1 247 ? -18 0.974 12.789 1 94.69 247 PHE B CA 1
ATOM 5267 C C . PHE B 1 247 ? -19.297 1.684 13.148 1 94.69 247 PHE B C 1
ATOM 5269 O O . PHE B 1 247 ? -19.516 2.828 12.75 1 94.69 247 PHE B O 1
ATOM 5276 N N . ASP B 1 248 ? -20.156 1.043 13.938 1 94.94 248 ASP B N 1
ATOM 5277 C CA . ASP B 1 248 ? -21.5 1.581 14.203 1 94.94 248 ASP B CA 1
ATOM 5278 C C . ASP B 1 248 ? -22.203 1.957 12.906 1 94.94 248 ASP B C 1
ATOM 5280 O O . ASP B 1 248 ? -22.672 3.086 12.75 1 94.94 248 ASP B O 1
ATOM 5284 N N . ALA B 1 249 ? -22.219 1.016 11.969 1 94.06 249 ALA B N 1
ATOM 5285 C CA . ALA B 1 249 ? -22.672 1.278 10.609 1 94.06 249 ALA B CA 1
ATOM 5286 C C . ALA B 1 249 ? -24.172 1.591 10.578 1 94.06 249 ALA B C 1
ATOM 5288 O O . ALA B 1 249 ? -24.672 2.145 9.594 1 94.06 249 ALA B O 1
ATOM 5289 N N . ASP B 1 250 ? -24.922 1.318 11.602 1 94.69 250 ASP B N 1
ATOM 5290 C CA . ASP B 1 250 ? -26.344 1.609 11.68 1 94.69 250 ASP B CA 1
ATOM 5291 C C . ASP B 1 250 ? -26.594 3.059 12.094 1 94.69 250 ASP B C 1
ATOM 5293 O O . ASP B 1 250 ? -27.703 3.57 11.945 1 94.69 250 ASP B O 1
ATOM 5297 N N . ASP B 1 251 ? -25.578 3.723 12.664 1 96.44 251 ASP B N 1
ATOM 5298 C CA . ASP B 1 251 ? -25.672 5.137 13.008 1 96.44 251 ASP B CA 1
ATOM 5299 C C . ASP B 1 251 ? -25.484 6.016 11.773 1 96.44 251 ASP B C 1
ATOM 5301 O O . ASP B 1 251 ? -24.359 6.281 11.359 1 96.44 251 ASP B O 1
ATOM 5305 N N . ARG B 1 252 ? -26.453 6.66 11.273 1 96.12 252 ARG B N 1
ATOM 5306 C CA . ARG B 1 252 ? -26.516 7.238 9.938 1 96.12 252 ARG B CA 1
ATOM 5307 C C . ARG B 1 252 ? -25.938 8.648 9.93 1 96.12 252 ARG B C 1
ATOM 5309 O O . ARG B 1 252 ? -25.406 9.109 8.906 1 96.12 252 ARG B O 1
ATOM 5316 N N . PRO B 1 253 ? -26.078 9.438 11.055 1 97.44 253 PRO B N 1
ATOM 5317 C CA . PRO B 1 253 ? -25.609 10.82 11.016 1 97.44 253 PRO B CA 1
ATOM 5318 C C . PRO B 1 253 ? -24.109 10.922 10.75 1 97.44 253 PRO B C 1
ATOM 5320 O O . PRO B 1 253 ? -23.328 10.109 11.258 1 97.44 253 PRO B O 1
ATOM 5323 N N . LEU B 1 254 ? -23.734 11.805 9.914 1 98.56 254 LEU B N 1
ATOM 5324 C CA . LEU B 1 254 ? -22.344 12.062 9.57 1 98.56 254 LEU B CA 1
ATOM 5325 C C . LEU B 1 254 ? -21.797 13.242 10.367 1 98.56 254 LEU B C 1
ATOM 5327 O O . LEU B 1 254 ? -21.734 14.367 9.859 1 98.56 254 LEU B O 1
ATOM 5331 N N . THR B 1 255 ? -21.328 12.992 11.609 1 98.12 255 THR B N 1
ATOM 5332 C CA . THR B 1 255 ? -21.062 14.078 12.539 1 98.12 255 THR B CA 1
ATOM 5333 C C . THR B 1 255 ? -19.594 14.094 12.953 1 98.12 255 THR B C 1
ATOM 5335 O O . THR B 1 255 ? -19.172 14.906 13.773 1 98.12 255 THR B O 1
ATOM 5338 N N . ALA B 1 256 ? -18.734 13.219 12.375 1 97.62 256 ALA B N 1
ATOM 5339 C CA . ALA B 1 256 ? -17.344 13.062 12.812 1 97.62 256 ALA B CA 1
ATOM 5340 C C . ALA B 1 256 ? -16.578 14.383 12.703 1 97.62 256 ALA B C 1
ATOM 5342 O O . ALA B 1 256 ? -15.711 14.672 13.523 1 97.62 256 ALA B O 1
ATOM 5343 N N . VAL B 1 257 ? -16.891 15.195 11.719 1 98.19 257 VAL B N 1
ATOM 5344 C CA . VAL B 1 257 ? -16.172 16.438 11.43 1 98.19 257 VAL B CA 1
ATOM 5345 C C . VAL B 1 257 ? -16.281 17.375 12.625 1 98.19 257 VAL B C 1
ATOM 5347 O O . VAL B 1 257 ? -15.391 18.203 12.859 1 98.19 257 VAL B O 1
ATOM 5350 N N . GLU B 1 258 ? -17.328 17.25 13.445 1 97.44 258 GLU B N 1
ATOM 5351 C CA . GLU B 1 258 ? -17.562 18.156 14.57 1 97.44 258 GLU B CA 1
ATOM 5352 C C . GLU B 1 258 ? -16.516 17.953 15.656 1 97.44 258 GLU B C 1
ATOM 5354 O O . GLU B 1 258 ? -16.328 18.828 16.516 1 97.44 258 GLU B O 1
ATOM 5359 N N . GLN B 1 259 ? -15.836 16.812 15.57 1 95.75 259 GLN B N 1
ATOM 5360 C CA . GLN B 1 259 ? -14.852 16.484 16.609 1 95.75 259 GLN B CA 1
ATOM 5361 C C . GLN B 1 259 ? -13.43 16.672 16.094 1 95.75 259 GLN B C 1
ATOM 5363 O O . GLN B 1 259 ? -12.469 16.281 16.766 1 95.75 259 GLN B O 1
ATOM 5368 N N . THR B 1 260 ? -13.273 17.266 14.961 1 97.31 260 THR B N 1
ATOM 5369 C CA . THR B 1 260 ? -11.945 17.469 14.398 1 97.31 260 THR B CA 1
ATOM 5370 C C . THR B 1 260 ? -11.297 18.734 14.977 1 97.31 260 THR B C 1
ATOM 5372 O O . THR B 1 260 ? -11.992 19.688 15.32 1 97.31 260 THR B O 1
ATOM 5375 N N . TYR B 1 261 ? -10 18.656 15.156 1 97 261 TYR B N 1
ATOM 5376 C CA . TYR B 1 261 ? -9.148 19.781 15.508 1 97 261 TYR B CA 1
ATOM 5377 C C . TYR B 1 261 ? -8.625 20.484 14.25 1 97 261 TYR B C 1
ATOM 5379 O O . TYR B 1 261 ? -8.258 19.828 13.273 1 97 261 TYR B O 1
ATOM 5387 N N . LEU B 1 262 ? -8.648 21.781 14.219 1 98.25 262 LEU B N 1
ATOM 5388 C CA . LEU B 1 262 ? -7.949 22.531 13.18 1 98.25 262 LEU B CA 1
ATOM 5389 C C . LEU B 1 262 ? -6.668 23.156 13.719 1 98.25 262 LEU B C 1
ATOM 5391 O O . LEU B 1 262 ? -6.648 23.672 14.836 1 98.25 262 LEU B O 1
ATOM 5395 N N . LYS B 1 263 ? -5.641 23.047 13 1 98.06 263 LYS B N 1
ATOM 5396 C CA . LYS B 1 263 ? -4.34 23.562 13.43 1 98.06 263 LYS B CA 1
ATOM 5397 C C . LYS B 1 263 ? -4.164 25.016 13.031 1 98.06 263 LYS B C 1
ATOM 5399 O O . LYS B 1 263 ? -4.648 25.438 11.984 1 98.06 263 LYS B O 1
AT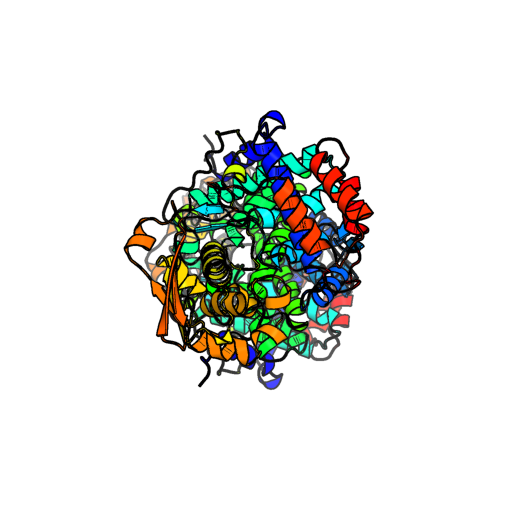OM 5404 N N . GLN B 1 264 ? -3.469 25.75 13.898 1 96.81 264 GLN B N 1
ATOM 5405 C CA . GLN B 1 264 ? -3.143 27.156 13.648 1 96.81 264 GLN B CA 1
ATOM 5406 C C . GLN B 1 264 ? -1.69 27.312 13.203 1 96.81 264 GLN B C 1
ATOM 5408 O O . GLN B 1 264 ? -1.355 28.25 12.477 1 96.81 264 GLN B O 1
ATOM 5413 N N . TYR B 1 265 ? -0.858 26.422 13.648 1 97.69 265 TYR B N 1
ATOM 5414 C CA . TYR B 1 265 ? 0.586 26.5 13.453 1 97.69 265 TYR B CA 1
ATOM 5415 C C . TYR B 1 265 ? 1.095 25.312 12.648 1 97.69 265 TYR B C 1
ATOM 5417 O O . TYR B 1 265 ? 0.533 24.203 12.727 1 97.69 265 TYR B O 1
ATOM 5425 N N . CYS B 1 266 ? 2.094 25.547 11.82 1 97.75 266 CYS B N 1
ATOM 5426 C CA . CYS B 1 266 ? 2.713 24.469 11.062 1 97.75 266 CYS B CA 1
ATOM 5427 C C . CYS B 1 266 ? 3.459 23.5 11.992 1 97.75 266 CYS B C 1
ATOM 5429 O O . CYS B 1 266 ? 4.688 23.547 12.07 1 97.75 266 CYS B O 1
ATOM 5431 N N . SER B 1 267 ? 2.758 22.641 12.586 1 97.31 267 SER B N 1
ATOM 5432 C CA . SER B 1 267 ? 3.279 21.688 13.562 1 97.31 267 SER B CA 1
ATOM 5433 C C . SER B 1 267 ? 2.348 20.484 13.719 1 97.31 267 SER B C 1
ATOM 5435 O O . SER B 1 267 ? 1.168 20.562 13.367 1 97.31 267 SER B O 1
ATOM 5437 N N . LEU B 1 268 ? 2.934 19.375 14.258 1 96.56 268 LEU B N 1
ATOM 5438 C CA . LEU B 1 268 ? 2.061 18.297 14.68 1 96.56 268 LEU B CA 1
ATOM 5439 C C . LEU B 1 268 ? 1.031 18.781 15.688 1 96.56 268 LEU B C 1
ATOM 5441 O O . LEU B 1 268 ? 1.202 19.859 16.281 1 96.56 268 LEU B O 1
ATOM 5445 N N . ILE B 1 269 ? 0.006 18.047 15.875 1 96.12 269 ILE B N 1
ATOM 5446 C CA . ILE B 1 269 ? -1.155 18.469 16.656 1 96.12 269 ILE B CA 1
ATOM 5447 C C . ILE B 1 269 ? -0.735 18.75 18.094 1 96.12 269 ILE B C 1
ATOM 5449 O O . ILE B 1 269 ? -1.264 19.672 18.734 1 96.12 269 ILE B O 1
ATOM 5453 N N . HIS B 1 270 ? 0.24 18.062 18.625 1 94.31 270 HIS B N 1
ATOM 5454 C CA . HIS B 1 270 ? 0.635 18.203 20.031 1 94.31 270 HIS B CA 1
ATOM 5455 C C . HIS B 1 270 ? 1.5 19.438 20.234 1 94.31 270 HIS B C 1
ATOM 5457 O O . HIS B 1 270 ? 1.757 19.844 21.375 1 94.31 270 HIS B O 1
ATOM 5463 N N . GLY B 1 271 ? 1.901 20 19.188 1 96.75 271 GLY B N 1
ATOM 5464 C CA . GLY B 1 271 ? 2.68 21.234 19.266 1 96.75 271 GLY B CA 1
ATOM 5465 C C . GLY B 1 271 ? 1.82 22.484 19.328 1 96.75 271 GLY B C 1
ATOM 5466 O O . GLY B 1 271 ? 2.301 23.562 19.703 1 96.75 271 GLY B O 1
ATOM 5467 N N . GLN B 1 272 ? 0.515 22.422 19.031 1 97 272 GLN B N 1
ATOM 5468 C CA . GLN B 1 272 ? -0.362 23.578 18.906 1 97 272 GLN B CA 1
ATOM 5469 C C . GLN B 1 272 ? -0.472 24.328 20.219 1 97 272 GLN B C 1
ATOM 5471 O O . GLN B 1 272 ? -0.2 25.531 20.281 1 97 272 GLN B O 1
ATOM 5476 N N . ALA B 1 273 ? -0.785 23.625 21.297 1 96.31 273 ALA B N 1
ATOM 5477 C CA . ALA B 1 273 ? -0.956 24.25 22.594 1 96.31 273 ALA B CA 1
ATOM 5478 C C . ALA B 1 273 ? 0.363 24.828 23.109 1 96.31 273 ALA B C 1
ATOM 5480 O O . ALA B 1 273 ? 0.378 25.859 23.781 1 96.31 273 ALA B O 1
ATOM 5481 N N . ILE B 1 274 ? 1.445 24.172 22.781 1 97.38 274 ILE B N 1
ATOM 5482 C CA . ILE B 1 274 ? 2.77 24.609 23.203 1 97.38 274 ILE B CA 1
ATOM 5483 C C . ILE B 1 274 ? 3.125 25.922 22.531 1 97.38 274 ILE B C 1
ATOM 5485 O O . ILE B 1 274 ? 3.537 26.891 23.188 1 97.38 274 ILE B O 1
ATOM 5489 N N . VAL B 1 275 ? 2.955 25.969 21.219 1 97.69 275 VAL B N 1
ATOM 5490 C CA . VAL B 1 275 ? 3.258 27.188 20.469 1 97.69 275 VAL B CA 1
ATOM 5491 C C . VAL B 1 275 ? 2.355 28.328 20.938 1 97.69 275 VAL B C 1
ATOM 5493 O O . VAL B 1 275 ? 2.812 29.453 21.125 1 97.69 275 VAL B O 1
ATOM 5496 N N . ASP B 1 276 ? 1.098 28.016 21.141 1 96.88 276 ASP B N 1
ATOM 5497 C CA . ASP B 1 276 ? 0.148 29 21.641 1 96.88 276 ASP B CA 1
ATOM 5498 C C . ASP B 1 276 ? 0.621 29.594 22.969 1 96.88 276 ASP B C 1
ATOM 5500 O O . ASP B 1 276 ? 0.591 30.812 23.172 1 96.88 276 ASP B O 1
ATOM 5504 N N . ALA B 1 277 ? 1.04 28.781 23.875 1 97.56 277 ALA B N 1
ATOM 5505 C CA . ALA B 1 277 ? 1.512 29.203 25.188 1 97.56 277 ALA B CA 1
ATOM 5506 C C . ALA B 1 277 ? 2.791 30.016 25.078 1 97.56 277 ALA B C 1
ATOM 5508 O O . ALA B 1 277 ? 2.947 31.031 25.766 1 97.56 277 ALA B O 1
ATOM 5509 N N . VAL B 1 278 ? 3.703 29.547 24.281 1 97.69 278 VAL B N 1
ATOM 5510 C CA . VAL B 1 278 ? 4.977 30.25 24.094 1 97.69 278 VAL B CA 1
ATOM 5511 C C . VAL B 1 278 ? 4.727 31.641 23.547 1 97.69 278 VAL B C 1
ATOM 5513 O O . VAL B 1 278 ? 5.32 32.625 24.016 1 97.69 278 VAL B O 1
ATOM 5516 N N . LEU B 1 279 ? 3.887 31.75 22.562 1 97.25 279 LEU B N 1
ATOM 5517 C CA . LEU B 1 279 ? 3.594 33.062 21.953 1 97.25 279 LEU B CA 1
ATOM 5518 C C . LEU B 1 279 ? 2.904 33.969 22.938 1 97.25 279 LEU B C 1
ATOM 5520 O O . LEU B 1 279 ? 3.148 35.188 22.938 1 97.25 279 LEU B O 1
ATOM 5524 N N . ALA B 1 280 ? 2.021 33.438 23.75 1 97.12 280 ALA B N 1
ATOM 5525 C CA . ALA B 1 280 ? 1.379 34.219 24.781 1 97.12 280 ALA B CA 1
ATOM 5526 C C . ALA B 1 280 ? 2.408 34.781 25.766 1 97.12 280 ALA B C 1
ATOM 5528 O O . ALA B 1 280 ? 2.375 35.969 26.094 1 97.12 280 ALA B O 1
ATOM 5529 N N . ILE B 1 281 ? 3.289 33.938 26.219 1 97.75 281 ILE B N 1
ATOM 5530 C CA . ILE B 1 281 ? 4.34 34.375 27.125 1 97.75 281 ILE B CA 1
ATOM 5531 C C . ILE B 1 281 ? 5.188 35.469 26.469 1 97.75 281 ILE B C 1
ATOM 5533 O O . ILE B 1 281 ? 5.484 36.5 27.094 1 97.75 281 ILE B O 1
ATOM 5537 N N . ARG B 1 282 ? 5.559 35.188 25.266 1 97.38 282 ARG B N 1
ATOM 5538 C CA . ARG B 1 282 ? 6.375 36.125 24.5 1 97.38 282 ARG B CA 1
ATOM 5539 C C . ARG B 1 282 ? 5.691 37.5 24.391 1 97.38 282 ARG B C 1
ATOM 5541 O O . ARG B 1 282 ? 6.305 38.531 24.688 1 97.38 282 ARG B O 1
ATOM 5548 N N . THR B 1 283 ? 4.43 37.531 23.984 1 96.31 283 THR B N 1
ATOM 5549 C CA . THR B 1 283 ? 3.682 38.75 23.719 1 96.31 283 THR B CA 1
ATOM 5550 C C . THR B 1 283 ? 3.371 39.5 25.016 1 96.31 283 THR B C 1
ATOM 5552 O O . THR B 1 283 ? 3.584 40.719 25.109 1 96.31 283 THR B O 1
ATOM 5555 N N . GLU B 1 284 ? 2.91 38.781 25.984 1 96.88 284 GLU B N 1
ATOM 5556 C CA . GLU B 1 284 ? 2.492 39.406 27.25 1 96.88 284 GLU B CA 1
ATOM 5557 C C . GLU B 1 284 ? 3.678 40 27.984 1 96.88 284 GLU B C 1
ATOM 5559 O O . GLU B 1 284 ? 3.516 40.969 28.734 1 96.88 284 GLU B O 1
ATOM 5564 N N . ASN B 1 285 ? 4.852 39.5 27.688 1 96.56 285 ASN B N 1
ATOM 5565 C CA . ASN B 1 285 ? 6.012 39.938 28.453 1 96.56 285 ASN B CA 1
ATOM 5566 C C . ASN B 1 285 ? 7.043 40.625 27.562 1 96.56 285 ASN B C 1
ATOM 5568 O O . ASN B 1 285 ? 8.156 40.938 28.016 1 96.56 285 ASN B O 1
ATOM 5572 N N . GLN B 1 286 ? 6.734 40.75 26.281 1 95.81 286 GLN B N 1
ATOM 5573 C CA . GLN B 1 286 ? 7.586 41.438 25.312 1 95.81 286 GLN B CA 1
ATOM 5574 C C . GLN B 1 286 ? 8.977 40.812 25.266 1 95.81 286 GLN B C 1
ATOM 5576 O O . GLN B 1 286 ? 9.984 41.5 25.344 1 95.81 286 GLN B O 1
ATOM 5581 N N . LEU B 1 287 ? 8.953 39.5 25.234 1 95.88 287 LEU B N 1
ATOM 5582 C CA . LEU B 1 287 ? 10.203 38.75 25.188 1 95.88 287 LEU B CA 1
ATOM 5583 C C . LEU B 1 287 ? 10.672 38.562 23.75 1 95.88 287 LEU B C 1
ATOM 5585 O O . LEU B 1 287 ? 9.859 38.531 22.828 1 95.88 287 LEU B O 1
ATOM 5589 N N . SER B 1 288 ? 12.016 38.531 23.609 1 91.62 288 SER B N 1
ATOM 5590 C CA . SER B 1 288 ? 12.641 38.094 22.375 1 91.62 288 SER B CA 1
ATOM 5591 C C . SER B 1 288 ? 13.406 36.781 22.578 1 91.62 288 SER B C 1
ATOM 5593 O O . SER B 1 288 ? 13.648 36.375 23.719 1 91.62 288 SER B O 1
ATOM 5595 N N . GLY B 1 289 ? 13.719 36.156 21.438 1 88.94 289 GLY B N 1
ATOM 5596 C CA . GLY B 1 289 ? 14.477 34.906 21.531 1 88.94 289 GLY B CA 1
ATOM 5597 C C . GLY B 1 289 ? 15.781 35.062 22.281 1 88.94 289 GLY B C 1
ATOM 5598 O O . GLY B 1 289 ? 16.203 34.125 22.984 1 88.94 289 GLY B O 1
ATOM 5599 N N . GLN B 1 290 ? 16.359 36.125 22.172 1 89.88 290 GLN B N 1
ATOM 5600 C CA . GLN B 1 290 ? 17.641 36.375 22.812 1 89.88 290 GLN B CA 1
ATOM 5601 C C . GLN B 1 290 ? 17.5 36.469 24.328 1 89.88 290 GLN B C 1
ATOM 5603 O O . GLN B 1 290 ? 18.469 36.25 25.062 1 89.88 290 GLN B O 1
ATOM 5608 N N . ASP B 1 291 ? 16.375 36.75 24.766 1 94.81 291 ASP B N 1
ATOM 5609 C CA . ASP B 1 291 ? 16.125 36.906 26.203 1 94.81 291 ASP B CA 1
ATOM 5610 C C . ASP B 1 291 ? 16.078 35.562 26.906 1 94.81 291 ASP B C 1
ATOM 5612 O O . ASP B 1 291 ? 16.297 35.469 28.109 1 94.81 291 ASP B O 1
ATOM 5616 N N . ALA B 1 292 ? 15.742 34.562 26.172 1 96.56 292 ALA B N 1
ATOM 5617 C CA . ALA B 1 292 ? 15.461 33.281 26.781 1 96.56 292 ALA B CA 1
ATOM 5618 C C . ALA B 1 292 ? 16.75 32.562 27.156 1 96.56 292 ALA B C 1
ATOM 5620 O O . ALA B 1 292 ? 17.625 32.344 26.312 1 96.56 292 ALA B O 1
ATOM 5621 N N . ALA B 1 293 ? 16.938 32.188 28.391 1 97.69 293 ALA B N 1
ATOM 5622 C CA . ALA B 1 293 ? 18.047 31.375 28.859 1 97.69 293 ALA B CA 1
ATOM 5623 C C . ALA B 1 293 ? 17.734 29.891 28.703 1 97.69 293 ALA B C 1
ATOM 5625 O O . ALA B 1 293 ? 18.609 29.109 28.344 1 97.69 293 ALA B O 1
ATOM 5626 N N . SER B 1 294 ? 16.5 29.547 29.016 1 97.94 294 SER B N 1
ATOM 5627 C CA . SER B 1 294 ? 16.047 28.172 28.875 1 97.94 294 SER B CA 1
ATOM 5628 C C . SER B 1 294 ? 14.531 28.078 28.797 1 97.94 294 SER B C 1
ATOM 5630 O O . SER B 1 294 ? 13.828 29.016 29.188 1 97.94 294 SER B O 1
ATOM 5632 N N . VAL B 1 295 ? 14.07 27.062 28.266 1 98.5 295 VAL B N 1
ATOM 5633 C CA . VAL B 1 295 ? 12.648 26.75 28.156 1 98.5 295 VAL B CA 1
ATOM 5634 C C . VAL B 1 295 ? 12.383 25.328 28.641 1 98.5 295 VAL B C 1
ATOM 5636 O O . VAL B 1 295 ? 13.141 24.406 28.312 1 98.5 295 VAL B O 1
ATOM 5639 N N . THR B 1 296 ? 11.398 25.125 29.469 1 98.75 296 THR B N 1
ATOM 5640 C CA . THR B 1 296 ? 10.945 23.797 29.875 1 98.75 296 THR B CA 1
ATOM 5641 C C . THR B 1 296 ? 9.5 23.562 29.453 1 98.75 296 THR B C 1
ATOM 5643 O O . THR B 1 296 ? 8.625 24.375 29.719 1 98.75 296 THR B O 1
ATOM 5646 N N . LEU B 1 297 ? 9.273 22.484 28.797 1 98.75 297 LEU B N 1
ATOM 5647 C CA . LEU B 1 297 ? 7.953 22.062 28.359 1 98.75 297 LEU B CA 1
ATOM 5648 C C . LEU B 1 297 ? 7.492 20.812 29.109 1 98.75 297 LEU B C 1
ATOM 5650 O O . LEU B 1 297 ? 8.188 19.797 29.109 1 98.75 297 LEU B O 1
ATOM 5654 N N . GLU B 1 298 ? 6.371 20.891 29.781 1 98.56 298 GLU B N 1
ATOM 5655 C CA . GLU B 1 298 ? 5.699 19.719 30.328 1 98.56 298 GLU B CA 1
ATOM 5656 C C . GLU B 1 298 ? 4.539 19.281 29.438 1 98.56 298 GLU B C 1
ATOM 5658 O O . GLU B 1 298 ? 3.66 20.078 29.125 1 98.56 298 GLU B O 1
ATOM 5663 N N . VAL B 1 299 ? 4.574 18.047 29.109 1 97.62 299 VAL B N 1
ATOM 5664 C CA . VAL B 1 299 ? 3.578 17.531 28.172 1 97.62 299 VAL B CA 1
ATOM 5665 C C . VAL B 1 299 ? 3.102 16.156 28.641 1 97.62 299 VAL B C 1
ATOM 5667 O O . VAL B 1 299 ? 3.635 15.602 29.609 1 97.62 299 VAL B O 1
ATOM 5670 N N . PHE B 1 300 ? 1.995 15.625 28.062 1 94.75 300 PHE B N 1
ATOM 5671 C CA . PHE B 1 300 ? 1.575 14.258 28.359 1 94.75 300 PHE B CA 1
ATOM 5672 C C . PHE B 1 300 ? 2.512 13.258 27.688 1 94.75 300 PHE B C 1
ATOM 5674 O O . PHE B 1 300 ? 3.207 13.594 26.734 1 94.75 300 PHE B O 1
ATOM 5681 N N . GLN B 1 301 ? 2.537 12.008 28.156 1 94.69 301 GLN B N 1
ATOM 5682 C CA . GLN B 1 301 ? 3.521 10.992 27.797 1 94.69 301 GLN B CA 1
ATOM 5683 C C . GLN B 1 301 ? 3.551 10.773 26.281 1 94.69 301 GLN B C 1
ATOM 5685 O O . GLN B 1 301 ? 4.625 10.656 25.688 1 94.69 301 GLN B O 1
ATOM 5690 N N . GLY B 1 302 ? 2.414 10.695 25.625 1 92.25 302 GLY B N 1
ATOM 5691 C CA . GLY B 1 302 ? 2.344 10.492 24.188 1 92.25 302 GLY B CA 1
ATOM 5692 C C . GLY B 1 302 ? 3.039 11.586 23.391 1 92.25 302 GLY B C 1
ATOM 5693 O O . GLY B 1 302 ? 3.732 11.305 22.406 1 92.25 302 GLY B O 1
ATOM 5694 N N . ALA B 1 303 ? 2.828 12.789 23.797 1 95.19 303 ALA B N 1
ATOM 5695 C CA . ALA B 1 303 ? 3.486 13.914 23.141 1 95.19 303 ALA B CA 1
ATOM 5696 C C . ALA B 1 303 ? 5 13.836 23.312 1 95.19 303 ALA B C 1
ATOM 5698 O O . ALA B 1 303 ? 5.75 14.148 22.375 1 95.19 303 ALA B O 1
ATOM 5699 N N . TYR B 1 304 ? 5.43 13.445 24.531 1 97.19 304 TYR B N 1
ATOM 5700 C CA . TYR B 1 304 ? 6.855 13.273 24.781 1 97.19 304 TYR B CA 1
ATOM 5701 C C . TYR B 1 304 ? 7.441 12.188 23.891 1 97.19 304 TYR B C 1
ATOM 5703 O O . TYR B 1 304 ? 8.508 12.375 23.297 1 97.19 304 TYR B O 1
ATOM 5711 N N . ASP B 1 305 ? 6.758 11.102 23.797 1 94.62 305 ASP B N 1
ATOM 5712 C CA . ASP B 1 305 ? 7.227 9.977 23 1 94.62 305 ASP B CA 1
ATOM 5713 C C . ASP B 1 305 ? 7.32 10.352 21.516 1 94.62 305 ASP B C 1
ATOM 5715 O O . ASP B 1 305 ? 8.297 10.016 20.844 1 94.62 305 ASP B O 1
ATOM 5719 N N . PHE B 1 306 ? 6.348 11.055 21.031 1 93.56 306 PHE B N 1
ATOM 5720 C CA . PHE B 1 306 ? 6.23 11.336 19.609 1 93.56 306 PHE B CA 1
ATOM 5721 C C . PHE B 1 306 ? 7.125 12.5 19.203 1 93.56 306 PHE B C 1
ATOM 5723 O O . PHE B 1 306 ? 7.75 12.477 18.141 1 93.56 306 PHE B O 1
ATOM 5730 N N . ALA B 1 307 ? 7.203 13.547 20.047 1 96.69 307 ALA B N 1
ATOM 5731 C CA . ALA B 1 307 ? 7.754 14.797 19.547 1 96.69 307 ALA B CA 1
ATOM 5732 C C . ALA B 1 307 ? 8.68 15.445 20.578 1 96.69 307 ALA B C 1
ATOM 5734 O O . ALA B 1 307 ? 9.219 16.531 20.344 1 96.69 307 ALA B O 1
ATOM 5735 N N . GLY B 1 308 ? 8.867 14.805 21.719 1 97.75 308 GLY B N 1
ATOM 5736 C CA . GLY B 1 308 ? 9.648 15.422 22.781 1 97.75 308 GLY B CA 1
ATOM 5737 C C . GLY B 1 308 ? 11 14.766 22.984 1 97.75 308 GLY B C 1
ATOM 5738 O O . GLY B 1 308 ? 11.797 15.227 23.797 1 97.75 308 GLY B O 1
ATOM 5739 N N . GLY B 1 309 ? 11.211 13.656 22.297 1 96.06 309 GLY B N 1
ATOM 5740 C CA . GLY B 1 309 ? 12.477 12.961 22.422 1 96.06 309 GLY B CA 1
ATOM 5741 C C . GLY B 1 309 ? 12.352 11.602 23.078 1 96.06 309 GLY B C 1
ATOM 5742 O O . GLY B 1 309 ? 13.336 11.055 23.578 1 96.06 309 GLY B O 1
ATOM 5743 N N . GLY B 1 310 ? 11.227 11.086 23.141 1 96 310 GLY B N 1
ATOM 5744 C CA . GLY B 1 310 ? 10.977 9.797 23.766 1 96 310 GLY B CA 1
ATOM 5745 C C . GLY B 1 310 ? 11.117 8.625 22.828 1 96 310 GLY B C 1
ATOM 5746 O O . GLY B 1 310 ? 12.125 8.508 22.125 1 96 310 GLY B O 1
ATOM 5747 N N . ALA B 1 311 ? 10.117 7.781 22.75 1 94.38 311 ALA B N 1
ATOM 5748 C CA . ALA B 1 311 ? 10.141 6.465 22.109 1 94.38 311 ALA B CA 1
ATOM 5749 C C . ALA B 1 311 ? 10.469 6.574 20.625 1 94.38 311 ALA B C 1
ATOM 5751 O O . ALA B 1 311 ? 11.094 5.676 20.047 1 94.38 311 ALA B O 1
ATOM 5752 N N . TYR B 1 312 ? 10.078 7.664 19.969 1 95.44 312 TYR B N 1
ATOM 5753 C CA . TYR B 1 312 ? 10.258 7.781 18.516 1 95.44 312 TYR B CA 1
ATOM 5754 C C . TYR B 1 312 ? 11.625 8.352 18.188 1 95.44 312 TYR B C 1
ATOM 5756 O O . TYR B 1 312 ? 11.992 8.461 17.016 1 95.44 312 TYR B O 1
ATOM 5764 N N . GLY B 1 313 ? 12.391 8.781 19.188 1 95.06 313 GLY B N 1
ATOM 5765 C CA . GLY B 1 313 ? 13.773 9.164 18.969 1 95.06 313 GLY B CA 1
ATOM 5766 C C . GLY B 1 313 ? 14.102 10.562 19.469 1 95.06 313 GLY B C 1
ATOM 5767 O O . GLY B 1 313 ? 13.195 11.344 19.75 1 95.06 313 GLY B O 1
ATOM 5768 N N . ALA B 1 314 ? 15.359 10.859 19.5 1 95.06 314 ALA B N 1
ATOM 5769 C CA . ALA B 1 314 ? 15.867 12.117 20.031 1 95.06 314 ALA B CA 1
ATOM 5770 C C . ALA B 1 314 ? 15.516 13.289 19.109 1 95.06 314 ALA B C 1
ATOM 5772 O O . ALA B 1 314 ? 15.453 13.133 17.891 1 95.06 314 ALA B O 1
ATOM 5773 N N . LYS B 1 315 ? 15.305 14.453 19.703 1 97.06 315 LYS B N 1
ATOM 5774 C CA . LYS B 1 315 ? 14.844 15.641 18.984 1 97.06 315 LYS B CA 1
ATOM 5775 C C . LYS B 1 315 ? 15.875 16.766 19.062 1 97.06 315 LYS B C 1
ATOM 5777 O O . LYS B 1 315 ? 15.531 17.938 18.875 1 97.06 315 LYS B O 1
ATOM 5782 N N . ASP B 1 316 ? 17.094 16.484 19.109 1 96.56 316 ASP B N 1
ATOM 5783 C CA . ASP B 1 316 ? 18.094 17.469 19.5 1 96.56 316 ASP B CA 1
ATOM 5784 C C . ASP B 1 316 ? 18.672 18.172 18.266 1 96.56 316 ASP B C 1
ATOM 5786 O O . ASP B 1 316 ? 19.219 19.281 18.375 1 96.56 316 ASP B O 1
ATOM 5790 N N . HIS B 1 317 ? 18.609 17.547 17.141 1 94.75 317 HIS B N 1
ATOM 5791 C CA . HIS B 1 317 ? 19.312 18.125 16 1 94.75 317 HIS B CA 1
ATOM 5792 C C . HIS B 1 317 ? 18.469 18.016 14.734 1 94.75 317 HIS B C 1
ATOM 5794 O O . HIS B 1 317 ? 18.891 17.391 13.766 1 94.75 317 HIS B O 1
ATOM 5800 N N . PRO B 1 318 ? 17.297 18.719 14.688 1 97.69 318 PRO B N 1
ATOM 5801 C CA . PRO B 1 318 ? 16.547 18.703 13.438 1 97.69 318 PRO B CA 1
ATOM 5802 C C . PRO B 1 318 ? 17.25 19.438 12.305 1 97.69 318 PRO B C 1
ATOM 5804 O O . PRO B 1 318 ? 17.906 20.469 12.539 1 97.69 318 PRO B O 1
ATOM 5807 N N . ARG B 1 319 ? 17.109 18.922 11.109 1 96.62 319 ARG B N 1
ATOM 5808 C CA . ARG B 1 319 ? 17.812 19.5 9.969 1 96.62 319 ARG B CA 1
ATOM 5809 C C . ARG B 1 319 ? 16.859 19.781 8.82 1 96.62 319 ARG B C 1
ATOM 5811 O O . ARG B 1 319 ? 17.156 20.594 7.934 1 96.62 319 ARG B O 1
ATOM 5818 N N . THR B 1 320 ? 15.734 19.125 8.773 1 96.56 320 THR B N 1
ATOM 5819 C CA . THR B 1 320 ? 14.781 19.234 7.676 1 96.56 320 THR B CA 1
ATOM 5820 C C . THR B 1 320 ? 13.414 19.672 8.188 1 96.56 320 THR B C 1
ATOM 5822 O O . THR B 1 320 ? 13.164 19.672 9.398 1 96.56 320 THR B O 1
ATOM 5825 N N . LYS B 1 321 ? 12.547 20.078 7.266 1 96.62 321 LYS B N 1
ATOM 5826 C CA . LYS B 1 321 ? 11.172 20.469 7.574 1 96.62 321 LYS B CA 1
ATOM 5827 C C . LYS B 1 321 ? 10.438 19.344 8.312 1 96.62 321 LYS B C 1
ATOM 5829 O O . LYS B 1 321 ? 9.742 19.594 9.297 1 96.62 321 LYS B O 1
ATOM 5834 N N . GLU B 1 322 ? 10.602 18.078 7.867 1 96.25 322 GLU B N 1
ATOM 5835 C CA . GLU B 1 322 ? 9.906 16.938 8.43 1 96.25 322 GLU B CA 1
ATOM 5836 C C . GLU B 1 322 ? 10.328 16.688 9.875 1 96.25 322 GLU B C 1
ATOM 5838 O O . GLU B 1 322 ? 9.5 16.328 10.711 1 96.25 322 GLU B O 1
ATOM 5843 N N . GLN B 1 323 ? 11.562 16.922 10.117 1 97.25 323 GLN B N 1
ATOM 5844 C CA . GLN B 1 323 ? 12.055 16.75 11.484 1 97.25 323 GLN B CA 1
ATOM 5845 C C . GLN B 1 323 ? 11.594 17.891 12.383 1 97.25 323 GLN B C 1
ATOM 5847 O O . GLN B 1 323 ? 11.266 17.688 13.547 1 97.25 323 GLN B O 1
ATOM 5852 N N . ALA B 1 324 ? 11.469 19.062 11.812 1 98.12 324 ALA B N 1
ATOM 5853 C CA . ALA B 1 324 ? 11.203 20.266 12.586 1 98.12 324 ALA B CA 1
ATOM 5854 C C . ALA B 1 324 ? 9.734 20.328 13.016 1 98.12 324 ALA B C 1
ATOM 5856 O O . ALA B 1 324 ? 9.43 20.703 14.148 1 98.12 324 ALA B O 1
ATOM 5857 N N . ASP B 1 325 ? 8.812 19.984 12.141 1 97.5 325 ASP B N 1
ATOM 5858 C CA . ASP B 1 325 ? 7.398 20.141 12.477 1 97.5 325 ASP B CA 1
ATOM 5859 C C . ASP B 1 325 ? 6.93 19.016 13.391 1 97.5 325 ASP B C 1
ATOM 5861 O O . ASP B 1 325 ? 5.797 19.031 13.875 1 97.5 325 ASP B O 1
ATOM 5865 N N . TYR B 1 326 ? 7.793 18.062 13.727 1 97.19 326 TYR B N 1
ATOM 5866 C CA . TYR B 1 326 ? 7.566 17 14.711 1 97.19 326 TYR B CA 1
ATOM 5867 C C . TYR B 1 326 ? 8.523 17.141 15.891 1 97.19 326 TYR B C 1
ATOM 5869 O O . TYR B 1 326 ? 9.023 16.141 16.406 1 97.19 326 TYR B O 1
ATOM 5877 N N . ASN B 1 327 ? 8.883 18.312 16.25 1 98.44 327 ASN B N 1
ATOM 5878 C CA . ASN B 1 327 ? 9.914 18.578 17.25 1 98.44 327 ASN B CA 1
ATOM 5879 C C . ASN B 1 327 ? 9.5 19.703 18.203 1 98.44 327 ASN B C 1
ATOM 5881 O O . ASN B 1 327 ? 9.617 20.875 17.859 1 98.44 327 ASN B O 1
ATOM 5885 N N . LEU B 1 328 ? 9.117 19.312 19.422 1 98.56 328 LEU B N 1
ATOM 5886 C CA . LEU B 1 328 ? 8.609 20.297 20.375 1 98.56 328 LEU B CA 1
ATOM 5887 C C . LEU B 1 328 ? 9.719 21.266 20.781 1 98.56 328 LEU B C 1
ATOM 5889 O O . LEU B 1 328 ? 9.445 22.422 21.078 1 98.56 328 LEU B O 1
ATOM 5893 N N . LYS B 1 329 ? 10.977 20.797 20.797 1 98.69 329 LYS B N 1
ATOM 5894 C CA . LYS B 1 329 ? 12.102 21.672 21.109 1 98.69 329 LYS B CA 1
ATOM 5895 C C . LYS B 1 329 ? 12.258 22.766 20.047 1 98.69 329 LYS B C 1
ATOM 5897 O O . LYS B 1 329 ? 12.336 23.938 20.375 1 98.69 329 LYS B O 1
ATOM 5902 N N . TYR B 1 330 ? 12.242 22.328 18.844 1 98.69 330 TYR B N 1
ATOM 5903 C CA . TYR B 1 330 ? 12.391 23.281 17.75 1 98.69 330 TYR B CA 1
ATOM 5904 C C . TYR B 1 330 ? 11.219 24.266 17.734 1 98.69 330 TYR B C 1
ATOM 5906 O O . TYR B 1 330 ? 11.422 25.469 17.625 1 98.69 330 TYR B O 1
ATOM 5914 N N . LEU B 1 331 ? 10.008 23.734 17.797 1 98.62 331 LEU B N 1
ATOM 5915 C CA . LEU B 1 331 ? 8.797 24.531 17.641 1 98.62 331 LEU B CA 1
ATOM 5916 C C . LEU B 1 331 ? 8.727 25.609 18.719 1 98.62 331 LEU B C 1
ATOM 5918 O O . LEU B 1 331 ? 8.367 26.766 18.438 1 98.62 331 LEU B O 1
ATOM 5922 N N . SER B 1 332 ? 9.086 25.297 19.938 1 98.19 332 SER B N 1
ATOM 5923 C CA . SER B 1 332 ? 9.062 26.281 21 1 98.19 332 SER B CA 1
ATOM 5924 C C . SER B 1 332 ? 10.156 27.328 20.812 1 98.19 332 SER B C 1
ATOM 5926 O O . SER B 1 332 ? 9.938 28.516 21.031 1 98.19 332 SER B O 1
ATOM 5928 N N . ALA B 1 333 ? 11.32 26.844 20.375 1 98.31 333 ALA B N 1
ATOM 5929 C CA . ALA B 1 333 ? 12.453 27.734 20.172 1 98.31 333 ALA B CA 1
ATOM 5930 C C . ALA B 1 333 ? 12.156 28.75 19.062 1 98.31 333 ALA B C 1
ATOM 5932 O O . ALA B 1 333 ? 12.312 29.953 19.25 1 98.31 333 ALA B O 1
ATOM 5933 N N . VAL B 1 334 ? 11.68 28.25 17.953 1 98.19 334 VAL B N 1
ATOM 5934 C CA . VAL B 1 334 ? 11.484 29.125 16.797 1 98.19 334 VAL B CA 1
ATOM 5935 C C . VAL B 1 334 ? 10.312 30.078 17.062 1 98.19 334 VAL B C 1
ATOM 5937 O O . VAL B 1 334 ? 10.312 31.219 16.609 1 98.19 334 VAL B O 1
ATOM 5940 N N . ALA B 1 335 ? 9.258 29.594 17.766 1 97.81 335 ALA B N 1
ATOM 5941 C CA . ALA B 1 335 ? 8.141 30.453 18.125 1 97.81 335 ALA B CA 1
ATOM 5942 C C . ALA B 1 335 ? 8.602 31.609 19 1 97.81 335 ALA B C 1
ATOM 5944 O O . ALA B 1 335 ? 8.133 32.75 18.828 1 97.81 335 ALA B O 1
ATOM 5945 N N . LEU B 1 336 ? 9.469 31.344 19.891 1 97.56 336 LEU B N 1
ATOM 5946 C CA . LEU B 1 336 ? 9.984 32.375 20.797 1 97.56 336 LEU B CA 1
ATOM 5947 C C . LEU B 1 336 ? 10.828 33.406 20.016 1 97.56 336 LEU B C 1
ATOM 5949 O O . LEU B 1 336 ? 10.812 34.594 20.328 1 97.56 336 LEU B O 1
ATOM 5953 N N . ILE B 1 337 ? 11.555 32.906 19.062 1 97.38 337 ILE B N 1
ATOM 5954 C CA . ILE B 1 337 ? 12.5 33.75 18.328 1 97.38 337 ILE B CA 1
ATOM 5955 C C . ILE B 1 337 ? 11.75 34.562 17.281 1 97.38 337 ILE B C 1
ATOM 5957 O O . ILE B 1 337 ? 11.922 35.781 17.188 1 97.38 337 ILE B O 1
ATOM 5961 N N . ASP B 1 338 ? 10.883 33.875 16.562 1 96.56 338 ASP B N 1
ATOM 5962 C CA . ASP B 1 338 ? 10.305 34.5 15.375 1 96.56 338 ASP B CA 1
ATOM 5963 C C . ASP B 1 338 ? 8.898 35.062 15.664 1 96.56 338 ASP B C 1
ATOM 5965 O O . ASP B 1 338 ? 8.359 35.844 14.883 1 96.56 338 ASP B O 1
ATOM 5969 N N . GLY B 1 339 ? 8.32 34.656 16.75 1 96.19 339 GLY B N 1
ATOM 5970 C CA . GLY B 1 339 ? 6.98 35.125 17.078 1 96.19 339 GLY B CA 1
ATOM 5971 C C . GLY B 1 339 ? 5.898 34.406 16.281 1 96.19 339 GLY B C 1
ATOM 5972 O O . GLY B 1 339 ? 4.801 34.938 16.109 1 96.19 339 GLY B O 1
ATOM 5973 N N . GLY B 1 340 ? 6.164 33.219 15.797 1 95.5 340 GLY B N 1
ATOM 5974 C CA . GLY B 1 340 ? 5.207 32.438 15.031 1 95.5 340 GLY B CA 1
ATOM 5975 C C . GLY B 1 340 ? 5.801 31.188 14.445 1 95.5 340 GLY B C 1
ATOM 5976 O O . GLY B 1 340 ? 7.023 31.031 14.414 1 95.5 340 GLY B O 1
ATOM 5977 N N . VAL B 1 341 ? 4.906 30.312 14.062 1 97.62 341 VAL B N 1
ATOM 5978 C CA . VAL B 1 341 ? 5.32 29.078 13.383 1 97.62 341 VAL B CA 1
ATOM 5979 C C . VAL B 1 341 ? 4.473 28.875 12.133 1 97.62 341 VAL B C 1
ATOM 5981 O O . VAL B 1 341 ? 3.436 28.219 12.18 1 97.62 341 VAL B O 1
ATOM 5984 N N . GLY B 1 342 ? 4.91 29.344 11.023 1 96.62 342 GLY B N 1
ATOM 5985 C CA . GLY B 1 342 ? 4.34 29.156 9.695 1 96.62 342 GLY B CA 1
ATOM 5986 C C . GLY B 1 342 ? 5.285 28.469 8.727 1 96.62 342 GLY B C 1
ATOM 5987 O O . GLY B 1 342 ? 6.277 27.875 9.148 1 96.62 342 GLY B O 1
ATOM 5988 N N . PRO B 1 343 ? 4.949 28.469 7.488 1 95.56 343 PRO B N 1
ATOM 5989 C CA . PRO B 1 343 ? 5.789 27.812 6.484 1 95.56 343 PRO B CA 1
ATOM 5990 C C . PRO B 1 343 ? 7.23 28.312 6.496 1 95.56 343 PRO B C 1
ATOM 5992 O O . PRO B 1 343 ? 8.164 27.531 6.344 1 95.56 343 PRO B O 1
ATOM 5995 N N . GLU B 1 344 ? 7.441 29.578 6.742 1 94.62 344 GLU B N 1
ATOM 5996 C CA . GLU B 1 344 ? 8.781 30.172 6.715 1 94.62 344 GLU B CA 1
ATOM 5997 C C . GLU B 1 344 ? 9.664 29.578 7.816 1 94.62 344 GLU B C 1
ATOM 5999 O O . GLU B 1 344 ? 10.852 29.359 7.605 1 94.62 344 GLU B O 1
ATOM 6004 N N . GLN B 1 345 ? 9.102 29.359 8.93 1 96.44 345 GLN B N 1
ATOM 6005 C CA . GLN B 1 345 ? 9.844 28.844 10.078 1 96.44 345 GLN B CA 1
ATOM 6006 C C . GLN B 1 345 ? 10.242 27.391 9.867 1 96.44 345 GLN B C 1
ATOM 6008 O O . GLN B 1 345 ? 11.094 26.859 10.594 1 96.44 345 GLN B O 1
ATOM 6013 N N . LEU B 1 346 ? 9.648 26.703 8.867 1 96.69 346 LEU B N 1
ATOM 6014 C CA . LEU B 1 346 ? 9.906 25.281 8.688 1 96.69 346 LEU B CA 1
ATOM 6015 C C . LEU B 1 346 ? 10.812 25.047 7.48 1 96.69 346 LEU B C 1
ATOM 6017 O O . LEU B 1 346 ? 11.188 23.906 7.191 1 96.69 346 LEU B O 1
ATOM 6021 N N . GLU B 1 347 ? 11.195 26.125 6.789 1 95.56 347 GLU B N 1
ATOM 6022 C CA . GLU B 1 347 ? 12.195 25.953 5.742 1 95.56 347 GLU B CA 1
ATOM 6023 C C . GLU B 1 347 ? 13.5 25.406 6.309 1 95.56 347 GLU B C 1
ATOM 6025 O O . GLU B 1 347 ? 13.953 25.828 7.371 1 95.56 347 GLU B O 1
ATOM 6030 N N . SER B 1 348 ? 14.086 24.484 5.555 1 95.56 348 SER B N 1
ATOM 6031 C CA . SER B 1 348 ? 15.289 23.812 6.039 1 95.56 348 SER B CA 1
ATOM 6032 C C . SER B 1 348 ? 16.375 24.828 6.395 1 95.56 348 SER B C 1
ATOM 6034 O O . SER B 1 348 ? 17.109 24.641 7.375 1 95.56 348 SER B O 1
ATOM 6036 N N . LYS B 1 349 ? 16.516 25.859 5.613 1 96.06 349 LYS B N 1
ATOM 6037 C CA . LYS B 1 349 ? 17.516 26.891 5.883 1 96.06 349 LYS B CA 1
ATOM 6038 C C . LYS B 1 349 ? 17.266 27.562 7.23 1 96.06 349 LYS B C 1
ATOM 6040 O O . LYS B 1 349 ? 18.219 27.938 7.922 1 96.06 349 LYS B O 1
ATOM 6045 N N . ARG B 1 350 ? 15.977 27.766 7.617 1 97.06 350 ARG B N 1
ATOM 6046 C CA . ARG B 1 350 ? 15.656 28.359 8.914 1 97.06 350 ARG B CA 1
ATOM 6047 C C . ARG B 1 350 ? 15.883 27.359 10.039 1 97.06 350 ARG B C 1
ATOM 6049 O O . ARG B 1 350 ? 16.422 27.703 11.094 1 97.06 350 ARG B O 1
ATOM 6056 N N . VAL B 1 351 ? 15.562 26.078 9.805 1 98.19 351 VAL B N 1
ATOM 6057 C CA . VAL B 1 351 ? 15.664 25.016 10.789 1 98.19 351 VAL B CA 1
ATOM 6058 C C . VAL B 1 351 ? 17.109 24.859 11.242 1 98.19 351 VAL B C 1
ATOM 6060 O O . VAL B 1 351 ? 17.375 24.609 12.422 1 98.19 351 VAL B O 1
ATOM 6063 N N . THR B 1 352 ? 18.047 25.094 10.328 1 98 352 THR B N 1
ATOM 6064 C CA . THR B 1 352 ? 19.438 24.781 10.609 1 98 352 THR B CA 1
ATOM 6065 C C . THR B 1 352 ? 20.188 26.016 11.062 1 98 352 THR B C 1
ATOM 6067 O O . THR B 1 352 ? 21.391 25.969 11.344 1 98 352 THR B O 1
ATOM 6070 N N . ARG B 1 353 ? 19.516 27.172 11.133 1 98 353 ARG B N 1
ATOM 6071 C CA . ARG B 1 353 ? 20.188 28.406 11.516 1 98 353 ARG B CA 1
ATOM 6072 C C . ARG B 1 353 ? 20.688 28.344 12.961 1 98 353 ARG B C 1
ATOM 6074 O O . ARG B 1 353 ? 20.016 27.781 13.828 1 98 353 ARG B O 1
ATOM 6081 N N . ALA B 1 354 ? 21.797 28.969 13.258 1 97.44 354 ALA B N 1
ATOM 6082 C CA . ALA B 1 354 ? 22.5 28.859 14.531 1 97.44 354 ALA B CA 1
ATOM 6083 C C . ALA B 1 354 ? 21.672 29.406 15.68 1 97.44 354 ALA B C 1
ATOM 6085 O O . ALA B 1 354 ? 21.703 28.875 16.797 1 97.44 354 ALA B O 1
ATOM 6086 N N . ASP B 1 355 ? 20.969 30.484 15.477 1 97.19 355 ASP B N 1
ATOM 6087 C CA . ASP B 1 355 ? 20.188 31.094 16.547 1 97.19 355 ASP B CA 1
ATOM 6088 C C . ASP B 1 355 ? 19.125 30.141 17.078 1 97.19 355 ASP B C 1
ATOM 6090 O O . ASP B 1 355 ? 18.953 30 18.281 1 97.19 355 ASP B O 1
ATOM 6094 N N . VAL B 1 356 ? 18.438 29.516 16.172 1 97.38 356 VAL B N 1
ATOM 6095 C CA . VAL B 1 356 ? 17.375 28.594 16.578 1 97.38 356 VAL B CA 1
ATOM 6096 C C . VAL B 1 356 ? 17.984 27.328 17.172 1 97.38 356 VAL B C 1
ATOM 6098 O O . VAL B 1 356 ? 17.5 26.828 18.188 1 97.38 356 VAL B O 1
ATOM 6101 N N . GLN B 1 357 ? 19.109 26.812 16.578 1 97.88 357 GLN B N 1
ATOM 6102 C CA . GLN B 1 357 ? 19.766 25.609 17.094 1 97.88 357 GLN B CA 1
ATOM 6103 C C . GLN B 1 357 ? 20.312 25.844 18.5 1 97.88 357 GLN B C 1
ATOM 6105 O O . GLN B 1 357 ? 20.281 24.953 19.344 1 97.88 357 GLN B O 1
ATOM 6110 N N . ASP B 1 358 ? 20.812 26.969 18.719 1 97.44 358 ASP B N 1
ATOM 6111 C CA . ASP B 1 358 ? 21.344 27.328 20.016 1 97.44 358 ASP B CA 1
ATOM 6112 C C . ASP B 1 358 ? 20.25 27.312 21.094 1 97.44 358 ASP B C 1
ATOM 6114 O O . ASP B 1 358 ? 20.438 26.75 22.172 1 97.44 358 ASP B O 1
ATOM 6118 N N . LEU B 1 359 ? 19.125 27.969 20.828 1 97.56 359 LEU B N 1
ATOM 6119 C CA . LEU B 1 359 ? 18.031 27.984 21.797 1 97.56 359 LEU B CA 1
ATOM 6120 C C . LEU B 1 359 ? 17.422 26.594 21.969 1 97.56 359 LEU B C 1
ATOM 6122 O O . LEU B 1 359 ? 17.078 26.203 23.078 1 97.56 359 LEU B O 1
ATOM 6126 N N . LEU B 1 360 ? 17.219 25.922 20.859 1 97.94 360 LEU B N 1
ATOM 6127 C CA . LEU B 1 360 ? 16.672 24.562 20.875 1 97.94 360 LEU B CA 1
ATOM 6128 C C . LEU B 1 360 ? 17.453 23.672 21.844 1 97.94 360 LEU B C 1
ATOM 6130 O O . LEU B 1 360 ? 16.859 22.875 22.562 1 97.94 360 LEU B O 1
ATOM 6134 N N . ALA B 1 361 ? 18.781 23.828 21.891 1 97.5 361 ALA B N 1
ATOM 6135 C CA . ALA B 1 361 ? 19.656 23.031 22.75 1 97.5 361 ALA B CA 1
ATOM 6136 C C . ALA B 1 361 ? 19.359 23.281 24.234 1 97.5 361 ALA B C 1
ATOM 6138 O O . ALA B 1 361 ? 19.75 22.5 25.094 1 97.5 361 ALA B O 1
ATOM 6139 N N . ARG B 1 362 ? 18.656 24.359 24.516 1 97.69 362 ARG B N 1
ATOM 6140 C CA . ARG B 1 362 ? 18.359 24.734 25.891 1 97.69 362 ARG B CA 1
ATOM 6141 C C . ARG B 1 362 ? 16.875 24.516 26.203 1 97.69 362 ARG B C 1
ATOM 6143 O O . ARG B 1 362 ? 16.359 25.047 27.188 1 97.69 362 ARG B O 1
ATOM 6150 N N . VAL B 1 363 ? 16.219 23.891 25.422 1 98.5 363 VAL B N 1
ATOM 6151 C CA . VAL B 1 363 ? 14.828 23.5 25.641 1 98.5 363 VAL B CA 1
ATOM 6152 C C . VAL B 1 363 ? 14.789 22.078 26.203 1 98.5 363 VAL B C 1
ATOM 6154 O O . VAL B 1 363 ? 15.398 21.156 25.641 1 98.5 363 VAL B O 1
ATOM 6157 N N . GLU B 1 364 ? 14.117 21.875 27.281 1 98.38 364 GLU B N 1
ATOM 6158 C CA . GLU B 1 364 ? 13.883 20.562 27.859 1 98.38 364 GLU B CA 1
ATOM 6159 C C . GLU B 1 364 ? 12.406 20.172 27.797 1 98.38 364 GLU B C 1
ATOM 6161 O O . GLU B 1 364 ? 11.539 21 28.109 1 98.38 364 GLU B O 1
ATOM 6166 N N . VAL B 1 365 ? 12.117 18.969 27.344 1 98.69 365 VAL B N 1
ATOM 6167 C CA . VAL B 1 365 ? 10.758 18.453 27.328 1 98.69 365 VAL B CA 1
ATOM 6168 C C . VAL B 1 365 ? 10.625 17.312 28.328 1 98.69 365 VAL B C 1
ATOM 6170 O O . VAL B 1 365 ? 11.453 16.391 28.359 1 98.69 365 VAL B O 1
ATOM 6173 N N . ARG B 1 366 ? 9.625 17.344 29.141 1 97.94 366 ARG B N 1
ATOM 6174 C CA . ARG B 1 366 ? 9.406 16.312 30.141 1 97.94 366 ARG B CA 1
ATOM 6175 C C . ARG B 1 366 ? 7.949 15.852 30.156 1 97.94 366 ARG B C 1
ATOM 6177 O O . ARG B 1 366 ? 7.035 16.672 30 1 97.94 366 ARG B O 1
ATOM 6184 N N . PRO B 1 367 ? 7.754 14.555 30.297 1 97.88 367 PRO B N 1
ATOM 6185 C CA . PRO B 1 367 ? 6.375 14.094 30.5 1 97.88 367 PRO B CA 1
ATOM 6186 C C . PRO B 1 367 ? 5.859 14.383 31.906 1 97.88 367 PRO B C 1
ATOM 6188 O O . PRO B 1 367 ? 6.613 14.289 32.875 1 97.88 367 PRO B O 1
ATOM 6191 N N . ALA B 1 368 ? 4.664 14.766 32 1 97.69 368 ALA B N 1
ATOM 6192 C CA . ALA B 1 368 ? 4.008 15.016 33.281 1 97.69 368 ALA B CA 1
ATOM 6193 C C . ALA B 1 368 ? 2.832 14.062 33.5 1 97.69 368 ALA B C 1
ATOM 6195 O O . ALA B 1 368 ? 1.944 13.969 32.656 1 97.69 368 ALA B O 1
ATOM 6196 N N . ALA B 1 369 ? 2.74 13.477 34.656 1 96.62 369 ALA B N 1
ATOM 6197 C CA . ALA B 1 369 ? 1.754 12.438 34.938 1 96.62 369 ALA B CA 1
ATOM 6198 C C . ALA B 1 369 ? 0.338 13.008 34.938 1 96.62 369 ALA B C 1
ATOM 6200 O O . ALA B 1 369 ? -0.599 12.344 34.469 1 96.62 369 ALA B O 1
ATOM 6201 N N . ASP B 1 370 ? 0.185 14.133 35.469 1 95.69 370 ASP B N 1
ATOM 6202 C CA . ASP B 1 370 ? -1.143 14.742 35.531 1 95.69 370 ASP B CA 1
ATOM 6203 C C . ASP B 1 370 ? -1.657 15.086 34.156 1 95.69 370 ASP B C 1
ATOM 6205 O O . ASP B 1 370 ? -2.836 14.891 33.844 1 95.69 370 ASP B O 1
ATOM 6209 N N . LEU B 1 371 ? -0.795 15.594 33.312 1 95.19 371 LEU B N 1
ATOM 6210 C CA . LEU B 1 371 ? -1.177 15.891 31.938 1 95.19 371 LEU B CA 1
ATOM 6211 C C . LEU B 1 371 ? -1.485 14.602 31.172 1 95.19 371 LEU B C 1
ATOM 6213 O O . LEU B 1 371 ? -2.398 14.57 30.344 1 95.19 371 LEU B O 1
ATOM 6217 N N . THR B 1 372 ? -0.753 13.539 31.438 1 93.88 372 THR B N 1
ATOM 6218 C CA . THR B 1 372 ? -0.978 12.242 30.812 1 93.88 372 THR B CA 1
ATOM 6219 C C . THR B 1 372 ? -2.346 11.68 31.188 1 93.88 372 THR B C 1
ATOM 6221 O O . THR B 1 372 ? -3.043 11.109 30.359 1 93.88 372 THR B O 1
ATOM 6224 N N . ALA B 1 373 ? -2.744 11.867 32.406 1 92.19 373 ALA B N 1
ATOM 6225 C CA . ALA B 1 373 ? -4.008 11.352 32.938 1 92.19 373 ALA B CA 1
ATOM 6226 C C . ALA B 1 373 ? -5.195 12.039 32.25 1 92.19 373 ALA B C 1
ATOM 6228 O O . ALA B 1 373 ? -6.258 11.43 32.094 1 92.19 373 ALA B O 1
ATOM 6229 N N . ASP B 1 374 ? -5.012 13.195 31.797 1 88.56 374 ASP B N 1
ATOM 6230 C CA . ASP B 1 374 ? -6.102 13.984 31.25 1 88.56 374 ASP B CA 1
ATOM 6231 C C . ASP B 1 374 ? -6.227 13.758 29.734 1 88.56 374 ASP B C 1
ATOM 6233 O O . ASP B 1 374 ? -7.238 14.125 29.141 1 88.56 374 ASP B O 1
ATOM 6237 N N . TYR B 1 375 ? -5.309 13.219 29.188 1 85.94 375 TYR B N 1
ATOM 6238 C CA . TYR B 1 375 ? -5.34 12.922 27.75 1 85.94 375 TYR B CA 1
ATOM 6239 C C . TYR B 1 375 ? -6.305 11.781 27.453 1 85.94 375 TYR B C 1
ATOM 6241 O O . TYR B 1 375 ? -6.398 10.828 28.234 1 85.94 375 TYR B O 1
ATOM 6249 N N . PRO B 1 376 ? -7.125 11.797 26.391 1 81.06 376 PRO B N 1
ATOM 6250 C CA . PRO B 1 376 ? -7.137 12.797 25.328 1 81.06 376 PRO B CA 1
ATOM 6251 C C . PRO B 1 376 ? -8.234 13.844 25.516 1 81.06 376 PRO B C 1
ATOM 6253 O O . PRO B 1 376 ? -8.508 14.625 24.594 1 81.06 376 PRO B O 1
ATOM 6256 N N . ARG B 1 377 ? -8.898 13.805 26.609 1 79.31 377 ARG B N 1
ATOM 6257 C CA . ARG B 1 377 ? -9.945 14.781 26.859 1 79.31 377 ARG B CA 1
ATOM 6258 C C . ARG B 1 377 ? -9.422 16.203 26.703 1 79.31 377 ARG B C 1
ATOM 6260 O O . ARG B 1 377 ? -10.148 17.094 26.266 1 79.31 377 ARG B O 1
ATOM 6267 N N . ARG B 1 378 ? -8.195 16.266 27.125 1 80.75 378 ARG B N 1
ATOM 6268 C CA . ARG B 1 378 ? -7.473 17.516 26.938 1 80.75 378 ARG B CA 1
ATOM 6269 C C . ARG B 1 378 ? -6.078 17.266 26.375 1 80.75 378 ARG B C 1
ATOM 6271 O O . ARG B 1 378 ? -5.488 16.219 26.609 1 80.75 378 ARG B O 1
ATOM 6278 N N . THR B 1 379 ? -5.641 18.234 25.578 1 86.69 379 THR B N 1
ATOM 6279 C CA . THR B 1 379 ? -4.266 18.219 25.078 1 86.69 379 THR B CA 1
ATOM 6280 C C . THR B 1 379 ? -3.436 19.312 25.75 1 86.69 379 THR B C 1
ATOM 6282 O O . THR B 1 379 ? -2.814 20.125 25.078 1 86.69 379 THR B O 1
ATOM 6285 N N . ALA B 1 380 ? -3.408 19.188 27.047 1 91.31 380 ALA B N 1
ATOM 6286 C CA . ALA B 1 380 ? -2.844 20.266 27.859 1 91.31 380 ALA B CA 1
ATOM 6287 C C . ALA B 1 380 ? -1.317 20.234 27.812 1 91.31 380 ALA B C 1
ATOM 6289 O O . ALA B 1 380 ? -0.716 19.172 27.609 1 91.31 380 ALA B O 1
ATOM 6290 N N . ALA B 1 381 ? -0.718 21.359 28 1 96.19 381 ALA B N 1
ATOM 6291 C CA . ALA B 1 381 ? 0.729 21.531 28.094 1 96.19 381 ALA B CA 1
ATOM 6292 C C . ALA B 1 381 ? 1.086 22.703 29 1 96.19 381 ALA B C 1
ATOM 6294 O O . ALA B 1 381 ? 0.255 23.578 29.25 1 96.19 381 ALA B O 1
ATOM 6295 N N . ARG B 1 382 ? 2.258 22.641 29.547 1 98.19 382 ARG B N 1
ATOM 6296 C CA . ARG B 1 382 ? 2.797 23.719 30.359 1 98.19 382 ARG B CA 1
ATOM 6297 C C . ARG B 1 382 ? 4.148 24.188 29.828 1 98.19 382 ARG B C 1
ATOM 6299 O O . ARG B 1 382 ? 5.012 23.359 29.516 1 98.19 382 ARG B O 1
ATOM 6306 N N . VAL B 1 383 ? 4.266 25.453 29.719 1 98.56 383 VAL B N 1
ATOM 6307 C CA . VAL B 1 383 ? 5.5 26.047 29.219 1 98.56 383 VAL B CA 1
ATOM 6308 C C . VAL B 1 383 ? 6.109 26.938 30.312 1 98.56 383 VAL B C 1
ATOM 6310 O O . VAL B 1 383 ? 5.402 27.719 30.953 1 98.56 383 VAL B O 1
ATOM 6313 N N . HIS B 1 384 ? 7.41 26.75 30.547 1 98.44 384 HIS B N 1
ATOM 6314 C CA . HIS B 1 384 ? 8.188 27.578 31.453 1 98.44 384 HIS B CA 1
ATOM 6315 C C . HIS B 1 384 ? 9.367 28.219 30.734 1 98.44 384 HIS B C 1
ATOM 6317 O O . HIS B 1 384 ? 10.18 27.531 30.125 1 98.44 384 HIS B O 1
ATOM 6323 N N . VAL B 1 385 ? 9.477 29.531 30.828 1 98.44 385 VAL B N 1
ATOM 6324 C CA . VAL B 1 385 ? 10.578 30.266 30.219 1 98.44 385 VAL B CA 1
ATOM 6325 C C . VAL B 1 385 ? 11.375 31 31.297 1 98.44 385 VAL B C 1
ATOM 6327 O O . VAL B 1 385 ? 10.812 31.75 32.094 1 98.44 385 VAL B O 1
ATOM 6330 N N . ARG B 1 386 ? 12.633 30.703 31.234 1 98.31 386 ARG B N 1
ATOM 6331 C CA . ARG B 1 386 ? 13.57 31.469 32.062 1 98.31 386 ARG B CA 1
ATOM 6332 C C . ARG B 1 386 ? 14.398 32.438 31.203 1 98.31 386 ARG B C 1
ATOM 6334 O O . ARG B 1 386 ? 14.969 32.031 30.188 1 98.31 386 ARG B O 1
ATOM 6341 N N . THR B 1 387 ? 14.453 33.656 31.672 1 97.88 387 THR B N 1
ATOM 6342 C CA . THR B 1 387 ? 15.211 34.625 30.906 1 97.88 387 THR B CA 1
ATOM 6343 C C . THR B 1 387 ? 16.641 34.75 31.438 1 97.88 387 THR B C 1
ATOM 6345 O O . THR B 1 387 ? 16.938 34.281 32.531 1 97.88 387 THR B O 1
ATOM 6348 N N . ARG B 1 388 ? 17.469 35.312 30.609 1 96.5 388 ARG B N 1
ATOM 6349 C CA . ARG B 1 388 ? 18.875 35.469 30.953 1 96.5 388 ARG B CA 1
ATOM 6350 C C . ARG B 1 388 ? 19.031 36.406 32.156 1 96.5 388 ARG B C 1
ATOM 6352 O O . ARG B 1 388 ? 19.984 36.25 32.938 1 96.5 388 ARG B O 1
ATOM 6359 N N . ASP B 1 389 ? 18.141 37.312 32.375 1 96.19 389 ASP B N 1
ATOM 6360 C CA . ASP B 1 389 ? 18.203 38.25 33.5 1 96.19 389 ASP B CA 1
ATOM 6361 C C . ASP B 1 389 ? 17.578 37.625 34.75 1 96.19 389 ASP B C 1
ATOM 6363 O O . ASP B 1 389 ? 17.422 38.312 35.781 1 96.19 389 ASP B O 1
ATOM 6367 N N . GLY B 1 390 ? 17.094 36.406 34.625 1 95.62 390 GLY B N 1
ATOM 6368 C CA . GLY B 1 390 ? 16.703 35.688 35.812 1 95.62 390 GLY B CA 1
ATOM 6369 C C . GLY B 1 390 ? 15.195 35.625 36.031 1 95.62 390 GLY B C 1
ATOM 6370 O O . GLY B 1 390 ? 14.711 34.938 36.938 1 95.62 390 GLY B O 1
ATOM 6371 N N . ARG B 1 391 ? 14.336 36.25 35.219 1 97.31 391 ARG B N 1
ATOM 6372 C CA . ARG B 1 391 ? 12.883 36.188 35.344 1 97.31 391 ARG B CA 1
ATOM 6373 C C . ARG B 1 391 ? 12.352 34.844 34.844 1 97.31 391 ARG B C 1
ATOM 6375 O O . ARG B 1 391 ? 12.992 34.188 34.031 1 97.31 391 ARG B O 1
ATOM 6382 N N . GLU B 1 392 ? 11.195 34.5 35.469 1 97.69 392 GLU B N 1
ATOM 6383 C CA . GLU B 1 392 ? 10.531 33.25 35.094 1 97.69 392 GLU B CA 1
ATOM 6384 C C . GLU B 1 392 ? 9.07 33.5 34.719 1 97.69 392 GLU B C 1
ATOM 6386 O O . GLU B 1 392 ? 8.359 34.25 35.406 1 97.69 392 GLU B O 1
ATOM 6391 N N . PHE B 1 393 ? 8.719 32.969 33.656 1 98.19 393 PHE B N 1
ATOM 6392 C CA . PHE B 1 393 ? 7.348 33.062 33.156 1 98.19 393 PHE B CA 1
ATOM 6393 C C . PHE B 1 393 ? 6.789 31.656 32.906 1 98.19 393 PHE B C 1
ATOM 6395 O O . PHE B 1 393 ? 7.512 30.766 32.438 1 98.19 393 PHE B O 1
ATOM 6402 N N . SER B 1 394 ? 5.531 31.453 33.219 1 97.75 394 SER B N 1
ATOM 6403 C CA . SER B 1 394 ? 4.895 30.156 32.969 1 97.75 394 SER B CA 1
ATOM 6404 C C . SER B 1 394 ? 3.477 30.328 32.438 1 97.75 394 SER B C 1
ATOM 6406 O O . SER B 1 394 ? 2.824 31.344 32.719 1 97.75 394 SER B O 1
ATOM 6408 N N . ARG B 1 395 ? 3.084 29.359 31.719 1 97.81 395 ARG B N 1
ATOM 6409 C CA . ARG B 1 395 ? 1.722 29.328 31.188 1 97.81 395 ARG B CA 1
ATOM 6410 C C . ARG B 1 395 ? 1.264 27.891 30.938 1 97.81 395 ARG B C 1
ATOM 6412 O O . ARG B 1 395 ? 2.037 27.062 30.453 1 97.81 395 ARG B O 1
ATOM 6419 N N . GLU B 1 396 ? 0.073 27.641 31.406 1 96.31 396 GLU B N 1
ATOM 6420 C CA . GLU B 1 396 ? -0.577 26.375 31.109 1 96.31 396 GLU B CA 1
ATOM 6421 C C . GLU B 1 396 ? -1.755 26.562 30.156 1 96.31 396 GLU B C 1
ATOM 6423 O O . GLU B 1 396 ? -2.551 27.484 30.328 1 96.31 396 GLU B O 1
ATOM 6428 N N . GLU B 1 397 ? -1.778 25.844 29.125 1 94.62 397 GLU B N 1
ATOM 6429 C CA . GLU B 1 397 ? -2.895 25.812 28.188 1 94.62 397 GLU B CA 1
ATOM 6430 C C . GLU B 1 397 ? -3.58 24.438 28.188 1 94.62 397 GLU B C 1
ATOM 6432 O O . GLU B 1 397 ? -2.916 23.406 28.078 1 94.62 397 GLU B O 1
ATOM 6437 N N . THR B 1 398 ? -4.902 24.438 28.344 1 91.06 398 THR B N 1
ATOM 6438 C CA . THR B 1 398 ? -5.652 23.188 28.344 1 91.06 398 THR B CA 1
ATOM 6439 C C . THR B 1 398 ? -6.215 22.891 26.953 1 91.06 398 THR B C 1
ATOM 6441 O O . THR B 1 398 ? -6.641 21.766 26.672 1 91.06 398 THR B O 1
ATOM 6444 N N . ASP B 1 399 ? -6.312 23.859 26.172 1 90.94 399 ASP B N 1
ATOM 6445 C CA . ASP B 1 399 ? -6.77 23.781 24.797 1 90.94 399 ASP B CA 1
ATOM 6446 C C . ASP B 1 399 ? -6.199 24.922 23.953 1 90.94 399 ASP B C 1
ATOM 6448 O O . ASP B 1 399 ? -5.266 25.609 24.391 1 90.94 399 ASP B O 1
ATOM 6452 N N . TYR B 1 400 ? -6.535 25.047 22.75 1 92.19 400 TYR B N 1
ATOM 6453 C CA . TYR B 1 400 ? -6.156 26.125 21.844 1 92.19 400 TYR B CA 1
ATOM 6454 C C . TYR B 1 400 ? -7.262 26.391 20.828 1 92.19 400 TYR B C 1
ATOM 6456 O O . TYR B 1 400 ? -8.188 25.594 20.672 1 92.19 400 TYR B O 1
ATOM 6464 N N . GLU B 1 401 ? -7.254 27.656 20.25 1 94.94 401 GLU B N 1
ATOM 6465 C CA . GLU B 1 401 ? -8.219 27.922 19.203 1 94.94 401 GLU B CA 1
ATOM 6466 C C . GLU B 1 401 ? -8.055 26.953 18.031 1 94.94 401 GLU B C 1
ATOM 6468 O O . GLU B 1 401 ? -7.039 26.969 17.344 1 94.94 401 GLU B O 1
ATOM 6473 N N . GLY B 1 402 ? -8.977 26.125 17.719 1 95.69 402 GLY B N 1
ATOM 6474 C CA . GLY B 1 402 ? -8.969 25.062 16.734 1 95.69 402 GLY B CA 1
ATOM 6475 C C . GLY B 1 402 ? -9.391 23.719 17.297 1 95.69 402 GLY B C 1
ATOM 6476 O O . GLY B 1 402 ? -9.719 22.797 16.547 1 95.69 402 GLY B O 1
ATOM 6477 N N . SER B 1 403 ? -9.375 23.641 18.688 1 94.75 403 SER B N 1
ATOM 6478 C CA . SER B 1 403 ? -9.883 22.438 19.344 1 94.75 403 SER B CA 1
ATOM 6479 C C . SER B 1 403 ? -11.406 22.375 19.281 1 94.75 403 SER B C 1
ATOM 6481 O O . SER B 1 403 ? -12.062 23.406 19.094 1 94.75 403 SER B O 1
ATOM 6483 N N . PRO B 1 404 ? -11.953 21.188 19.438 1 93 404 PRO B N 1
ATOM 6484 C CA . PRO B 1 404 ? -13.414 21.094 19.469 1 93 404 PRO B CA 1
ATOM 6485 C C . PRO B 1 404 ? -14.047 21.938 20.562 1 93 404 PRO B C 1
ATOM 6487 O O . PRO B 1 404 ? -15.164 22.422 20.422 1 93 404 PRO B O 1
ATOM 6490 N N . THR B 1 405 ? -13.312 22.219 21.625 1 92.06 405 THR B N 1
ATOM 6491 C CA . THR B 1 405 ? -13.82 23.016 22.75 1 92.06 405 THR B CA 1
ATOM 6492 C C . THR B 1 405 ? -13.727 24.5 22.438 1 92.06 405 THR B C 1
ATOM 6494 O O . THR B 1 405 ? -14.383 25.312 23.078 1 92.06 405 THR B O 1
ATOM 6497 N N . ARG B 1 406 ? -12.875 24.906 21.531 1 94.06 406 ARG B N 1
ATOM 6498 C CA . ARG B 1 406 ? -12.695 26.281 21.047 1 94.06 406 ARG B CA 1
ATOM 6499 C C . ARG B 1 406 ? -12.523 26.297 19.531 1 94.06 406 ARG B C 1
ATOM 6501 O O . ARG B 1 406 ? -11.477 26.703 19.016 1 94.06 406 ARG B O 1
ATOM 6508 N N . PRO B 1 407 ? -13.586 25.891 18.859 1 94.94 407 PRO B N 1
ATOM 6509 C CA . PRO B 1 407 ? -13.453 25.672 17.422 1 94.94 407 PRO B CA 1
ATOM 6510 C C . PRO B 1 407 ? -13.141 26.953 16.656 1 94.94 407 PRO B C 1
ATOM 6512 O O . PRO B 1 407 ? -13.656 28.031 17.016 1 94.94 407 PRO B O 1
ATOM 6515 N N . MET B 1 408 ? -12.32 26.859 15.68 1 96.94 408 MET B N 1
ATOM 6516 C CA . MET B 1 408 ? -12.055 27.984 14.773 1 96.94 408 MET B CA 1
ATOM 6517 C C . MET B 1 408 ? -13.305 28.344 13.969 1 96.94 408 MET B C 1
ATOM 6519 O O . MET B 1 408 ? -13.953 27.469 13.391 1 96.94 408 MET B O 1
ATOM 6523 N N . SER B 1 409 ? -13.656 29.594 13.938 1 97.38 409 SER B N 1
ATOM 6524 C CA . SER B 1 409 ? -14.812 30.047 13.172 1 97.38 409 SER B CA 1
ATOM 6525 C C . SER B 1 409 ? -14.508 30.062 11.672 1 97.38 409 SER B C 1
ATOM 6527 O O . SER B 1 409 ? -13.352 29.938 11.266 1 97.38 409 SER B O 1
ATOM 6529 N N . TRP B 1 410 ? -15.586 30.125 10.875 1 98.19 410 TRP B N 1
ATOM 6530 C CA . TRP B 1 410 ? -15.438 30.266 9.43 1 98.19 410 TRP B CA 1
ATOM 6531 C C . TRP B 1 410 ? -14.523 31.438 9.086 1 98.19 410 TRP B C 1
ATOM 6533 O O . TRP B 1 410 ? -13.625 31.312 8.25 1 98.19 410 TRP B O 1
ATOM 6543 N N . GLU B 1 411 ? -14.719 32.562 9.758 1 98.19 411 GLU B N 1
ATOM 6544 C CA . GLU B 1 411 ? -13.953 33.781 9.492 1 98.19 411 GLU B CA 1
ATOM 6545 C C . GLU B 1 411 ? -12.469 33.594 9.805 1 98.19 411 GLU B C 1
ATOM 6547 O O . GLU B 1 411 ? -11.609 34.094 9.086 1 98.19 411 GLU B O 1
ATOM 6552 N N . ARG B 1 412 ? -12.195 32.844 10.867 1 97.75 412 ARG B N 1
ATOM 6553 C CA . ARG B 1 412 ? -10.812 32.562 11.242 1 97.75 412 ARG B CA 1
ATOM 6554 C C . ARG B 1 412 ? -10.141 31.641 10.211 1 97.75 412 ARG B C 1
ATOM 6556 O O . ARG B 1 412 ? -8.945 31.766 9.953 1 97.75 412 ARG B O 1
ATOM 6563 N N . VAL B 1 413 ? -10.914 30.734 9.641 1 98.62 413 VAL B N 1
ATOM 6564 C CA . VAL B 1 413 ? -10.375 29.844 8.609 1 98.62 413 VAL B CA 1
ATOM 6565 C C . VAL B 1 413 ? -10.148 30.641 7.324 1 98.62 413 VAL B C 1
ATOM 6567 O O . VAL B 1 413 ? -9.18 30.391 6.605 1 98.62 413 VAL B O 1
ATOM 6570 N N . VAL B 1 414 ? -11.047 31.578 6.977 1 98.62 414 VAL B N 1
ATOM 6571 C CA . VAL B 1 414 ? -10.836 32.469 5.836 1 98.62 414 VAL B CA 1
ATOM 6572 C C . VAL B 1 414 ? -9.547 33.25 6.027 1 98.62 414 VAL B C 1
ATOM 6574 O O . VAL B 1 414 ? -8.766 33.406 5.086 1 98.62 414 VAL B O 1
ATOM 6577 N N . ASP B 1 415 ? -9.328 33.75 7.262 1 97.69 415 ASP B N 1
ATOM 6578 C CA . ASP B 1 415 ? -8.094 34.469 7.574 1 97.69 415 ASP B CA 1
ATOM 6579 C C . ASP B 1 415 ? -6.875 33.562 7.34 1 97.69 415 ASP B C 1
ATOM 6581 O O . ASP B 1 415 ? -5.863 34.031 6.797 1 97.69 415 ASP B O 1
ATOM 6585 N N . LYS B 1 416 ? -6.969 32.344 7.805 1 97.62 416 LYS B N 1
ATOM 6586 C CA . LYS B 1 416 ? -5.906 31.359 7.598 1 97.62 416 LYS B CA 1
ATOM 6587 C C . LYS B 1 416 ? -5.656 31.125 6.113 1 97.62 416 LYS B C 1
ATOM 6589 O O . LYS B 1 416 ? -4.508 31.078 5.672 1 97.62 416 LYS B O 1
ATOM 6594 N N . PHE B 1 417 ? -6.758 31.016 5.344 1 98.56 417 PHE B N 1
ATOM 6595 C CA . PHE B 1 417 ? -6.652 30.812 3.904 1 98.56 417 PHE B CA 1
ATOM 6596 C C . PHE B 1 417 ? -5.977 32 3.24 1 98.56 417 PHE B C 1
ATOM 6598 O O . PHE B 1 417 ? -5.078 31.844 2.414 1 98.56 417 PHE B O 1
ATOM 6605 N N . ASP B 1 418 ? -6.402 33.156 3.609 1 97.88 418 ASP B N 1
ATOM 6606 C CA . ASP B 1 418 ? -5.84 34.375 3.035 1 97.88 418 ASP B CA 1
ATOM 6607 C C . ASP B 1 418 ? -4.34 34.469 3.307 1 97.88 418 ASP B C 1
ATOM 6609 O O . ASP B 1 418 ? -3.562 34.812 2.414 1 97.88 418 ASP B O 1
ATOM 6613 N N . TRP B 1 419 ? -3.996 34.156 4.527 1 96.88 419 TRP B N 1
ATOM 6614 C CA . TRP B 1 419 ? -2.598 34.156 4.945 1 96.88 419 TRP B CA 1
ATOM 6615 C C . TRP B 1 419 ? -1.769 33.188 4.125 1 96.88 419 TRP B C 1
ATOM 6617 O O . TRP B 1 419 ? -0.728 33.562 3.572 1 96.88 419 TRP B O 1
ATOM 6627 N N . LEU B 1 420 ? -2.188 31.984 3.928 1 97.62 420 LEU B N 1
ATOM 6628 C CA . LEU B 1 420 ? -1.435 30.938 3.25 1 97.62 420 LEU B CA 1
ATOM 6629 C C . LEU B 1 420 ? -1.45 31.141 1.74 1 97.62 420 LEU B C 1
ATOM 6631 O O . LEU B 1 420 ? -0.483 30.812 1.053 1 97.62 420 LEU B O 1
ATOM 6635 N N . ALA B 1 421 ? -2.521 31.719 1.205 1 98.06 421 ALA B N 1
ATOM 6636 C CA . ALA B 1 421 ? -2.74 31.75 -0.238 1 98.06 421 ALA B CA 1
ATOM 6637 C C . ALA B 1 421 ? -2.174 33.031 -0.841 1 98.06 421 ALA B C 1
ATOM 6639 O O . ALA B 1 421 ? -1.974 33.125 -2.055 1 98.06 421 ALA B O 1
ATOM 6640 N N . GLU B 1 422 ? -1.896 34 -0.015 1 97.75 422 GLU B N 1
ATOM 6641 C CA . GLU B 1 422 ? -1.534 35.344 -0.473 1 97.75 422 GLU B CA 1
ATOM 6642 C C . GLU B 1 422 ? -0.4 35.281 -1.493 1 97.75 422 GLU B C 1
ATOM 6644 O O . GLU B 1 422 ? -0.439 36 -2.512 1 97.75 422 GLU B O 1
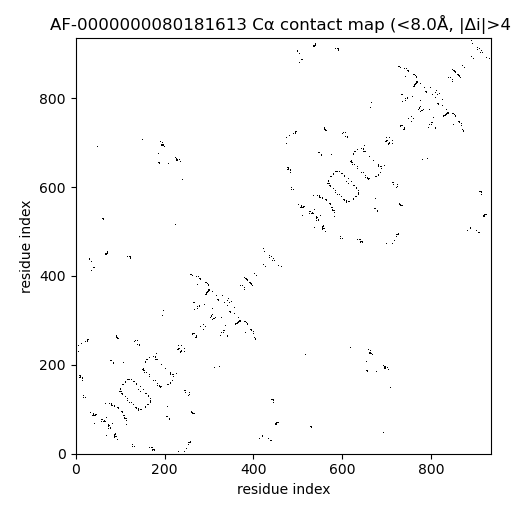ATOM 6649 N N . PRO B 1 423 ? 0.594 34.469 -1.296 1 97.56 423 PRO B N 1
ATOM 6650 C CA . PRO B 1 423 ? 1.697 34.469 -2.26 1 97.56 423 PRO B CA 1
ATOM 6651 C C . PRO B 1 423 ? 1.291 33.875 -3.619 1 97.56 423 PRO B C 1
ATOM 6653 O O . PRO B 1 423 ? 1.998 34.094 -4.609 1 97.56 423 PRO B O 1
ATOM 6656 N N . PHE B 1 424 ? 0.134 33.188 -3.764 1 98.25 424 PHE B N 1
ATOM 6657 C CA . PHE B 1 424 ? -0.122 32.375 -4.945 1 98.25 424 PHE B CA 1
ATOM 6658 C C . PHE B 1 424 ? -1.336 32.875 -5.707 1 98.25 424 PHE B C 1
ATOM 6660 O O . PHE B 1 424 ? -1.552 32.531 -6.863 1 98.25 424 PHE B O 1
ATOM 6667 N N . CYS B 1 425 ? -2.139 33.625 -5.055 1 96.06 425 CYS B N 1
ATOM 6668 C CA . CYS B 1 425 ? -3.299 34.156 -5.766 1 96.06 425 CYS B CA 1
ATOM 6669 C C . CYS B 1 425 ? -3.719 35.5 -5.203 1 96.06 425 CYS B C 1
ATOM 6671 O O . CYS B 1 425 ? -3.547 35.781 -4.012 1 96.06 425 CYS B O 1
ATOM 6673 N N . GLY B 1 426 ? -4.242 36.438 -6.051 1 96.81 426 GLY B N 1
ATOM 6674 C CA . GLY B 1 426 ? -4.703 37.75 -5.672 1 96.81 426 GLY B CA 1
ATOM 6675 C C . GLY B 1 426 ? -5.992 37.75 -4.867 1 96.81 426 GLY B C 1
ATOM 6676 O O . GLY B 1 426 ? -6.609 36.688 -4.707 1 96.81 426 GLY B O 1
ATOM 6677 N N . ALA B 1 427 ? -6.418 38.875 -4.355 1 97.31 427 ALA B N 1
ATOM 6678 C CA . ALA B 1 427 ? -7.566 39.031 -3.465 1 97.31 427 ALA B CA 1
ATOM 6679 C C . ALA B 1 427 ? -8.852 38.562 -4.148 1 97.31 427 ALA B C 1
ATOM 6681 O O . ALA B 1 427 ? -9.719 37.969 -3.512 1 97.31 427 ALA B O 1
ATOM 6682 N N . ALA B 1 428 ? -9 38.812 -5.406 1 98.44 428 ALA B N 1
ATOM 6683 C CA . ALA B 1 428 ? -10.211 38.469 -6.137 1 98.44 428 ALA B CA 1
ATOM 6684 C C . ALA B 1 428 ? -10.383 36.938 -6.223 1 98.44 428 ALA B C 1
ATOM 6686 O O . ALA B 1 428 ? -11.477 36.438 -5.977 1 98.44 428 ALA B O 1
ATOM 6687 N N . LEU B 1 429 ? -9.328 36.281 -6.664 1 98.62 429 LEU B N 1
ATOM 6688 C CA . LEU B 1 429 ? -9.391 34.812 -6.762 1 98.62 429 LEU B CA 1
ATOM 6689 C C . LEU B 1 429 ? -9.617 34.188 -5.391 1 98.62 429 LEU B C 1
ATOM 6691 O O . LEU B 1 429 ? -10.352 33.219 -5.27 1 98.62 429 LEU B O 1
ATOM 6695 N N . ARG B 1 430 ? -8.961 34.688 -4.32 1 98.69 430 ARG B N 1
ATOM 6696 C CA . ARG B 1 430 ? -9.188 34.188 -2.967 1 98.69 430 ARG B CA 1
ATOM 6697 C C . ARG B 1 430 ? -10.656 34.312 -2.572 1 98.69 430 ARG B C 1
ATOM 6699 O O . ARG B 1 430 ? -11.234 33.375 -2.006 1 98.69 430 ARG B O 1
ATOM 6706 N N . ALA B 1 431 ? -11.219 35.5 -2.861 1 98.75 431 ALA B N 1
ATOM 6707 C CA . ALA B 1 431 ? -12.633 35.719 -2.553 1 98.75 431 ALA B CA 1
ATOM 6708 C C . ALA B 1 431 ? -13.516 34.719 -3.305 1 98.75 431 ALA B C 1
ATOM 6710 O O . ALA B 1 431 ? -14.508 34.219 -2.758 1 98.75 431 ALA B O 1
ATOM 6711 N N . ASP B 1 432 ? -13.195 34.469 -4.562 1 98.88 432 ASP B N 1
ATOM 6712 C CA . ASP B 1 432 ? -13.961 33.531 -5.379 1 98.88 432 ASP B CA 1
ATOM 6713 C C . ASP B 1 432 ? -13.891 32.094 -4.797 1 98.88 432 ASP B C 1
ATOM 6715 O O . ASP B 1 432 ? -14.891 31.391 -4.797 1 98.88 432 ASP B O 1
ATOM 6719 N N . ILE B 1 433 ? -12.719 31.719 -4.352 1 98.94 433 ILE B N 1
ATOM 6720 C CA . ILE B 1 433 ? -12.547 30.391 -3.779 1 98.94 433 ILE B CA 1
ATOM 6721 C C . ILE B 1 433 ? -13.352 30.266 -2.492 1 98.94 433 ILE B C 1
ATOM 6723 O O . ILE B 1 433 ? -14.047 29.266 -2.277 1 98.94 433 ILE B O 1
ATOM 6727 N N . VAL B 1 434 ? -13.25 31.25 -1.606 1 98.94 434 VAL B N 1
ATOM 6728 C CA . VAL B 1 434 ? -14.008 31.25 -0.358 1 98.94 434 VAL B CA 1
ATOM 6729 C C . VAL B 1 434 ? -15.5 31.156 -0.657 1 98.94 434 VAL B C 1
ATOM 6731 O O . VAL B 1 434 ? -16.219 30.375 -0.023 1 98.94 434 VAL B O 1
ATOM 6734 N N . ALA B 1 435 ? -15.984 31.938 -1.619 1 98.88 435 ALA B N 1
ATOM 6735 C CA . ALA B 1 435 ? -17.391 31.922 -1.995 1 98.88 435 ALA B CA 1
ATOM 6736 C C . ALA B 1 435 ? -17.812 30.562 -2.541 1 98.88 435 ALA B C 1
ATOM 6738 O O . ALA B 1 435 ? -18.906 30.062 -2.236 1 98.88 435 ALA B O 1
ATOM 6739 N N . ALA B 1 436 ? -16.969 30 -3.387 1 98.94 436 ALA B N 1
ATOM 6740 C CA . ALA B 1 436 ? -17.25 28.688 -3.967 1 98.94 436 ALA B CA 1
ATOM 6741 C C . ALA B 1 436 ? -17.391 27.625 -2.881 1 98.94 436 ALA B C 1
ATOM 6743 O O . ALA B 1 436 ? -18.266 26.766 -2.945 1 98.94 436 ALA B O 1
ATOM 6744 N N . VAL B 1 437 ? -16.516 27.625 -1.894 1 98.94 437 VAL B N 1
ATOM 6745 C CA . VAL B 1 437 ? -16.562 26.656 -0.815 1 98.94 437 VAL B CA 1
ATOM 6746 C C . VAL B 1 437 ? -17.812 26.891 0.041 1 98.94 437 VAL B C 1
ATOM 6748 O O . VAL B 1 437 ? -18.484 25.938 0.44 1 98.94 437 VAL B O 1
ATOM 6751 N N . ALA B 1 438 ? -18.094 28.156 0.348 1 98.69 438 ALA B N 1
ATOM 6752 C CA . ALA B 1 438 ? -19.266 28.484 1.161 1 98.69 438 ALA B CA 1
ATOM 6753 C C . ALA B 1 438 ? -20.547 27.984 0.513 1 98.69 438 ALA B C 1
ATOM 6755 O O . ALA B 1 438 ? -21.484 27.578 1.207 1 98.69 438 ALA B O 1
ATOM 6756 N N . GLN B 1 439 ? -20.578 27.969 -0.825 1 98.25 439 GLN B N 1
ATOM 6757 C CA . GLN B 1 439 ? -21.781 27.578 -1.546 1 98.25 439 GLN B CA 1
ATOM 6758 C C . GLN B 1 439 ? -21.562 26.281 -2.318 1 98.25 439 GLN B C 1
ATOM 6760 O O . GLN B 1 439 ? -22.188 26.047 -3.352 1 98.25 439 GLN B O 1
ATOM 6765 N N . ILE B 1 440 ? -20.656 25.5 -1.825 1 98.5 440 ILE B N 1
ATOM 6766 C CA . ILE B 1 440 ? -20.172 24.359 -2.588 1 98.5 440 ILE B CA 1
ATOM 6767 C C . ILE B 1 440 ? -21.328 23.422 -2.906 1 98.5 440 ILE B C 1
ATOM 6769 O O . ILE B 1 440 ? -21.344 22.766 -3.955 1 98.5 440 ILE B O 1
ATOM 6773 N N . ASP B 1 441 ? -22.359 23.25 -2.092 1 95.25 441 ASP B N 1
ATOM 6774 C CA . ASP B 1 441 ? -23.469 22.328 -2.287 1 95.25 441 ASP B CA 1
ATOM 6775 C C . ASP B 1 441 ? -24.375 22.797 -3.422 1 95.25 441 ASP B C 1
ATOM 6777 O O . ASP B 1 441 ? -25.266 22.047 -3.861 1 95.25 441 ASP B O 1
ATOM 6781 N N . GLU B 1 442 ? -24.094 23.984 -3.975 1 97.5 442 GLU B N 1
ATOM 6782 C CA . GLU B 1 442 ? -24.984 24.562 -4.977 1 97.5 442 GLU B CA 1
ATOM 6783 C C . GLU B 1 442 ? -24.297 24.672 -6.328 1 97.5 442 GLU B C 1
ATOM 6785 O O . GLU B 1 442 ? -24.875 25.203 -7.285 1 97.5 442 GLU B O 1
ATOM 6790 N N . ILE B 1 443 ? -23.156 24.25 -6.418 1 98.62 443 ILE B N 1
ATOM 6791 C CA . ILE B 1 443 ? -22.406 24.406 -7.66 1 98.62 443 ILE B CA 1
ATOM 6792 C C . ILE B 1 443 ? -21.828 23.047 -8.078 1 98.62 443 ILE B C 1
ATOM 6794 O O . ILE B 1 443 ? -21.703 22.141 -7.254 1 98.62 443 ILE B O 1
ATOM 6798 N N . PRO B 1 444 ? -21.547 22.922 -9.43 1 98.62 444 PRO B N 1
ATOM 6799 C CA . PRO B 1 444 ? -20.734 21.75 -9.805 1 98.62 444 PRO B CA 1
ATOM 6800 C C . PRO B 1 444 ? -19.328 21.797 -9.211 1 98.62 444 PRO B C 1
ATOM 6802 O O . PRO B 1 444 ? -18.75 22.859 -9.07 1 98.62 444 PRO B O 1
ATOM 6805 N N . ILE B 1 445 ? -18.781 20.641 -8.93 1 98.81 445 ILE B N 1
ATOM 6806 C CA . ILE B 1 445 ? -17.469 20.594 -8.273 1 98.81 445 ILE B CA 1
ATOM 6807 C C . ILE B 1 445 ? -16.406 21.203 -9.195 1 98.81 445 ILE B C 1
ATOM 6809 O O . ILE B 1 445 ? -15.391 21.703 -8.734 1 98.81 445 ILE B O 1
ATOM 6813 N N . THR B 1 446 ? -16.656 21.203 -10.539 1 98.75 446 THR B N 1
ATOM 6814 C CA . THR B 1 446 ? -15.703 21.688 -11.531 1 98.75 446 THR B CA 1
ATOM 6815 C C . THR B 1 446 ? -15.508 23.188 -11.406 1 98.75 446 THR B C 1
ATOM 6817 O O . THR B 1 446 ? -14.484 23.734 -11.82 1 98.75 446 THR B O 1
ATOM 6820 N N . GLU B 1 447 ? -16.516 23.875 -10.805 1 98.81 447 GLU B N 1
ATOM 6821 C CA . GLU B 1 447 ? -16.328 25.312 -10.555 1 98.81 447 GLU B CA 1
ATOM 6822 C C . GLU B 1 447 ? -15.242 25.547 -9.508 1 98.81 447 GLU B C 1
ATOM 6824 O O . GLU B 1 447 ? -14.406 26.438 -9.672 1 98.81 447 GLU B O 1
ATOM 6829 N N . LEU B 1 448 ? -15.297 24.766 -8.469 1 98.88 448 LEU B N 1
ATOM 6830 C CA . LEU B 1 448 ? -14.266 24.891 -7.449 1 98.88 448 LEU B CA 1
ATOM 6831 C C . LEU B 1 448 ? -12.906 24.484 -8 1 98.88 448 LEU B C 1
ATOM 6833 O O . LEU B 1 448 ? -11.906 25.172 -7.781 1 98.88 448 LEU B O 1
ATOM 6837 N N . THR B 1 449 ? -12.852 23.328 -8.719 1 98.88 449 THR B N 1
ATOM 6838 C CA . THR B 1 449 ? -11.555 22.859 -9.195 1 98.88 449 THR B CA 1
ATOM 6839 C C . THR B 1 449 ? -10.969 23.812 -10.219 1 98.88 449 THR B C 1
ATOM 6841 O O . THR B 1 449 ? -9.75 23.984 -10.297 1 98.88 449 THR B O 1
ATOM 6844 N N . ALA B 1 450 ? -11.812 24.469 -11 1 98.75 450 ALA B N 1
ATOM 6845 C CA . ALA B 1 450 ? -11.328 25.484 -11.938 1 98.75 450 ALA B CA 1
ATOM 6846 C C . ALA B 1 450 ? -10.648 26.641 -11.203 1 98.75 450 ALA B C 1
ATOM 6848 O O . ALA B 1 450 ? -9.609 27.141 -11.648 1 98.75 450 ALA B O 1
ATOM 6849 N N . LEU B 1 451 ? -11.266 27.094 -10.133 1 98.88 451 LEU B N 1
ATOM 6850 C CA . LEU B 1 451 ? -10.68 28.156 -9.328 1 98.88 451 LEU B CA 1
ATOM 6851 C C . LEU B 1 451 ? -9.344 27.719 -8.742 1 98.88 451 LEU B C 1
ATOM 6853 O O . LEU B 1 451 ? -8.383 28.5 -8.734 1 98.88 451 LEU B O 1
ATOM 6857 N N . LEU B 1 452 ? -9.258 26.484 -8.25 1 98.94 452 LEU B N 1
ATOM 6858 C CA . LEU B 1 452 ? -8.016 25.969 -7.684 1 98.94 452 LEU B CA 1
ATOM 6859 C C . LEU B 1 452 ? -6.941 25.844 -8.758 1 98.94 452 LEU B C 1
ATOM 6861 O O . LEU B 1 452 ? -5.754 26.016 -8.477 1 98.94 452 LEU B O 1
ATOM 6865 N N . GLY B 1 453 ? -7.363 25.469 -9.992 1 98.81 453 GLY B N 1
ATOM 6866 C CA . GLY B 1 453 ? -6.445 25.391 -11.117 1 98.81 453 GLY B CA 1
ATOM 6867 C C . GLY B 1 453 ? -5.898 26.734 -11.539 1 98.81 453 GLY B C 1
ATOM 6868 O O . GLY B 1 453 ? -4.848 26.828 -12.18 1 98.81 453 GLY B O 1
ATOM 6869 N N . ALA B 1 454 ? -6.594 27.797 -11.172 1 98.62 454 ALA B N 1
ATOM 6870 C CA . ALA B 1 454 ? -6.207 29.156 -11.562 1 98.62 454 ALA B CA 1
ATOM 6871 C C . ALA B 1 454 ? -5.18 29.734 -10.594 1 98.62 454 ALA B C 1
ATOM 6873 O O . ALA B 1 454 ? -4.59 30.781 -10.859 1 98.62 454 ALA B O 1
ATOM 6874 N N . VAL B 1 455 ? -4.984 29.047 -9.469 1 98.75 455 VAL B N 1
ATOM 6875 C CA . VAL B 1 455 ? -3.965 29.453 -8.508 1 98.75 455 VAL B CA 1
ATOM 6876 C C . VAL B 1 455 ? -2.58 29.328 -9.141 1 98.75 455 VAL B C 1
ATOM 6878 O O . VAL B 1 455 ? -2.32 28.375 -9.883 1 98.75 455 VAL B O 1
ATOM 6881 N N . SER B 1 456 ? -1.666 30.297 -8.859 1 98.12 456 SER B N 1
ATOM 6882 C CA . SER B 1 456 ? -0.312 30.234 -9.406 1 98.12 456 SER B CA 1
ATOM 6883 C C . SER B 1 456 ? 0.493 29.125 -8.742 1 98.12 456 SER B C 1
ATOM 6885 O O . SER B 1 456 ? 0.473 28.969 -7.516 1 98.12 456 SER B O 1
ATOM 6887 N N . PRO B 1 457 ? 1.175 28.312 -9.516 1 96.75 457 PRO B N 1
ATOM 6888 C CA . PRO B 1 457 ? 2.008 27.266 -8.93 1 96.75 457 PRO B CA 1
ATOM 6889 C C . PRO B 1 457 ? 3.266 27.828 -8.258 1 96.75 457 PRO B C 1
ATOM 6891 O O . PRO B 1 457 ? 3.959 27.094 -7.547 1 96.75 457 PRO B O 1
ATOM 6894 N N . VAL B 1 458 ? 3.562 29.078 -8.523 1 95.81 458 VAL B N 1
ATOM 6895 C CA . VAL B 1 458 ? 4.758 29.719 -7.984 1 95.81 458 VAL B CA 1
ATOM 6896 C C . VAL B 1 458 ? 4.359 30.938 -7.168 1 95.81 458 VAL B C 1
ATOM 6898 O O . VAL B 1 458 ? 3.43 31.656 -7.535 1 95.81 458 VAL B O 1
ATOM 6901 N N . ALA B 1 459 ? 5.039 31.141 -6.094 1 96.12 459 ALA B N 1
ATOM 6902 C CA . ALA B 1 459 ? 4.777 32.312 -5.254 1 96.12 459 ALA B CA 1
ATOM 6903 C C . ALA B 1 459 ? 5.145 33.594 -5.98 1 96.12 459 ALA B C 1
ATOM 6905 O O . ALA B 1 459 ? 6.195 33.688 -6.621 1 96.12 459 ALA B O 1
ATOM 6906 N N . ALA B 1 460 ? 4.297 34.562 -5.922 1 93.94 460 ALA B N 1
ATOM 6907 C CA . ALA B 1 460 ? 4.562 35.844 -6.531 1 93.94 460 ALA B CA 1
ATOM 6908 C C . ALA B 1 460 ? 5.461 36.688 -5.641 1 93.94 460 ALA B C 1
ATOM 6910 O O . ALA B 1 460 ? 6.152 37.594 -6.121 1 93.94 460 ALA B O 1
ATOM 6911 N N . GLY B 1 461 ? 5.523 36.5 -4.395 1 90.38 461 GLY B N 1
ATOM 6912 C CA . GLY B 1 461 ? 6.281 37.25 -3.396 1 90.38 461 GLY B CA 1
ATOM 6913 C C . GLY B 1 461 ? 6.043 36.75 -1.982 1 90.38 461 GLY B C 1
ATOM 6914 O O . GLY B 1 461 ? 5.316 35.781 -1.775 1 90.38 461 GLY B O 1
ATOM 6915 N N . PRO B 1 462 ? 6.742 37.344 -1.102 1 89.19 462 PRO B N 1
ATOM 6916 C CA . PRO B 1 462 ? 6.523 37 0.299 1 89.19 462 PRO B CA 1
ATOM 6917 C C . PRO B 1 462 ? 5.152 37.406 0.814 1 89.19 462 PRO B C 1
ATOM 6919 O O . PRO B 1 462 ? 4.473 38.219 0.171 1 89.19 462 PRO B O 1
ATOM 6922 N N . ARG B 1 463 ? 4.691 36.812 1.877 1 91.31 463 ARG B N 1
ATOM 6923 C CA . ARG B 1 463 ? 3.479 37.25 2.557 1 91.31 463 ARG B CA 1
ATOM 6924 C C . ARG B 1 463 ? 3.646 38.656 3.1 1 91.31 463 ARG B C 1
ATOM 6926 O O . ARG B 1 463 ? 4.719 39.031 3.59 1 91.31 463 ARG B O 1
ATOM 6933 N N . SER B 1 464 ? 2.645 39.469 3.012 1 89.06 464 SER B N 1
ATOM 6934 C CA . SER B 1 464 ? 2.721 40.906 3.301 1 89.06 464 SER B CA 1
ATOM 6935 C C . SER B 1 464 ? 2.762 41.156 4.805 1 89.06 464 SER B C 1
ATOM 6937 O O . SER B 1 464 ? 3.262 42.188 5.246 1 89.06 464 SER B O 1
ATOM 6939 N N . LYS B 1 465 ? 2.178 40.375 5.617 1 86.69 465 LYS B N 1
ATOM 6940 C CA . LYS B 1 465 ? 2.123 40.562 7.062 1 86.69 465 LYS B CA 1
ATOM 6941 C C . LYS B 1 465 ? 2.258 39.219 7.797 1 86.69 465 LYS B C 1
ATOM 6943 O O . LYS B 1 465 ? 1.872 38.188 7.273 1 86.69 465 LYS B O 1
ATOM 6948 N N . PRO B 1 466 ? 2.832 39.375 9 1 83.56 466 PRO B N 1
ATOM 6949 C CA . PRO B 1 466 ? 2.842 38.156 9.82 1 83.56 466 PRO B CA 1
ATOM 6950 C C . PRO B 1 466 ? 1.446 37.75 10.289 1 83.56 466 PRO B C 1
ATOM 6952 O O . PRO B 1 466 ? 0.587 38.625 10.5 1 83.56 466 PRO B O 1
ATOM 6955 N N . ARG B 1 467 ? 1.257 36.531 10.461 1 87.75 467 ARG B N 1
ATOM 6956 C CA . ARG B 1 467 ? -0.043 36.031 10.898 1 87.75 467 ARG B CA 1
ATOM 6957 C C . ARG B 1 467 ? -0.194 36.156 12.414 1 87.75 467 ARG B C 1
ATOM 6959 O O . ARG B 1 467 ? -1.306 36.312 12.922 1 87.75 467 ARG B O 1
ATOM 6966 N N . PHE B 1 468 ? 0.917 36 13 1 85.31 468 PHE B N 1
ATOM 6967 C CA . PHE B 1 468 ? 0.853 35.875 14.453 1 85.31 468 PHE B CA 1
ATOM 6968 C C . PHE B 1 468 ? 1.456 37.094 15.133 1 85.31 468 PHE B C 1
ATOM 6970 O O . PHE B 1 468 ? 2.393 37.688 14.609 1 85.31 468 PHE B O 1
#

Radius of gyration: 28.65 Å; Cα contacts (8 Å, |Δi|>4): 2210; chains: 2; bounding box: 60×93×70 Å

pLDDT: mean 96.49, std 4.9, range [33.53, 98.94]

Foldseek 3Di:
DPDDFQLLLLLCLLLVFDLVLQDDPNLQLLLLLLLLLLLQLLLCLAPDCLVVLLVVLAVPFDPFQFFAQQADTGHLLSQLQSSLLSSLVLVQHKWFDEQQAIDGLSSLNRNLLSLLSNLQHALSLSSRLSLSLLLQLNLQVHFFNQVNVQWDSLQSLLQSLLSSNCSSVSHHSQLSSQLSQQLRQPLTGGNLCLFPVNDSVVSNSSSNSNSSSNVSSVVSVVPDGGDSCQFPHPPHPCVVRVHHRHSPSVSNRSRSSLQMFGADASAHPLLRQVLVFLLCQCVVVVAALQFFPAKEKEFAPVLCCRAQARVRHGLQQDQALSSQRSHNLLSSNLCRHVVGHGPVCSHNVNSRDPSSSVHSNRYHYDYDPVNNVCPPVWGKMKMWTATPVGDIDIDIDRHDDRGSVNNPDSVNSLLSSCQSNVQWDDPVLSVQLSVCSSCSNPGGSVSNSVSSNVTRSDGNDDGPDDPD/DPDDFQLLLLLCLLLVFDLVLQDDPNLQLLLLLLLLLLLQLLLQLAPPCLVVLLVVLAVPFDPFQFFAQQADTGHLLSQLQSSLLSSLVLVQHKWFDEQQAIDGLSSLNRNLLSLLSNLQHALSLSSRLSLSLLLQLNLQVHFFNQVNVQWDSLQSLLQSLLSSNCSSVSHHSQLSSQLSQQLRQPLTGGNLCLFPVNDSVVSNSSSNSNSSSNVSSVVSVVPDGGDSCQFPHPPHPCVVRVHHRHSPSVSNRSRSSLQMFGADASAHPLLRQVLVFLLCQCVVVVAALQFFPAKEKEFAPVLCCRAQARVRHGLQQDQALSSQRSHNLLSSSLCRHVVGHGPVCSHNVNSRDPSSSVHSNRYHYDYDPVNNVCPPVWGKMKMWTATPVGDIDIDIDRHDDRGSVRNPDSVNSLLSSCQSNVQWDDPVLSVQLSVCSSCSNPGGSVSNSVSSNPTRSDGNDDGPDDPD

Solvent-accessible surface area (backbone atoms only — not comparable to full-atom values): 43758 Å² total; per-residue (Å²): 128,78,84,83,41,59,42,48,45,47,10,43,35,48,53,62,61,52,71,85,31,47,51,71,69,30,40,54,46,43,41,43,50,49,49,41,34,50,22,25,26,56,46,22,46,74,40,92,56,40,64,58,49,49,52,52,35,58,58,54,20,22,63,63,46,13,56,22,70,30,39,61,65,22,9,37,48,32,14,8,24,51,33,17,28,21,24,41,60,48,38,37,43,37,34,34,77,32,86,33,34,52,44,46,58,48,57,41,49,25,32,39,51,12,44,24,41,54,63,67,32,42,19,41,54,40,52,48,20,48,42,48,16,34,34,51,27,47,34,45,38,66,67,45,39,43,46,73,71,35,22,29,55,46,26,44,43,8,31,10,36,10,42,14,38,26,44,60,71,65,40,51,36,68,40,28,19,15,7,25,23,50,25,26,42,51,18,41,18,34,33,9,42,62,15,50,76,37,22,55,35,55,44,38,48,50,12,55,35,29,22,48,5,46,53,38,23,55,46,13,71,73,66,49,37,22,24,62,16,37,42,76,31,49,42,9,47,21,60,76,70,70,44,87,78,68,68,58,51,84,61,67,66,41,52,52,59,62,57,32,26,43,49,84,34,42,28,42,78,77,38,45,27,47,40,54,35,44,41,49,53,26,64,77,64,70,53,48,41,85,42,51,56,34,37,40,36,37,28,18,48,66,47,24,23,63,24,40,37,39,72,30,35,73,53,81,75,50,56,41,40,56,29,34,35,47,16,48,35,44,44,45,30,39,19,38,53,70,47,42,46,45,74,72,60,39,34,38,74,50,42,56,31,65,72,42,47,56,46,24,70,36,38,45,61,41,62,33,70,71,42,36,70,43,47,62,86,31,66,34,31,36,42,35,40,31,32,69,90,68,52,76,48,73,39,75,26,59,58,44,77,10,30,60,92,38,59,63,48,65,69,55,43,50,51,51,24,50,62,40,27,49,26,29,41,56,72,67,60,52,51,50,47,53,50,41,45,77,44,26,67,77,36,52,35,58,61,50,43,50,54,38,26,65,29,42,47,54,64,78,50,76,67,91,65,79,90,97,127,80,85,83,41,59,43,48,45,45,10,44,36,48,53,64,61,52,71,85,31,46,49,71,69,31,40,56,46,42,40,43,50,50,49,41,32,48,20,26,25,56,46,21,45,72,40,93,61,41,62,60,48,50,51,51,35,58,58,53,20,22,63,63,45,13,56,22,71,30,38,61,64,20,9,37,47,32,14,7,25,53,34,16,28,23,23,41,59,48,38,38,43,38,35,35,78,32,87,34,34,52,44,46,58,50,57,40,48,25,31,38,51,12,44,24,42,54,64,66,33,40,18,42,54,39,50,49,20,48,42,49,17,34,34,51,26,46,35,44,38,66,67,44,39,42,46,73,70,36,22,30,56,47,26,44,45,7,30,10,34,9,42,15,39,25,45,61,72,65,40,51,36,67,40,30,20,15,9,24,24,49,24,25,43,50,18,41,18,35,33,8,44,64,15,50,72,37,23,56,35,54,44,40,48,50,12,55,35,29,22,48,4,48,53,37,23,56,45,13,72,72,65,46,36,22,23,62,15,39,40,77,32,50,43,9,49,21,61,75,70,71,44,87,79,67,65,60,51,83,61,66,68,41,51,53,60,62,58,33,27,44,50,84,34,40,27,42,79,76,39,44,27,47,40,53,36,44,40,48,53,27,63,78,64,70,52,49,41,82,41,51,58,33,36,39,38,38,28,20,51,68,48,24,23,62,24,42,36,40,71,31,34,74,54,82,75,49,56,43,40,57,29,35,35,47,17,48,36,44,45,46,31,38,18,38,52,70,48,43,47,46,73,70,59,39,34,40,74,52,42,58,30,65,72,42,46,57,47,23,71,36,38,44,60,41,62,33,70,71,41,36,70,44,46,63,87,33,66,36,32,35,42,35,41,31,31,69,91,68,51,74,49,73,41,75,27,58,59,44,75,9,30,61,90,38,58,63,48,65,69,54,44,50,51,50,25,50,61,40,28,49,26,29,40,56,72,65,58,52,51,51,48,54,51,39,47,76,45,26,66,78,36,52,35,58,59,50,43,51,53,38,27,67,27,42,46,54,64,77,49,76,67,92,65,79,92,97

Organism: NCBI:txid722731

InterPro domains:
  IPR005656 MmgE/PrpD [PTHR16943] (5-446)
  IPR036148 MmgE/PrpD superfamily [SSF103378] (6-448)
  IPR042183 MmgE/PrpD superfamily, domain 1 [G3DSA:1.10.4100.10] (28-418)
  IPR042188 MmgE/PrpD superfamily, domain 2 [G3DSA:3.30.1330.120] (265-402)
  IPR045336 MmgE/PrpD, N-terminal [PF03972] (9-246)
  IPR045337 MmgE/PrpD, C-terminal [PF19305] (265-435)